Protein AF-0000000071358410 (afdb_homodimer)

Nearest PDB structures (foldseek):
  5c2v-assembly1_B  TM=6.971E-01  e=4.579E-14  Candidatus Kuenenia stuttgartensis
  8fl4-assembly1_NW  TM=6.567E-01  e=1.020E-07  Homo sapiens
  7ufv-assembly1_A  TM=6.445E-01  e=2.543E-07  Homo sapiens
  8oo5-assembly1_P  TM=4.440E-01  e=3.353E-06  Homo sapiens
  7okq-assembly1_A  TM=2.602E-01  e=1.580E-06  Homo sapiens

Sequence (1180 aa):
MKHTFTLFLVVIVIAFSCKEEEICPPTAWYEDADNDGLGNPQSMVNSCEQPNGYVDNANDEDDSDYCEASLWYQDLDGDGLGNADMSMEACEQPEGYVDNATDEIDNTAVNFEFLSTIDIGGLSAAEISAYDEVSKHLFITNAEKEGITVVELADPSAPAEIGFIDAGKVNSVAAYQGKIAVAVQNDNKQLNGEVKVYDTPSLQEIAVYEVGALPDMVAFTPDGKYIVVANEGEPNDDYTIDPEGSISVIDLENGTVAHAYFSAFNSRINALRASGFRVFGPGASLAMDVEPEYVTVSPDSKTAWVTLQENNGIARIDLASATVTEVYPLGVKDHMATSNKLDASNKDDIMELKNWPVLGFYHPDALSHFTANGVGYLITANEGDSRDYDGYSEEERVKDLVLDPIAFPDAATLQEDDQLGRLKVTSAQGDIDGDGDYDILYSYGARSFSIWTETGSLVFDSGDDISRKTLEHAPQYFNLDTDDDASSLTEGEADGRSDDKGAEPESTAILDLFGERQIAFIGLERVSAVMVYDVSTPGAPHFLQWIQRDTDIAPEGLITVNRNKSPNGKDLLIVSNEVSGTVSIYQNTQMKHTFTLFLVVIVIAFSCKEEEICPPTAWYEDADNDGLGNPQSMVNSCEQPNGYVDNANDEDDSDYCEASLWYQDLDGDGLGNADMSMEACEQPEGYVDNATDEIDNTAVNFEFLSTIDIGGLSAAEISAYDEVSKHLFITNAEKEGITVVELADPSAPAEIGFIDAGKVNSVAAYQGKIAVAVQNDNKQLNGEVKVYDTPSLQEIAVYEVGALPDMVAFTPDGKYIVVANEGEPNDDYTIDPEGSISVIDLENGTVAHAYFSAFNSRINALRASGFRVFGPGASLAMDVEPEYVTVSPDSKTAWVTLQENNGIARIDLASATVTEVYPLGVKDHMATSNKLDASNKDDIMELKNWPVLGFYHPDALSHFTANGVGYLITANEGDSRDYDGYSEEERVKDLVLDPIAFPDAATLQEDDQLGRLKVTSAQGDIDGDGDYDILYSYGARSFSIWTETGSLVFDSGDDISRKTLEHAPQYFNLDTDDDASSLTEGEADGRSDDKGAEPESTAILDLFGERQIAFIGLERVSAVMVYDVSTPGAPHFLQWIQRDTDIAPEGLITVNRNKSPNGKDLLIVSNEVSGTVSIYQNTQ

Structure (mmCIF, N/CA/C/O backbone):
data_AF-0000000071358410-model_v1
#
loop_
_entity.id
_entity.type
_entity.pdbx_description
1 polymer 'Choice-of-anchor I domain-containing protein'
#
loop_
_atom_site.group_PDB
_atom_site.id
_atom_site.type_symbol
_atom_site.label_atom_id
_atom_site.label_alt_id
_atom_site.label_comp_id
_atom_site.label_asym_id
_atom_site.label_entity_id
_atom_site.label_seq_id
_atom_site.pdbx_PDB_ins_code
_atom_site.Cartn_x
_atom_site.Cartn_y
_atom_site.Cartn_z
_atom_site.occupancy
_atom_site.B_iso_or_equiv
_atom_site.auth_seq_id
_atom_site.auth_comp_id
_atom_site.auth_asym_id
_atom_site.auth_atom_id
_atom_site.pdbx_PDB_model_num
ATOM 1 N N . MET A 1 1 ? -61.438 1.8 69.438 1 20.25 1 MET A N 1
ATOM 2 C CA . MET A 1 1 ? -60.312 0.894 69.688 1 20.25 1 MET A CA 1
ATOM 3 C C . MET A 1 1 ? -59.5 0.666 68.375 1 20.25 1 MET A C 1
ATOM 5 O O . MET A 1 1 ? -59.844 -0.213 67.625 1 20.25 1 MET A O 1
ATOM 9 N N . LYS A 1 2 ? -59.312 1.841 67.688 1 27.53 2 LYS A N 1
ATOM 10 C CA . LYS A 1 2 ? -58.812 2.201 66.375 1 27.53 2 LYS A CA 1
ATOM 11 C C . LYS A 1 2 ? -57.438 1.621 66.125 1 27.53 2 LYS A C 1
ATOM 13 O O . LYS A 1 2 ? -56.5 1.918 66.875 1 27.53 2 LYS A O 1
ATOM 18 N N . HIS A 1 3 ? -57.344 0.248 65.625 1 23.47 3 HIS A N 1
ATOM 19 C CA . HIS A 1 3 ? -56.312 -0.772 65.438 1 23.47 3 HIS A CA 1
ATOM 20 C C . HIS A 1 3 ? -55.188 -0.244 64.562 1 23.47 3 HIS A C 1
ATOM 22 O O . HIS A 1 3 ? -55.438 0.283 63.438 1 23.47 3 HIS A O 1
ATOM 28 N N . THR A 1 4 ? -54.062 0.225 65.125 1 27.05 4 THR A N 1
ATOM 29 C CA . THR A 1 4 ? -52.812 0.778 64.688 1 27.05 4 THR A CA 1
ATOM 30 C C . THR A 1 4 ? -52.031 -0.243 63.812 1 27.05 4 THR A C 1
ATOM 32 O O . THR A 1 4 ? -51.781 -1.355 64.25 1 27.05 4 THR A O 1
ATOM 35 N N . PHE A 1 5 ? -52.25 -0.346 62.5 1 26.56 5 PHE A N 1
ATOM 36 C CA . PHE A 1 5 ? -51.719 -1.266 61.5 1 26.56 5 PHE A CA 1
ATOM 37 C C . PHE A 1 5 ? -50.188 -1.21 61.469 1 26.56 5 PHE A C 1
ATOM 39 O O . PHE A 1 5 ? -49.594 -0.153 61.219 1 26.56 5 PHE A O 1
ATOM 46 N N . THR A 1 6 ? -49.469 -1.86 62.469 1 25.33 6 THR A N 1
ATOM 47 C CA . THR A 1 6 ? -48.031 -1.906 62.625 1 25.33 6 THR A CA 1
ATOM 48 C C . THR A 1 6 ? -47.375 -2.619 61.438 1 25.33 6 THR A C 1
ATOM 50 O O . THR A 1 6 ? -47.656 -3.791 61.188 1 25.33 6 THR A O 1
ATOM 53 N N . LEU A 1 7 ? -47.094 -1.973 60.312 1 27.39 7 LEU A N 1
ATOM 54 C CA . LEU A 1 7 ? -46.469 -2.52 59.125 1 27.39 7 LEU A CA 1
ATOM 55 C C . LEU A 1 7 ? -45.094 -3.143 59.438 1 27.39 7 LEU A C 1
ATOM 57 O O . LEU A 1 7 ? -44.25 -2.488 60.031 1 27.39 7 LEU A O 1
ATOM 61 N N . PHE A 1 8 ? -45 -4.477 59.719 1 24.89 8 PHE A N 1
ATOM 62 C CA . PHE A 1 8 ? -43.875 -5.34 60.031 1 24.89 8 PHE A CA 1
ATOM 63 C C . PHE A 1 8 ? -42.844 -5.344 58.906 1 24.89 8 PHE A C 1
ATOM 65 O O . PHE A 1 8 ? -43.188 -5.598 57.75 1 24.89 8 PHE A O 1
ATOM 72 N N . LEU A 1 9 ? -41.75 -4.52 59 1 26.47 9 LEU A N 1
ATOM 73 C CA . LEU A 1 9 ? -40.594 -4.352 58.125 1 26.47 9 LEU A CA 1
ATOM 74 C C . LEU A 1 9 ? -39.75 -5.629 58.094 1 26.47 9 LEU A C 1
ATOM 76 O O . LEU A 1 9 ? -39.219 -6.066 59.094 1 26.47 9 LEU A O 1
ATOM 80 N N . VAL A 1 10 ? -40.219 -6.746 57.438 1 24.81 10 VAL A N 1
ATOM 81 C CA . VAL A 1 10 ? -39.5 -8.016 57.406 1 24.81 10 VAL A CA 1
ATOM 82 C C . VAL A 1 10 ? -38.125 -7.812 56.781 1 24.81 10 VAL A C 1
ATOM 84 O O . VAL A 1 10 ? -38 -7.363 55.625 1 24.81 10 VAL A O 1
ATOM 87 N N . VAL A 1 11 ? -37.031 -7.602 57.562 1 25.88 11 VAL A N 1
ATOM 88 C CA . VAL A 1 11 ? -35.594 -7.434 57.281 1 25.88 11 VAL A CA 1
ATOM 89 C C . VAL A 1 11 ? -35.031 -8.742 56.719 1 25.88 11 VAL A C 1
ATOM 91 O O . VAL A 1 11 ? -34.938 -9.734 57.469 1 25.88 11 VAL A O 1
ATOM 94 N N . ILE A 1 12 ? -35.406 -9.289 55.531 1 25.14 12 ILE A N 1
ATOM 95 C CA . ILE A 1 12 ? -34.844 -10.539 55.031 1 25.14 12 ILE A CA 1
ATOM 96 C C . ILE A 1 12 ? -33.312 -10.438 54.969 1 25.14 12 ILE A C 1
ATOM 98 O O . ILE A 1 12 ? -32.75 -9.555 54.312 1 25.14 12 ILE A O 1
ATOM 102 N N . VAL A 1 13 ? -32.562 -10.922 55.969 1 26.47 13 VAL A N 1
ATOM 103 C CA . VAL A 1 13 ? -31.141 -11.055 56.188 1 26.47 13 VAL A CA 1
ATOM 104 C C . VAL A 1 13 ? -30.547 -12.008 55.125 1 26.47 13 VAL A C 1
ATOM 106 O O . VAL A 1 13 ? -30.828 -13.211 55.156 1 26.47 13 VAL A O 1
ATOM 109 N N . ILE A 1 14 ? -30.562 -11.75 53.844 1 26.22 14 ILE A N 1
ATOM 110 C CA . ILE A 1 14 ? -29.922 -12.672 52.906 1 26.22 14 ILE A CA 1
ATOM 111 C C . ILE A 1 14 ? -28.453 -12.867 53.281 1 26.22 14 ILE A C 1
ATOM 113 O O . ILE A 1 14 ? -27.703 -11.898 53.406 1 26.22 14 ILE A O 1
ATOM 117 N N . ALA A 1 15 ? -28.062 -13.992 54 1 24.97 15 ALA A N 1
ATOM 118 C CA . ALA A 1 15 ? -26.75 -14.531 54.375 1 24.97 15 ALA A CA 1
ATOM 119 C C . ALA A 1 15 ? -25.812 -14.609 53.188 1 24.97 15 ALA A C 1
ATOM 121 O O . ALA A 1 15 ? -26.094 -15.32 52.219 1 24.97 15 ALA A O 1
ATOM 122 N N . PHE A 1 16 ? -25 -13.625 52.906 1 26.05 16 PHE A N 1
ATOM 123 C CA . PHE A 1 16 ? -23.922 -13.57 51.906 1 26.05 16 PHE A CA 1
ATOM 124 C C . PHE A 1 16 ? -22.828 -14.578 52.281 1 26.05 16 PHE A C 1
ATOM 126 O O . PHE A 1 16 ? -22.156 -14.43 53.281 1 26.05 16 PHE A O 1
ATOM 133 N N . SER A 1 17 ? -23.109 -15.984 52.25 1 25.56 17 SER A N 1
ATOM 134 C CA . SER A 1 17 ? -22 -16.891 52.5 1 25.56 17 SER A CA 1
ATOM 135 C C . SER A 1 17 ? -20.766 -16.469 51.688 1 25.56 17 SER A C 1
ATOM 137 O O . SER A 1 17 ? -20.875 -16.172 50.5 1 25.56 17 SER A O 1
ATOM 139 N N . CYS A 1 18 ? -19.703 -16.109 52.375 1 27.58 18 CYS A N 1
ATOM 140 C CA . CYS A 1 18 ? -18.344 -15.75 51.969 1 27.58 18 CYS A CA 1
ATOM 141 C C . CYS A 1 18 ? -17.641 -16.922 51.312 1 27.58 18 CYS A C 1
ATOM 143 O O . CYS A 1 18 ? -17.281 -17.906 51.969 1 27.58 18 CYS A O 1
ATOM 145 N N . LYS A 1 19 ? -18.172 -17.625 50.188 1 29.34 19 LYS A N 1
ATOM 146 C CA . LYS A 1 19 ? -17.328 -18.656 49.594 1 29.34 19 LYS A CA 1
ATOM 147 C C . LYS A 1 19 ? -15.859 -18.25 49.625 1 29.34 19 LYS A C 1
ATOM 149 O O . LYS A 1 19 ? -15.492 -17.188 49.125 1 29.34 19 LYS A O 1
ATOM 154 N N . GLU A 1 20 ? -15.086 -18.766 50.625 1 28.44 20 GLU A N 1
ATOM 155 C CA . GLU A 1 20 ? -13.633 -18.688 50.688 1 28.44 20 GLU A CA 1
ATOM 156 C C . GLU A 1 20 ? -12.984 -19.062 49.344 1 28.44 20 GLU A C 1
ATOM 158 O O . GLU A 1 20 ? -13.125 -20.188 48.875 1 28.44 20 GLU A O 1
ATOM 163 N N . GLU A 1 21 ? -13.094 -18.266 48.406 1 32.44 21 GLU A N 1
ATOM 164 C CA . GLU A 1 21 ? -12.336 -18.578 47.188 1 32.44 21 GLU A CA 1
ATOM 165 C C . GLU A 1 21 ? -10.938 -19.078 47.531 1 32.44 21 GLU A C 1
ATOM 167 O O . GLU A 1 21 ? -10.219 -18.469 48.312 1 32.44 21 GLU A O 1
ATOM 172 N N . GLU A 1 22 ? -10.711 -20.422 47.594 1 33.56 22 GLU A N 1
ATOM 173 C CA . GLU A 1 22 ? -9.414 -21.094 47.688 1 33.56 22 GLU A CA 1
ATOM 174 C C . GLU A 1 22 ? -8.328 -20.281 47 1 33.56 22 GLU A C 1
ATOM 176 O O . GLU A 1 22 ? -8.414 -20 45.812 1 33.56 22 GLU A O 1
ATOM 181 N N . ILE A 1 23 ? -7.738 -19.453 47.781 1 40.66 23 ILE A N 1
ATOM 182 C CA . ILE A 1 23 ? -6.543 -18.703 47.406 1 40.66 23 ILE A CA 1
ATOM 183 C C . ILE A 1 23 ? -5.449 -19.656 46.938 1 40.66 23 ILE A C 1
ATOM 185 O O . ILE A 1 23 ? -4.965 -20.484 47.688 1 40.66 23 ILE A O 1
ATOM 189 N N . CYS A 1 24 ? -5.457 -20.266 45.812 1 45.84 24 CYS A N 1
ATOM 190 C CA . CYS A 1 24 ? -4.332 -21.062 45.344 1 45.84 24 CYS A CA 1
ATOM 191 C C . CYS A 1 24 ? -3.018 -20.312 45.531 1 45.84 24 CYS A C 1
ATOM 193 O O . CYS A 1 24 ? -2.904 -19.156 45.125 1 45.84 24 CYS A O 1
ATOM 195 N N . PRO A 1 25 ? -2.203 -20.734 46.5 1 51.19 25 PRO A N 1
ATOM 196 C CA . PRO A 1 25 ? -0.92 -20.047 46.656 1 51.19 25 PRO A CA 1
ATOM 197 C C . PRO A 1 25 ? -0.151 -19.906 45.344 1 51.19 25 PRO A C 1
ATOM 199 O O . PRO A 1 25 ? -0.129 -20.828 44.531 1 51.19 25 PRO A O 1
ATOM 202 N N . PRO A 1 26 ? 0.125 -18.75 45 1 52.94 26 PRO A N 1
ATOM 203 C CA . PRO A 1 26 ? 0.895 -18.594 43.75 1 52.94 26 PRO A CA 1
ATOM 204 C C . PRO A 1 26 ? 2.209 -19.359 43.781 1 52.94 26 PRO A C 1
ATOM 206 O O . PRO A 1 26 ? 2.887 -19.422 44.812 1 52.94 26 PRO A O 1
ATOM 209 N N . THR A 1 27 ? 2.301 -20.375 43.031 1 66 27 THR A N 1
ATOM 210 C CA . THR A 1 27 ? 3.533 -21.109 42.75 1 66 27 THR A CA 1
ATOM 211 C C . THR A 1 27 ? 4.355 -20.391 41.688 1 66 27 THR A C 1
ATOM 213 O O . THR A 1 27 ? 3.799 -19.812 40.75 1 66 27 THR A O 1
ATOM 216 N N . ALA A 1 28 ? 5.609 -20.406 41.938 1 70.12 28 ALA A N 1
ATOM 217 C CA . ALA A 1 28 ? 6.531 -19.859 40.938 1 70.12 28 ALA A CA 1
ATOM 218 C C . ALA A 1 28 ? 6.605 -20.781 39.719 1 70.12 28 ALA A C 1
ATOM 220 O O . ALA A 1 28 ? 6.805 -22 39.875 1 70.12 28 ALA A O 1
ATOM 221 N N . TRP A 1 29 ? 6.199 -20.312 38.625 1 75.38 29 TRP A N 1
ATOM 222 C CA . TRP A 1 29 ? 6.363 -20.953 37.312 1 75.38 29 TRP A CA 1
ATOM 223 C C . TRP A 1 29 ? 7.457 -20.266 36.5 1 75.38 29 TRP A C 1
ATOM 225 O O . TRP A 1 29 ? 7.598 -19.031 36.562 1 75.38 29 TRP A O 1
ATOM 235 N N . TYR A 1 30 ? 8.297 -21 35.875 1 72.38 30 TYR A N 1
ATOM 236 C CA . TYR A 1 30 ? 9.461 -20.516 35.125 1 72.38 30 TYR A CA 1
ATOM 237 C C . TYR A 1 30 ? 9.266 -20.703 33.625 1 72.38 30 TYR A C 1
ATOM 239 O O . TYR A 1 30 ? 8.766 -21.734 33.188 1 72.38 30 TYR A O 1
ATOM 247 N N . GLU A 1 31 ? 9.398 -19.625 32.969 1 70.31 31 GLU A N 1
ATOM 248 C CA . GLU A 1 31 ? 9.156 -19.656 31.531 1 70.31 31 GLU A CA 1
ATOM 249 C C . GLU A 1 31 ? 10.016 -20.719 30.859 1 70.31 31 GLU A C 1
ATOM 251 O O . GLU A 1 31 ? 11.234 -20.766 31.062 1 70.31 31 GLU A O 1
ATOM 256 N N . ASP A 1 32 ? 9.422 -21.609 30.234 1 65.06 32 ASP A N 1
ATOM 257 C CA . ASP A 1 32 ? 10.031 -22.656 29.422 1 65.06 32 ASP A CA 1
ATOM 258 C C . ASP A 1 32 ? 9.977 -22.297 27.938 1 65.06 32 ASP A C 1
ATOM 260 O O . ASP A 1 32 ? 9.117 -22.781 27.203 1 65.06 32 ASP A O 1
ATOM 264 N N . ALA A 1 33 ? 10.672 -21.438 27.562 1 64 33 ALA A N 1
ATOM 265 C CA . ALA A 1 33 ? 10.609 -20.797 26.25 1 64 33 ALA A CA 1
ATOM 266 C C . ALA A 1 33 ? 10.914 -21.797 25.141 1 64 33 ALA A C 1
ATOM 268 O O . ALA A 1 33 ? 10.398 -21.656 24.031 1 64 33 ALA A O 1
ATOM 269 N N . ASP A 1 34 ? 11.656 -22.844 25.453 1 59.91 34 ASP A N 1
ATOM 270 C CA . ASP A 1 34 ? 12.031 -23.828 24.438 1 59.91 34 ASP A CA 1
ATOM 271 C C . ASP A 1 34 ? 11.305 -25.141 24.656 1 59.91 34 ASP A C 1
ATOM 273 O O . ASP A 1 34 ? 11.641 -26.156 24.031 1 59.91 34 ASP A O 1
ATOM 277 N N . ASN A 1 35 ? 10.469 -25.203 25.562 1 62.12 35 ASN A N 1
ATOM 278 C CA . ASN A 1 35 ? 9.586 -26.312 25.875 1 62.12 35 ASN A CA 1
ATOM 279 C C . ASN A 1 35 ? 10.375 -27.578 26.203 1 62.12 35 ASN A C 1
ATOM 281 O O . ASN A 1 35 ? 9.961 -28.688 25.844 1 62.12 35 ASN A O 1
ATOM 285 N N . ASP A 1 36 ? 11.5 -27.5 26.75 1 64.31 36 ASP A N 1
ATOM 286 C CA . ASP A 1 36 ? 12.273 -28.688 27.125 1 64.31 36 ASP A CA 1
ATOM 287 C C . ASP A 1 36 ? 11.922 -29.156 28.531 1 64.31 36 ASP A C 1
ATOM 289 O O . ASP A 1 36 ? 12.555 -30.062 29.062 1 64.31 36 ASP A O 1
ATOM 293 N N . GLY A 1 37 ? 11.023 -28.609 29.047 1 67.62 37 GLY A N 1
ATOM 294 C CA . GLY A 1 37 ? 10.555 -29.031 30.359 1 67.62 37 GLY A CA 1
ATOM 295 C C . GLY A 1 37 ? 11.32 -28.375 31.5 1 67.62 37 GLY A C 1
ATOM 296 O O . GLY A 1 37 ? 11.07 -28.672 32.688 1 67.62 37 GLY A O 1
ATOM 297 N N . LEU A 1 38 ? 12.5 -27.641 31.141 1 66.88 38 LEU A N 1
ATOM 298 C CA . LEU A 1 38 ? 13.242 -26.906 32.156 1 66.88 38 LEU A CA 1
ATOM 299 C C . LEU A 1 38 ? 13.008 -25.406 32.031 1 66.88 38 LEU A C 1
ATOM 301 O O . LEU A 1 38 ? 12.992 -24.875 30.906 1 66.88 38 LEU A O 1
ATOM 305 N N . GLY A 1 39 ? 12.492 -24.594 32.969 1 63.81 39 GLY A N 1
ATOM 306 C CA . GLY A 1 39 ? 12.141 -23.172 33 1 63.81 39 GLY A CA 1
ATOM 307 C C . GLY A 1 39 ? 13.32 -22.281 33.312 1 63.81 39 GLY A C 1
ATOM 308 O O . GLY A 1 39 ? 14.281 -22.703 33.938 1 63.81 39 GLY A O 1
ATOM 309 N N . ASN A 1 40 ? 13.477 -20.969 32.656 1 61.41 40 ASN A N 1
ATOM 310 C CA . ASN A 1 40 ? 14.438 -19.906 32.969 1 61.41 40 ASN A CA 1
ATOM 311 C C . ASN A 1 40 ? 14.195 -19.281 34.344 1 61.41 40 ASN A C 1
ATOM 313 O O . ASN A 1 40 ? 13.141 -18.703 34.562 1 61.41 40 ASN A O 1
ATOM 317 N N . PRO A 1 41 ? 15.094 -19.438 35.219 1 64.25 41 PRO A N 1
ATOM 318 C CA . PRO A 1 41 ? 14.875 -18.906 36.562 1 64.25 41 PRO A CA 1
ATOM 319 C C . PRO A 1 41 ? 14.688 -17.391 36.562 1 64.25 41 PRO A C 1
ATOM 321 O O . PRO A 1 41 ? 14.141 -16.844 37.531 1 64.25 41 PRO A O 1
ATOM 324 N N . GLN A 1 42 ? 15.141 -16.688 35.531 1 59.97 42 GLN A N 1
ATOM 325 C CA . GLN A 1 42 ? 15.039 -15.227 35.5 1 59.97 42 GLN A CA 1
ATOM 326 C C . GLN A 1 42 ? 13.695 -14.766 34.969 1 59.97 42 GLN A C 1
ATOM 328 O O . GLN A 1 42 ? 13.375 -13.578 35 1 59.97 42 GLN A O 1
ATOM 333 N N . SER A 1 43 ? 12.938 -15.695 34.406 1 61.59 43 SER A N 1
ATOM 334 C CA . SER A 1 43 ? 11.578 -15.43 33.938 1 61.59 43 SER A CA 1
ATOM 335 C C . SER A 1 43 ? 10.555 -16.266 34.688 1 61.59 43 SER A C 1
ATOM 337 O O . SER A 1 43 ? 10.195 -17.359 34.219 1 61.59 43 SER A O 1
ATOM 339 N N . MET A 1 44 ? 10.203 -15.688 35.75 1 67.25 44 MET A N 1
ATOM 340 C CA . MET A 1 44 ? 9.312 -16.375 36.688 1 67.25 44 MET A CA 1
ATOM 341 C C . MET A 1 44 ? 7.984 -15.633 36.812 1 67.25 44 MET A C 1
ATOM 343 O O . MET A 1 44 ? 7.957 -14.398 36.812 1 67.25 44 MET A O 1
ATOM 347 N N . VAL A 1 45 ? 6.895 -16.359 36.75 1 71 45 VAL A N 1
ATOM 348 C CA . VAL A 1 45 ? 5.594 -15.805 37.094 1 71 45 VAL A CA 1
ATOM 349 C C . VAL A 1 45 ? 5.004 -16.594 38.281 1 71 45 VAL A C 1
ATOM 351 O O . VAL A 1 45 ? 5.207 -17.812 38.375 1 71 45 VAL A O 1
ATOM 354 N N . ASN A 1 46 ? 4.418 -15.891 39.156 1 70.06 46 ASN A N 1
ATOM 355 C CA . ASN A 1 46 ? 3.668 -16.516 40.219 1 70.06 46 ASN A CA 1
ATOM 356 C C . ASN A 1 46 ? 2.193 -16.688 39.875 1 70.06 46 ASN A C 1
ATOM 358 O O . ASN A 1 46 ? 1.522 -15.711 39.531 1 70.06 46 ASN A O 1
ATOM 362 N N . SER A 1 47 ? 1.752 -17.844 39.656 1 68.25 47 SER A N 1
ATOM 363 C CA . SER A 1 47 ? 0.363 -18.172 39.375 1 68.25 47 SER A CA 1
ATOM 364 C C . SER A 1 47 ? -0.088 -19.406 40.156 1 68.25 47 SER A C 1
ATOM 366 O O . SER A 1 47 ? 0.737 -20.219 40.562 1 68.25 47 SER A O 1
ATOM 368 N N . CYS A 1 48 ? -1.316 -19.5 40.5 1 69.31 48 CYS A N 1
ATOM 369 C CA . CYS A 1 48 ? -1.895 -20.641 41.219 1 69.31 48 CYS A CA 1
ATOM 370 C C . CYS A 1 48 ? -1.927 -21.891 40.344 1 69.31 48 CYS A C 1
ATOM 372 O O . CYS A 1 48 ? -1.843 -23 40.844 1 69.31 48 CYS A O 1
ATOM 374 N N . GLU A 1 49 ? -2.055 -21.562 39.094 1 71.5 49 GLU A N 1
ATOM 375 C CA . GLU A 1 49 ? -2.014 -22.641 38.094 1 71.5 49 GLU A CA 1
ATOM 376 C C . GLU A 1 49 ? -0.821 -22.469 37.156 1 71.5 49 GLU A C 1
ATOM 378 O O . GLU A 1 49 ? -0.313 -21.359 36.969 1 71.5 49 GLU A O 1
ATOM 383 N N . GLN A 1 50 ? -0.146 -23.516 36.594 1 68.06 50 GLN A N 1
ATOM 384 C CA . GLN A 1 50 ? 0.952 -23.453 35.656 1 68.06 50 GLN A CA 1
ATOM 385 C C . GLN A 1 50 ? 0.551 -22.688 34.406 1 68.06 50 GLN A C 1
ATOM 387 O O . GLN A 1 50 ? -0.359 -23.094 33.656 1 68.06 50 GLN A O 1
ATOM 392 N N . PRO A 1 51 ? 1.152 -21.562 34.281 1 69.88 51 PRO A N 1
ATOM 393 C CA . PRO A 1 51 ? 0.878 -20.859 33.031 1 69.88 51 PRO A CA 1
ATOM 394 C C . PRO A 1 51 ? 1.433 -21.594 31.812 1 69.88 51 PRO A C 1
ATOM 396 O O . PRO A 1 51 ? 2.412 -22.344 31.922 1 69.88 51 PRO A O 1
ATOM 399 N N . ASN A 1 52 ? 0.818 -21.531 30.656 1 72.38 52 ASN A N 1
ATOM 400 C CA . ASN A 1 52 ? 1.33 -22.125 29.422 1 72.38 52 ASN A CA 1
ATOM 401 C C . ASN A 1 52 ? 2.74 -21.641 29.109 1 72.38 52 ASN A C 1
ATOM 403 O O . ASN A 1 52 ? 3.014 -20.438 29.172 1 72.38 52 ASN A O 1
ATOM 407 N N . GLY A 1 53 ? 3.713 -22.438 28.766 1 72 53 GLY A N 1
ATOM 408 C CA . GLY A 1 53 ? 5.113 -22.188 28.469 1 72 53 GLY A CA 1
ATOM 409 C C . GLY A 1 53 ? 5.98 -22.125 29.719 1 72 53 GLY A C 1
ATOM 410 O O . GLY A 1 53 ? 7.176 -21.844 29.625 1 72 53 GLY A O 1
ATOM 411 N N . TYR A 1 54 ? 5.328 -22.203 30.75 1 75.62 54 TYR A N 1
ATOM 412 C CA . TYR A 1 54 ? 6.094 -22.172 31.984 1 75.62 54 TYR A CA 1
ATOM 413 C C . TYR A 1 54 ? 6.141 -23.547 32.656 1 75.62 54 TYR A C 1
ATOM 415 O O . TYR A 1 54 ? 5.219 -24.344 32.469 1 75.62 54 TYR A O 1
ATOM 423 N N . VAL A 1 55 ? 7.215 -23.906 33.25 1 77.38 55 VAL A N 1
ATOM 424 C CA . VAL A 1 55 ? 7.402 -25.156 33.969 1 77.38 55 VAL A CA 1
ATOM 425 C C . VAL A 1 55 ? 7.801 -24.891 35.406 1 77.38 55 VAL A C 1
ATOM 427 O O . VAL A 1 55 ? 8.203 -23.766 35.75 1 77.38 55 VAL A O 1
ATOM 430 N N . ASP A 1 56 ? 7.699 -25.859 36.344 1 72.19 56 ASP A N 1
ATOM 431 C CA . ASP A 1 56 ? 7.938 -25.75 37.781 1 72.19 56 ASP A CA 1
ATOM 432 C C . ASP A 1 56 ? 9.414 -25.938 38.094 1 72.19 56 ASP A C 1
ATOM 434 O O . ASP A 1 56 ? 9.852 -25.641 39.219 1 72.19 56 ASP A O 1
ATOM 438 N N . ASN A 1 57 ? 10.273 -26.531 37.156 1 65.31 57 ASN A N 1
ATOM 439 C CA . ASN A 1 57 ? 11.688 -26.812 37.375 1 65.31 57 ASN A CA 1
ATOM 440 C C . ASN A 1 57 ? 12.57 -25.672 36.906 1 65.31 57 ASN A C 1
ATOM 442 O O . ASN A 1 57 ? 12.516 -25.312 35.719 1 65.31 57 ASN A O 1
ATOM 446 N N . ALA A 1 58 ? 13.266 -24.906 37.75 1 58.28 58 ALA A N 1
ATOM 447 C CA . ALA A 1 58 ? 14.117 -23.75 37.469 1 58.28 58 ALA A CA 1
ATOM 448 C C . ALA A 1 58 ? 15.492 -24.188 36.969 1 58.28 58 ALA A C 1
ATOM 450 O O . ALA A 1 58 ? 16.391 -23.359 36.812 1 58.28 58 ALA A O 1
ATOM 451 N N . ASN A 1 59 ? 15.852 -25.422 36.875 1 51.69 59 ASN A N 1
ATOM 452 C CA . ASN A 1 59 ? 17.219 -25.906 36.688 1 51.69 59 ASN A CA 1
ATOM 453 C C . ASN A 1 59 ? 17.578 -25.984 35.219 1 51.69 59 ASN A C 1
ATOM 455 O O . ASN A 1 59 ? 18.25 -26.922 34.781 1 51.69 59 ASN A O 1
ATOM 459 N N . ASP A 1 60 ? 17.031 -25.141 34.344 1 47.59 60 ASP A N 1
ATOM 460 C CA . ASP A 1 60 ? 17.578 -25.156 33 1 47.59 60 ASP A CA 1
ATOM 461 C C . ASP A 1 60 ? 19.078 -24.875 33 1 47.59 60 ASP A C 1
ATOM 463 O O . ASP A 1 60 ? 19.5 -23.734 33.281 1 47.59 60 ASP A O 1
ATOM 467 N N . GLU A 1 61 ? 19.984 -25.812 33.5 1 37.88 61 GLU A N 1
ATOM 468 C CA . GLU A 1 61 ? 21.438 -25.688 33.406 1 37.88 61 GLU A CA 1
ATOM 469 C C . GLU A 1 61 ? 21.875 -25.391 31.984 1 37.88 61 GLU A C 1
ATOM 471 O O . GLU A 1 61 ? 22.844 -24.656 31.766 1 37.88 61 GLU A O 1
ATOM 476 N N . ASP A 1 62 ? 21.844 -26.391 31.062 1 34.56 62 ASP A N 1
ATOM 477 C CA . ASP A 1 62 ? 22.484 -26.406 29.75 1 34.56 62 ASP A CA 1
ATOM 478 C C . ASP A 1 62 ? 21.844 -25.375 28.828 1 34.56 62 ASP A C 1
ATOM 480 O O . ASP A 1 62 ? 20.922 -25.672 28.062 1 34.56 62 ASP A O 1
ATOM 484 N N . ASP A 1 63 ? 21.375 -24.312 29.281 1 34.69 63 ASP A N 1
ATOM 485 C CA . ASP A 1 63 ? 20.906 -23.188 28.5 1 34.69 63 ASP A CA 1
ATOM 486 C C . ASP A 1 63 ? 21.875 -22.844 27.375 1 34.69 63 ASP A C 1
ATOM 488 O O . ASP A 1 63 ? 22.672 -21.906 27.5 1 34.69 63 ASP A O 1
ATOM 492 N N . SER A 1 64 ? 22.609 -23.781 26.906 1 32.22 64 SER A N 1
ATOM 493 C CA . SER A 1 64 ? 23.594 -23.531 25.844 1 32.22 64 SER A CA 1
ATOM 494 C C . SER A 1 64 ? 22.969 -22.766 24.703 1 32.22 64 SER A C 1
ATOM 496 O O . SER A 1 64 ? 23.672 -22.094 23.938 1 32.22 64 SER A O 1
ATOM 498 N N . ASP A 1 65 ? 21.875 -23.219 24.266 1 33.59 65 ASP A N 1
ATOM 499 C CA . ASP A 1 65 ? 21.312 -22.469 23.156 1 33.59 65 ASP A CA 1
ATOM 500 C C . ASP A 1 65 ? 20.844 -21.078 23.594 1 33.59 65 ASP A C 1
ATOM 502 O O . ASP A 1 65 ? 20.094 -20.406 22.891 1 33.59 65 ASP A O 1
ATOM 506 N N . TYR A 1 66 ? 20.766 -20.797 24.844 1 35.09 66 TYR A N 1
ATOM 507 C CA . TYR A 1 66 ? 20.656 -19.422 25.344 1 35.09 66 TYR A CA 1
ATOM 508 C C . TYR A 1 66 ? 21.766 -18.547 24.781 1 35.09 66 TYR A C 1
ATOM 510 O O . TYR A 1 66 ? 22.938 -18.734 25.125 1 35.09 66 TYR A O 1
ATOM 518 N N . CYS A 1 67 ? 21.781 -18.297 23.641 1 41 67 CYS A N 1
ATOM 519 C CA . CYS A 1 67 ? 22.719 -17.219 23.344 1 41 67 CYS A CA 1
ATOM 520 C C . CYS A 1 67 ? 22.328 -15.953 24.094 1 41 67 CYS A C 1
ATOM 522 O O . CYS A 1 67 ? 21.156 -15.633 24.219 1 41 67 CYS A O 1
ATOM 524 N N . GLU A 1 68 ? 22.984 -15.641 25.266 1 39.38 68 GLU A N 1
ATOM 525 C CA . GLU A 1 68 ? 22.875 -14.273 25.781 1 39.38 68 GLU A CA 1
ATOM 526 C C . GLU A 1 68 ? 22.734 -13.273 24.641 1 39.38 68 GLU A C 1
ATOM 528 O O . GLU A 1 68 ? 23.656 -13.102 23.828 1 39.38 68 GLU A O 1
ATOM 533 N N . ALA A 1 69 ? 21.469 -12.992 24.422 1 43.97 69 ALA A N 1
ATOM 534 C CA . ALA A 1 69 ? 21.359 -11.922 23.438 1 43.97 69 ALA A CA 1
ATOM 535 C C . ALA A 1 69 ? 22.297 -10.773 23.766 1 43.97 69 ALA A C 1
ATOM 537 O O . ALA A 1 69 ? 22.469 -10.414 24.938 1 43.97 69 ALA A O 1
ATOM 538 N N . SER A 1 70 ? 23.203 -10.531 22.984 1 53.62 70 SER A N 1
ATOM 539 C CA . SER A 1 70 ? 24 -9.305 23.031 1 53.62 70 SER A CA 1
ATOM 540 C C . SER A 1 70 ? 23.281 -8.164 22.312 1 53.62 70 SER A C 1
ATOM 542 O O . SER A 1 70 ? 22.438 -8.398 21.438 1 53.62 70 SER A O 1
ATOM 544 N N . LEU A 1 71 ? 23.453 -7.059 23.016 1 58.16 71 LEU A N 1
ATOM 545 C CA . LEU A 1 71 ? 23.047 -5.855 22.297 1 58.16 71 LEU A CA 1
ATOM 546 C C . LEU A 1 71 ? 23.906 -5.629 21.062 1 58.16 71 LEU A C 1
ATOM 548 O O . LEU A 1 71 ? 25.141 -5.59 21.156 1 58.16 71 LEU A O 1
ATOM 552 N N . TRP A 1 72 ? 23.281 -5.828 20.047 1 63.31 72 TRP A N 1
ATOM 553 C CA . TRP A 1 72 ? 23.922 -5.516 18.781 1 63.31 72 TRP A CA 1
ATOM 554 C C . TRP A 1 72 ? 23.453 -4.16 18.25 1 63.31 72 TRP A C 1
ATOM 556 O O . TRP A 1 72 ? 22.281 -3.785 18.438 1 63.31 72 TRP A O 1
ATOM 566 N N . TYR A 1 73 ? 24.375 -3.416 17.844 1 61.19 73 TYR A N 1
ATOM 567 C CA . TYR A 1 73 ? 24.125 -2.07 17.344 1 61.19 73 TYR A CA 1
ATOM 568 C C . TYR A 1 73 ? 24.172 -2.037 15.828 1 61.19 73 TYR A C 1
ATOM 570 O O . TYR A 1 73 ? 25.078 -2.617 15.219 1 61.19 73 TYR A O 1
ATOM 578 N N . GLN A 1 74 ? 23.125 -1.63 15.32 1 61.72 74 GLN A N 1
ATOM 579 C CA . GLN A 1 74 ? 23.094 -1.57 13.859 1 61.72 74 GLN A CA 1
ATOM 580 C C . GLN A 1 74 ? 24.219 -0.704 13.312 1 61.72 74 GLN A C 1
ATOM 582 O O . GLN A 1 74 ? 24.422 0.419 13.773 1 61.72 74 GLN A O 1
ATOM 587 N N . ASP A 1 75 ? 25.047 -1.283 12.516 1 59.81 75 ASP A N 1
ATOM 588 C CA . ASP A 1 75 ? 26.094 -0.57 11.781 1 59.81 75 ASP A CA 1
ATOM 589 C C . ASP A 1 75 ? 25.562 -0.04 10.453 1 59.81 75 ASP A C 1
ATOM 591 O O . ASP A 1 75 ? 25.625 -0.732 9.438 1 59.81 75 ASP A O 1
ATOM 595 N N . LEU A 1 76 ? 24.984 1.077 10.555 1 54.97 76 LEU A N 1
ATOM 596 C CA . LEU A 1 76 ? 24.25 1.637 9.422 1 54.97 76 LEU A CA 1
ATOM 597 C C . LEU A 1 76 ? 25.203 1.975 8.273 1 54.97 76 LEU A C 1
ATOM 599 O O . LEU A 1 76 ? 24.828 1.888 7.102 1 54.97 76 LEU A O 1
ATOM 603 N N . ASP A 1 77 ? 26.453 2.301 8.648 1 48.59 77 ASP A N 1
ATOM 604 C CA . ASP A 1 77 ? 27.375 2.781 7.613 1 48.59 77 ASP A CA 1
ATOM 605 C C . ASP A 1 77 ? 28.469 1.759 7.332 1 48.59 77 ASP A C 1
ATOM 607 O O . ASP A 1 77 ? 29.422 2.047 6.602 1 48.59 77 ASP A O 1
ATOM 611 N N . GLY A 1 78 ? 28.375 0.613 7.891 1 53.84 78 GLY A N 1
ATOM 612 C CA . GLY A 1 78 ? 29.266 -0.5 7.633 1 53.84 78 GLY A CA 1
ATOM 613 C C . GLY A 1 78 ? 30.672 -0.271 8.164 1 53.84 78 GLY A C 1
ATOM 614 O O . GLY A 1 78 ? 31.625 -0.921 7.723 1 53.84 78 GLY A O 1
ATOM 615 N N . ASP A 1 79 ? 30.922 0.704 9.055 1 52.34 79 ASP A N 1
ATOM 616 C CA . ASP A 1 79 ? 32.281 1.021 9.516 1 52.34 79 ASP A CA 1
ATOM 617 C C . ASP A 1 79 ? 32.688 0.128 10.68 1 52.34 79 ASP A C 1
ATOM 619 O O . ASP A 1 79 ? 33.75 0.327 11.281 1 52.34 79 ASP A O 1
ATOM 623 N N . GLY A 1 80 ? 31.875 -0.704 10.898 1 55.84 80 GLY A N 1
ATOM 624 C CA . GLY A 1 80 ? 32.219 -1.64 11.961 1 55.84 80 GLY A CA 1
ATOM 625 C C . GLY A 1 80 ? 31.812 -1.151 13.336 1 55.84 80 GLY A C 1
ATOM 626 O O . GLY A 1 80 ? 32.125 -1.797 14.344 1 55.84 80 GLY A O 1
ATOM 627 N N . LEU A 1 81 ? 31.281 0.099 13.359 1 57.38 81 LEU A N 1
ATOM 628 C CA . LEU A 1 81 ? 30.766 0.626 14.617 1 57.38 81 LEU A CA 1
ATOM 629 C C . LEU A 1 81 ? 29.234 0.724 14.578 1 57.38 81 LEU A C 1
ATOM 631 O O . LEU A 1 81 ? 28.672 1.16 13.578 1 57.38 81 LEU A O 1
ATOM 635 N N . GLY A 1 82 ? 28.578 0.228 15.547 1 57.91 82 GLY A N 1
ATOM 636 C CA . GLY A 1 82 ? 27.125 0.212 15.641 1 57.91 82 GLY A CA 1
ATOM 637 C C . GLY A 1 82 ? 26.547 1.514 16.156 1 57.91 82 GLY A C 1
ATOM 638 O O . GLY A 1 82 ? 27.219 2.24 16.906 1 57.91 82 GLY A O 1
ATOM 639 N N . ASN A 1 83 ? 25.5 1.978 15.602 1 53.19 83 ASN A N 1
ATOM 640 C CA . ASN A 1 83 ? 24.75 3.129 16.109 1 53.19 83 ASN A CA 1
ATOM 641 C C . ASN A 1 83 ? 24.109 2.836 17.453 1 53.19 83 ASN A C 1
ATOM 643 O O . ASN A 1 83 ? 23.281 1.926 17.578 1 53.19 83 ASN A O 1
ATOM 647 N N . ALA A 1 84 ? 24.578 3.609 18.516 1 54.31 84 ALA A N 1
ATOM 648 C CA . ALA A 1 84 ? 24.188 3.338 19.891 1 54.31 84 ALA A CA 1
ATOM 649 C C . ALA A 1 84 ? 22.672 3.336 20.047 1 54.31 84 ALA A C 1
ATOM 651 O O . ALA A 1 84 ? 22.125 2.621 20.891 1 54.31 84 ALA A O 1
ATOM 652 N N . ASP A 1 85 ? 22.062 4.168 19.219 1 50.31 85 ASP A N 1
ATOM 653 C CA . ASP A 1 85 ? 20.625 4.336 19.422 1 50.31 85 ASP A CA 1
ATOM 654 C C . ASP A 1 85 ? 19.828 3.324 18.594 1 50.31 85 ASP A C 1
ATOM 656 O O . ASP A 1 85 ? 18.609 3.363 18.578 1 50.31 85 ASP A O 1
ATOM 660 N N . MET A 1 86 ? 20.656 2.533 17.828 1 56.62 86 MET A N 1
ATOM 661 C CA . MET A 1 86 ? 20 1.506 17.016 1 56.62 86 MET A CA 1
ATOM 662 C C . MET A 1 86 ? 20.5 0.116 17.391 1 56.62 86 MET A C 1
ATOM 664 O O . MET A 1 86 ? 21.406 -0.418 16.766 1 56.62 86 MET A O 1
ATOM 668 N N . SER A 1 87 ? 19.922 -0.359 18.469 1 54.12 87 SER A N 1
ATOM 669 C CA . SER A 1 87 ? 20.391 -1.662 18.938 1 54.12 87 SER A CA 1
ATOM 670 C C . SER A 1 87 ? 19.25 -2.684 18.938 1 54.12 87 SER A C 1
ATOM 672 O O . SER A 1 87 ? 18.078 -2.314 18.891 1 54.12 87 SER A O 1
ATOM 674 N N . MET A 1 88 ? 19.641 -3.812 18.609 1 55.75 88 MET A N 1
ATOM 675 C CA . MET A 1 88 ? 18.719 -4.922 18.828 1 55.75 88 MET A CA 1
ATOM 676 C C . MET A 1 88 ? 19.375 -6.016 19.656 1 55.75 88 MET A C 1
ATOM 678 O O . MET A 1 88 ? 20.594 -6.164 19.656 1 55.75 88 MET A O 1
ATOM 682 N N . GLU A 1 89 ? 18.594 -6.609 20.531 1 52.19 89 GLU A N 1
ATOM 683 C CA . GLU A 1 89 ? 19.094 -7.758 21.297 1 52.19 89 GLU A CA 1
ATOM 684 C C . GLU A 1 89 ? 18.922 -9.055 20.516 1 52.19 89 GLU A C 1
ATOM 686 O O . GLU A 1 89 ? 17.828 -9.336 20 1 52.19 89 GLU A O 1
ATOM 691 N N . ALA A 1 90 ? 19.953 -9.602 20.125 1 57.56 90 ALA A N 1
ATOM 692 C CA . ALA A 1 90 ? 19.953 -10.898 19.469 1 57.56 90 ALA A CA 1
ATOM 693 C C . ALA A 1 90 ? 21.016 -11.82 20.031 1 57.56 90 ALA A C 1
ATOM 695 O O . ALA A 1 90 ? 22.031 -11.352 20.562 1 57.56 90 ALA A O 1
ATOM 696 N N . CYS A 1 91 ? 20.797 -13.086 20.156 1 54.91 91 CYS A N 1
ATOM 697 C CA . CYS A 1 91 ? 21.734 -14.078 20.688 1 54.91 91 CYS A CA 1
ATOM 698 C C . CYS A 1 91 ? 22.953 -14.211 19.797 1 54.91 91 CYS A C 1
ATOM 700 O O . CYS A 1 91 ? 24.062 -14.461 20.297 1 54.91 91 CYS A O 1
ATOM 702 N N . GLU A 1 92 ? 22.75 -14.094 18.516 1 61.03 92 GLU A N 1
ATOM 703 C CA . GLU A 1 92 ? 23.828 -14.047 17.531 1 61.03 92 GLU A CA 1
ATOM 704 C C . GLU A 1 92 ? 23.844 -12.703 16.812 1 61.03 92 GLU A C 1
ATOM 706 O O . GLU A 1 92 ? 22.828 -12 16.766 1 61.03 92 GLU A O 1
ATOM 711 N N . GLN A 1 93 ? 25.109 -12.102 16.484 1 57.69 93 GLN A N 1
ATOM 712 C CA . GLN A 1 93 ? 25.219 -10.844 15.758 1 57.69 93 GLN A CA 1
ATOM 713 C C . GLN A 1 93 ? 24.344 -10.852 14.508 1 57.69 93 GLN A C 1
ATOM 715 O O . GLN A 1 93 ? 24.578 -11.633 13.578 1 57.69 93 GLN A O 1
ATOM 720 N N . PRO A 1 94 ? 23.328 -10.125 14.656 1 60.28 94 PRO A N 1
ATOM 721 C CA . PRO A 1 94 ? 22.562 -10 13.422 1 60.28 94 PRO A CA 1
ATOM 722 C C . PRO A 1 94 ? 23.344 -9.344 12.289 1 60.28 94 PRO A C 1
ATOM 724 O O . PRO A 1 94 ? 24.281 -8.578 12.547 1 60.28 94 PRO A O 1
ATOM 727 N N . GLU A 1 95 ? 23.109 -9.719 11.086 1 59.28 95 GLU A N 1
ATOM 728 C CA . GLU A 1 95 ? 23.781 -9.086 9.961 1 59.28 95 GLU A CA 1
ATOM 729 C C . GLU A 1 95 ? 23.562 -7.574 9.961 1 59.28 95 GLU A C 1
ATOM 731 O O . GLU A 1 95 ? 22.422 -7.109 10.133 1 59.28 95 GLU A O 1
ATOM 736 N N . GLY A 1 96 ? 24.531 -6.668 9.836 1 60.25 96 GLY A N 1
ATOM 737 C CA . GLY A 1 96 ? 24.547 -5.215 9.891 1 60.25 96 GLY A CA 1
ATOM 738 C C . GLY A 1 96 ? 24.688 -4.668 11.297 1 60.25 96 GLY A C 1
ATOM 739 O O . GLY A 1 96 ? 24.672 -3.451 11.5 1 60.25 96 GLY A O 1
ATOM 740 N N . TYR A 1 97 ? 24.719 -5.613 12.227 1 64.31 97 TYR A N 1
ATOM 741 C CA . TYR A 1 97 ? 24.875 -5.18 13.609 1 64.31 97 TYR A CA 1
ATOM 742 C C . TYR A 1 97 ? 26.266 -5.535 14.133 1 64.31 97 TYR A C 1
ATOM 744 O O . TYR A 1 97 ? 26.891 -6.492 13.672 1 64.31 97 TYR A O 1
ATOM 752 N N . VAL A 1 98 ? 26.906 -4.633 14.992 1 65.81 98 VAL A N 1
ATOM 753 C CA . VAL A 1 98 ? 28.219 -4.832 15.602 1 65.81 98 VAL A CA 1
ATOM 754 C C . VAL A 1 98 ? 28.094 -4.77 17.125 1 65.81 98 VAL A C 1
ATOM 756 O O . VAL A 1 98 ? 27.094 -4.301 17.656 1 65.81 98 VAL A O 1
ATOM 759 N N . ASP A 1 99 ? 28.984 -5.355 17.859 1 59.56 99 ASP A N 1
ATOM 760 C CA . ASP A 1 99 ? 28.984 -5.48 19.312 1 59.56 99 ASP A CA 1
ATOM 761 C C . ASP A 1 99 ? 29.422 -4.176 19.969 1 59.56 99 ASP A C 1
ATOM 763 O O . ASP A 1 99 ? 29.281 -4.016 21.188 1 59.56 99 ASP A O 1
ATOM 767 N N . ASN A 1 100 ? 30.188 -3.318 19.391 1 52.53 100 ASN A N 1
ATOM 768 C CA . ASN A 1 100 ? 30.672 -2.082 20 1 52.53 100 ASN A CA 1
ATOM 769 C C . ASN A 1 100 ? 29.828 -0.881 19.578 1 52.53 100 ASN A C 1
ATOM 771 O O . ASN A 1 100 ? 29.531 -0.719 18.391 1 52.53 100 ASN A O 1
ATOM 775 N N . ALA A 1 101 ? 29.234 -0.26 20.547 1 47.94 101 ALA A N 1
ATOM 776 C CA . ALA A 1 101 ? 28.516 1.001 20.391 1 47.94 101 ALA A CA 1
ATOM 777 C C . ALA A 1 101 ? 29.484 2.174 20.25 1 47.94 101 ALA A C 1
ATOM 779 O O . ALA A 1 101 ? 29.094 3.328 20.469 1 47.94 101 ALA A O 1
ATOM 780 N N . THR A 1 102 ? 30.75 1.918 20.297 1 43.34 102 THR A N 1
ATOM 781 C CA . THR A 1 102 ? 31.656 3.055 20.422 1 43.34 102 THR A CA 1
ATOM 782 C C . THR A 1 102 ? 31.688 3.859 19.125 1 43.34 102 THR A C 1
ATOM 784 O O . THR A 1 102 ? 32.656 4.566 18.844 1 43.34 102 THR A O 1
ATOM 787 N N . ASP A 1 103 ? 30.906 3.535 18.297 1 40.81 103 ASP A N 1
ATOM 788 C CA . ASP A 1 103 ? 31.109 4.52 17.234 1 40.81 103 ASP A CA 1
ATOM 789 C C . ASP A 1 103 ? 31.312 5.918 17.812 1 40.81 103 ASP A C 1
ATOM 791 O O . ASP A 1 103 ? 30.672 6.289 18.797 1 40.81 103 ASP A O 1
ATOM 795 N N . GLU A 1 104 ? 32.625 6.469 17.953 1 37.22 104 GLU A N 1
ATOM 796 C CA . GLU A 1 104 ? 32.812 7.902 18.172 1 37.22 104 GLU A CA 1
ATOM 797 C C . GLU A 1 104 ? 31.516 8.664 17.891 1 37.22 104 GLU A C 1
ATOM 799 O O . GLU A 1 104 ? 30.609 8.141 17.25 1 37.22 104 GLU A O 1
ATOM 804 N N . ILE A 1 105 ? 31.453 10.117 18.219 1 38.28 105 ILE A N 1
ATOM 805 C CA . ILE A 1 105 ? 30.406 11.109 18.031 1 38.28 105 ILE A CA 1
ATOM 806 C C . ILE A 1 105 ? 29.656 10.82 16.734 1 38.28 105 ILE A C 1
ATOM 808 O O . ILE A 1 105 ? 30.141 11.133 15.641 1 38.28 105 ILE A O 1
ATOM 812 N N . ASP A 1 106 ? 29.219 9.742 16.406 1 45.91 106 ASP A N 1
ATOM 813 C CA . ASP A 1 106 ? 28.406 9.562 15.219 1 45.91 106 ASP A CA 1
ATOM 814 C C . ASP A 1 106 ? 27.344 10.656 15.109 1 45.91 106 ASP A C 1
ATOM 816 O O . ASP A 1 106 ? 26.578 10.875 16.047 1 45.91 106 ASP A O 1
ATOM 820 N N . ASN A 1 107 ? 27.719 11.695 14.516 1 52.62 107 ASN A N 1
ATOM 821 C CA . ASN A 1 107 ? 27.016 12.938 14.195 1 52.62 107 ASN A CA 1
ATOM 822 C C . ASN A 1 107 ? 25.562 12.688 13.828 1 52.62 107 ASN A C 1
ATOM 824 O O . ASN A 1 107 ? 24.844 13.609 13.438 1 52.62 107 ASN A O 1
ATOM 828 N N . THR A 1 108 ? 25.094 11.375 14.039 1 64.5 108 THR A N 1
ATOM 829 C CA . THR A 1 108 ? 23.703 11.18 13.656 1 64.5 108 THR A CA 1
ATOM 830 C C . THR A 1 108 ? 22.875 10.719 14.844 1 64.5 108 THR A C 1
ATOM 832 O O . THR A 1 108 ? 21.75 10.227 14.68 1 64.5 108 THR A O 1
ATOM 835 N N . ALA A 1 109 ? 23.422 10.859 16.047 1 75.69 109 ALA A N 1
ATOM 836 C CA . ALA A 1 109 ? 22.641 10.523 17.234 1 75.69 109 ALA A CA 1
ATOM 837 C C . ALA A 1 109 ? 21.453 11.477 17.406 1 75.69 109 ALA A C 1
ATOM 839 O O . ALA A 1 109 ? 21.562 12.664 17.094 1 75.69 109 ALA A O 1
ATOM 840 N N . VAL A 1 110 ? 20.344 11 17.875 1 88.25 110 VAL A N 1
ATOM 841 C CA . VAL A 1 110 ? 19.125 11.781 18 1 88.25 110 VAL A CA 1
ATOM 842 C C . VAL A 1 110 ? 18.656 11.797 19.453 1 88.25 110 VAL A C 1
ATOM 844 O O . VAL A 1 110 ? 18.328 10.75 20.016 1 88.25 110 VAL A O 1
ATOM 847 N N . ASN A 1 111 ? 18.797 12.859 20.078 1 91.88 111 ASN A N 1
ATOM 848 C CA . ASN A 1 111 ? 18.281 13.148 21.406 1 91.88 111 ASN A CA 1
ATOM 849 C C . ASN A 1 111 ? 17.891 14.617 21.562 1 91.88 111 ASN A C 1
ATOM 851 O O . ASN A 1 111 ? 18.703 15.43 22 1 91.88 111 ASN A O 1
ATOM 855 N N . PHE A 1 112 ? 16.672 14.906 21.344 1 96.69 112 PHE A N 1
ATOM 856 C CA . PHE A 1 112 ? 16.219 16.281 21.406 1 96.69 112 PHE A CA 1
ATOM 857 C C . PHE A 1 112 ? 15.828 16.672 22.828 1 96.69 112 PHE A C 1
ATOM 859 O O . PHE A 1 112 ? 14.977 16.031 23.438 1 96.69 112 PHE A O 1
ATOM 866 N N . GLU A 1 113 ? 16.453 17.719 23.328 1 96.5 113 GLU A N 1
ATOM 867 C CA . GLU A 1 113 ? 16.188 18.234 24.672 1 96.5 113 GLU A CA 1
ATOM 868 C C . GLU A 1 113 ? 15.555 19.625 24.609 1 96.5 113 GLU A C 1
ATOM 870 O O . GLU A 1 113 ? 15.883 20.422 23.734 1 96.5 113 GLU A O 1
ATOM 875 N N . PHE A 1 114 ? 14.703 19.844 25.562 1 98.06 114 PHE A N 1
ATOM 876 C CA . PHE A 1 114 ? 14.055 21.141 25.688 1 98.06 114 PHE A CA 1
ATOM 877 C C . PHE A 1 114 ? 15.094 22.234 25.891 1 98.06 114 PHE A C 1
ATOM 879 O O . PHE A 1 114 ? 15.969 22.109 26.75 1 98.06 114 PHE A O 1
ATOM 886 N N . LEU A 1 115 ? 14.93 23.281 25.141 1 98.06 115 LEU A N 1
ATOM 887 C CA . LEU A 1 115 ? 15.852 24.406 25.25 1 98.06 115 LEU A CA 1
ATOM 888 C C . LEU A 1 115 ? 15.148 25.641 25.844 1 98.06 115 LEU A C 1
ATOM 890 O O . LEU A 1 115 ? 15.648 26.25 26.781 1 98.06 115 LEU A O 1
ATOM 894 N N . SER A 1 116 ? 14.008 26.016 25.219 1 98.31 116 SER A N 1
ATOM 895 C CA . SER A 1 116 ? 13.266 27.188 25.656 1 98.31 116 SER A CA 1
ATOM 896 C C . SER A 1 116 ? 11.836 27.172 25.125 1 98.31 116 SER A C 1
ATOM 898 O O . SER A 1 116 ? 11.469 26.297 24.344 1 98.31 116 SER A O 1
ATOM 900 N N . THR A 1 117 ? 11.047 28.109 25.641 1 97.88 117 THR A N 1
ATOM 901 C CA . THR A 1 117 ? 9.672 28.312 25.188 1 97.88 117 THR A CA 1
ATOM 902 C C . THR A 1 117 ? 9.297 29.797 25.25 1 97.88 117 THR A C 1
ATOM 904 O O . THR A 1 117 ? 9.875 30.547 26.031 1 97.88 117 THR A O 1
ATOM 907 N N . ILE A 1 118 ? 8.477 30.234 24.359 1 97.44 118 ILE A N 1
ATOM 908 C CA . ILE A 1 118 ? 7.918 31.578 24.422 1 97.44 118 ILE A CA 1
ATOM 909 C C . ILE A 1 118 ? 6.395 31.516 24.312 1 97.44 118 ILE A C 1
ATOM 911 O O . ILE A 1 118 ? 5.852 30.703 23.562 1 97.44 118 ILE A O 1
ATOM 915 N N . ASP A 1 119 ? 5.738 32.219 25.125 1 96 119 ASP A N 1
ATOM 916 C CA . ASP A 1 119 ? 4.289 32.375 25.109 1 96 119 ASP A CA 1
ATOM 917 C C . ASP A 1 119 ? 3.883 33.625 24.297 1 96 119 ASP A C 1
ATOM 919 O O . ASP A 1 119 ? 4.211 34.75 24.688 1 96 119 ASP A O 1
ATOM 923 N N . ILE A 1 120 ? 3.16 33.406 23.297 1 93.31 120 ILE A N 1
ATOM 924 C CA . ILE A 1 120 ? 2.877 34.562 22.453 1 93.31 120 ILE A CA 1
ATOM 925 C C . ILE A 1 120 ? 1.379 34.844 22.453 1 93.31 120 ILE A C 1
ATOM 927 O O . ILE A 1 120 ? 0.882 35.594 21.609 1 93.31 120 ILE A O 1
ATOM 931 N N . GLY A 1 121 ? 0.606 34.219 23.297 1 91.38 121 GLY A N 1
ATOM 932 C CA . GLY A 1 121 ? -0.818 34.469 23.406 1 91.38 121 GLY A CA 1
ATOM 933 C C . GLY A 1 121 ? -1.618 33.281 23.859 1 91.38 121 GLY A C 1
ATOM 934 O O . GLY A 1 121 ? -1.087 32.375 24.531 1 91.38 121 GLY A O 1
ATOM 935 N N . GLY A 1 122 ? -2.955 33.344 23.609 1 86.62 122 GLY A N 1
ATOM 936 C CA . GLY A 1 122 ? -3.861 32.281 23.984 1 86.62 122 GLY A CA 1
ATOM 937 C C . GLY A 1 122 ? -4.195 31.344 22.828 1 86.62 122 GLY A C 1
ATOM 938 O O . GLY A 1 122 ? -3.32 30.984 22.031 1 86.62 122 GLY A O 1
ATOM 939 N N . LEU A 1 123 ? -5.48 30.906 22.875 1 82 123 LEU A N 1
ATOM 940 C CA . LEU A 1 123 ? -5.961 29.984 21.844 1 82 123 LEU A CA 1
ATOM 941 C C . LEU A 1 123 ? -5.703 30.531 20.453 1 82 123 LEU A C 1
ATOM 943 O O . LEU A 1 123 ? -6.027 31.688 20.172 1 82 123 LEU A O 1
ATOM 947 N N . SER A 1 124 ? -5.082 29.75 19.578 1 82.94 124 SER A N 1
ATOM 948 C CA . SER A 1 124 ? -4.805 29.984 18.156 1 82.94 124 SER A CA 1
ATOM 949 C C . SER A 1 124 ? -3.758 31.078 17.984 1 82.94 124 SER A C 1
ATOM 951 O O . SER A 1 124 ? -3.641 31.672 16.906 1 82.94 124 SER A O 1
ATOM 953 N N . ALA A 1 125 ? -3.016 31.359 18.969 1 85.19 125 ALA A N 1
ATOM 954 C CA . ALA A 1 125 ? -1.964 32.375 18.875 1 85.19 125 ALA A CA 1
ATOM 955 C C . ALA A 1 125 ? -0.717 31.797 18.203 1 85.19 125 ALA A C 1
ATOM 957 O O . ALA A 1 125 ? 0.113 32.562 17.688 1 85.19 125 ALA A O 1
ATOM 958 N N . ALA A 1 126 ? -0.598 30.531 18.188 1 89.12 126 ALA A N 1
ATOM 959 C CA . ALA A 1 126 ? 0.57 29.891 17.594 1 89.12 126 ALA A CA 1
ATOM 960 C C . ALA A 1 126 ? 0.17 28.641 16.812 1 89.12 126 ALA A C 1
ATOM 962 O O . ALA A 1 126 ? 0.008 27.562 17.391 1 89.12 126 ALA A O 1
ATOM 963 N N . GLU A 1 127 ? 0.157 28.75 15.539 1 93 127 GLU A N 1
ATOM 964 C CA . GLU A 1 127 ? -0.282 27.609 14.75 1 93 127 GLU A CA 1
ATOM 965 C C . GLU A 1 127 ? 0.833 27.109 13.836 1 93 127 GLU A C 1
ATOM 967 O O . GLU A 1 127 ? 1.363 26.016 14.031 1 93 127 GLU A O 1
ATOM 972 N N . ILE A 1 128 ? 1.243 27.984 12.953 1 97.06 128 ILE A N 1
ATOM 973 C CA . ILE A 1 128 ? 2.26 27.625 11.969 1 97.06 128 ILE A CA 1
ATOM 974 C C . ILE A 1 128 ? 3.461 28.562 12.102 1 97.06 128 ILE A C 1
ATOM 976 O O . ILE A 1 128 ? 3.301 29.766 12.227 1 97.06 128 ILE A O 1
ATOM 980 N N . SER A 1 129 ? 4.684 27.969 12.117 1 98.25 129 SER A N 1
ATOM 981 C CA . SER A 1 129 ? 5.906 28.75 12.234 1 98.25 129 SER A CA 1
ATOM 982 C C . SER A 1 129 ? 6.793 28.578 11 1 98.25 129 SER A C 1
ATOM 984 O O . SER A 1 129 ? 6.734 27.547 10.328 1 98.25 129 SER A O 1
ATOM 986 N N . ALA A 1 130 ? 7.539 29.562 10.734 1 98.69 130 ALA A N 1
ATOM 987 C CA . ALA A 1 130 ? 8.594 29.531 9.727 1 98.69 130 ALA A CA 1
ATOM 988 C C . ALA A 1 130 ? 9.852 30.25 10.219 1 98.69 130 ALA A C 1
ATOM 990 O O . ALA A 1 130 ? 9.766 31.297 10.852 1 98.69 130 ALA A O 1
ATOM 991 N N . TYR A 1 131 ? 10.977 29.641 10 1 98.62 131 TYR A N 1
ATOM 992 C CA . TYR A 1 131 ? 12.258 30.203 10.391 1 98.62 131 TYR A CA 1
ATOM 993 C C . TYR A 1 131 ? 13.016 30.719 9.172 1 98.62 131 TYR A C 1
ATOM 995 O O . TYR A 1 131 ? 13.141 30.031 8.164 1 98.62 131 TYR A O 1
ATOM 1003 N N . ASP A 1 132 ? 13.516 31.906 9.297 1 98.38 132 ASP A N 1
ATOM 1004 C CA . ASP A 1 132 ? 14.367 32.469 8.25 1 98.38 132 ASP A CA 1
ATOM 1005 C C . ASP A 1 132 ? 15.812 32.594 8.727 1 98.38 132 ASP A C 1
ATOM 1007 O O . ASP A 1 132 ? 16.109 33.344 9.656 1 98.38 132 ASP A O 1
ATOM 1011 N N . GLU A 1 133 ? 16.703 32 8.008 1 96.06 133 GLU A N 1
ATOM 1012 C CA . GLU A 1 133 ? 18.094 31.953 8.43 1 96.06 133 GLU A CA 1
ATOM 1013 C C . GLU A 1 133 ? 18.797 33.281 8.172 1 96.06 133 GLU A C 1
ATOM 1015 O O . GLU A 1 133 ? 19.828 33.562 8.766 1 96.06 133 GLU A O 1
ATOM 1020 N N . VAL A 1 134 ? 18.328 34.094 7.262 1 96.81 134 VAL A N 1
ATOM 1021 C CA . VAL A 1 134 ? 18.953 35.375 6.922 1 96.81 134 VAL A CA 1
ATOM 1022 C C . VAL A 1 134 ? 18.75 36.344 8.07 1 96.81 134 VAL A C 1
ATOM 1024 O O . VAL A 1 134 ? 19.719 36.938 8.555 1 96.81 134 VAL A O 1
ATOM 1027 N N . SER A 1 135 ? 17.562 36.469 8.508 1 97.5 135 SER A N 1
ATOM 1028 C CA . SER A 1 135 ? 17.266 37.406 9.578 1 97.5 135 SER A CA 1
ATOM 1029 C C . SER A 1 135 ? 17.422 36.781 10.953 1 97.5 135 SER A C 1
ATOM 1031 O O . SER A 1 135 ? 17.469 37.469 11.961 1 97.5 135 SER A O 1
ATOM 1033 N N . LYS A 1 136 ? 17.391 35.406 10.984 1 97.81 136 LYS A N 1
ATOM 1034 C CA . LYS A 1 136 ? 17.359 34.625 12.203 1 97.81 136 LYS A CA 1
ATOM 1035 C C . LYS A 1 136 ? 16.109 34.906 13.023 1 97.81 136 LYS A C 1
ATOM 1037 O O . LYS A 1 136 ? 16.172 34.969 14.258 1 97.81 136 LYS A O 1
ATOM 1042 N N . HIS A 1 137 ? 15.023 35.188 12.352 1 98.31 137 HIS A N 1
ATOM 1043 C CA . HIS A 1 137 ? 13.727 35.375 12.992 1 98.31 137 HIS A CA 1
ATOM 1044 C C . HIS A 1 137 ? 12.82 34.188 12.781 1 98.31 137 HIS A C 1
ATOM 1046 O O . HIS A 1 137 ? 12.953 33.469 11.789 1 98.31 137 HIS A O 1
ATOM 1052 N N . LEU A 1 138 ? 12 33.938 13.758 1 98.62 138 LEU A N 1
ATOM 1053 C CA . LEU A 1 138 ? 10.867 33.031 13.664 1 98.62 138 LEU A CA 1
ATOM 1054 C C . LEU A 1 138 ? 9.57 33.781 13.43 1 98.62 138 LEU A C 1
ATOM 1056 O O . LEU A 1 138 ? 9.281 34.75 14.141 1 98.62 138 LEU A O 1
ATOM 1060 N N . PHE A 1 139 ? 8.875 33.438 12.438 1 98.81 139 PHE A N 1
ATOM 1061 C CA . PHE A 1 139 ? 7.582 34.031 12.109 1 98.81 139 PHE A CA 1
ATOM 1062 C C . PHE A 1 139 ? 6.453 33.031 12.438 1 98.81 139 PHE A C 1
ATOM 1064 O O . PHE A 1 139 ? 6.465 31.891 11.992 1 98.81 139 PHE A O 1
ATOM 1071 N N . ILE A 1 140 ? 5.473 33.5 13.219 1 98.56 140 ILE A N 1
ATOM 1072 C CA . ILE A 1 140 ? 4.441 32.594 13.742 1 98.56 140 ILE A CA 1
ATOM 1073 C C . ILE A 1 140 ? 3.061 33.156 13.398 1 98.56 140 ILE A C 1
ATOM 1075 O O . ILE A 1 140 ? 2.75 34.312 13.727 1 98.56 140 ILE A O 1
ATOM 1079 N N . THR A 1 141 ? 2.271 32.406 12.727 1 98.31 141 THR A N 1
ATOM 1080 C CA . THR A 1 141 ? 0.894 32.812 12.508 1 98.31 141 THR A CA 1
ATOM 1081 C C . THR A 1 141 ? 0.156 32.969 13.836 1 98.31 141 THR A C 1
ATOM 1083 O O . THR A 1 141 ? 0.211 32.094 14.688 1 98.31 141 THR A O 1
ATOM 1086 N N . ASN A 1 142 ? -0.46 34.094 14.039 1 97 142 ASN A N 1
ATOM 1087 C CA . ASN A 1 142 ? -1.263 34.438 15.211 1 97 142 ASN A CA 1
ATOM 1088 C C . ASN A 1 142 ? -2.693 34.781 14.82 1 97 142 ASN A C 1
ATOM 1090 O O . ASN A 1 142 ? -3 35.969 14.57 1 97 142 ASN A O 1
ATOM 1094 N N . ALA A 1 143 ? -3.49 33.812 14.836 1 93.62 143 ALA A N 1
ATOM 1095 C CA . ALA A 1 143 ? -4.875 34.031 14.414 1 93.62 143 ALA A CA 1
ATOM 1096 C C . ALA A 1 143 ? -5.625 34.906 15.398 1 93.62 143 ALA A C 1
ATOM 1098 O O . ALA A 1 143 ? -6.531 35.656 15.016 1 93.62 143 ALA A O 1
ATOM 1099 N N . GLU A 1 144 ? -5.254 34.781 16.625 1 91.75 144 GLU A N 1
ATOM 1100 C CA . GLU A 1 144 ? -5.879 35.625 17.656 1 91.75 144 GLU A CA 1
ATOM 1101 C C . GLU A 1 144 ? -5.711 37.125 17.328 1 91.75 144 GLU A C 1
ATOM 1103 O O . GLU A 1 144 ? -6.66 37.906 17.453 1 91.75 144 GLU A O 1
ATOM 1108 N N . LYS A 1 145 ? -4.496 37.469 16.922 1 94.5 145 LYS A N 1
ATOM 1109 C CA . LYS A 1 145 ? -4.184 38.875 16.625 1 94.5 145 LYS A CA 1
ATOM 1110 C C . LYS A 1 145 ? -4.328 39.156 15.133 1 94.5 145 LYS A C 1
ATOM 1112 O O . LYS A 1 145 ? -4.199 40.312 14.703 1 94.5 145 LYS A O 1
ATOM 1117 N N . GLU A 1 146 ? -4.586 38.219 14.375 1 95.62 146 GLU A N 1
ATOM 1118 C CA . GLU A 1 146 ? -4.738 38.281 12.922 1 95.62 146 GLU A CA 1
ATOM 1119 C C . GLU A 1 146 ? -3.465 38.812 12.266 1 95.62 146 GLU A C 1
ATOM 1121 O O . GLU A 1 146 ? -3.488 39.844 11.594 1 95.62 146 GLU A O 1
ATOM 1126 N N . GLY A 1 147 ? -2.492 38.094 12.367 1 97.94 147 GLY A N 1
ATOM 1127 C CA . GLY A 1 147 ? -1.224 38.5 11.773 1 97.94 147 GLY A CA 1
ATOM 1128 C C . GLY A 1 147 ? -0.091 37.531 12.094 1 97.94 147 GLY A C 1
ATOM 1129 O O . GLY A 1 147 ? -0.317 36.344 12.281 1 97.94 147 GLY A O 1
ATOM 1130 N N . ILE A 1 148 ? 1.132 38.094 11.969 1 98.62 148 ILE A N 1
ATOM 1131 C CA . ILE A 1 148 ? 2.338 37.312 12.188 1 98.62 148 ILE A CA 1
ATOM 1132 C C . ILE A 1 148 ? 3.115 37.875 13.375 1 98.62 148 ILE A C 1
ATOM 1134 O O . ILE A 1 148 ? 3.535 39.031 13.359 1 98.62 148 ILE A O 1
ATOM 1138 N N . THR A 1 149 ? 3.283 37.062 14.438 1 98.38 149 THR A N 1
ATOM 1139 C CA . THR A 1 149 ? 4.215 37.406 15.5 1 98.38 149 THR A CA 1
ATOM 1140 C C . THR A 1 149 ? 5.656 37.125 15.07 1 98.38 149 THR A C 1
ATOM 1142 O O . THR A 1 149 ? 5.945 36.062 14.516 1 98.38 149 THR A O 1
ATOM 1145 N N . VAL A 1 150 ? 6.539 38.094 15.32 1 98.69 150 VAL A N 1
ATOM 1146 C CA . VAL A 1 150 ? 7.945 37.938 14.945 1 98.69 150 VAL A CA 1
ATOM 1147 C C . VAL A 1 150 ? 8.789 37.719 16.203 1 98.69 150 VAL A C 1
ATOM 1149 O O . VAL A 1 150 ? 8.758 38.531 17.125 1 98.69 150 VAL A O 1
ATOM 1152 N N . VAL A 1 151 ? 9.492 36.688 16.188 1 98.5 151 VAL A N 1
ATOM 1153 C CA . VAL A 1 151 ? 10.32 36.312 17.328 1 98.5 151 VAL A CA 1
ATOM 1154 C C . VAL A 1 151 ? 11.789 36.25 16.922 1 98.5 151 VAL A C 1
ATOM 1156 O O . VAL A 1 151 ? 12.141 35.656 15.906 1 98.5 151 VAL A O 1
ATOM 1159 N N . GLU A 1 152 ? 12.672 37 17.656 1 97.88 152 GLU A N 1
ATOM 1160 C CA . GLU A 1 152 ? 14.117 36.875 17.469 1 97.88 152 GLU A CA 1
ATOM 1161 C C . GLU A 1 152 ? 14.633 35.531 17.953 1 97.88 152 GLU A C 1
ATOM 1163 O O . GLU A 1 152 ? 14.367 35.125 19.078 1 97.88 152 GLU A O 1
ATOM 1168 N N . LEU A 1 153 ? 15.391 34.875 17.047 1 97.81 153 LEU A N 1
ATOM 1169 C CA . LEU A 1 153 ? 15.867 33.531 17.391 1 97.81 153 LEU A CA 1
ATOM 1170 C C . LEU A 1 153 ? 17.375 33.438 17.234 1 97.81 153 LEU A C 1
ATOM 1172 O O . LEU A 1 153 ? 17.922 32.344 17.109 1 97.81 153 LEU A O 1
ATOM 1176 N N . ALA A 1 154 ? 18.078 34.5 17.172 1 97 154 ALA A N 1
ATOM 1177 C CA . ALA A 1 154 ? 19.531 34.5 17.141 1 97 154 ALA A CA 1
ATOM 1178 C C . ALA A 1 154 ? 20.109 33.688 18.297 1 97 154 ALA A C 1
ATOM 1180 O O . ALA A 1 154 ? 21.156 33.031 18.141 1 97 154 ALA A O 1
ATOM 1181 N N . ASP A 1 155 ? 19.484 33.75 19.391 1 97.31 155 ASP A N 1
ATOM 1182 C CA . ASP A 1 155 ? 19.734 32.875 20.531 1 97.31 155 ASP A CA 1
ATOM 1183 C C . ASP A 1 155 ? 18.5 32.031 20.859 1 97.31 155 ASP A C 1
ATOM 1185 O O . ASP A 1 155 ? 17.625 32.469 21.594 1 97.31 155 ASP A O 1
ATOM 1189 N N . PRO A 1 156 ? 18.5 30.797 20.438 1 97.88 156 PRO A N 1
ATOM 1190 C CA . PRO A 1 156 ? 17.312 29.969 20.625 1 97.88 156 PRO A CA 1
ATOM 1191 C C . PRO A 1 156 ? 17.031 29.656 22.094 1 97.88 156 PRO A C 1
ATOM 1193 O O . PRO A 1 156 ? 15.938 29.188 22.438 1 97.88 156 PRO A O 1
ATOM 1196 N N . SER A 1 157 ? 17.984 29.859 22.938 1 97.56 157 SER A N 1
ATOM 1197 C CA . SER A 1 157 ? 17.766 29.641 24.359 1 97.56 157 SER A CA 1
ATOM 1198 C C . SER A 1 157 ? 17.016 30.812 24.984 1 97.56 157 SER A C 1
ATOM 1200 O O . SER A 1 157 ? 16.516 30.703 26.109 1 97.56 157 SER A O 1
ATOM 1202 N N . ALA A 1 158 ? 16.953 31.891 24.219 1 97.81 158 ALA A N 1
ATOM 1203 C CA . ALA A 1 158 ? 16.281 33.062 24.734 1 97.81 158 ALA A CA 1
ATOM 1204 C C . ALA A 1 158 ? 15.484 33.781 23.641 1 97.81 158 ALA A C 1
ATOM 1206 O O . ALA A 1 158 ? 15.734 34.938 23.328 1 97.81 158 ALA A O 1
ATOM 1207 N N . PRO A 1 159 ? 14.484 33.125 23.141 1 98.19 159 PRO A N 1
ATOM 1208 C CA . PRO A 1 159 ? 13.648 33.75 22.125 1 98.19 159 PRO A CA 1
ATOM 1209 C C . PRO A 1 159 ? 12.891 34.969 22.656 1 98.19 159 PRO A C 1
ATOM 1211 O O . PRO A 1 159 ? 12.469 34.969 23.828 1 98.19 159 PRO A O 1
ATOM 1214 N N . ALA A 1 160 ? 12.711 36 21.797 1 97.62 160 ALA A N 1
ATOM 1215 C CA . ALA A 1 160 ? 12.031 37.219 22.234 1 97.62 160 ALA A CA 1
ATOM 1216 C C . ALA A 1 160 ? 11.148 37.781 21.109 1 97.62 160 ALA A C 1
ATOM 1218 O O . ALA A 1 160 ? 11.555 37.812 19.953 1 97.62 160 ALA A O 1
ATOM 1219 N N . GLU A 1 161 ? 9.938 38.125 21.516 1 97.31 161 GLU A N 1
ATOM 1220 C CA . GLU A 1 161 ? 9.07 38.781 20.562 1 97.31 161 GLU A CA 1
ATOM 1221 C C . GLU A 1 161 ? 9.594 40.188 20.234 1 97.31 161 GLU A C 1
ATOM 1223 O O . GLU A 1 161 ? 9.797 41 21.125 1 97.31 161 GLU A O 1
ATOM 1228 N N . ILE A 1 162 ? 9.727 40.469 18.953 1 97.25 162 ILE A N 1
ATOM 1229 C CA . ILE A 1 162 ? 10.352 41.75 18.609 1 97.25 162 ILE A CA 1
ATOM 1230 C C . ILE A 1 162 ? 9.43 42.531 17.688 1 97.25 162 ILE A C 1
ATOM 1232 O O . ILE A 1 162 ? 9.719 43.688 17.344 1 97.25 162 ILE A O 1
ATOM 1236 N N . GLY A 1 163 ? 8.359 41.906 17.266 1 95.94 163 GLY A N 1
ATOM 1237 C CA . GLY A 1 163 ? 7.473 42.625 16.375 1 95.94 163 GLY A CA 1
ATOM 1238 C C . GLY A 1 163 ? 6.223 41.844 16.016 1 95.94 163 GLY A C 1
ATOM 1239 O O . GLY A 1 163 ? 6.023 40.719 16.484 1 95.94 163 GLY A O 1
ATOM 1240 N N . PHE A 1 164 ? 5.418 42.531 15.219 1 97.12 164 PHE A N 1
ATOM 1241 C CA . PHE A 1 164 ? 4.152 41.969 14.734 1 97.12 164 PHE A CA 1
ATOM 1242 C C . PHE A 1 164 ? 3.814 42.531 13.359 1 97.12 164 PHE A C 1
ATOM 1244 O O . PHE A 1 164 ? 3.99 43.75 13.109 1 97.12 164 PHE A O 1
ATOM 1251 N N . ILE A 1 165 ? 3.471 41.719 12.477 1 98.25 165 ILE A N 1
ATOM 1252 C CA . ILE A 1 165 ? 3.008 42.125 11.156 1 98.25 165 ILE A CA 1
ATOM 1253 C C . ILE A 1 165 ? 1.488 42 11.078 1 98.25 165 ILE A C 1
ATOM 1255 O O . ILE A 1 165 ? 0.948 40.875 11.188 1 98.25 165 ILE A O 1
ATOM 1259 N N . ASP A 1 166 ? 0.83 43.062 10.859 1 97.62 166 ASP A N 1
ATOM 1260 C CA . ASP A 1 166 ? -0.618 43.031 10.672 1 97.62 166 ASP A CA 1
ATOM 1261 C C . ASP A 1 166 ? -0.982 42.594 9.258 1 97.62 166 ASP A C 1
ATOM 1263 O O . ASP A 1 166 ? -1.268 43.406 8.391 1 97.62 166 ASP A O 1
ATOM 1267 N N . ALA A 1 167 ? -1.05 41.344 9.062 1 97.25 167 ALA A N 1
ATOM 1268 C CA . ALA A 1 167 ? -1.197 40.781 7.723 1 97.25 167 ALA A CA 1
ATOM 1269 C C . ALA A 1 167 ? -2.646 40.375 7.453 1 97.25 167 ALA A C 1
ATOM 1271 O O . ALA A 1 167 ? -3.023 40.125 6.305 1 97.25 167 ALA A O 1
ATOM 1272 N N . GLY A 1 168 ? -3.531 40.406 8.477 1 97.19 168 GLY A N 1
ATOM 1273 C CA . GLY A 1 168 ? -4.906 39.969 8.32 1 97.19 168 GLY A CA 1
ATOM 1274 C C . GLY A 1 168 ? -5.148 38.562 8.852 1 97.19 168 GLY A C 1
ATOM 1275 O O . GLY A 1 168 ? -4.461 38.125 9.773 1 97.19 168 GLY A O 1
ATOM 1276 N N . LYS A 1 169 ? -6.246 37.812 8.367 1 97.81 169 LYS A N 1
ATOM 1277 C CA . LYS A 1 169 ? -6.617 36.5 8.828 1 97.81 169 LYS A CA 1
ATOM 1278 C C . LYS A 1 169 ? -5.699 35.438 8.234 1 97.81 169 LYS A C 1
ATOM 1280 O O . LYS A 1 169 ? -6.062 34.75 7.262 1 97.81 169 LYS A O 1
ATOM 1285 N N . VAL A 1 170 ? -4.664 35.156 8.906 1 98.25 170 VAL A N 1
ATOM 1286 C CA . VAL A 1 170 ? -3.566 34.344 8.383 1 98.25 170 VAL A CA 1
ATOM 1287 C C . VAL A 1 170 ? -3.807 32.875 8.719 1 98.25 170 VAL A C 1
ATOM 1289 O O . VAL A 1 170 ? -4.336 32.562 9.781 1 98.25 170 VAL A O 1
ATOM 1292 N N . ASN A 1 171 ? -3.43 31.984 7.766 1 97.81 171 ASN A N 1
ATOM 1293 C CA . ASN A 1 171 ? -3.559 30.547 7.977 1 97.81 171 ASN A CA 1
ATOM 1294 C C . ASN A 1 171 ? -2.199 29.844 7.961 1 97.81 171 ASN A C 1
ATOM 1296 O O . ASN A 1 171 ? -2.051 28.75 8.508 1 97.81 171 ASN A O 1
ATOM 1300 N N . SER A 1 172 ? -1.273 30.453 7.277 1 98.44 172 SER A N 1
ATOM 1301 C CA . SER A 1 172 ? 0.012 29.781 7.102 1 98.44 172 SER A CA 1
ATOM 1302 C C . SER A 1 172 ? 1.115 30.781 6.77 1 98.44 172 SER A C 1
ATOM 1304 O O . SER A 1 172 ? 0.84 31.875 6.301 1 98.44 172 SER A O 1
ATOM 1306 N N . VAL A 1 173 ? 2.363 30.375 7.062 1 98.81 173 VAL A N 1
ATOM 1307 C CA . VAL A 1 173 ? 3.545 31.172 6.746 1 98.81 173 VAL A CA 1
ATOM 1308 C C . VAL A 1 173 ? 4.695 30.25 6.344 1 98.81 173 VAL A C 1
ATOM 1310 O O . VAL A 1 173 ? 4.836 29.156 6.883 1 98.81 173 VAL A O 1
ATOM 1313 N N . ALA A 1 174 ? 5.438 30.672 5.375 1 98.81 174 ALA A N 1
ATOM 1314 C CA . ALA A 1 174 ? 6.645 29.984 4.918 1 98.81 174 ALA A CA 1
ATOM 1315 C C . ALA A 1 174 ? 7.781 30.984 4.688 1 98.81 174 ALA A C 1
ATOM 1317 O O . ALA A 1 174 ? 7.539 32.156 4.383 1 98.81 174 ALA A O 1
ATOM 1318 N N . ALA A 1 175 ? 9.016 30.484 4.852 1 98.69 175 ALA A N 1
ATOM 1319 C CA . ALA A 1 175 ? 10.172 31.359 4.691 1 98.69 175 ALA A CA 1
ATOM 1320 C C . ALA A 1 175 ? 11.117 30.844 3.615 1 98.69 175 ALA A C 1
ATOM 1322 O O . ALA A 1 175 ? 11.203 29.625 3.398 1 98.69 175 ALA A O 1
ATOM 1323 N N . TYR A 1 176 ? 11.75 31.766 2.947 1 98.25 176 TYR A N 1
ATOM 1324 C CA . TYR A 1 176 ? 12.781 31.438 1.972 1 98.25 176 TYR A CA 1
ATOM 1325 C C . TYR A 1 176 ? 13.742 32.625 1.787 1 98.25 176 TYR A C 1
ATOM 1327 O O . TYR A 1 176 ? 13.367 33.656 1.225 1 98.25 176 TYR A O 1
ATOM 1335 N N . GLN A 1 177 ? 14.953 32.562 2.201 1 97.12 177 GLN A N 1
ATOM 1336 C CA . GLN A 1 177 ? 16.094 33.438 1.936 1 97.12 177 GLN A CA 1
ATOM 1337 C C . GLN A 1 177 ? 15.695 34.906 2.07 1 97.12 177 GLN A C 1
ATOM 1339 O O . GLN A 1 177 ? 15.883 35.688 1.138 1 97.12 177 GLN A O 1
ATOM 1344 N N . GLY A 1 178 ? 15.25 35.219 3.172 1 98.12 178 GLY A N 1
ATOM 1345 C CA . GLY A 1 178 ? 15.016 36.625 3.48 1 98.12 178 GLY A CA 1
ATOM 1346 C C . GLY A 1 178 ? 13.609 37.094 3.162 1 98.12 178 GLY A C 1
ATOM 1347 O O . GLY A 1 178 ? 13.305 38.281 3.223 1 98.12 178 GLY A O 1
ATOM 1348 N N . LYS A 1 179 ? 12.797 36.188 2.811 1 98.5 179 LYS A N 1
ATOM 1349 C CA . LYS A 1 179 ? 11.391 36.469 2.537 1 98.5 179 LYS A CA 1
ATOM 1350 C C . LYS A 1 179 ? 10.477 35.531 3.311 1 98.5 179 LYS A C 1
ATOM 1352 O O . LYS A 1 179 ? 10.859 34.406 3.629 1 98.5 179 LYS A O 1
ATOM 1357 N N . ILE A 1 180 ? 9.273 36 3.625 1 98.81 180 ILE A N 1
ATOM 1358 C CA . ILE A 1 180 ? 8.211 35.094 4.055 1 98.81 180 ILE A CA 1
ATOM 1359 C C . ILE A 1 180 ? 6.984 35.281 3.158 1 98.81 180 ILE A C 1
ATOM 1361 O O . ILE A 1 180 ? 6.766 36.375 2.617 1 98.81 180 ILE A O 1
ATOM 1365 N N . ALA A 1 181 ? 6.297 34.25 2.887 1 98.94 181 ALA A N 1
ATOM 1366 C CA . ALA A 1 181 ? 4.973 34.25 2.273 1 98.94 181 ALA A CA 1
ATOM 1367 C C . ALA A 1 181 ? 3.895 33.906 3.301 1 98.94 181 ALA A C 1
ATOM 1369 O O . ALA A 1 181 ? 4.059 32.969 4.09 1 98.94 181 ALA A O 1
ATOM 1370 N N . VAL A 1 182 ? 2.838 34.688 3.328 1 98.88 182 VAL A N 1
ATOM 1371 C CA . VAL A 1 182 ? 1.758 34.531 4.293 1 98.88 182 VAL A CA 1
ATOM 1372 C C . VAL A 1 182 ? 0.443 34.281 3.559 1 98.88 182 VAL A C 1
ATOM 1374 O O . VAL A 1 182 ? 0.04 35.062 2.705 1 98.88 182 VAL A O 1
ATOM 1377 N N . ALA A 1 183 ? -0.205 33.219 3.863 1 98.81 183 ALA A N 1
ATOM 1378 C CA . ALA A 1 183 ? -1.538 32.938 3.334 1 98.81 183 ALA A CA 1
ATOM 1379 C C . ALA A 1 183 ? -2.613 33.625 4.16 1 98.81 183 ALA A C 1
ATOM 1381 O O . ALA A 1 183 ? -2.713 33.438 5.371 1 98.81 183 ALA A O 1
ATOM 1382 N N . VAL A 1 184 ? -3.414 34.406 3.498 1 98.75 184 VAL A N 1
ATOM 1383 C CA . VAL A 1 184 ? -4.426 35.219 4.172 1 98.75 184 VAL A CA 1
ATOM 1384 C C . VAL A 1 184 ? -5.801 34.938 3.57 1 98.75 184 VAL A C 1
ATOM 1386 O O . VAL A 1 184 ? -6.016 35.156 2.375 1 98.75 184 VAL A O 1
ATOM 1389 N N . GLN A 1 185 ? -6.699 34.5 4.395 1 98.44 185 GLN A N 1
ATOM 1390 C CA . GLN A 1 185 ? -8.047 34.219 3.902 1 98.44 185 GLN A CA 1
ATOM 1391 C C . GLN A 1 185 ? -8.867 35.531 3.84 1 98.44 185 GLN A C 1
ATOM 1393 O O . GLN A 1 185 ? -8.531 36.5 4.488 1 98.44 185 GLN A O 1
ATOM 1398 N N . ASN A 1 186 ? -9.906 35.469 3.094 1 98.31 186 ASN A N 1
ATOM 1399 C CA . ASN A 1 186 ? -10.898 36.531 3.029 1 98.31 186 ASN A CA 1
ATOM 1400 C C . ASN A 1 186 ? -11.805 36.531 4.258 1 98.31 186 ASN A C 1
ATOM 1402 O O . ASN A 1 186 ? -11.992 35.5 4.891 1 98.31 186 ASN A O 1
ATOM 1406 N N . ASP A 1 187 ? -12.281 37.719 4.566 1 97.06 187 ASP A N 1
ATOM 1407 C CA . ASP A 1 187 ? -13.289 37.75 5.625 1 97.06 187 ASP A CA 1
ATOM 1408 C C . ASP A 1 187 ? -14.453 36.812 5.312 1 97.06 187 ASP A C 1
ATOM 1410 O O . ASP A 1 187 ? -15 36.188 6.215 1 97.06 187 ASP A O 1
ATOM 1414 N N . ASN A 1 188 ? -14.805 36.844 4.09 1 97.69 188 ASN A N 1
ATOM 1415 C CA . ASN A 1 188 ? -15.68 35.812 3.561 1 97.69 188 ASN A CA 1
ATOM 1416 C C . ASN A 1 188 ? -14.891 34.594 3.062 1 97.69 188 ASN A C 1
ATOM 1418 O O . ASN A 1 188 ? -14.391 34.594 1.935 1 97.69 188 ASN A O 1
ATOM 1422 N N . LYS A 1 189 ? -14.891 33.531 3.828 1 96.38 189 LYS A N 1
ATOM 1423 C CA . LYS A 1 189 ? -14.023 32.375 3.598 1 96.38 189 LYS A CA 1
ATOM 1424 C C . LYS A 1 189 ? -14.258 31.797 2.213 1 96.38 189 LYS A C 1
ATOM 1426 O O . LYS A 1 189 ? -13.391 31.094 1.676 1 96.38 189 LYS A O 1
ATOM 1431 N N . GLN A 1 190 ? -15.391 32.031 1.649 1 97.69 190 GLN A N 1
ATOM 1432 C CA . GLN A 1 190 ? -15.75 31.422 0.371 1 97.69 190 GLN A CA 1
ATOM 1433 C C . GLN A 1 190 ? -15.227 32.25 -0.797 1 97.69 190 GLN A C 1
ATOM 1435 O O . GLN A 1 190 ? -15.32 31.828 -1.953 1 97.69 190 GLN A O 1
ATOM 1440 N N . LEU A 1 191 ? -14.688 33.406 -0.531 1 98.38 191 LEU A N 1
ATOM 1441 C CA . LEU A 1 191 ? -14.125 34.25 -1.575 1 98.38 191 LEU A CA 1
ATOM 1442 C C . LEU A 1 191 ? -12.609 34.094 -1.633 1 98.38 191 LEU A C 1
ATOM 1444 O O . LEU A 1 191 ? -11.992 33.562 -0.696 1 98.38 191 LEU A O 1
ATOM 1448 N N . ASN A 1 192 ? -12.047 34.531 -2.732 1 98.75 192 ASN A N 1
ATOM 1449 C CA . ASN A 1 192 ? -10.609 34.406 -2.953 1 98.75 192 ASN A CA 1
ATOM 1450 C C . ASN A 1 192 ? -9.812 35.094 -1.837 1 98.75 192 ASN A C 1
ATOM 1452 O O . ASN A 1 192 ? -10.211 36.156 -1.331 1 98.75 192 ASN A O 1
ATOM 1456 N N . GLY A 1 193 ? -8.719 34.438 -1.411 1 98.81 193 GLY A N 1
ATOM 1457 C CA . GLY A 1 193 ? -7.766 35.031 -0.48 1 98.81 193 GLY A CA 1
ATOM 1458 C C . GLY A 1 193 ? -6.543 35.594 -1.163 1 98.81 193 GLY A C 1
ATOM 1459 O O . GLY A 1 193 ? -6.594 35.969 -2.342 1 98.81 193 GLY A O 1
ATOM 1460 N N . GLU A 1 194 ? -5.523 35.812 -0.34 1 98.75 194 GLU A N 1
ATOM 1461 C CA . GLU A 1 194 ? -4.293 36.375 -0.863 1 98.75 194 GLU A CA 1
ATOM 1462 C C . GLU A 1 194 ? -3.064 35.75 -0.214 1 98.75 194 GLU A C 1
ATOM 1464 O O . GLU A 1 194 ? -3.162 35.156 0.862 1 98.75 194 GLU A O 1
ATOM 1469 N N . VAL A 1 195 ? -1.973 35.844 -0.963 1 98.94 195 VAL A N 1
ATOM 1470 C CA . VAL A 1 195 ? -0.648 35.625 -0.394 1 98.94 195 VAL A CA 1
ATOM 1471 C C . VAL A 1 195 ? 0.128 36.938 -0.354 1 98.94 195 VAL A C 1
ATOM 1473 O O . VAL A 1 195 ? 0.281 37.594 -1.38 1 98.94 195 VAL A O 1
ATOM 1476 N N . LYS A 1 196 ? 0.569 37.281 0.835 1 98.88 196 LYS A N 1
ATOM 1477 C CA . LYS A 1 196 ? 1.403 38.469 1.021 1 98.88 196 LYS A CA 1
ATOM 1478 C C . LYS A 1 196 ? 2.857 38.062 1.273 1 98.88 196 LYS A C 1
ATOM 1480 O O . LYS A 1 196 ? 3.139 37.188 2.076 1 98.88 196 LYS A O 1
ATOM 1485 N N . VAL A 1 197 ? 3.736 38.719 0.559 1 98.81 197 VAL A N 1
ATOM 1486 C CA . VAL A 1 197 ? 5.16 38.469 0.713 1 98.81 197 VAL A CA 1
ATOM 1487 C C . VAL A 1 197 ? 5.832 39.625 1.436 1 98.81 197 VAL A C 1
ATOM 1489 O O . VAL A 1 197 ? 5.594 40.781 1.105 1 98.81 197 VAL A O 1
ATOM 1492 N N . TYR A 1 198 ? 6.641 39.281 2.412 1 98.75 198 TYR A N 1
ATOM 1493 C CA . TYR A 1 198 ? 7.344 40.281 3.207 1 98.75 198 TYR A CA 1
ATOM 1494 C C . TYR A 1 198 ? 8.852 40.062 3.172 1 98.75 198 TYR A C 1
ATOM 1496 O O . TYR A 1 198 ? 9.305 38.906 3.066 1 98.75 198 TYR A O 1
ATOM 1504 N N . ASP A 1 199 ? 9.547 41.156 3.291 1 98.19 199 ASP A N 1
ATOM 1505 C CA . ASP A 1 199 ? 10.977 41.125 3.572 1 98.19 199 ASP A CA 1
ATOM 1506 C C . ASP A 1 199 ? 11.234 40.844 5.055 1 98.19 199 ASP A C 1
ATOM 1508 O O . ASP A 1 199 ? 10.695 41.531 5.914 1 98.19 199 ASP A O 1
ATOM 1512 N N . THR A 1 200 ? 12.094 39.906 5.379 1 97.81 200 THR A N 1
ATOM 1513 C CA . THR A 1 200 ? 12.172 39.469 6.766 1 97.81 200 THR A CA 1
ATOM 1514 C C . THR A 1 200 ? 12.992 40.438 7.602 1 97.81 200 THR A C 1
ATOM 1516 O O . THR A 1 200 ? 12.719 40.625 8.789 1 97.81 200 THR A O 1
ATOM 1519 N N . PRO A 1 201 ? 14.031 41.094 7.027 1 95.25 201 PRO A N 1
ATOM 1520 C CA . PRO A 1 201 ? 14.766 42.062 7.863 1 95.25 201 PRO A CA 1
ATOM 1521 C C . PRO A 1 201 ? 13.984 43.312 8.141 1 95.25 201 PRO A C 1
ATOM 1523 O O . PRO A 1 201 ? 13.977 43.812 9.266 1 95.25 201 PRO A O 1
ATOM 1526 N N . SER A 1 202 ? 13.289 43.812 7.164 1 96.94 202 SER A N 1
ATOM 1527 C CA . SER A 1 202 ? 12.594 45.094 7.309 1 96.94 202 SER A CA 1
ATOM 1528 C C . SER A 1 202 ? 11.133 44.875 7.707 1 96.94 202 SER A C 1
ATOM 1530 O O . SER A 1 202 ? 10.461 45.812 8.133 1 96.94 202 SER A O 1
ATOM 1532 N N . LEU A 1 203 ? 10.586 43.719 7.488 1 98 203 LEU A N 1
ATOM 1533 C CA . LEU A 1 203 ? 9.195 43.344 7.75 1 98 203 LEU A CA 1
ATOM 1534 C C . LEU A 1 203 ? 8.242 44.094 6.832 1 98 203 LEU A C 1
ATOM 1536 O O . LEU A 1 203 ? 7.043 44.156 7.105 1 98 203 LEU A O 1
ATOM 1540 N N . GLN A 1 204 ? 8.781 44.656 5.711 1 97.81 204 GLN A N 1
ATOM 1541 C CA . GLN A 1 204 ? 7.945 45.375 4.762 1 97.81 204 GLN A CA 1
ATOM 1542 C C . GLN A 1 204 ? 7.316 44.438 3.746 1 97.81 204 GLN A C 1
ATOM 1544 O O . GLN A 1 204 ? 7.953 43.469 3.305 1 97.81 204 GLN A O 1
ATOM 1549 N N . GLU A 1 205 ? 6.062 44.719 3.422 1 98.19 205 GLU A N 1
ATOM 1550 C CA . GLU A 1 205 ? 5.379 43.969 2.365 1 98.19 205 GLU A CA 1
ATOM 1551 C C . GLU A 1 205 ? 6.012 44.25 1.002 1 98.19 205 GLU A C 1
ATOM 1553 O O . GLU A 1 205 ? 6.227 45.406 0.635 1 98.19 205 GLU A O 1
ATOM 1558 N N . ILE A 1 206 ? 6.273 43.25 0.232 1 96.56 206 ILE A N 1
ATOM 1559 C CA . ILE A 1 206 ? 6.965 43.469 -1.034 1 96.56 206 ILE A CA 1
ATOM 1560 C C . ILE A 1 206 ? 6.055 43.062 -2.193 1 96.56 206 ILE A C 1
ATOM 1562 O O . ILE A 1 206 ? 6.258 43.5 -3.33 1 96.56 206 ILE A O 1
ATOM 1566 N N . ALA A 1 207 ? 5.074 42.219 -2.008 1 98 207 ALA A N 1
ATOM 1567 C CA . ALA A 1 207 ? 4.148 41.812 -3.061 1 98 207 ALA A CA 1
ATOM 1568 C C . ALA A 1 207 ? 2.883 41.219 -2.471 1 98 207 ALA A C 1
ATOM 1570 O O . ALA A 1 207 ? 2.889 40.719 -1.336 1 98 207 ALA A O 1
ATOM 1571 N N . VAL A 1 208 ? 1.816 41.25 -3.174 1 98.5 208 VAL A N 1
ATOM 1572 C CA . VAL A 1 208 ? 0.547 40.625 -2.852 1 98.5 208 VAL A CA 1
ATOM 1573 C C . VAL A 1 208 ? 0.002 39.906 -4.082 1 98.5 208 VAL A C 1
ATOM 1575 O O . VAL A 1 208 ? -0.013 40.469 -5.18 1 98.5 208 VAL A O 1
ATOM 1578 N N . TYR A 1 209 ? -0.438 38.688 -3.918 1 98.81 209 TYR A N 1
ATOM 1579 C CA . TYR A 1 209 ? -0.985 37.875 -5 1 98.81 209 TYR A CA 1
ATOM 1580 C C . TYR A 1 209 ? -2.363 37.344 -4.633 1 98.81 209 TYR A C 1
ATOM 1582 O O . TYR A 1 209 ? -2.539 36.719 -3.57 1 98.81 209 TYR A O 1
ATOM 1590 N N . GLU A 1 210 ? -3.348 37.531 -5.469 1 98.75 210 GLU A N 1
ATOM 1591 C CA . GLU A 1 210 ? -4.645 36.875 -5.266 1 98.75 210 GLU A CA 1
ATOM 1592 C C . GLU A 1 210 ? -4.582 35.406 -5.598 1 98.75 210 GLU A C 1
ATOM 1594 O O . GLU A 1 210 ? -3.996 35 -6.609 1 98.75 210 GLU A O 1
ATOM 1599 N N . VAL A 1 211 ? -5.141 34.594 -4.73 1 98.88 211 VAL A N 1
ATOM 1600 C CA . VAL A 1 211 ? -5.168 33.156 -4.934 1 98.88 211 VAL A CA 1
ATOM 1601 C C . VAL A 1 211 ? -6.594 32.625 -4.77 1 98.88 211 VAL A C 1
ATOM 1603 O O . VAL A 1 211 ? -7.559 33.375 -4.965 1 98.88 211 VAL A O 1
ATOM 1606 N N . GLY A 1 212 ? -6.785 31.328 -4.59 1 98.81 212 GLY A N 1
ATOM 1607 C CA . GLY A 1 212 ? -8.125 30.766 -4.496 1 98.81 212 GLY A CA 1
ATOM 1608 C C . GLY A 1 212 ? -8.773 31 -3.143 1 98.81 212 GLY A C 1
ATOM 1609 O O . GLY A 1 212 ? -8.234 31.719 -2.305 1 98.81 212 GLY A O 1
ATOM 1610 N N . ALA A 1 213 ? -9.93 30.422 -2.973 1 98.75 213 ALA A N 1
ATOM 1611 C CA . ALA A 1 213 ? -10.703 30.578 -1.746 1 98.75 213 ALA A CA 1
ATOM 1612 C C . ALA A 1 213 ? -10.062 29.812 -0.589 1 98.75 213 ALA A C 1
ATOM 1614 O O . ALA A 1 213 ? -9.68 28.656 -0.738 1 98.75 213 ALA A O 1
ATOM 1615 N N . LEU A 1 214 ? -9.93 30.531 0.525 1 98.56 214 LEU A N 1
ATOM 1616 C CA . LEU A 1 214 ? -9.469 29.969 1.791 1 98.56 214 LEU A CA 1
ATOM 1617 C C . LEU A 1 214 ? -8.086 29.344 1.637 1 98.56 214 LEU A C 1
ATOM 1619 O O . LEU A 1 214 ? -7.914 28.141 1.843 1 98.56 214 LEU A O 1
ATOM 1623 N N . PRO A 1 215 ? -7.043 30.141 1.28 1 98.75 215 PRO A N 1
ATOM 1624 C CA . PRO A 1 215 ? -5.68 29.594 1.304 1 98.75 215 PRO A CA 1
ATOM 1625 C C . PRO A 1 215 ? -5.273 29.094 2.682 1 98.75 215 PRO A C 1
ATOM 1627 O O . PRO A 1 215 ? -5.125 29.875 3.619 1 98.75 215 PRO A O 1
ATOM 1630 N N . ASP A 1 216 ? -5.078 27.812 2.74 1 98 216 ASP A N 1
ATOM 1631 C CA . ASP A 1 216 ? -4.863 27.156 4.027 1 98 216 ASP A CA 1
ATOM 1632 C C . ASP A 1 216 ? -3.375 26.969 4.305 1 98 216 ASP A C 1
ATOM 1634 O O . ASP A 1 216 ? -2.941 27.016 5.457 1 98 216 ASP A O 1
ATOM 1638 N N . MET A 1 217 ? -2.598 26.656 3.27 1 98.56 217 MET A N 1
ATOM 1639 C CA . MET A 1 217 ? -1.16 26.484 3.457 1 98.56 217 MET A CA 1
ATOM 1640 C C . MET A 1 217 ? -0.383 27.094 2.299 1 98.56 217 MET A C 1
ATOM 1642 O O . MET A 1 217 ? -0.846 27.078 1.156 1 98.56 217 MET A O 1
ATOM 1646 N N . VAL A 1 218 ? 0.803 27.609 2.633 1 98.75 218 VAL A N 1
ATOM 1647 C CA . VAL A 1 218 ? 1.719 28.156 1.637 1 98.75 218 VAL A CA 1
ATOM 1648 C C . VAL A 1 218 ? 3.105 27.547 1.816 1 98.75 218 VAL A C 1
ATOM 1650 O O . VAL A 1 218 ? 3.518 27.234 2.939 1 98.75 218 VAL A O 1
ATOM 1653 N N . ALA A 1 219 ? 3.785 27.328 0.712 1 98.75 219 ALA A N 1
ATOM 1654 C CA . ALA A 1 219 ? 5.145 26.781 0.721 1 98.75 219 ALA A CA 1
ATOM 1655 C C . ALA A 1 219 ? 5.969 27.359 -0.426 1 98.75 219 ALA A C 1
ATOM 1657 O O . ALA A 1 219 ? 5.453 27.562 -1.528 1 98.75 219 ALA A O 1
ATOM 1658 N N . PHE A 1 220 ? 7.27 27.656 -0.148 1 98.75 220 PHE A N 1
ATOM 1659 C CA . PHE A 1 220 ? 8.211 27.938 -1.222 1 98.75 220 PHE A CA 1
ATOM 1660 C C . PHE A 1 220 ? 8.758 26.656 -1.829 1 98.75 220 PHE A C 1
ATOM 1662 O O . PHE A 1 220 ? 8.93 25.656 -1.127 1 98.75 220 PHE A O 1
ATOM 1669 N N . THR A 1 221 ? 9.023 26.719 -3.119 1 98.69 221 THR A N 1
ATOM 1670 C CA . THR A 1 221 ? 9.844 25.641 -3.678 1 98.69 221 THR A CA 1
ATOM 1671 C C . THR A 1 221 ? 11.289 25.766 -3.203 1 98.69 221 THR A C 1
ATOM 1673 O O . THR A 1 221 ? 11.742 26.859 -2.873 1 98.69 221 THR A O 1
ATOM 1676 N N . PRO A 1 222 ? 11.961 24.625 -3.232 1 97.38 222 PRO A N 1
ATOM 1677 C CA . PRO A 1 222 ? 13.336 24.641 -2.736 1 97.38 222 PRO A CA 1
ATOM 1678 C C . PRO A 1 222 ? 14.227 25.625 -3.486 1 97.38 222 PRO A C 1
ATOM 1680 O O . PRO A 1 222 ? 15.156 26.188 -2.904 1 97.38 222 PRO A O 1
ATOM 1683 N N . ASP A 1 223 ? 13.977 25.922 -4.707 1 97.25 223 ASP A N 1
ATOM 1684 C CA . ASP A 1 223 ? 14.812 26.828 -5.484 1 97.25 223 ASP A CA 1
ATOM 1685 C C . ASP A 1 223 ? 14.305 28.266 -5.395 1 97.25 223 ASP A C 1
ATOM 1687 O O . ASP A 1 223 ? 14.898 29.188 -5.973 1 97.25 223 ASP A O 1
ATOM 1691 N N . GLY A 1 224 ? 13.195 28.469 -4.77 1 97.44 224 GLY A N 1
ATOM 1692 C CA . GLY A 1 224 ? 12.648 29.797 -4.551 1 97.44 224 GLY A CA 1
ATOM 1693 C C . GLY A 1 224 ? 11.914 30.359 -5.758 1 97.44 224 GLY A C 1
ATOM 1694 O O . GLY A 1 224 ? 11.469 31.5 -5.746 1 97.44 224 GLY A O 1
ATOM 1695 N N . LYS A 1 225 ? 11.719 29.531 -6.684 1 97.69 225 LYS A N 1
ATOM 1696 C CA . LYS A 1 225 ? 11.109 29.984 -7.926 1 97.69 225 LYS A CA 1
ATOM 1697 C C . LYS A 1 225 ? 9.602 30.141 -7.77 1 97.69 225 LYS A C 1
ATOM 1699 O O . LYS A 1 225 ? 9 31.062 -8.344 1 97.69 225 LYS A O 1
ATOM 1704 N N . TYR A 1 226 ? 8.992 29.234 -7.07 1 98.75 226 TYR A N 1
ATOM 1705 C CA . TYR A 1 226 ? 7.539 29.234 -6.945 1 98.75 226 TYR A CA 1
ATOM 1706 C C . TYR A 1 226 ? 7.113 29.328 -5.484 1 98.75 226 TYR A C 1
ATOM 1708 O O . TYR A 1 226 ? 7.855 28.906 -4.594 1 98.75 226 TYR A O 1
ATOM 1716 N N . ILE A 1 227 ? 5.961 29.938 -5.254 1 98.88 227 ILE A N 1
ATOM 1717 C CA . ILE A 1 227 ? 5.145 29.719 -4.066 1 98.88 227 ILE A CA 1
ATOM 1718 C C . ILE A 1 227 ? 3.934 28.859 -4.418 1 98.88 227 ILE A C 1
ATOM 1720 O O . ILE A 1 227 ? 3.225 29.141 -5.387 1 98.88 227 ILE A O 1
ATOM 1724 N N . VAL A 1 228 ? 3.74 27.797 -3.697 1 98.94 228 VAL A N 1
ATOM 1725 C CA . VAL A 1 228 ? 2.609 26.891 -3.896 1 98.94 228 VAL A CA 1
ATOM 1726 C C . VAL A 1 228 ? 1.606 27.062 -2.758 1 98.94 228 VAL A C 1
ATOM 1728 O O . VAL A 1 228 ? 1.985 27.062 -1.583 1 98.94 228 VAL A O 1
ATOM 1731 N N . VAL A 1 229 ? 0.331 27.203 -3.098 1 98.94 229 VAL A N 1
ATOM 1732 C CA . VAL A 1 229 ? -0.703 27.516 -2.113 1 98.94 229 VAL A CA 1
ATOM 1733 C C . VAL A 1 229 ? -1.829 26.484 -2.215 1 98.94 229 VAL A C 1
ATOM 1735 O O . VAL A 1 229 ? -2.385 26.266 -3.295 1 98.94 229 VAL A O 1
ATOM 1738 N N . ALA A 1 230 ? -2.146 25.828 -1.165 1 98.94 230 ALA A N 1
ATOM 1739 C CA . ALA A 1 230 ? -3.344 25 -1.083 1 98.94 230 ALA A CA 1
ATOM 1740 C C . ALA A 1 230 ? -4.559 25.828 -0.661 1 98.94 230 ALA A C 1
ATOM 1742 O O . ALA A 1 230 ? -4.594 26.359 0.448 1 98.94 230 ALA A O 1
ATOM 1743 N N . ASN A 1 231 ? -5.508 25.922 -1.558 1 98.88 231 ASN A N 1
ATOM 1744 C CA . ASN A 1 231 ? -6.762 26.609 -1.288 1 98.88 231 ASN A CA 1
ATOM 1745 C C . ASN A 1 231 ? -7.887 25.625 -0.971 1 98.88 231 ASN A C 1
ATOM 1747 O O . ASN A 1 231 ? -8.414 24.969 -1.869 1 98.88 231 ASN A O 1
ATOM 1751 N N . GLU A 1 232 ? -8.242 25.578 0.235 1 98.31 232 GLU A N 1
ATOM 1752 C CA . GLU A 1 232 ? -9.117 24.531 0.738 1 98.31 232 GLU A CA 1
ATOM 1753 C C . GLU A 1 232 ? -10.523 24.672 0.161 1 98.31 232 GLU A C 1
ATOM 1755 O O . GLU A 1 232 ? -11.141 23.672 -0.234 1 98.31 232 GLU A O 1
ATOM 1760 N N . GLY A 1 233 ? -11.023 25.938 0.136 1 98 233 GLY A N 1
ATOM 1761 C CA . GLY A 1 233 ? -12.352 26.172 -0.408 1 98 233 GLY A CA 1
ATOM 1762 C C . GLY A 1 233 ? -13.445 25.453 0.37 1 98 233 GLY A C 1
ATOM 1763 O O . GLY A 1 233 ? -14.281 24.766 -0.214 1 98 233 GLY A O 1
ATOM 1764 N N . GLU A 1 234 ? -13.523 25.609 1.658 1 97.44 234 GLU A N 1
ATOM 1765 C CA . GLU A 1 234 ? -14.555 24.984 2.484 1 97.44 234 GLU A CA 1
ATOM 1766 C C . GLU A 1 234 ? -15.922 25.609 2.227 1 97.44 234 GLU A C 1
ATOM 1768 O O . GLU A 1 234 ? -16.016 26.797 1.889 1 97.44 234 GLU A O 1
ATOM 1773 N N . PRO A 1 235 ? -16.953 24.875 2.438 1 97.94 235 PRO A N 1
ATOM 1774 C CA . PRO A 1 235 ? -18.297 25.438 2.299 1 97.94 235 PRO A CA 1
ATOM 1775 C C . PRO A 1 235 ? -18.672 26.391 3.438 1 97.94 235 PRO A C 1
ATOM 1777 O O . PRO A 1 235 ? -17.969 26.438 4.449 1 97.94 235 PRO A O 1
ATOM 1780 N N . ASN A 1 236 ? -19.734 27.188 3.164 1 97.38 236 ASN A N 1
ATOM 1781 C CA . ASN A 1 236 ? -20.281 27.953 4.277 1 97.38 236 ASN A CA 1
ATOM 1782 C C . ASN A 1 236 ? -21.062 27.078 5.242 1 97.38 236 ASN A C 1
ATOM 1784 O O . ASN A 1 236 ? -21.375 25.922 4.926 1 97.38 236 ASN A O 1
ATOM 1788 N N . ASP A 1 237 ? -21.375 27.578 6.379 1 97.06 237 ASP A N 1
ATOM 1789 C CA . ASP A 1 237 ? -21.969 26.797 7.461 1 97.06 237 ASP A CA 1
ATOM 1790 C C . ASP A 1 237 ? -23.281 26.156 7.02 1 97.06 237 ASP A C 1
ATOM 1792 O O . ASP A 1 237 ? -23.594 25.047 7.426 1 97.06 237 ASP A O 1
ATOM 1796 N N . ASP A 1 238 ? -24.078 26.875 6.195 1 96.94 238 ASP A N 1
ATOM 1797 C CA . ASP A 1 238 ? -25.359 26.375 5.711 1 96.94 238 ASP A CA 1
ATOM 1798 C C . ASP A 1 238 ? -25.156 25.391 4.559 1 96.94 238 ASP A C 1
ATOM 1800 O O . ASP A 1 238 ? -26.109 24.734 4.125 1 96.94 238 ASP A O 1
ATOM 1804 N N . TYR A 1 239 ? -23.922 25.266 4.066 1 97.12 239 TYR A N 1
ATOM 1805 C CA . TYR A 1 239 ? -23.547 24.391 2.971 1 97.12 239 TYR A CA 1
ATOM 1806 C C . TYR A 1 239 ? -24.266 24.781 1.685 1 97.12 239 TYR A C 1
ATOM 1808 O O . TYR A 1 239 ? -24.672 23.906 0.909 1 97.12 239 TYR A O 1
ATOM 1816 N N . THR A 1 240 ? -24.547 26.031 1.418 1 96.31 240 THR A N 1
ATOM 1817 C CA . THR A 1 240 ? -25.203 26.516 0.218 1 96.31 240 THR A CA 1
ATOM 1818 C C . THR A 1 240 ? -24.188 27.047 -0.789 1 96.31 240 THR A C 1
ATOM 1820 O O . THR A 1 240 ? -24.484 27.172 -1.977 1 96.31 240 THR A O 1
ATOM 1823 N N . ILE A 1 241 ? -23.047 27.438 -0.308 1 96.75 241 ILE A N 1
ATOM 1824 C CA . ILE A 1 241 ? -21.938 27.875 -1.14 1 96.75 241 ILE A CA 1
ATOM 1825 C C . ILE A 1 241 ? -20.719 27 -0.87 1 96.75 241 ILE A C 1
ATOM 1827 O O . ILE A 1 241 ? -20.234 26.938 0.26 1 96.75 241 ILE A O 1
ATOM 1831 N N . ASP A 1 242 ? -20.266 26.297 -1.797 1 97.06 242 ASP A N 1
ATOM 1832 C CA . ASP A 1 242 ? -19.125 25.391 -1.702 1 97.06 242 ASP A CA 1
ATOM 1833 C C . ASP A 1 242 ? -18.141 25.641 -2.84 1 97.06 242 ASP A C 1
ATOM 1835 O O . ASP A 1 242 ? -18.172 24.953 -3.859 1 97.06 242 ASP A O 1
ATOM 1839 N N . PRO A 1 243 ? -17.25 26.594 -2.639 1 97.25 243 PRO A N 1
ATOM 1840 C CA . PRO A 1 243 ? -16.312 26.891 -3.723 1 97.25 243 PRO A CA 1
ATOM 1841 C C . PRO A 1 243 ? -15.406 25.719 -4.055 1 97.25 243 PRO A C 1
ATOM 1843 O O . PRO A 1 243 ? -15.133 24.875 -3.191 1 97.25 243 PRO A O 1
ATOM 1846 N N . GLU A 1 244 ? -14.922 25.703 -5.301 1 97.62 244 GLU A N 1
ATOM 1847 C CA . GLU A 1 244 ? -13.953 24.672 -5.68 1 97.62 244 GLU A CA 1
ATOM 1848 C C . GLU A 1 244 ? -12.617 24.891 -4.977 1 97.62 244 GLU A C 1
ATOM 1850 O O . GLU A 1 244 ? -12.117 26.016 -4.914 1 97.62 244 GLU A O 1
ATOM 1855 N N . GLY A 1 245 ? -12.094 23.875 -4.363 1 98.38 245 GLY A N 1
ATOM 1856 C CA . GLY A 1 245 ? -10.703 23.906 -3.939 1 98.38 245 GLY A CA 1
ATOM 1857 C C . GLY A 1 245 ? -9.727 24 -5.102 1 98.38 245 GLY A C 1
ATOM 1858 O O . GLY A 1 245 ? -10.062 23.609 -6.227 1 98.38 245 GLY A O 1
ATOM 1859 N N . SER A 1 246 ? -8.539 24.516 -4.84 1 98.81 246 SER A N 1
ATOM 1860 C CA . SER A 1 246 ? -7.543 24.688 -5.891 1 98.81 246 SER A CA 1
ATOM 1861 C C . SER A 1 246 ? -6.133 24.75 -5.309 1 98.81 246 SER A C 1
ATOM 1863 O O . SER A 1 246 ? -5.961 24.781 -4.086 1 98.81 246 SER A O 1
ATOM 1865 N N . ILE A 1 247 ? -5.188 24.594 -6.207 1 98.94 247 ILE A N 1
ATOM 1866 C CA . ILE A 1 247 ? -3.793 24.875 -5.883 1 98.94 247 ILE A CA 1
ATOM 1867 C C . ILE A 1 247 ? -3.291 26.047 -6.723 1 98.94 247 ILE A C 1
ATOM 1869 O O . ILE A 1 247 ? -3.348 26.016 -7.953 1 98.94 247 ILE A O 1
ATOM 1873 N N . SER A 1 248 ? -2.867 27.094 -6.051 1 98.94 248 SER A N 1
ATOM 1874 C CA . SER A 1 248 ? -2.271 28.219 -6.766 1 98.94 248 SER A CA 1
ATOM 1875 C C . SER A 1 248 ? -0.75 28.094 -6.805 1 98.94 248 SER A C 1
ATOM 1877 O O . SER A 1 248 ? -0.126 27.719 -5.812 1 98.94 248 SER A O 1
ATOM 1879 N N . VAL A 1 249 ? -0.22 28.344 -7.969 1 98.94 249 VAL A N 1
ATOM 1880 C CA . VAL A 1 249 ? 1.225 28.406 -8.156 1 98.94 249 VAL A CA 1
ATOM 1881 C C . VAL A 1 249 ? 1.63 29.828 -8.57 1 98.94 249 VAL A C 1
ATOM 1883 O O . VAL A 1 249 ? 1.259 30.297 -9.648 1 98.94 249 VAL A O 1
ATOM 1886 N N . ILE A 1 250 ? 2.346 30.469 -7.688 1 98.88 250 ILE A N 1
ATOM 1887 C CA . ILE A 1 250 ? 2.834 31.812 -7.941 1 98.88 250 ILE A CA 1
ATOM 1888 C C . ILE A 1 250 ? 4.262 31.75 -8.477 1 98.88 250 ILE A C 1
ATOM 1890 O O . ILE A 1 250 ? 5.164 31.25 -7.801 1 98.88 250 ILE A O 1
ATOM 1894 N N . ASP A 1 251 ? 4.469 32.25 -9.625 1 98.38 251 ASP A N 1
ATOM 1895 C CA . ASP A 1 251 ? 5.801 32.375 -10.203 1 98.38 251 ASP A CA 1
ATOM 1896 C C . ASP A 1 251 ? 6.449 33.688 -9.773 1 98.38 251 ASP A C 1
ATOM 1898 O O . ASP A 1 251 ? 6.055 34.75 -10.242 1 98.38 251 ASP A O 1
ATOM 1902 N N . LEU A 1 252 ? 7.477 33.656 -9.016 1 97.25 252 LEU A N 1
ATOM 1903 C CA . LEU A 1 252 ? 8.055 34.844 -8.414 1 97.25 252 LEU A CA 1
ATOM 1904 C C . LEU A 1 252 ? 8.938 35.594 -9.414 1 97.25 252 LEU A C 1
ATOM 1906 O O . LEU A 1 252 ? 9.219 36.781 -9.242 1 97.25 252 LEU A O 1
ATOM 1910 N N . GLU A 1 253 ? 9.461 34.938 -10.359 1 94.31 253 GLU A N 1
ATOM 1911 C CA . GLU A 1 253 ? 10.258 35.594 -11.383 1 94.31 253 GLU A CA 1
ATOM 1912 C C . GLU A 1 253 ? 9.398 36.5 -12.25 1 94.31 253 GLU A C 1
ATOM 1914 O O . GLU A 1 253 ? 9.812 37.625 -12.586 1 94.31 253 GLU A O 1
ATOM 1919 N N . ASN A 1 254 ? 8.211 36.062 -12.617 1 93.38 254 ASN A N 1
ATOM 1920 C CA . ASN A 1 254 ? 7.359 36.812 -13.531 1 93.38 254 ASN A CA 1
ATOM 1921 C C . ASN A 1 254 ? 6.238 37.531 -12.789 1 93.38 254 ASN A C 1
ATOM 1923 O O . ASN A 1 254 ? 5.555 38.375 -13.359 1 93.38 254 ASN A O 1
ATOM 1927 N N . GLY A 1 255 ? 6.039 37.156 -11.57 1 95.44 255 GLY A N 1
ATOM 1928 C CA . GLY A 1 255 ? 4.977 37.75 -10.773 1 95.44 255 GLY A CA 1
ATOM 1929 C C . GLY A 1 255 ? 3.592 37.312 -11.203 1 95.44 255 GLY A C 1
ATOM 1930 O O . GLY A 1 255 ? 2.633 38.094 -11.109 1 95.44 255 GLY A O 1
ATOM 1931 N N . THR A 1 256 ? 3.42 36.125 -11.703 1 97.56 256 THR A N 1
ATOM 1932 C CA . THR A 1 256 ? 2.145 35.625 -12.195 1 97.56 256 THR A CA 1
ATOM 1933 C C . THR A 1 256 ? 1.61 34.531 -11.289 1 97.56 256 THR A C 1
ATOM 1935 O O . THR A 1 256 ? 2.375 33.875 -10.562 1 97.56 256 THR A O 1
ATOM 1938 N N . VAL A 1 257 ? 0.338 34.312 -11.297 1 98.69 257 VAL A N 1
ATOM 1939 C CA . VAL A 1 257 ? -0.351 33.25 -10.539 1 98.69 257 VAL A CA 1
ATOM 1940 C C . VAL A 1 257 ? -1.118 32.344 -11.484 1 98.69 257 VAL A C 1
ATOM 1942 O O . VAL A 1 257 ? -1.855 32.812 -12.352 1 98.69 257 VAL A O 1
ATOM 1945 N N . ALA A 1 258 ? -0.876 31.094 -11.438 1 98.75 258 ALA A N 1
ATOM 1946 C CA . ALA A 1 258 ? -1.668 30.062 -12.109 1 98.75 258 ALA A CA 1
ATOM 1947 C C . ALA A 1 258 ? -2.4 29.188 -11.102 1 98.75 258 ALA A C 1
ATOM 1949 O O . ALA A 1 258 ? -1.971 29.062 -9.953 1 98.75 258 ALA A O 1
ATOM 1950 N N . HIS A 1 259 ? -3.561 28.688 -11.469 1 98.62 259 HIS A N 1
ATOM 1951 C CA . HIS A 1 259 ? -4.363 27.828 -10.594 1 98.62 259 HIS A CA 1
ATOM 1952 C C . HIS A 1 259 ? -4.543 26.438 -11.203 1 98.62 259 HIS A C 1
ATOM 1954 O O . HIS A 1 259 ? -4.859 26.312 -12.383 1 98.62 259 HIS A O 1
ATOM 1960 N N . ALA A 1 260 ? -4.277 25.469 -10.43 1 98.75 260 ALA A N 1
ATOM 1961 C CA . ALA A 1 260 ? -4.609 24.094 -10.781 1 98.75 260 ALA A CA 1
ATOM 1962 C C . ALA A 1 260 ? -5.941 23.672 -10.164 1 98.75 260 ALA A C 1
ATOM 1964 O O . ALA A 1 260 ? -6.137 23.797 -8.953 1 98.75 260 ALA A O 1
ATOM 1965 N N . TYR A 1 261 ? -6.832 23.203 -11.008 1 98.44 261 TYR A N 1
ATOM 1966 C CA . TYR A 1 261 ? -8.141 22.719 -10.578 1 98.44 261 TYR A CA 1
ATOM 1967 C C . TYR A 1 261 ? -8.281 21.234 -10.852 1 98.44 261 TYR A C 1
ATOM 1969 O O . TYR A 1 261 ? -7.371 20.594 -11.383 1 98.44 261 TYR A O 1
ATOM 1977 N N . PHE A 1 262 ? -9.461 20.656 -10.453 1 98.44 262 PHE A N 1
ATOM 1978 C CA . PHE A 1 262 ? -9.609 19.203 -10.453 1 98.44 262 PHE A CA 1
ATOM 1979 C C . PHE A 1 262 ? -10.688 18.766 -11.445 1 98.44 262 PHE A C 1
ATOM 1981 O O . PHE A 1 262 ? -11.109 17.609 -11.445 1 98.44 262 PHE A O 1
ATOM 1988 N N . SER A 1 263 ? -11.117 19.594 -12.328 1 97 263 SER A N 1
ATOM 1989 C CA . SER A 1 263 ? -12.227 19.281 -13.219 1 97 263 SER A CA 1
ATOM 1990 C C . SER A 1 263 ? -11.906 18.094 -14.117 1 97 263 SER A C 1
ATOM 1992 O O . SER A 1 263 ? -12.805 17.344 -14.508 1 97 263 SER A O 1
ATOM 1994 N N . ALA A 1 264 ? -10.641 17.922 -14.414 1 93.44 264 ALA A N 1
ATOM 1995 C CA . ALA A 1 264 ? -10.219 16.828 -15.289 1 93.44 264 ALA A CA 1
ATOM 1996 C C . ALA A 1 264 ? -10.5 15.469 -14.648 1 93.44 264 ALA A C 1
ATOM 1998 O O . ALA A 1 264 ? -10.5 14.445 -15.336 1 93.44 264 ALA A O 1
ATOM 1999 N N . PHE A 1 265 ? -10.781 15.422 -13.367 1 95.31 265 PHE A N 1
ATOM 2000 C CA . PHE A 1 265 ? -10.953 14.156 -12.664 1 95.31 265 PHE A CA 1
ATOM 2001 C C . PHE A 1 265 ? -12.43 13.891 -12.383 1 95.31 265 PHE A C 1
ATOM 2003 O O . PHE A 1 265 ? -12.781 12.875 -11.789 1 95.31 265 PHE A O 1
ATOM 2010 N N . ASN A 1 266 ? -13.359 14.734 -12.828 1 94.31 266 ASN A N 1
ATOM 2011 C CA . ASN A 1 266 ? -14.789 14.562 -12.57 1 94.31 266 ASN A CA 1
ATOM 2012 C C . ASN A 1 266 ? -15.297 13.234 -13.125 1 94.31 266 ASN A C 1
ATOM 2014 O O . ASN A 1 266 ? -16.109 12.562 -12.477 1 94.31 266 ASN A O 1
ATOM 2018 N N . SER A 1 267 ? -14.805 12.836 -14.266 1 89.5 267 SER A N 1
ATOM 2019 C CA . SER A 1 267 ? -15.289 11.609 -14.883 1 89.5 267 SER A CA 1
ATOM 2020 C C . SER A 1 267 ? -14.68 10.375 -14.211 1 89.5 267 SER A C 1
ATOM 2022 O O . SER A 1 267 ? -15.141 9.25 -14.438 1 89.5 267 SER A O 1
ATOM 2024 N N . ARG A 1 268 ? -13.711 10.594 -13.289 1 92.88 268 ARG A N 1
ATOM 2025 C CA . ARG A 1 268 ? -12.984 9.477 -12.688 1 92.88 268 ARG A CA 1
ATOM 2026 C C . ARG A 1 268 ? -13.523 9.164 -11.297 1 92.88 268 ARG A C 1
ATOM 2028 O O . ARG A 1 268 ? -12.961 8.336 -10.578 1 92.88 268 ARG A O 1
ATOM 2035 N N . ILE A 1 269 ? -14.602 9.727 -10.906 1 93.69 269 ILE A N 1
ATOM 2036 C CA . ILE A 1 269 ? -15.117 9.68 -9.539 1 93.69 269 ILE A CA 1
ATOM 2037 C C . ILE A 1 269 ? -15.344 8.227 -9.125 1 93.69 269 ILE A C 1
ATOM 2039 O O . ILE A 1 269 ? -14.969 7.828 -8.016 1 93.69 269 ILE A O 1
ATOM 2043 N N . ASN A 1 270 ? -15.961 7.445 -9.953 1 91.62 270 ASN A N 1
ATOM 2044 C CA . ASN A 1 270 ? -16.297 6.078 -9.578 1 91.62 270 ASN A CA 1
ATOM 2045 C C . ASN A 1 270 ? -15.055 5.215 -9.398 1 91.62 270 ASN A C 1
ATOM 2047 O O . ASN A 1 270 ? -14.953 4.457 -8.43 1 91.62 270 ASN A O 1
ATOM 2051 N N . ALA A 1 271 ? -14.078 5.332 -10.32 1 91.75 271 ALA A N 1
ATOM 2052 C CA . ALA A 1 271 ? -12.828 4.586 -10.195 1 91.75 271 ALA A CA 1
ATOM 2053 C C . ALA A 1 271 ? -12.07 4.988 -8.93 1 91.75 271 ALA A C 1
ATOM 2055 O O . ALA A 1 271 ? -11.516 4.133 -8.234 1 91.75 271 ALA A O 1
ATOM 2056 N N . LEU A 1 272 ? -12.016 6.262 -8.648 1 95.69 272 LEU A N 1
ATOM 2057 C CA . LEU A 1 272 ? -11.32 6.754 -7.461 1 95.69 272 LEU A CA 1
ATOM 2058 C C . LEU A 1 272 ? -12.016 6.285 -6.188 1 95.69 272 LEU A C 1
ATOM 2060 O O . LEU A 1 272 ? -11.359 5.879 -5.23 1 95.69 272 LEU A O 1
ATOM 2064 N N . ARG A 1 273 ? -13.328 6.266 -6.188 1 94.5 273 ARG A N 1
ATOM 2065 C CA . ARG A 1 273 ? -14.078 5.77 -5.035 1 94.5 273 ARG A CA 1
ATOM 2066 C C . ARG A 1 273 ? -13.805 4.289 -4.801 1 94.5 273 ARG A C 1
ATOM 2068 O O . ARG A 1 273 ? -13.68 3.848 -3.656 1 94.5 273 ARG A O 1
ATOM 2075 N N . ALA A 1 274 ? -13.727 3.572 -5.879 1 91.75 274 ALA A N 1
ATOM 2076 C CA . ALA A 1 274 ? -13.469 2.139 -5.781 1 91.75 274 ALA A CA 1
ATOM 2077 C C . ALA A 1 274 ? -12.117 1.865 -5.129 1 91.75 274 ALA A C 1
ATOM 2079 O O . ALA A 1 274 ? -11.875 0.767 -4.625 1 91.75 274 ALA A O 1
ATOM 2080 N N . SER A 1 275 ? -11.305 2.932 -5.133 1 93.5 275 SER A N 1
ATOM 2081 C CA . SER A 1 275 ? -9.977 2.791 -4.559 1 93.5 275 SER A CA 1
ATOM 2082 C C . SER A 1 275 ? -9.859 3.539 -3.236 1 93.5 275 SER A C 1
ATOM 2084 O O . SER A 1 275 ? -8.75 3.783 -2.75 1 93.5 275 SER A O 1
ATOM 2086 N N . GLY A 1 276 ? -10.938 3.98 -2.666 1 95.88 276 GLY A N 1
ATOM 2087 C CA . GLY A 1 276 ? -10.945 4.496 -1.305 1 95.88 276 GLY A CA 1
ATOM 2088 C C . GLY A 1 276 ? -10.938 6.012 -1.24 1 95.88 276 GLY A C 1
ATOM 2089 O O . GLY A 1 276 ? -10.836 6.59 -0.157 1 95.88 276 GLY A O 1
ATOM 2090 N N . PHE A 1 277 ? -11.023 6.668 -2.42 1 97.56 277 PHE A N 1
ATOM 2091 C CA . PHE A 1 277 ? -11.203 8.117 -2.443 1 97.56 277 PHE A CA 1
ATOM 2092 C C . PHE A 1 277 ? -12.641 8.484 -2.086 1 97.56 277 PHE A C 1
ATOM 2094 O O . PHE A 1 277 ? -13.57 7.742 -2.387 1 97.56 277 PHE A O 1
ATOM 2101 N N . ARG A 1 278 ? -12.828 9.672 -1.489 1 98 278 ARG A N 1
ATOM 2102 C CA . ARG A 1 278 ? -14.156 10.086 -1.063 1 98 278 ARG A CA 1
ATOM 2103 C C . ARG A 1 278 ? -14.633 11.305 -1.843 1 98 278 ARG A C 1
ATOM 2105 O O . ARG A 1 278 ? -13.891 12.281 -1.98 1 98 278 ARG A O 1
ATOM 2112 N N . VAL A 1 279 ? -15.734 11.281 -2.412 1 97.81 279 VAL A N 1
ATOM 2113 C CA . VAL A 1 279 ? -16.547 12.391 -2.9 1 97.81 279 VAL A CA 1
ATOM 2114 C C . VAL A 1 279 ? -17.984 12.258 -2.381 1 97.81 279 VAL A C 1
ATOM 2116 O O . VAL A 1 279 ? -18.719 11.383 -2.82 1 97.81 279 VAL A O 1
ATOM 2119 N N . PHE A 1 280 ? -18.359 13.094 -1.469 1 97 280 PHE A N 1
ATOM 2120 C CA . PHE A 1 280 ? -19.562 12.742 -0.702 1 97 280 PHE A CA 1
ATOM 2121 C C . PHE A 1 280 ? -20.391 13.977 -0.387 1 97 280 PHE A C 1
ATOM 2123 O O . PHE A 1 280 ? -21.469 13.875 0.182 1 97 280 PHE A O 1
ATOM 2130 N N . GLY A 1 281 ? -19.844 15.188 -0.672 1 95.94 281 GLY A N 1
ATOM 2131 C CA . GLY A 1 281 ? -20.672 16.375 -0.485 1 95.94 281 GLY A CA 1
ATOM 2132 C C . GLY A 1 281 ? -21.984 16.312 -1.257 1 95.94 281 GLY A C 1
ATOM 2133 O O . GLY A 1 281 ? -22.016 15.805 -2.379 1 95.94 281 GLY A O 1
ATOM 2134 N N . PRO A 1 282 ? -22.984 16.781 -0.674 1 94.62 282 PRO A N 1
ATOM 2135 C CA . PRO A 1 282 ? -24.266 16.703 -1.368 1 94.62 282 PRO A CA 1
ATOM 2136 C C . PRO A 1 282 ? -24.234 17.344 -2.752 1 94.62 282 PRO A C 1
ATOM 2138 O O . PRO A 1 282 ? -23.984 18.547 -2.873 1 94.62 282 PRO A O 1
ATOM 2141 N N . GLY A 1 283 ? -24.484 16.516 -3.73 1 91.62 283 GLY A N 1
ATOM 2142 C CA . GLY A 1 283 ? -24.609 17 -5.098 1 91.62 283 GLY A CA 1
ATOM 2143 C C . GLY A 1 283 ? -23.297 17.5 -5.672 1 91.62 283 GLY A C 1
ATOM 2144 O O . GLY A 1 283 ? -23.281 18.172 -6.703 1 91.62 283 GLY A O 1
ATOM 2145 N N . ALA A 1 284 ? -22.234 17.141 -5.117 1 94.62 284 ALA A N 1
ATOM 2146 C CA . ALA A 1 284 ? -20.969 17.75 -5.516 1 94.62 284 ALA A CA 1
ATOM 2147 C C . ALA A 1 284 ? -20.281 16.922 -6.598 1 94.62 284 ALA A C 1
ATOM 2149 O O . ALA A 1 284 ? -20.328 15.68 -6.562 1 94.62 284 ALA A O 1
ATOM 2150 N N . SER A 1 285 ? -19.703 17.609 -7.625 1 95.25 285 SER A N 1
ATOM 2151 C CA . SER A 1 285 ? -18.672 17 -8.453 1 95.25 285 SER A CA 1
ATOM 2152 C C . SER A 1 285 ? -17.375 16.781 -7.66 1 95.25 285 SER A C 1
ATOM 2154 O O . SER A 1 285 ? -17.25 17.281 -6.539 1 95.25 285 SER A O 1
ATOM 2156 N N . LEU A 1 286 ? -16.5 16 -8.25 1 97.12 286 LEU A N 1
ATOM 2157 C CA . LEU A 1 286 ? -15.211 15.82 -7.594 1 97.12 286 LEU A CA 1
ATOM 2158 C C . LEU A 1 286 ? -14.5 17.156 -7.422 1 97.12 286 LEU A C 1
ATOM 2160 O O . LEU A 1 286 ? -13.992 17.469 -6.34 1 97.12 286 LEU A O 1
ATOM 2164 N N . ALA A 1 287 ? -14.508 18 -8.43 1 97.62 287 ALA A N 1
ATOM 2165 C CA . ALA A 1 287 ? -13.82 19.281 -8.398 1 97.62 287 ALA A CA 1
ATOM 2166 C C . ALA A 1 287 ? -14.391 20.188 -7.309 1 97.62 287 ALA A C 1
ATOM 2168 O O . ALA A 1 287 ? -13.648 20.953 -6.68 1 97.62 287 ALA A O 1
ATOM 2169 N N . MET A 1 288 ? -15.617 20.078 -7.039 1 96.5 288 MET A N 1
ATOM 2170 C CA . MET A 1 288 ? -16.266 20.891 -6.02 1 96.5 288 MET A CA 1
ATOM 2171 C C . MET A 1 288 ? -15.977 20.344 -4.625 1 96.5 288 MET A C 1
ATOM 2173 O O . MET A 1 288 ? -15.898 21.109 -3.66 1 96.5 288 MET A O 1
ATOM 2177 N N . ASP A 1 289 ? -15.812 19.062 -4.574 1 98.25 289 ASP A N 1
ATOM 2178 C CA . ASP A 1 289 ? -15.789 18.391 -3.279 1 98.25 289 ASP A CA 1
ATOM 2179 C C . ASP A 1 289 ? -14.398 18.422 -2.662 1 98.25 289 ASP A C 1
ATOM 2181 O O . ASP A 1 289 ? -14.25 18.375 -1.438 1 98.25 289 ASP A O 1
ATOM 2185 N N . VAL A 1 290 ? -13.336 18.469 -3.477 1 98.62 290 VAL A N 1
ATOM 2186 C CA . VAL A 1 290 ? -11.977 18.344 -2.967 1 98.62 290 VAL A CA 1
ATOM 2187 C C . VAL A 1 290 ? -11.586 19.609 -2.207 1 98.62 290 VAL A C 1
ATOM 2189 O O . VAL A 1 290 ? -11.961 20.719 -2.604 1 98.62 290 VAL A O 1
ATOM 2192 N N . GLU A 1 291 ? -10.867 19.469 -1.117 1 98.44 291 GLU A N 1
ATOM 2193 C CA . GLU A 1 291 ? -10.375 20.547 -0.274 1 98.44 291 GLU A CA 1
ATOM 2194 C C . GLU A 1 291 ? -8.867 20.422 -0.04 1 98.44 291 GLU A C 1
ATOM 2196 O O . GLU A 1 291 ? -8.438 19.906 0.991 1 98.44 291 GLU A O 1
ATOM 2201 N N . PRO A 1 292 ? -8.008 20.984 -0.941 1 98.75 292 PRO A N 1
ATOM 2202 C CA . PRO A 1 292 ? -6.555 20.938 -0.749 1 98.75 292 PRO A CA 1
ATOM 2203 C C . PRO A 1 292 ? -6.113 21.578 0.567 1 98.75 292 PRO A C 1
ATOM 2205 O O . PRO A 1 292 ? -6.566 22.672 0.91 1 98.75 292 PRO A O 1
ATOM 2208 N N . GLU A 1 293 ? -5.18 20.891 1.219 1 97.81 293 GLU A N 1
ATOM 2209 C CA . GLU A 1 293 ? -4.973 21.328 2.596 1 97.81 293 GLU A CA 1
ATOM 2210 C C . GLU A 1 293 ? -3.488 21.531 2.889 1 97.81 293 GLU A C 1
ATOM 2212 O O . GLU A 1 293 ? -3.113 22.516 3.543 1 97.81 293 GLU A O 1
ATOM 2217 N N . TYR A 1 294 ? -2.607 20.625 2.6 1 98.5 294 TYR A N 1
ATOM 2218 C CA . TYR A 1 294 ? -1.206 20.656 3 1 98.5 294 TYR A CA 1
ATOM 2219 C C . TYR A 1 294 ? -0.292 20.375 1.814 1 98.5 294 TYR A C 1
ATOM 2221 O O . TYR A 1 294 ? -0.529 19.438 1.05 1 98.5 294 TYR A O 1
ATOM 2229 N N . VAL A 1 295 ? 0.792 21.172 1.719 1 98.69 295 VAL A N 1
ATOM 2230 C CA . VAL A 1 295 ? 1.661 21.125 0.547 1 98.69 295 VAL A CA 1
ATOM 2231 C C . VAL A 1 295 ? 3.043 20.609 0.947 1 98.69 295 VAL A C 1
ATOM 2233 O O . VAL A 1 295 ? 3.566 20.984 2.002 1 98.69 295 VAL A O 1
ATOM 2236 N N . THR A 1 296 ? 3.588 19.766 0.14 1 98.75 296 THR A N 1
ATOM 2237 C CA . THR A 1 296 ? 5.023 19.516 0.137 1 98.75 296 THR A CA 1
ATOM 2238 C C . THR A 1 296 ? 5.574 19.531 -1.286 1 98.75 296 THR A C 1
ATOM 2240 O O . THR A 1 296 ? 4.816 19.391 -2.25 1 98.75 296 THR A O 1
ATOM 2243 N N . VAL A 1 297 ? 6.855 19.844 -1.395 1 98.75 297 VAL A N 1
ATOM 2244 C CA . VAL A 1 297 ? 7.465 20.031 -2.707 1 98.75 297 VAL A CA 1
ATOM 2245 C C . VAL A 1 297 ? 8.695 19.125 -2.838 1 98.75 297 VAL A C 1
ATOM 2247 O O . VAL A 1 297 ? 9.43 18.938 -1.869 1 98.75 297 VAL A O 1
ATOM 2250 N N . SER A 1 298 ? 8.883 18.625 -4.062 1 98.12 298 SER A N 1
ATOM 2251 C CA . SER A 1 298 ? 10.055 17.812 -4.348 1 98.12 298 SER A CA 1
ATOM 2252 C C . SER A 1 298 ? 11.336 18.625 -4.281 1 98.12 298 SER A C 1
ATOM 2254 O O . SER A 1 298 ? 11.312 19.844 -4.516 1 98.12 298 SER A O 1
ATOM 2256 N N . PRO A 1 299 ? 12.445 17.953 -4.043 1 95.56 299 PRO A N 1
ATOM 2257 C CA . PRO A 1 299 ? 13.719 18.672 -3.941 1 95.56 299 PRO A CA 1
ATOM 2258 C C . PRO A 1 299 ? 14.102 19.375 -5.238 1 95.56 299 PRO A C 1
ATOM 2260 O O . PRO A 1 299 ? 14.773 20.406 -5.207 1 95.56 299 PRO A O 1
ATOM 2263 N N . ASP A 1 300 ? 13.648 18.922 -6.344 1 96.31 300 ASP A N 1
ATOM 2264 C CA . ASP A 1 300 ? 14.039 19.5 -7.625 1 96.31 300 ASP A CA 1
ATOM 2265 C C . ASP A 1 300 ? 13.086 20.625 -8.039 1 96.31 300 ASP A C 1
ATOM 2267 O O . ASP A 1 300 ? 13.242 21.219 -9.109 1 96.31 300 ASP A O 1
ATOM 2271 N N . SER A 1 301 ? 12.07 20.859 -7.25 1 98.06 301 SER A N 1
ATOM 2272 C CA . SER A 1 301 ? 11.148 21.984 -7.395 1 98.06 301 SER A CA 1
ATOM 2273 C C . SER A 1 301 ? 10.25 21.797 -8.609 1 98.06 301 SER A C 1
ATOM 2275 O O . SER A 1 301 ? 9.727 22.766 -9.148 1 98.06 301 SER A O 1
ATOM 2277 N N . LYS A 1 302 ? 10.094 20.562 -9.031 1 97.94 302 LYS A N 1
ATOM 2278 C CA . LYS A 1 302 ? 9.289 20.344 -10.227 1 97.94 302 LYS A CA 1
ATOM 2279 C C . LYS A 1 302 ? 7.883 19.875 -9.867 1 97.94 302 LYS A C 1
ATOM 2281 O O . LYS A 1 302 ? 6.945 20.047 -10.648 1 97.94 302 LYS A O 1
ATOM 2286 N N . THR A 1 303 ? 7.801 19.203 -8.742 1 98.69 303 THR A N 1
ATOM 2287 C CA . THR A 1 303 ? 6.559 18.547 -8.359 1 98.69 303 THR A CA 1
ATOM 2288 C C . THR A 1 303 ? 6.141 18.938 -6.949 1 98.69 303 THR A C 1
ATOM 2290 O O . THR A 1 303 ? 6.984 19.078 -6.062 1 98.69 303 THR A O 1
ATOM 2293 N N . ALA A 1 304 ? 4.871 19.141 -6.742 1 98.88 304 ALA A N 1
ATOM 2294 C CA . ALA A 1 304 ? 4.285 19.266 -5.41 1 98.88 304 ALA A CA 1
ATOM 2295 C C . ALA A 1 304 ? 3.252 18.172 -5.16 1 98.88 304 ALA A C 1
ATOM 2297 O O . ALA A 1 304 ? 2.709 17.594 -6.105 1 98.88 304 ALA A O 1
ATOM 2298 N N . TRP A 1 305 ? 3.098 17.797 -3.979 1 98.88 305 TRP A N 1
ATOM 2299 C CA . TRP A 1 305 ? 1.989 16.984 -3.502 1 98.88 305 TRP A CA 1
ATOM 2300 C C . TRP A 1 305 ? 1.144 17.75 -2.486 1 98.88 305 TRP A C 1
ATOM 2302 O O . TRP A 1 305 ? 1.673 18.516 -1.68 1 98.88 305 TRP A O 1
ATOM 2312 N N . VAL A 1 306 ? -0.152 17.516 -2.547 1 98.94 306 VAL A N 1
ATOM 2313 C CA . VAL A 1 306 ? -1.088 18.219 -1.665 1 98.94 306 VAL A CA 1
ATOM 2314 C C . VAL A 1 306 ? -2.096 17.219 -1.1 1 98.94 306 VAL A C 1
ATOM 2316 O O . VAL A 1 306 ? -2.682 16.422 -1.845 1 98.94 306 VAL A O 1
ATOM 2319 N N . THR A 1 307 ? -2.295 17.234 0.186 1 98.75 307 THR A N 1
ATOM 2320 C CA . THR A 1 307 ? -3.307 16.359 0.772 1 98.75 307 THR A CA 1
ATOM 2321 C C . THR A 1 307 ? -4.707 16.891 0.486 1 98.75 307 THR A C 1
ATOM 2323 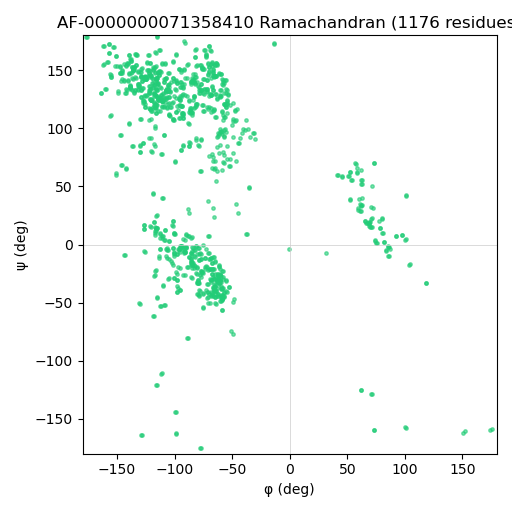O O . THR A 1 307 ? -4.926 18.109 0.448 1 98.75 307 THR A O 1
ATOM 2326 N N . LEU A 1 308 ? -5.582 16.031 0.245 1 98.75 308 LEU A N 1
ATOM 2327 C CA . LEU A 1 308 ? -7.027 16.203 0.222 1 98.75 308 LEU A CA 1
ATOM 2328 C C . LEU A 1 308 ? -7.688 15.477 1.388 1 98.75 308 LEU A C 1
ATOM 2330 O O . LEU A 1 308 ? -8.266 14.398 1.206 1 98.75 308 LEU A O 1
ATOM 2334 N N . GLN A 1 309 ? -7.629 16.031 2.525 1 98 309 GLN A N 1
ATOM 2335 C CA . GLN A 1 309 ? -7.812 15.305 3.777 1 98 309 GLN A CA 1
ATOM 2336 C C . GLN A 1 309 ? -9.188 14.633 3.828 1 98 309 GLN A C 1
ATOM 2338 O O . GLN A 1 309 ? -9.281 13.406 3.809 1 98 309 GLN A O 1
ATOM 2343 N N . GLU A 1 310 ? -10.266 15.398 3.668 1 98.12 310 GLU A N 1
ATOM 2344 C CA . GLU A 1 310 ? -11.609 14.844 3.82 1 98.12 310 GLU A CA 1
ATOM 2345 C C . GLU A 1 310 ? -11.938 13.875 2.686 1 98.12 310 GLU A C 1
ATOM 2347 O O . GLU A 1 310 ? -12.797 13.008 2.832 1 98.12 310 GLU A O 1
ATOM 2352 N N . ASN A 1 311 ? -11.211 14.047 1.625 1 98.69 311 ASN A N 1
ATOM 2353 C CA . ASN A 1 311 ? -11.438 13.188 0.467 1 98.69 311 ASN A CA 1
ATOM 2354 C C . ASN A 1 311 ? -10.562 11.938 0.511 1 98.69 311 ASN A C 1
ATOM 2356 O O . ASN A 1 311 ? -10.703 11.039 -0.321 1 98.69 311 ASN A O 1
ATOM 2360 N N . ASN A 1 312 ? -9.68 11.898 1.469 1 98.56 312 ASN A N 1
ATOM 2361 C CA . ASN A 1 312 ? -8.828 10.727 1.67 1 98.56 312 ASN A CA 1
ATOM 2362 C C . ASN A 1 312 ? -7.93 10.477 0.462 1 98.56 312 ASN A C 1
ATOM 2364 O O . ASN A 1 312 ? -7.926 9.375 -0.094 1 98.56 312 ASN A O 1
ATOM 2368 N N . GLY A 1 313 ? -7.172 11.547 0.12 1 98.56 313 GLY A N 1
ATOM 2369 C CA . GLY A 1 313 ? -6.312 11.438 -1.046 1 98.56 313 GLY A CA 1
ATOM 2370 C C . GLY A 1 313 ? -5.152 12.422 -1.024 1 98.56 313 GLY A C 1
ATOM 2371 O O . GLY A 1 313 ? -5.059 13.258 -0.126 1 98.56 313 GLY A O 1
ATOM 2372 N N . ILE A 1 314 ? -4.246 12.227 -2.035 1 98.69 314 ILE A N 1
ATOM 2373 C CA . ILE A 1 314 ? -3.139 13.133 -2.312 1 98.69 314 ILE A CA 1
ATOM 2374 C C . ILE A 1 314 ? -3.133 13.508 -3.795 1 98.69 314 ILE A C 1
ATOM 2376 O O . ILE A 1 314 ? -3.287 12.641 -4.656 1 98.69 314 ILE A O 1
ATOM 2380 N N . ALA A 1 315 ? -3 14.758 -4.062 1 98.81 315 ALA A N 1
ATOM 2381 C CA . ALA A 1 315 ? -2.867 15.227 -5.438 1 98.81 315 ALA A CA 1
ATOM 2382 C C . ALA A 1 315 ? -1.404 15.484 -5.793 1 98.81 315 ALA A C 1
ATOM 2384 O O . ALA A 1 315 ? -0.63 15.953 -4.957 1 98.81 315 ALA A O 1
ATOM 2385 N N . ARG A 1 316 ? -1.057 15.148 -6.977 1 98.44 316 ARG A N 1
ATOM 2386 C CA . ARG A 1 316 ? 0.25 15.461 -7.543 1 98.44 316 ARG A CA 1
ATOM 2387 C C . ARG A 1 316 ? 0.152 16.609 -8.539 1 98.44 316 ARG A C 1
ATOM 2389 O O . ARG A 1 316 ? -0.71 16.609 -9.422 1 98.44 316 ARG A O 1
ATOM 2396 N N . ILE A 1 317 ? 1.044 17.609 -8.391 1 98.81 317 ILE A N 1
ATOM 2397 C CA . ILE A 1 317 ? 0.98 18.812 -9.203 1 98.81 317 ILE A CA 1
ATOM 2398 C C . ILE A 1 317 ? 2.285 18.984 -9.977 1 98.81 317 ILE A C 1
ATOM 2400 O O . ILE A 1 317 ? 3.373 18.891 -9.406 1 98.81 317 ILE A O 1
ATOM 2404 N N . ASP A 1 318 ? 2.146 19.203 -11.234 1 98.44 318 ASP A N 1
ATOM 2405 C CA . ASP A 1 318 ? 3.264 19.734 -12.016 1 98.44 318 ASP A CA 1
ATOM 2406 C C . ASP A 1 318 ? 3.377 21.25 -11.852 1 98.44 318 ASP A C 1
ATOM 2408 O O . ASP A 1 318 ? 2.461 21.984 -12.219 1 98.44 318 ASP A O 1
ATOM 2412 N N . LEU A 1 319 ? 4.477 21.734 -11.352 1 98.56 319 LEU A N 1
ATOM 2413 C CA . LEU A 1 319 ? 4.57 23.125 -10.953 1 98.56 319 LEU A CA 1
ATOM 2414 C C . LEU A 1 319 ? 4.793 24.031 -12.164 1 98.56 319 LEU A C 1
ATOM 2416 O O . LEU A 1 319 ? 4.309 25.156 -12.195 1 98.56 319 LEU A O 1
ATOM 2420 N N . ALA A 1 320 ? 5.477 23.562 -13.125 1 97.44 320 ALA A N 1
ATOM 2421 C CA . ALA A 1 320 ? 5.75 24.391 -14.305 1 97.44 320 ALA A CA 1
ATOM 2422 C C . ALA A 1 320 ? 4.465 24.719 -15.047 1 97.44 320 ALA A C 1
ATOM 2424 O O . ALA A 1 320 ? 4.27 25.844 -15.492 1 97.44 320 ALA A O 1
ATOM 2425 N N . SER A 1 321 ? 3.557 23.703 -15.156 1 97.75 321 SER A N 1
ATOM 2426 C CA . SER A 1 321 ? 2.316 23.906 -15.898 1 97.75 321 SER A CA 1
ATOM 2427 C C . SER A 1 321 ? 1.159 24.234 -14.953 1 97.75 321 SER A C 1
ATOM 2429 O O . SER A 1 321 ? 0.073 24.609 -15.406 1 97.75 321 SER A O 1
ATOM 2431 N N . ALA A 1 322 ? 1.388 24.125 -13.641 1 98.31 322 ALA A N 1
ATOM 2432 C CA . ALA A 1 322 ? 0.335 24.297 -12.641 1 98.31 322 ALA A CA 1
ATOM 2433 C C . ALA A 1 322 ? -0.872 23.422 -12.961 1 98.31 322 ALA A C 1
ATOM 2435 O O . ALA A 1 322 ? -1.993 23.922 -13.086 1 98.31 322 ALA A O 1
ATOM 2436 N N . THR A 1 323 ? -0.571 22.156 -13.016 1 98.5 323 THR A N 1
ATOM 2437 C CA . THR A 1 323 ? -1.604 21.188 -13.367 1 98.5 323 THR A CA 1
ATOM 2438 C C . THR A 1 323 ? -1.605 20.016 -12.391 1 98.5 323 THR A C 1
ATOM 2440 O O . THR A 1 323 ? -0.544 19.516 -12.008 1 98.5 323 THR A O 1
ATOM 2443 N N . VAL A 1 324 ? -2.797 19.672 -11.961 1 98.5 324 VAL A N 1
ATOM 2444 C CA . VAL A 1 324 ? -2.92 18.422 -11.227 1 98.5 324 VAL A CA 1
ATOM 2445 C C . VAL A 1 324 ? -2.752 17.25 -12.195 1 98.5 324 VAL A C 1
ATOM 2447 O O . VAL A 1 324 ? -3.584 17.031 -13.078 1 98.5 324 VAL A O 1
ATOM 2450 N N . THR A 1 325 ? -1.738 16.453 -11.961 1 97.19 325 THR A N 1
ATOM 2451 C CA . THR A 1 325 ? -1.443 15.383 -12.906 1 97.19 325 THR A CA 1
ATOM 2452 C C . THR A 1 325 ? -2.041 14.062 -12.422 1 97.19 325 THR A C 1
ATOM 2454 O O . THR A 1 325 ? -2.35 13.18 -13.234 1 97.19 325 THR A O 1
ATOM 2457 N N . GLU A 1 326 ? -2.135 13.906 -11.133 1 96.94 326 GLU A N 1
ATOM 2458 C CA . GLU A 1 326 ? -2.666 12.68 -10.539 1 96.94 326 GLU A CA 1
ATOM 2459 C C . GLU A 1 326 ? -3.402 12.969 -9.234 1 96.94 326 GLU A C 1
ATOM 2461 O O . GLU A 1 326 ? -3.113 13.961 -8.562 1 96.94 326 GLU A O 1
ATOM 2466 N N . VAL A 1 327 ? -4.426 12.172 -8.961 1 97.81 327 VAL A N 1
ATOM 2467 C CA . VAL A 1 327 ? -5.062 12.062 -7.652 1 97.81 327 VAL A CA 1
ATOM 2468 C C . VAL A 1 327 ? -4.914 10.633 -7.129 1 97.81 327 VAL A C 1
ATOM 2470 O O . VAL A 1 327 ? -5.379 9.68 -7.762 1 97.81 327 VAL A O 1
ATOM 2473 N N . TYR A 1 328 ? -4.258 10.5 -6.016 1 97.06 328 TYR A N 1
ATOM 2474 C CA . TYR A 1 328 ? -4.016 9.188 -5.426 1 97.06 328 TYR A CA 1
ATOM 2475 C C . TYR A 1 328 ? -5.016 8.898 -4.312 1 97.06 328 TYR A C 1
ATOM 2477 O O . TYR A 1 328 ? -5 9.555 -3.27 1 97.06 328 TYR A O 1
ATOM 2485 N N . PRO A 1 329 ? -5.891 7.875 -4.527 1 97.44 329 PRO A N 1
ATOM 2486 C CA . PRO A 1 329 ? -6.703 7.41 -3.4 1 97.44 329 PRO A CA 1
ATOM 2487 C C . PRO A 1 329 ? -5.879 6.676 -2.344 1 97.44 329 PRO A C 1
ATOM 2489 O O . PRO A 1 329 ? -4.922 5.969 -2.682 1 97.44 329 PRO A O 1
ATOM 2492 N N . LEU A 1 330 ? -6.27 6.77 -1.096 1 97.31 330 LEU A N 1
ATOM 2493 C CA . LEU A 1 330 ? -5.391 6.246 -0.055 1 97.31 330 LEU A CA 1
ATOM 2494 C C . LEU A 1 330 ? -5.926 4.938 0.509 1 97.31 330 LEU A C 1
ATOM 2496 O O . LEU A 1 330 ? -5.293 4.32 1.368 1 97.31 330 LEU A O 1
ATOM 2500 N N . GLY A 1 331 ? -7.078 4.531 0.076 1 95.75 331 GLY A N 1
ATOM 2501 C CA . GLY A 1 331 ? -7.652 3.299 0.592 1 95.75 331 GLY A CA 1
ATOM 2502 C C . GLY A 1 331 ? -8.172 3.43 2.012 1 95.75 331 GLY A C 1
ATOM 2503 O O . GLY A 1 331 ? -8.586 4.512 2.43 1 95.75 331 GLY A O 1
ATOM 2504 N N . VAL A 1 332 ? -8.312 2.23 2.707 1 96.56 332 VAL A N 1
ATOM 2505 C CA . VAL A 1 332 ? -8.844 2.191 4.066 1 96.56 332 VAL A CA 1
ATOM 2506 C C . VAL A 1 332 ? -8.008 1.242 4.922 1 96.56 332 VAL A C 1
ATOM 2508 O O . VAL A 1 332 ? -7.383 0.315 4.402 1 96.56 332 VAL A O 1
ATOM 2511 N N . LYS A 1 333 ? -7.961 1.547 6.141 1 95.56 333 LYS A N 1
ATOM 2512 C CA . LYS A 1 333 ? -7.332 0.704 7.152 1 95.56 333 LYS A CA 1
ATOM 2513 C C . LYS A 1 333 ? -8.352 -0.23 7.801 1 95.56 333 LYS A C 1
ATOM 2515 O O . LYS A 1 333 ? -9.461 0.192 8.141 1 95.56 333 LYS A O 1
ATOM 2520 N N . ASP A 1 334 ? -7.984 -1.512 7.965 1 95 334 ASP A N 1
ATOM 2521 C CA . ASP A 1 334 ? -8.852 -2.479 8.633 1 95 334 ASP A CA 1
ATOM 2522 C C . ASP A 1 334 ? -8.516 -2.578 10.125 1 95 334 ASP A C 1
ATOM 2524 O O . ASP A 1 334 ? -7.504 -3.172 10.5 1 95 334 ASP A O 1
ATOM 2528 N N . HIS A 1 335 ? -9.398 -2.158 10.961 1 96.5 335 HIS A N 1
ATOM 2529 C CA . HIS A 1 335 ? -9.133 -2.168 12.391 1 96.5 335 HIS A CA 1
ATOM 2530 C C . HIS A 1 335 ? -9.375 -3.551 12.992 1 96.5 335 HIS A C 1
ATOM 2532 O O . HIS A 1 335 ? -9.133 -3.77 14.18 1 96.5 335 HIS A O 1
ATOM 2538 N N . MET A 1 336 ? -9.781 -4.484 12.195 1 92.25 336 MET A N 1
ATOM 2539 C CA . MET A 1 336 ? -9.883 -5.867 12.648 1 92.25 336 MET A CA 1
ATOM 2540 C C . MET A 1 336 ? -8.523 -6.566 12.578 1 92.25 336 MET A C 1
ATOM 2542 O O . MET A 1 336 ? -8.344 -7.637 13.156 1 92.25 336 MET A O 1
ATOM 2546 N N . ALA A 1 337 ? -7.645 -5.988 11.82 1 89.12 337 ALA A N 1
ATOM 2547 C CA . ALA A 1 337 ? -6.309 -6.574 11.742 1 89.12 337 ALA A CA 1
ATOM 2548 C C . ALA A 1 337 ? -5.582 -6.469 13.078 1 89.12 337 ALA A C 1
ATOM 2550 O O . ALA A 1 337 ? -5.746 -5.488 13.805 1 89.12 337 ALA A O 1
ATOM 2551 N N . THR A 1 338 ? -4.699 -7.375 13.375 1 86.62 338 THR A N 1
ATOM 2552 C CA . THR A 1 338 ? -4.074 -7.586 14.672 1 86.62 338 THR A CA 1
ATOM 2553 C C . THR A 1 338 ? -3.289 -6.348 15.102 1 86.62 338 THR A C 1
ATOM 2555 O O . THR A 1 338 ? -3.26 -6.004 16.281 1 86.62 338 THR A O 1
ATOM 2558 N N . SER A 1 339 ? -2.695 -5.621 14.219 1 89.25 339 SER A N 1
ATOM 2559 C CA . SER A 1 339 ? -1.831 -4.496 14.562 1 89.25 339 SER A CA 1
ATOM 2560 C C . SER A 1 339 ? -2.568 -3.168 14.422 1 89.25 339 SER A C 1
ATOM 2562 O O . SER A 1 339 ? -1.96 -2.102 14.531 1 89.25 339 SER A O 1
ATOM 2564 N N . ASN A 1 340 ? -3.877 -3.236 14.203 1 96.12 340 ASN A N 1
ATOM 2565 C CA . ASN A 1 340 ? -4.66 -2.031 13.945 1 96.12 340 ASN A CA 1
ATOM 2566 C C . ASN A 1 340 ? -5.73 -1.821 15.008 1 96.12 340 ASN A C 1
ATOM 2568 O O . ASN A 1 340 ? -6.863 -1.457 14.695 1 96.12 340 ASN A O 1
ATOM 2572 N N . LYS A 1 341 ? -5.34 -2.027 16.266 1 96.75 341 LYS A N 1
ATOM 2573 C CA . LYS A 1 341 ? -6.293 -1.9 17.375 1 96.75 341 LYS A CA 1
ATOM 2574 C C . LYS A 1 341 ? -6.555 -0.435 17.703 1 96.75 341 LYS A C 1
ATOM 2576 O O . LYS A 1 341 ? -5.742 0.435 17.391 1 96.75 341 LYS A O 1
ATOM 2581 N N . LEU A 1 342 ? -7.734 -0.21 18.266 1 97.38 342 LEU A N 1
ATOM 2582 C CA . LEU A 1 342 ? -8.023 1.121 18.797 1 97.38 342 LEU A CA 1
ATOM 2583 C C . LEU A 1 342 ? -8.938 1.042 20.016 1 97.38 342 LEU A C 1
ATOM 2585 O O . LEU A 1 342 ? -9.586 0.016 20.234 1 97.38 342 LEU A O 1
ATOM 2589 N N . ASP A 1 343 ? -8.844 2.021 20.875 1 98.25 343 ASP A N 1
ATOM 2590 C CA . ASP A 1 343 ? -9.836 2.26 21.922 1 98.25 343 ASP A CA 1
ATOM 2591 C C . ASP A 1 343 ? -11.039 3.02 21.359 1 98.25 343 ASP A C 1
ATOM 2593 O O . ASP A 1 343 ? -10.906 4.148 20.891 1 98.25 343 ASP A O 1
ATOM 2597 N N . ALA A 1 344 ? -12.227 2.426 21.453 1 98.19 344 ALA A N 1
ATOM 2598 C CA . ALA A 1 344 ? -13.367 2.938 20.703 1 98.19 344 ALA A CA 1
ATOM 2599 C C . ALA A 1 344 ? -14.359 3.641 21.625 1 98.19 344 ALA A C 1
ATOM 2601 O O . ALA A 1 344 ? -15.352 4.207 21.156 1 98.19 344 ALA A O 1
ATOM 2602 N N . SER A 1 345 ? -14.086 3.629 22.953 1 98.5 345 SER A N 1
ATOM 2603 C CA . SER A 1 345 ? -15.07 4.191 23.875 1 98.5 345 SER A CA 1
ATOM 2604 C C . SER A 1 345 ? -14.383 4.965 25 1 98.5 345 SER A C 1
ATOM 2606 O O . SER A 1 345 ? -13.344 4.539 25.516 1 98.5 345 SER A O 1
ATOM 2608 N N . ASN A 1 346 ? -15.047 6.043 25.312 1 98.25 346 ASN A N 1
ATOM 2609 C CA . ASN A 1 346 ? -14.648 6.785 26.5 1 98.25 346 ASN A CA 1
ATOM 2610 C C . ASN A 1 346 ? -15.586 6.508 27.672 1 98.25 346 ASN A C 1
ATOM 2612 O O . ASN A 1 346 ? -15.602 7.254 28.656 1 98.25 346 ASN A O 1
ATOM 2616 N N . LYS A 1 347 ? -16.359 5.457 27.578 1 97.69 347 LYS A N 1
ATOM 2617 C CA . LYS A 1 347 ? -17.359 5.188 28.609 1 97.69 347 LYS A CA 1
ATOM 2618 C C . LYS A 1 347 ? -17.219 3.77 29.156 1 97.69 347 LYS A C 1
ATOM 2620 O O . LYS A 1 347 ? -18.125 3.256 29.797 1 97.69 347 LYS A O 1
ATOM 2625 N N . ASP A 1 348 ? -16.125 3.125 28.859 1 96.12 348 ASP A N 1
ATOM 2626 C CA . ASP A 1 348 ? -15.922 1.772 29.375 1 96.12 348 ASP A CA 1
ATOM 2627 C C . ASP A 1 348 ? -14.984 1.777 30.578 1 96.12 348 ASP A C 1
ATOM 2629 O O . ASP A 1 348 ? -14.727 0.73 31.188 1 96.12 348 ASP A O 1
ATOM 2633 N N . ASP A 1 349 ? -14.469 2.834 30.953 1 93.94 349 ASP A N 1
ATOM 2634 C CA . ASP A 1 349 ? -13.641 3.084 32.125 1 93.94 349 ASP A CA 1
ATOM 2635 C C . ASP A 1 349 ? -12.312 2.338 32.031 1 93.94 349 ASP A C 1
ATOM 2637 O O . ASP A 1 349 ? -11.727 1.969 33.062 1 93.94 349 ASP A O 1
ATOM 2641 N N . ILE A 1 350 ? -11.914 1.954 30.859 1 95.44 350 ILE A N 1
ATOM 2642 C CA . ILE A 1 350 ? -10.641 1.276 30.656 1 95.44 350 ILE A CA 1
ATOM 2643 C C . ILE A 1 350 ? -9.961 1.811 29.391 1 95.44 350 ILE A C 1
ATOM 2645 O O . ILE A 1 350 ? -10.625 2.07 28.391 1 95.44 350 ILE A O 1
ATOM 2649 N N . MET A 1 351 ? -8.68 2.076 29.469 1 96.44 351 MET A N 1
ATOM 2650 C CA . MET A 1 351 ? -7.863 2.4 28.297 1 96.44 351 MET A CA 1
ATOM 2651 C C . MET A 1 351 ? -7.312 1.134 27.641 1 96.44 351 MET A C 1
ATOM 2653 O O . MET A 1 351 ? -6.203 0.702 27.969 1 96.44 351 MET A O 1
ATOM 2657 N N . GLU A 1 352 ? -8.102 0.601 26.734 1 94.38 352 GLU A N 1
ATOM 2658 C CA . GLU A 1 352 ? -7.754 -0.689 26.141 1 94.38 352 GLU A CA 1
ATOM 2659 C C . GLU A 1 352 ? -7.863 -0.648 24.625 1 94.38 352 GLU A C 1
ATOM 2661 O O . GLU A 1 352 ? -8.781 -0.035 24.078 1 94.38 352 GLU A O 1
ATOM 2666 N N . LEU A 1 353 ? -6.867 -1.233 24.047 1 97.69 353 LEU A N 1
ATOM 2667 C CA . LEU A 1 353 ? -6.855 -1.365 22.594 1 97.69 353 LEU A CA 1
ATOM 2668 C C . LEU A 1 353 ? -7.438 -2.709 22.172 1 97.69 353 LEU A C 1
ATOM 2670 O O . LEU A 1 353 ? -7.039 -3.754 22.688 1 97.69 353 LEU A O 1
ATOM 2674 N N . LYS A 1 354 ? -8.422 -2.678 21.219 1 97.12 354 LYS A N 1
ATOM 2675 C CA . LYS A 1 354 ? -9.047 -3.879 20.672 1 97.12 354 LYS A CA 1
ATOM 2676 C C . LYS A 1 354 ? -9.227 -3.766 19.172 1 97.12 354 LYS A C 1
ATOM 2678 O O . LYS A 1 354 ? -9.148 -2.672 18.609 1 97.12 354 LYS A O 1
ATOM 2683 N N . ASN A 1 355 ? -9.336 -4.938 18.562 1 95.31 355 ASN A N 1
ATOM 2684 C CA . ASN A 1 355 ? -9.781 -4.969 17.172 1 95.31 355 ASN A CA 1
ATOM 2685 C C . ASN A 1 355 ? -11.297 -4.812 17.078 1 95.31 355 ASN A C 1
ATOM 2687 O O . ASN A 1 355 ? -12.039 -5.355 17.891 1 95.31 355 ASN A O 1
ATOM 2691 N N . TRP A 1 356 ? -11.711 -4 16.172 1 96.75 356 TRP A N 1
ATOM 2692 C CA . TRP A 1 356 ? -13.133 -3.719 15.961 1 96.75 356 TRP A CA 1
ATOM 2693 C C . TRP A 1 356 ? -13.5 -3.875 14.492 1 96.75 356 TRP A C 1
ATOM 2695 O O . TRP A 1 356 ? -12.688 -3.613 13.609 1 96.75 356 TRP A O 1
ATOM 2705 N N . PRO A 1 357 ? -14.758 -4.297 14.172 1 95.69 357 PRO A N 1
ATOM 2706 C CA . PRO A 1 357 ? -15.211 -4.41 12.781 1 95.69 357 PRO A CA 1
ATOM 2707 C C . PRO A 1 357 ? -15.562 -3.061 12.164 1 95.69 357 PRO A C 1
ATOM 2709 O O . PRO A 1 357 ? -16.703 -2.842 11.766 1 95.69 357 PRO A O 1
ATOM 2712 N N . VAL A 1 358 ? -14.617 -2.227 12.055 1 97.56 358 VAL A N 1
ATOM 2713 C CA . VAL A 1 358 ? -14.719 -0.894 11.477 1 97.56 358 VAL A CA 1
ATOM 2714 C C . VAL A 1 358 ? -13.484 -0.607 10.617 1 97.56 358 VAL A C 1
ATOM 2716 O O . VAL A 1 358 ? -12.375 -1.028 10.961 1 97.56 358 VAL A O 1
ATOM 2719 N N . LEU A 1 359 ? -13.734 -0.031 9.461 1 97.62 359 LEU A N 1
ATOM 2720 C CA . LEU A 1 359 ? -12.641 0.483 8.641 1 97.62 359 LEU A CA 1
ATOM 2721 C C . LEU A 1 359 ? -12.32 1.928 9.008 1 97.62 359 LEU A C 1
ATOM 2723 O O . LEU A 1 359 ? -13.133 2.613 9.633 1 97.62 359 LEU A O 1
ATOM 2727 N N . GLY A 1 360 ? -11.102 2.332 8.742 1 97.94 360 GLY A N 1
ATOM 2728 C CA . GLY A 1 360 ? -10.695 3.711 8.961 1 97.94 360 GLY A CA 1
ATOM 2729 C C . GLY A 1 360 ? -10.125 4.367 7.715 1 97.94 360 GLY A C 1
ATOM 2730 O O . GLY A 1 360 ? -9.25 3.803 7.051 1 97.94 360 GLY A O 1
ATOM 2731 N N . PHE A 1 361 ? -10.648 5.527 7.359 1 98.31 361 PHE A N 1
ATOM 2732 C CA . PHE A 1 361 ? -9.969 6.336 6.352 1 98.31 361 PHE A CA 1
ATOM 2733 C C . PHE A 1 361 ? -8.688 6.934 6.91 1 98.31 361 PHE A C 1
ATOM 2735 O O . PHE A 1 361 ? -8.617 7.289 8.086 1 98.31 361 PHE A O 1
ATOM 2742 N N . TYR A 1 362 ? -7.668 7.09 6.094 1 98.25 362 TYR A N 1
ATOM 2743 C CA . TYR A 1 362 ? -6.406 7.664 6.555 1 98.25 362 TYR A CA 1
ATOM 2744 C C . TYR A 1 362 ? -6.551 9.156 6.816 1 98.25 362 TYR A C 1
ATOM 2746 O O . TYR A 1 362 ? -6.016 9.68 7.797 1 98.25 362 TYR A O 1
ATOM 2754 N N . HIS A 1 363 ? -7.188 9.945 5.914 1 98.25 363 HIS A N 1
ATOM 2755 C CA . HIS A 1 363 ? -7.547 11.344 6.133 1 98.25 363 HIS A CA 1
ATOM 2756 C C . HIS A 1 363 ? -6.34 12.156 6.598 1 98.25 363 HIS A C 1
ATOM 2758 O O . HIS A 1 363 ? -6.398 12.82 7.637 1 98.25 363 HIS A O 1
ATOM 2764 N N . PRO A 1 364 ? -5.352 12.234 5.766 1 98.38 364 PRO A N 1
ATOM 2765 C CA . PRO A 1 364 ? -4.152 12.922 6.242 1 98.38 364 PRO A CA 1
ATOM 2766 C C . PRO A 1 364 ? -4.305 14.445 6.234 1 98.38 364 PRO A C 1
ATOM 2768 O O . PRO A 1 364 ? -4.859 15.008 5.285 1 98.38 364 PRO A O 1
ATOM 2771 N N . ASP A 1 365 ? -3.818 15.062 7.305 1 98 365 ASP A N 1
ATOM 2772 C CA . ASP A 1 365 ? -3.641 16.516 7.297 1 98 365 ASP A CA 1
ATOM 2773 C C . ASP A 1 365 ? -2.266 16.891 6.754 1 98 365 ASP A C 1
ATOM 2775 O O . ASP A 1 365 ? -2.08 17 5.543 1 98 365 ASP A O 1
ATOM 2779 N N . ALA A 1 366 ? -1.216 16.797 7.633 1 98.25 366 ALA A N 1
ATOM 2780 C CA . ALA A 1 366 ? 0.127 17.203 7.23 1 98.25 366 ALA A CA 1
ATOM 2781 C C . ALA A 1 366 ? 0.772 16.156 6.324 1 98.25 366 ALA A C 1
ATOM 2783 O O . ALA A 1 366 ? 0.445 14.969 6.402 1 98.25 366 ALA A O 1
ATOM 2784 N N . LEU A 1 367 ? 1.622 16.641 5.516 1 97.88 367 LEU A N 1
ATOM 2785 C CA . LEU A 1 367 ? 2.361 15.891 4.504 1 97.88 367 LEU A CA 1
ATOM 2786 C C . LEU A 1 367 ? 3.789 16.406 4.383 1 97.88 367 LEU A C 1
ATOM 2788 O O . LEU A 1 367 ? 4.016 17.625 4.34 1 97.88 367 LEU A O 1
ATOM 2792 N N . SER A 1 368 ? 4.801 15.5 4.414 1 98.56 368 SER A N 1
ATOM 2793 C CA . SER A 1 368 ? 6.199 15.852 4.188 1 98.56 368 SER A CA 1
ATOM 2794 C C . SER A 1 368 ? 6.855 14.898 3.193 1 98.56 368 SER A C 1
ATOM 2796 O O . SER A 1 368 ? 6.453 13.734 3.08 1 98.56 368 SER A O 1
ATOM 2798 N N . HIS A 1 369 ? 7.789 15.453 2.486 1 98.31 369 HIS A N 1
ATOM 2799 C CA . HIS A 1 369 ? 8.609 14.672 1.566 1 98.31 369 HIS A CA 1
ATOM 2800 C C . HIS A 1 369 ? 9.977 14.375 2.168 1 98.31 369 HIS A C 1
ATOM 2802 O O . HIS A 1 369 ? 10.547 15.211 2.875 1 98.31 369 HIS A O 1
ATOM 2808 N N . PHE A 1 370 ? 10.523 13.18 1.909 1 97.31 370 PHE A N 1
ATOM 2809 C CA . PHE A 1 370 ? 11.898 12.867 2.271 1 97.31 370 PHE A CA 1
ATOM 2810 C C . PHE A 1 370 ? 12.492 11.844 1.312 1 97.31 370 PHE A C 1
ATOM 2812 O O . PHE A 1 370 ? 11.766 11.234 0.518 1 97.31 370 PHE A O 1
ATOM 2819 N N . THR A 1 371 ? 13.797 11.789 1.352 1 93.5 371 THR A N 1
ATOM 2820 C CA . THR A 1 371 ? 14.508 10.844 0.499 1 93.5 371 THR A CA 1
ATOM 2821 C C . THR A 1 371 ? 15.289 9.836 1.342 1 93.5 371 THR A C 1
ATOM 2823 O O . THR A 1 371 ? 15.977 10.211 2.289 1 93.5 371 THR A O 1
ATOM 2826 N N . ALA A 1 372 ? 15.078 8.641 1.021 1 86.94 372 ALA A N 1
ATOM 2827 C CA . ALA A 1 372 ? 15.859 7.566 1.636 1 86.94 372 ALA A CA 1
ATOM 2828 C C . ALA A 1 372 ? 16.453 6.641 0.576 1 86.94 372 ALA A C 1
ATOM 2830 O O . ALA A 1 372 ? 15.727 6.152 -0.3 1 86.94 372 ALA A O 1
ATOM 2831 N N . ASN A 1 373 ? 17.703 6.453 0.667 1 76 373 ASN A N 1
ATOM 2832 C CA . ASN A 1 373 ? 18.422 5.605 -0.277 1 76 373 ASN A CA 1
ATOM 2833 C C . ASN A 1 373 ? 18.141 6.016 -1.721 1 76 373 ASN A C 1
ATOM 2835 O O . ASN A 1 373 ? 17.859 5.164 -2.566 1 76 373 ASN A O 1
ATOM 2839 N N . GLY A 1 374 ? 18.062 7.277 -1.907 1 79.06 374 GLY A N 1
ATOM 2840 C CA . GLY A 1 374 ? 17.938 7.84 -3.242 1 79.06 374 GLY A CA 1
ATOM 2841 C C . GLY A 1 374 ? 16.516 7.809 -3.771 1 79.06 374 GLY A C 1
ATOM 2842 O O . GLY A 1 374 ? 16.266 8.195 -4.918 1 79.06 374 GLY A O 1
ATOM 2843 N N . VAL A 1 375 ? 15.641 7.348 -2.971 1 84.5 375 VAL A N 1
ATOM 2844 C CA . VAL A 1 375 ? 14.242 7.25 -3.385 1 84.5 375 VAL A CA 1
ATOM 2845 C C . VAL A 1 375 ? 13.398 8.234 -2.586 1 84.5 375 VAL A C 1
ATOM 2847 O O . VAL A 1 375 ? 13.578 8.383 -1.375 1 84.5 375 VAL A O 1
ATOM 2850 N N . GLY A 1 376 ? 12.516 8.945 -3.283 1 93.75 376 GLY A N 1
ATOM 2851 C CA . GLY A 1 376 ? 11.609 9.875 -2.619 1 93.75 376 GLY A CA 1
ATOM 2852 C C . GLY A 1 376 ? 10.398 9.195 -2.016 1 93.75 376 GLY A C 1
ATOM 2853 O O . GLY A 1 376 ? 9.852 8.25 -2.6 1 93.75 376 GLY A O 1
ATOM 2854 N N . TYR A 1 377 ? 9.938 9.703 -0.835 1 96.06 377 TYR A N 1
ATOM 2855 C CA . TYR A 1 377 ? 8.773 9.211 -0.114 1 96.06 377 TYR A CA 1
ATOM 2856 C C . TYR A 1 377 ? 7.945 10.367 0.433 1 96.06 377 TYR A C 1
ATOM 2858 O O . TYR A 1 377 ? 8.422 11.5 0.506 1 96.06 377 TYR A O 1
ATOM 2866 N N . LEU A 1 378 ? 6.715 10.039 0.707 1 98.31 378 LEU A N 1
ATOM 2867 C CA . LEU A 1 378 ? 5.805 10.945 1.397 1 98.31 378 LEU A CA 1
ATOM 2868 C C . LEU A 1 378 ? 5.418 10.391 2.764 1 98.31 378 LEU A C 1
ATOM 2870 O O . LEU A 1 378 ? 5.203 9.188 2.91 1 98.31 378 LEU A O 1
ATOM 2874 N N . ILE A 1 379 ? 5.363 11.234 3.764 1 98.69 379 ILE A N 1
ATOM 2875 C CA . ILE A 1 379 ? 4.879 10.836 5.082 1 98.69 379 ILE A CA 1
ATOM 2876 C C . ILE A 1 379 ? 3.695 11.711 5.48 1 98.69 379 ILE A C 1
ATOM 2878 O O . ILE A 1 379 ? 3.717 12.93 5.273 1 98.69 379 ILE A O 1
ATOM 2882 N N . THR A 1 380 ? 2.613 11.055 5.965 1 98.75 380 THR A N 1
ATOM 2883 C CA . THR A 1 380 ? 1.396 11.789 6.305 1 98.75 380 THR A CA 1
ATOM 2884 C C . THR A 1 380 ? 1.03 11.57 7.77 1 98.75 380 THR A C 1
ATOM 2886 O O . THR A 1 380 ? 1.281 10.5 8.328 1 98.75 380 THR A O 1
ATOM 2889 N N . ALA A 1 381 ? 0.496 12.594 8.414 1 98.75 381 ALA A N 1
ATOM 2890 C CA . ALA A 1 381 ? -0.204 12.5 9.688 1 98.75 381 ALA A CA 1
ATOM 2891 C C . ALA A 1 381 ? -1.709 12.367 9.484 1 98.75 381 ALA A C 1
ATOM 2893 O O . ALA A 1 381 ? -2.35 13.258 8.93 1 98.75 381 ALA A O 1
ATOM 2894 N N . ASN A 1 382 ? -2.252 11.266 9.953 1 98.5 382 ASN A N 1
ATOM 2895 C CA . ASN A 1 382 ? -3.631 10.922 9.625 1 98.5 382 ASN A CA 1
ATOM 2896 C C . ASN A 1 382 ? -4.602 11.406 10.695 1 98.5 382 ASN A C 1
ATOM 2898 O O . ASN A 1 382 ? -5.109 10.609 11.484 1 98.5 382 ASN A O 1
ATOM 2902 N N . GLU A 1 383 ? -4.957 12.625 10.664 1 97.62 383 GLU A N 1
ATOM 2903 C CA . GLU A 1 383 ? -5.734 13.297 11.703 1 97.62 383 GLU A CA 1
ATOM 2904 C C . GLU A 1 383 ? -7.203 12.898 11.641 1 97.62 383 GLU A C 1
ATOM 2906 O O . GLU A 1 383 ? -7.797 12.523 12.656 1 97.62 383 GLU A O 1
ATOM 2911 N N . GLY A 1 384 ? -7.832 13.047 10.477 1 97.56 384 GLY A N 1
ATOM 2912 C CA . GLY A 1 384 ? -9.18 12.516 10.336 1 97.56 384 GLY A CA 1
ATOM 2913 C C . GLY A 1 384 ? -10.258 13.57 10.453 1 97.56 384 GLY A C 1
ATOM 2914 O O . GLY A 1 384 ? -11.297 13.336 11.062 1 97.56 384 GLY A O 1
ATOM 2915 N N . ASP A 1 385 ? -10.055 14.711 9.852 1 95.75 385 ASP A N 1
ATOM 2916 C CA . ASP A 1 385 ? -11.109 15.719 9.875 1 95.75 385 ASP A CA 1
ATOM 2917 C C . ASP A 1 385 ? -12.352 15.242 9.133 1 95.75 385 ASP A C 1
ATOM 2919 O O . ASP A 1 385 ? -12.25 14.5 8.156 1 95.75 385 ASP A O 1
ATOM 2923 N N . SER A 1 386 ? -13.539 15.656 9.664 1 96.75 386 SER A N 1
ATOM 2924 C CA . SER A 1 386 ? -14.844 15.367 9.086 1 96.75 386 SER A CA 1
ATOM 2925 C C . SER A 1 386 ? -15.555 16.641 8.648 1 96.75 386 SER A C 1
ATOM 2927 O O . SER A 1 386 ? -15.102 17.75 8.961 1 96.75 386 SER A O 1
ATOM 2929 N N . ARG A 1 387 ? -16.562 16.5 7.863 1 97.5 387 ARG A N 1
ATOM 2930 C CA . ARG A 1 387 ? -17.438 17.641 7.566 1 97.5 387 ARG A CA 1
ATOM 2931 C C . ARG A 1 387 ? -18.625 17.688 8.523 1 97.5 387 ARG A C 1
ATOM 2933 O O . ARG A 1 387 ? -19.469 16.781 8.531 1 97.5 387 ARG A O 1
ATOM 2940 N N . ASP A 1 388 ? -18.688 18.625 9.328 1 97.31 388 ASP A N 1
ATOM 2941 C CA . ASP A 1 388 ? -19.719 18.844 10.344 1 97.31 388 ASP A CA 1
ATOM 2942 C C . ASP A 1 388 ? -20.156 20.297 10.375 1 97.31 388 ASP A C 1
ATOM 2944 O O . ASP A 1 388 ? -19.672 21.094 11.18 1 97.31 388 ASP A O 1
ATOM 2948 N N . TYR A 1 389 ? -21.078 20.609 9.5 1 97.56 389 TYR A N 1
ATOM 2949 C CA . TYR A 1 389 ? -21.672 21.938 9.352 1 97.56 389 TYR A CA 1
ATOM 2950 C C . TYR A 1 389 ? -23.141 21.938 9.75 1 97.56 389 TYR A C 1
ATOM 2952 O O . TYR A 1 389 ? -23.734 20.875 9.938 1 97.56 389 TYR A O 1
ATOM 2960 N N . ASP A 1 390 ? -23.719 23.141 9.914 1 97.19 390 ASP A N 1
ATOM 2961 C CA . ASP A 1 390 ? -25.141 23.234 10.227 1 97.19 390 ASP A CA 1
ATOM 2962 C C . ASP A 1 390 ? -26 22.672 9.094 1 97.19 390 ASP A C 1
ATOM 2964 O O . ASP A 1 390 ? -27.016 22.031 9.344 1 97.19 390 ASP A O 1
ATOM 2968 N N . GLY A 1 391 ? -25.562 22.922 7.902 1 97.56 391 GLY A N 1
ATOM 2969 C CA . GLY A 1 391 ? -26.344 22.516 6.746 1 97.56 391 GLY A CA 1
ATOM 2970 C C . GLY A 1 391 ? -26.078 21.078 6.324 1 97.56 391 GLY A C 1
ATOM 2971 O O . GLY A 1 391 ? -26.859 20.5 5.562 1 97.56 391 GLY A O 1
ATOM 2972 N N . TYR A 1 392 ? -25.016 20.484 6.816 1 97.5 392 TYR A N 1
ATOM 2973 C CA . TYR A 1 392 ? -24.641 19.125 6.48 1 97.5 392 TYR A CA 1
ATOM 2974 C C . TYR A 1 392 ? -23.625 18.562 7.473 1 97.5 392 TYR A C 1
ATOM 2976 O O . TYR A 1 392 ? -22.625 19.219 7.77 1 97.5 392 TYR A O 1
ATOM 2984 N N . SER A 1 393 ? -23.891 17.406 7.969 1 98.12 393 SER A N 1
ATOM 2985 C CA . SER A 1 393 ? -22.938 16.703 8.805 1 98.12 393 SER A CA 1
ATOM 2986 C C . SER A 1 393 ? -22.891 15.211 8.453 1 98.12 393 SER A C 1
ATOM 2988 O O . SER A 1 393 ? -23.938 14.586 8.25 1 98.12 393 SER A O 1
ATOM 2990 N N . GLU A 1 394 ? -21.688 14.672 8.32 1 98 394 GLU A N 1
ATOM 2991 C CA . GLU A 1 394 ? -21.531 13.242 8.086 1 98 394 GLU A CA 1
ATOM 2992 C C . GLU A 1 394 ? -21.328 12.484 9.391 1 98 394 GLU A C 1
ATOM 2994 O O . GLU A 1 394 ? -21.25 11.258 9.406 1 98 394 GLU A O 1
ATOM 2999 N N . GLU A 1 395 ? -21.25 13.102 10.516 1 98.06 395 GLU A N 1
ATOM 3000 C CA . GLU A 1 395 ? -20.875 12.477 11.781 1 98.06 395 GLU A CA 1
ATOM 3001 C C . GLU A 1 395 ? -22.078 11.789 12.43 1 98.06 395 GLU A C 1
ATOM 3003 O O . GLU A 1 395 ? -23.141 12.383 12.562 1 98.06 395 GLU A O 1
ATOM 3008 N N . GLU A 1 396 ? -21.875 10.578 12.75 1 98.38 396 GLU A N 1
ATOM 3009 C CA . GLU A 1 396 ? -22.812 9.797 13.547 1 98.38 396 GLU A CA 1
ATOM 3010 C C . GLU A 1 396 ? -22.078 8.875 14.516 1 98.38 396 GLU A C 1
ATOM 3012 O O . GLU A 1 396 ? -20.891 8.578 14.32 1 98.38 396 GLU A O 1
ATOM 3017 N N . ARG A 1 397 ? -22.656 8.531 15.531 1 98.69 397 ARG A N 1
ATOM 3018 C CA . ARG A 1 397 ? -22.125 7.477 16.391 1 98.69 397 ARG A CA 1
ATOM 3019 C C . ARG A 1 397 ? -22.688 6.113 16 1 98.69 397 ARG A C 1
ATOM 3021 O O . ARG A 1 397 ? -23.828 6.008 15.578 1 98.69 397 ARG A O 1
ATOM 3028 N N . VAL A 1 398 ? -21.922 5.074 16.234 1 98.75 398 VAL A N 1
ATOM 3029 C CA . VAL A 1 398 ? -22.297 3.725 15.828 1 98.75 398 VAL A CA 1
ATOM 3030 C C . VAL A 1 398 ? -23.609 3.338 16.484 1 98.75 398 VAL A C 1
ATOM 3032 O O . VAL A 1 398 ? -24.469 2.701 15.844 1 98.75 398 VAL A O 1
ATOM 3035 N N . LYS A 1 399 ? -23.859 3.73 17.719 1 98.62 399 LYS A N 1
ATOM 3036 C CA . LYS A 1 399 ? -25.047 3.332 18.453 1 98.62 399 LYS A CA 1
ATOM 3037 C C . LYS A 1 399 ? -26.312 3.924 17.812 1 98.62 399 LYS A C 1
ATOM 3039 O O . LYS A 1 399 ? -27.406 3.43 18.047 1 98.62 399 LYS A O 1
ATOM 3044 N N . ASP A 1 400 ? -26.188 4.945 17.062 1 98.44 400 ASP A N 1
ATOM 3045 C CA . ASP A 1 400 ? -27.344 5.652 16.484 1 98.44 400 ASP A CA 1
ATOM 3046 C C . ASP A 1 400 ? -27.656 5.145 15.086 1 98.44 400 ASP A C 1
ATOM 3048 O O . ASP A 1 400 ? -28.594 5.617 14.453 1 98.44 400 ASP A O 1
ATOM 3052 N N . LEU A 1 401 ? -26.875 4.195 14.578 1 98.56 401 LEU A N 1
ATOM 3053 C CA . LEU A 1 401 ? -27.047 3.65 13.242 1 98.56 401 LEU A CA 1
ATOM 3054 C C . LEU A 1 401 ? -27.859 2.355 13.289 1 98.56 401 LEU A C 1
ATOM 3056 O O . LEU A 1 401 ? -27.844 1.649 14.297 1 98.56 401 LEU A O 1
ATOM 3060 N N . VAL A 1 402 ? -28.594 2.074 12.18 1 98.44 402 VAL A N 1
ATOM 3061 C CA . VAL A 1 402 ? -29.141 0.736 11.945 1 98.44 402 VAL A CA 1
ATOM 3062 C C . VAL A 1 402 ? -28.094 -0.123 11.242 1 98.44 402 VAL A C 1
ATOM 3064 O O . VAL A 1 402 ? -27.656 0.204 10.133 1 98.44 402 VAL A O 1
ATOM 3067 N N . LEU A 1 403 ? -27.656 -1.201 11.891 1 98.06 403 LEU A N 1
ATOM 3068 C CA . LEU A 1 403 ? -26.594 -2.043 11.336 1 98.06 403 LEU A CA 1
ATOM 3069 C C . LEU A 1 403 ? -27.188 -3.258 10.633 1 98.06 403 LEU A C 1
ATOM 3071 O O . LEU A 1 403 ? -28.172 -3.838 11.102 1 98.06 403 LEU A O 1
ATOM 3075 N N . ASP A 1 404 ? -26.625 -3.619 9.492 1 96.44 404 ASP A N 1
ATOM 3076 C CA . ASP A 1 404 ? -27.016 -4.816 8.75 1 96.44 404 ASP A CA 1
ATOM 3077 C C . ASP A 1 404 ? -26.812 -6.074 9.594 1 96.44 404 ASP A C 1
ATOM 3079 O O . ASP A 1 404 ? -25.703 -6.32 10.078 1 96.44 404 ASP A O 1
ATOM 3083 N N . PRO A 1 405 ? -27.812 -6.922 9.742 1 93.56 405 PRO A N 1
ATOM 3084 C CA . PRO A 1 405 ? -27.703 -8.062 10.656 1 93.56 405 PRO A CA 1
ATOM 3085 C C . PRO A 1 405 ? -26.75 -9.141 10.141 1 93.56 405 PRO A C 1
ATOM 3087 O O . PRO A 1 405 ? -26.266 -9.969 10.914 1 93.56 405 PRO A O 1
ATOM 3090 N N . ILE A 1 406 ? -26.5 -9.188 8.883 1 87.38 406 ILE A N 1
ATOM 3091 C CA . ILE A 1 406 ? -25.562 -10.164 8.336 1 87.38 406 ILE A CA 1
ATOM 3092 C C . ILE A 1 406 ? -24.125 -9.688 8.578 1 87.38 406 ILE A C 1
ATOM 3094 O O . ILE A 1 406 ? -23.281 -10.469 9.008 1 87.38 406 ILE A O 1
ATOM 3098 N N . ALA A 1 407 ? -23.938 -8.414 8.312 1 90.94 407 ALA A N 1
ATOM 3099 C CA . ALA A 1 407 ? -22.609 -7.848 8.5 1 90.94 407 ALA A CA 1
ATOM 3100 C C . ALA A 1 407 ? -22.266 -7.734 9.984 1 90.94 407 ALA A C 1
ATOM 3102 O O . ALA A 1 407 ? -21.109 -7.883 10.375 1 90.94 407 ALA A O 1
ATOM 3103 N N . PHE A 1 408 ? -23.281 -7.473 10.719 1 95.81 408 PHE A N 1
ATOM 3104 C CA . PHE A 1 408 ? -23.094 -7.285 12.148 1 95.81 408 PHE A CA 1
ATOM 3105 C C . PHE A 1 408 ? -24.094 -8.141 12.938 1 95.81 408 PHE A C 1
ATOM 3107 O O . PHE A 1 408 ? -25.031 -7.621 13.547 1 95.81 408 PHE A O 1
ATOM 3114 N N . PRO A 1 409 ? -23.781 -9.414 13.07 1 91.12 409 PRO A N 1
ATOM 3115 C CA . PRO A 1 409 ? -24.719 -10.312 13.742 1 91.12 409 PRO A CA 1
ATOM 3116 C C . PRO A 1 409 ? -24.875 -10.008 15.227 1 91.12 409 PRO A C 1
ATOM 3118 O O . PRO A 1 409 ? -25.891 -10.367 15.836 1 91.12 409 PRO A O 1
ATOM 3121 N N . ASP A 1 410 ? -23.938 -9.344 15.828 1 95 410 ASP A N 1
ATOM 3122 C CA . ASP A 1 410 ? -24 -9 17.234 1 95 410 ASP A CA 1
ATOM 3123 C C . ASP A 1 410 ? -24.188 -7.496 17.438 1 95 410 ASP A C 1
ATOM 3125 O O . ASP A 1 410 ? -23.609 -6.898 18.344 1 95 410 ASP A O 1
ATOM 3129 N N . ALA A 1 411 ? -25.031 -6.879 16.609 1 96.94 411 ALA A N 1
ATOM 3130 C CA . ALA A 1 411 ? -25.203 -5.43 16.578 1 96.94 411 ALA A CA 1
ATOM 3131 C C . ALA A 1 411 ? -25.609 -4.891 17.938 1 96.94 411 ALA A C 1
ATOM 3133 O O . ALA A 1 411 ? -25.125 -3.844 18.375 1 96.94 411 ALA A O 1
ATOM 3134 N N . ALA A 1 412 ? -26.5 -5.562 18.625 1 97.38 412 ALA A N 1
ATOM 3135 C CA . ALA A 1 412 ? -27.016 -5.078 19.891 1 97.38 412 ALA A CA 1
ATOM 3136 C C . ALA A 1 412 ? -25.891 -4.902 20.906 1 97.38 412 ALA A C 1
ATOM 3138 O O . ALA A 1 412 ? -25.844 -3.9 21.625 1 97.38 412 ALA A O 1
ATOM 3139 N N . THR A 1 413 ? -25.031 -5.875 20.984 1 97.75 413 THR A N 1
ATOM 3140 C CA . THR A 1 413 ? -23.891 -5.809 21.891 1 97.75 413 THR A CA 1
ATOM 3141 C C . THR A 1 413 ? -22.859 -4.789 21.391 1 97.75 413 THR A C 1
ATOM 3143 O O . THR A 1 413 ? -22.344 -3.99 22.172 1 97.75 413 THR A O 1
ATOM 3146 N N . LEU A 1 414 ? -22.625 -4.766 20.141 1 97.81 414 LEU A N 1
ATOM 3147 C CA . LEU A 1 414 ? -21.625 -3.912 19.516 1 97.81 414 LEU A CA 1
ATOM 3148 C C . LEU A 1 414 ? -21.969 -2.438 19.719 1 97.81 414 LEU A C 1
ATOM 3150 O O . LEU A 1 414 ? -21.062 -1.605 19.859 1 97.81 414 LEU A O 1
ATOM 3154 N N . GLN A 1 415 ? -23.234 -2.088 19.797 1 98.5 415 GLN A N 1
ATOM 3155 C CA . GLN A 1 415 ? -23.703 -0.705 19.828 1 98.5 415 GLN A CA 1
ATOM 3156 C C . GLN A 1 415 ? -23.812 -0.191 21.266 1 98.5 415 GLN A C 1
ATOM 3158 O O . GLN A 1 415 ? -24.219 0.946 21.484 1 98.5 415 GLN A O 1
ATOM 3163 N N . GLU A 1 416 ? -23.406 -1.012 22.219 1 98.5 416 GLU A N 1
ATOM 3164 C CA . GLU A 1 416 ? -23.359 -0.557 23.594 1 98.5 416 GLU A CA 1
ATOM 3165 C C . GLU A 1 416 ? -22.297 0.503 23.812 1 98.5 416 GLU A C 1
ATOM 3167 O O . GLU A 1 416 ? -21.266 0.503 23.109 1 98.5 416 GLU A O 1
ATOM 3172 N N . ASP A 1 417 ? -22.484 1.368 24.828 1 98.31 417 ASP A N 1
ATOM 3173 C CA . ASP A 1 417 ? -21.594 2.5 25.094 1 98.31 417 ASP A CA 1
ATOM 3174 C C . ASP A 1 417 ? -20.203 2.023 25.484 1 98.31 417 ASP A C 1
ATOM 3176 O O . ASP A 1 417 ? -19.203 2.689 25.203 1 98.31 417 ASP A O 1
ATOM 3180 N N . ASP A 1 418 ? -20.125 0.929 26.172 1 97.94 418 ASP A N 1
ATOM 3181 C CA . ASP A 1 418 ? -18.828 0.458 26.641 1 97.94 418 ASP A CA 1
ATOM 3182 C C . ASP A 1 418 ? -18.172 -0.47 25.625 1 97.94 418 ASP A C 1
ATOM 3184 O O . ASP A 1 418 ? -17.172 -1.128 25.938 1 97.94 418 ASP A O 1
ATOM 3188 N N . GLN A 1 419 ? -18.75 -0.583 24.422 1 97.94 419 GLN A N 1
ATOM 3189 C CA . GLN A 1 419 ? -18.188 -1.301 23.281 1 97.94 419 GLN A CA 1
ATOM 3190 C C . GLN A 1 419 ? -17.875 -0.35 22.125 1 97.94 419 GLN A C 1
ATOM 3192 O O . GLN A 1 419 ? -17.125 0.615 22.281 1 97.94 419 GLN A O 1
ATOM 3197 N N . LEU A 1 420 ? -18.453 -0.535 20.969 1 98.44 420 LEU A N 1
ATOM 3198 C CA . LEU A 1 420 ? -18.156 0.267 19.781 1 98.44 420 LEU A CA 1
ATOM 3199 C C . LEU A 1 420 ? -19.172 1.391 19.625 1 98.44 420 LEU A C 1
ATOM 3201 O O . LEU A 1 420 ? -19 2.266 18.766 1 98.44 420 LEU A O 1
ATOM 3205 N N . GLY A 1 421 ? -20.172 1.468 20.469 1 98.75 421 GLY A N 1
ATOM 3206 C CA . GLY A 1 421 ? -21.344 2.312 20.266 1 98.75 421 GLY A CA 1
ATOM 3207 C C . GLY A 1 421 ? -21.016 3.793 20.234 1 98.75 421 GLY A C 1
ATOM 3208 O O . GLY A 1 421 ? -21.672 4.57 19.547 1 98.75 421 GLY A O 1
ATOM 3209 N N . ARG A 1 422 ? -20.016 4.184 20.969 1 98.62 422 ARG A N 1
ATOM 3210 C CA . ARG A 1 422 ? -19.688 5.602 21.109 1 98.62 422 ARG A CA 1
ATOM 3211 C C . ARG A 1 422 ? -18.828 6.094 19.953 1 98.62 422 ARG A C 1
ATOM 3213 O O . ARG A 1 422 ? -18.688 7.301 19.75 1 98.62 422 ARG A O 1
ATOM 3220 N N . LEU A 1 423 ? -18.234 5.223 19.203 1 98.69 423 LEU A N 1
ATOM 3221 C CA . LEU A 1 423 ? -17.281 5.621 18.156 1 98.69 423 LEU A CA 1
ATOM 3222 C C . LEU A 1 423 ? -17.984 6.438 17.078 1 98.69 423 LEU A C 1
ATOM 3224 O O . LEU A 1 423 ? -19.047 6.051 16.578 1 98.69 423 LEU A O 1
ATOM 3228 N N . LYS A 1 424 ? -17.406 7.602 16.75 1 98.38 424 LYS A N 1
ATOM 3229 C CA . LYS A 1 424 ? -17.875 8.422 15.648 1 98.38 424 LYS A CA 1
ATOM 3230 C C . LYS A 1 424 ? -17.469 7.82 14.305 1 98.38 424 LYS A C 1
ATOM 3232 O O . LYS A 1 424 ? -16.312 7.453 14.109 1 98.38 424 LYS A O 1
ATOM 3237 N N . VAL A 1 425 ? -18.422 7.688 13.414 1 98.5 425 VAL A N 1
ATOM 3238 C CA . VAL A 1 425 ? -18.234 7.172 12.062 1 98.5 425 VAL A CA 1
ATOM 3239 C C . VAL A 1 425 ? -18.953 8.07 11.062 1 98.5 425 VAL A C 1
ATOM 3241 O O . VAL A 1 425 ? -19.75 8.93 11.445 1 98.5 425 VAL A O 1
ATOM 3244 N N . THR A 1 426 ? -18.625 7.941 9.812 1 98.44 426 THR A N 1
ATOM 3245 C CA . THR A 1 426 ? -19.281 8.734 8.781 1 98.44 426 THR A CA 1
ATOM 3246 C C . THR A 1 426 ? -20.594 8.078 8.359 1 98.44 426 THR A C 1
ATOM 3248 O O . THR A 1 426 ? -20.672 6.855 8.242 1 98.44 426 THR A O 1
ATOM 3251 N N . SER A 1 427 ? -21.547 8.844 8.125 1 97.81 427 SER A N 1
ATOM 3252 C CA . SER A 1 427 ? -22.812 8.375 7.57 1 97.81 427 SER A CA 1
ATOM 3253 C C . SER A 1 427 ? -22.844 8.531 6.051 1 97.81 427 SER A C 1
ATOM 3255 O O . SER A 1 427 ? -23.797 8.109 5.398 1 97.81 427 SER A O 1
ATOM 3257 N N . ALA A 1 428 ? -21.766 9.125 5.473 1 97.19 428 ALA A N 1
ATOM 3258 C CA . ALA A 1 428 ? -21.734 9.383 4.035 1 97.19 428 ALA A CA 1
ATOM 3259 C C . ALA A 1 428 ? -21.469 8.102 3.254 1 97.19 428 ALA A C 1
ATOM 3261 O O . ALA A 1 428 ? -21.828 7.992 2.082 1 97.19 428 ALA A O 1
ATOM 3262 N N . GLN A 1 429 ? -20.859 7.125 3.861 1 95.19 429 GLN A N 1
ATOM 3263 C CA . GLN A 1 429 ? -20.562 5.828 3.258 1 95.19 429 GLN A CA 1
ATOM 3264 C C . GLN A 1 429 ? -20.938 4.684 4.195 1 95.19 429 GLN A C 1
ATOM 3266 O O . GLN A 1 429 ? -21.094 4.887 5.402 1 95.19 429 GLN A O 1
ATOM 3271 N N . GLY A 1 430 ? -21.031 3.5 3.637 1 95.62 430 GLY A N 1
ATOM 3272 C CA . GLY A 1 430 ? -21.234 2.314 4.457 1 95.62 430 GLY A CA 1
ATOM 3273 C C . GLY A 1 430 ? -22.531 1.601 4.16 1 95.62 430 GLY A C 1
ATOM 3274 O O . GLY A 1 430 ? -22.688 0.412 4.449 1 95.62 430 GLY A O 1
ATOM 3275 N N . ASP A 1 431 ? -23.625 2.373 3.785 1 95.12 431 ASP A N 1
ATOM 3276 C CA . ASP A 1 431 ? -24.828 1.76 3.236 1 95.12 431 ASP A CA 1
ATOM 3277 C C . ASP A 1 431 ? -24.672 1.447 1.751 1 95.12 431 ASP A C 1
ATOM 3279 O O . ASP A 1 431 ? -25.031 2.252 0.895 1 95.12 431 ASP A O 1
ATOM 3283 N N . ILE A 1 432 ? -24.188 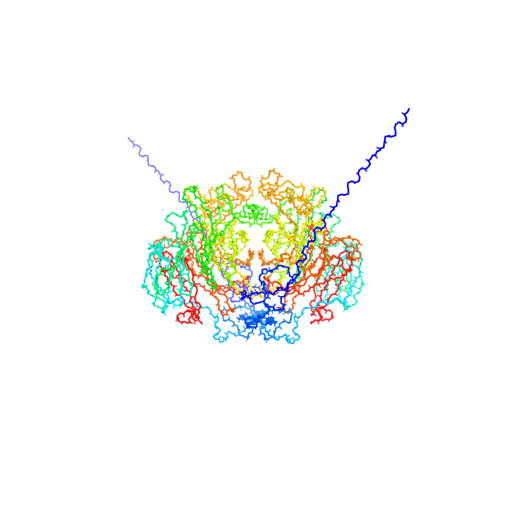0.266 1.437 1 89.19 432 ILE A N 1
ATOM 3284 C CA . ILE A 1 432 ? -23.672 0.002 0.1 1 89.19 432 ILE A CA 1
ATOM 3285 C C . ILE A 1 432 ? -24.812 -0.355 -0.841 1 89.19 432 ILE A C 1
ATOM 3287 O O . ILE A 1 432 ? -24.672 -0.273 -2.062 1 89.19 432 ILE A O 1
ATOM 3291 N N . ASP A 1 433 ? -25.969 -0.771 -0.349 1 87.06 433 ASP A N 1
ATOM 3292 C CA . ASP A 1 433 ? -27.062 -1.174 -1.23 1 87.06 433 ASP A CA 1
ATOM 3293 C C . ASP A 1 433 ? -28.234 -0.199 -1.135 1 87.06 433 ASP A C 1
ATOM 3295 O O . ASP A 1 433 ? -29.281 -0.41 -1.758 1 87.06 433 ASP A O 1
ATOM 3299 N N . GLY A 1 434 ? -28.156 0.81 -0.232 1 90.44 434 GLY A N 1
ATOM 3300 C CA . GLY A 1 434 ? -29.109 1.901 -0.151 1 90.44 434 GLY A CA 1
ATOM 3301 C C . GLY A 1 434 ? -30.391 1.523 0.581 1 90.44 434 GLY A C 1
ATOM 3302 O O . GLY A 1 434 ? -31.422 2.148 0.382 1 90.44 434 GLY A O 1
ATOM 3303 N N . ASP A 1 435 ? -30.344 0.491 1.431 1 93.31 435 ASP A N 1
ATOM 3304 C CA . ASP A 1 435 ? -31.578 0.036 2.08 1 93.31 435 ASP A CA 1
ATOM 3305 C C . ASP A 1 435 ? -31.75 0.691 3.449 1 93.31 435 ASP A C 1
ATOM 3307 O O . ASP A 1 435 ? -32.688 0.381 4.18 1 93.31 435 ASP A O 1
ATOM 3311 N N . GLY A 1 436 ? -30.797 1.507 3.834 1 94.81 436 GLY A N 1
ATOM 3312 C CA . GLY A 1 436 ? -30.953 2.314 5.035 1 94.81 436 GLY A CA 1
ATOM 3313 C C . GLY A 1 436 ? -30.172 1.779 6.219 1 94.81 436 GLY A C 1
ATOM 3314 O O . GLY A 1 436 ? -30 2.477 7.223 1 94.81 436 GLY A O 1
ATOM 3315 N N . ASP A 1 437 ? -29.734 0.542 6.211 1 96.62 437 ASP A N 1
ATOM 3316 C CA . ASP A 1 437 ? -28.844 0.048 7.262 1 96.62 437 ASP A CA 1
ATOM 3317 C C . ASP A 1 437 ? -27.391 0.014 6.785 1 96.62 437 ASP A C 1
ATOM 3319 O O . ASP A 1 437 ? -27.125 0.124 5.586 1 96.62 437 ASP A O 1
ATOM 3323 N N . TYR A 1 438 ? -26.484 0.037 7.664 1 97.5 438 TYR A N 1
ATOM 3324 C CA . TYR A 1 438 ? -25.078 0.125 7.316 1 97.5 438 TYR A CA 1
ATOM 3325 C C . TYR A 1 438 ? -24.438 -1.26 7.238 1 97.5 438 TYR A C 1
ATOM 3327 O O . TYR A 1 438 ? -24.547 -2.049 8.18 1 97.5 438 TYR A O 1
ATOM 3335 N N . ASP A 1 439 ? -23.781 -1.508 6.078 1 95.81 439 ASP A N 1
ATOM 3336 C CA . ASP A 1 439 ? -23.078 -2.768 5.812 1 95.81 439 ASP A CA 1
ATOM 3337 C C . ASP A 1 439 ? -21.625 -2.689 6.234 1 95.81 439 ASP A C 1
ATOM 3339 O O . ASP A 1 439 ? -20.969 -3.717 6.453 1 95.81 439 ASP A O 1
ATOM 3343 N N . ILE A 1 440 ? -21.094 -1.547 6.242 1 97.19 440 ILE A N 1
ATOM 3344 C CA . ILE A 1 440 ? -19.719 -1.246 6.621 1 97.19 440 ILE A CA 1
ATOM 3345 C C . ILE A 1 440 ? -19.688 0.001 7.5 1 97.19 440 ILE A C 1
ATOM 3347 O O . ILE A 1 440 ? -20.469 0.927 7.305 1 97.19 440 ILE A O 1
ATOM 3351 N N . LEU A 1 441 ? -18.828 0.032 8.477 1 98.19 441 LEU A N 1
ATOM 3352 C CA . LEU A 1 441 ? -18.547 1.219 9.273 1 98.19 441 LEU A CA 1
ATOM 3353 C C . LEU A 1 441 ? -17.188 1.816 8.906 1 98.19 441 LEU A C 1
ATOM 3355 O O . LEU A 1 441 ? -16.219 1.085 8.703 1 98.19 441 LEU A O 1
ATOM 3359 N N . TYR A 1 442 ? -17.141 3.154 8.742 1 98.38 442 TYR A N 1
ATOM 3360 C CA . TYR A 1 442 ? -15.906 3.871 8.453 1 98.38 442 TYR A CA 1
ATOM 3361 C C . TYR A 1 442 ? -15.625 4.926 9.516 1 98.38 442 TYR A C 1
ATOM 3363 O O . TYR A 1 442 ? -16.406 5.871 9.68 1 98.38 442 TYR A O 1
ATOM 3371 N N . SER A 1 443 ? -14.539 4.762 10.203 1 98.31 443 SER A N 1
ATOM 3372 C CA . SER A 1 443 ? -14.109 5.766 11.172 1 98.31 443 SER A CA 1
ATOM 3373 C C . SER A 1 443 ? -13.164 6.777 10.539 1 98.31 443 SER A C 1
ATOM 3375 O O . SER A 1 443 ? -12.781 6.633 9.375 1 98.31 443 SER A O 1
ATOM 3377 N N . TYR A 1 444 ? -12.758 7.859 11.32 1 97.12 444 TYR A N 1
ATOM 3378 C CA . TYR A 1 444 ? -11.969 8.977 10.82 1 97.12 444 TYR A CA 1
ATOM 3379 C C . TYR A 1 444 ? -10.508 8.852 11.258 1 97.12 444 TYR A C 1
ATOM 3381 O O . TYR A 1 444 ? -10.227 8.531 12.406 1 97.12 444 TYR A O 1
ATOM 3389 N N . GLY A 1 445 ? -9.469 9.18 10.352 1 93.5 445 GLY A N 1
ATOM 3390 C CA . GLY A 1 445 ? -8.07 9.453 10.648 1 93.5 445 GLY A CA 1
ATOM 3391 C C . GLY A 1 445 ? -7.262 8.203 10.914 1 93.5 445 GLY A C 1
ATOM 3392 O O . GLY A 1 445 ? -6.105 8.281 11.336 1 93.5 445 GLY A O 1
ATOM 3393 N N . ALA A 1 446 ? -7.52 7.113 10.609 1 93.06 446 ALA A N 1
ATOM 3394 C CA . ALA A 1 446 ? -6.879 5.809 10.773 1 93.06 446 ALA A CA 1
ATOM 3395 C C . ALA A 1 446 ? -6.07 5.754 12.07 1 93.06 446 ALA A C 1
ATOM 3397 O O . ALA A 1 446 ? -5.457 4.734 12.383 1 93.06 446 ALA A O 1
ATOM 3398 N N . ARG A 1 447 ? -5.832 6.883 12.914 1 96.62 447 ARG A N 1
ATOM 3399 C CA . ARG A 1 447 ? -5.133 6.984 14.195 1 96.62 447 ARG A CA 1
ATOM 3400 C C . ARG A 1 447 ? -3.662 6.609 14.047 1 96.62 447 ARG A C 1
ATOM 3402 O O . ARG A 1 447 ? -3.107 5.906 14.891 1 96.62 447 ARG A O 1
ATOM 3409 N N . SER A 1 448 ? -3.039 6.996 13.016 1 98.25 448 SER A N 1
ATOM 3410 C CA . SER A 1 448 ? -1.688 6.578 12.656 1 98.25 448 SER A CA 1
ATOM 3411 C C . SER A 1 448 ? -0.996 7.633 11.797 1 98.25 448 SER A C 1
ATOM 3413 O O . SER A 1 448 ? -1.571 8.688 11.516 1 98.25 448 SER A O 1
ATOM 3415 N N . PHE A 1 449 ? 0.294 7.449 11.594 1 98.56 449 PHE A N 1
ATOM 3416 C CA . PHE A 1 449 ? 0.978 8.062 10.453 1 98.56 449 PHE A CA 1
ATOM 3417 C C . PHE A 1 449 ? 1.349 7.008 9.414 1 98.56 449 PHE A C 1
ATOM 3419 O O . PHE A 1 449 ? 1.453 5.824 9.734 1 98.56 449 PHE A O 1
ATOM 3426 N N . SER A 1 450 ? 1.496 7.484 8.195 1 97.94 450 SER A N 1
ATOM 3427 C CA . SER A 1 450 ? 1.779 6.562 7.098 1 97.94 450 SER A CA 1
ATOM 3428 C C . SER A 1 450 ? 2.885 7.098 6.195 1 97.94 450 SER A C 1
ATOM 3430 O O . SER A 1 450 ? 3.117 8.305 6.145 1 97.94 450 SER A O 1
ATOM 3432 N N . ILE A 1 451 ? 3.615 6.188 5.547 1 96.81 451 ILE A N 1
ATOM 3433 C CA . ILE A 1 451 ? 4.609 6.508 4.527 1 96.81 451 ILE A CA 1
ATOM 3434 C C . ILE A 1 451 ? 4.172 5.934 3.182 1 96.81 451 ILE A C 1
ATOM 3436 O O . ILE A 1 451 ? 3.752 4.777 3.102 1 96.81 451 ILE A O 1
ATOM 3440 N N . TRP A 1 452 ? 4.266 6.77 2.221 1 96.06 452 TRP A N 1
ATOM 3441 C CA . TRP A 1 452 ? 3.834 6.441 0.866 1 96.06 452 TRP A CA 1
ATOM 3442 C C . TRP A 1 452 ? 4.969 6.637 -0.132 1 96.06 452 TRP A C 1
ATOM 3444 O O . TRP A 1 452 ? 5.867 7.449 0.095 1 96.06 452 TRP A O 1
ATOM 3454 N N . THR A 1 453 ? 4.887 5.941 -1.279 1 91.38 453 THR A N 1
ATOM 3455 C CA . THR A 1 453 ? 5.707 6.332 -2.42 1 91.38 453 THR A CA 1
ATOM 3456 C C . THR A 1 453 ? 5.223 7.656 -3.008 1 91.38 453 THR A C 1
ATOM 3458 O O . THR A 1 453 ? 4.125 8.117 -2.682 1 91.38 453 THR A O 1
ATOM 3461 N N . GLU A 1 454 ? 6.02 8.172 -3.912 1 94 454 GLU A N 1
ATOM 3462 C CA . GLU A 1 454 ? 5.637 9.414 -4.582 1 94 454 GLU A CA 1
ATOM 3463 C C . GLU A 1 454 ? 4.469 9.188 -5.535 1 94 454 GLU A C 1
ATOM 3465 O O . GLU A 1 454 ? 3.844 10.148 -5.992 1 94 454 GLU A O 1
ATOM 3470 N N . THR A 1 455 ? 4.133 7.922 -5.688 1 89.56 455 THR A N 1
ATOM 3471 C CA . THR A 1 455 ? 3.041 7.605 -6.602 1 89.56 455 THR A CA 1
ATOM 3472 C C . THR A 1 455 ? 1.837 7.062 -5.836 1 89.56 455 THR A C 1
ATOM 3474 O O . THR A 1 455 ? 0.945 6.449 -6.43 1 89.56 455 THR A O 1
ATOM 3477 N N . GLY A 1 456 ? 1.893 7.141 -4.535 1 91 456 GLY A N 1
ATOM 3478 C CA . GLY A 1 456 ? 0.674 6.949 -3.768 1 91 456 GLY A CA 1
ATOM 3479 C C . GLY A 1 456 ? 0.519 5.539 -3.232 1 91 456 GLY A C 1
ATOM 3480 O O . GLY A 1 456 ? -0.527 5.191 -2.682 1 91 456 GLY A O 1
ATOM 3481 N N . SER A 1 457 ? 1.499 4.695 -3.332 1 86.38 457 SER A N 1
ATOM 3482 C CA . SER A 1 457 ? 1.427 3.359 -2.75 1 86.38 457 SER A CA 1
ATOM 3483 C C . SER A 1 457 ? 1.856 3.369 -1.287 1 86.38 457 SER A C 1
ATOM 3485 O O . SER A 1 457 ? 2.816 4.051 -0.921 1 86.38 457 SER A O 1
ATOM 3487 N N . LEU A 1 458 ? 1.152 2.598 -0.45 1 91.81 458 LEU A N 1
ATOM 3488 C CA . LEU A 1 458 ? 1.438 2.545 0.979 1 91.81 458 LEU A CA 1
ATOM 3489 C C . LEU A 1 458 ? 2.686 1.713 1.254 1 91.81 458 LEU A C 1
ATOM 3491 O O . LEU A 1 458 ? 2.727 0.523 0.931 1 91.81 458 LEU A O 1
ATOM 3495 N N . VAL A 1 459 ? 3.676 2.293 1.839 1 89.62 459 VAL A N 1
ATOM 3496 C CA . VAL A 1 459 ? 4.922 1.629 2.207 1 89.62 459 VAL A CA 1
ATOM 3497 C C . VAL A 1 459 ? 4.852 1.167 3.66 1 89.62 459 VAL A C 1
ATOM 3499 O O . VAL A 1 459 ? 5.332 0.082 3.998 1 89.62 459 VAL A O 1
ATOM 3502 N N . PHE A 1 460 ? 4.254 2.012 4.496 1 92.25 460 PHE A N 1
ATOM 3503 C CA . PHE A 1 460 ? 4.172 1.751 5.93 1 92.25 460 PHE A CA 1
ATOM 3504 C C . PHE A 1 460 ? 2.984 2.484 6.543 1 92.25 460 PHE A C 1
ATOM 3506 O O . PHE A 1 460 ? 2.674 3.609 6.152 1 92.25 460 PHE A O 1
ATOM 3513 N N . ASP A 1 461 ? 2.383 1.839 7.5 1 95.75 461 ASP A N 1
ATOM 3514 C CA . ASP A 1 461 ? 1.459 2.457 8.445 1 95.75 461 ASP A CA 1
ATOM 3515 C C . ASP A 1 461 ? 1.835 2.113 9.883 1 95.75 461 ASP A C 1
ATOM 3517 O O . ASP A 1 461 ? 2.219 0.979 10.18 1 95.75 461 ASP A O 1
ATOM 3521 N N . SER A 1 462 ? 1.644 3.037 10.773 1 97.06 462 SER A N 1
ATOM 3522 C CA . SER A 1 462 ? 2.139 2.836 12.133 1 97.06 462 SER A CA 1
ATOM 3523 C C . SER A 1 462 ? 1.167 1.998 12.953 1 97.06 462 SER A C 1
ATOM 3525 O O . SER A 1 462 ? 1.428 1.707 14.125 1 97.06 462 SER A O 1
ATOM 3527 N N . GLY A 1 463 ? 0.027 1.661 12.414 1 95.88 463 GLY A N 1
ATOM 3528 C CA . GLY A 1 463 ? -0.917 0.815 13.125 1 95.88 463 GLY A CA 1
ATOM 3529 C C . GLY A 1 463 ? -1.417 1.436 14.414 1 95.88 463 GLY A C 1
ATOM 3530 O O . GLY A 1 463 ? -1.909 2.566 14.414 1 95.88 463 GLY A O 1
ATOM 3531 N N . ASP A 1 464 ? -1.252 0.691 15.469 1 97.38 464 ASP A N 1
ATOM 3532 C CA . ASP A 1 464 ? -1.694 1.197 16.766 1 97.38 464 ASP A CA 1
ATOM 3533 C C . ASP A 1 464 ? -0.516 1.72 17.578 1 97.38 464 ASP A C 1
ATOM 3535 O O . ASP A 1 464 ? -0.597 1.815 18.812 1 97.38 464 ASP A O 1
ATOM 3539 N N . ASP A 1 465 ? 0.582 2.025 16.891 1 96.88 465 ASP A N 1
ATOM 3540 C CA . ASP A 1 465 ? 1.799 2.455 17.562 1 96.88 465 ASP A CA 1
ATOM 3541 C C . ASP A 1 465 ? 1.544 3.699 18.422 1 96.88 465 ASP A C 1
ATOM 3543 O O . ASP A 1 465 ? 2.039 3.803 19.547 1 96.88 465 ASP A O 1
ATOM 3547 N N . ILE A 1 466 ? 0.848 4.641 17.859 1 98.44 466 ILE A N 1
ATOM 3548 C CA . ILE A 1 466 ? 0.626 5.898 18.562 1 98.44 466 ILE A CA 1
ATOM 3549 C C . ILE A 1 466 ? -0.088 5.625 19.891 1 98.44 466 ILE A C 1
ATOM 3551 O O . ILE A 1 466 ? 0.321 6.129 20.938 1 98.44 466 ILE A O 1
ATOM 3555 N N . SER A 1 467 ? -1.111 4.828 19.812 1 98.06 467 SER A N 1
ATOM 3556 C CA . SER A 1 467 ? -1.843 4.496 21.031 1 98.06 467 SER A CA 1
ATOM 3557 C C . SER A 1 467 ? -0.972 3.701 22 1 98.06 467 SER A C 1
ATOM 3559 O O . SER A 1 467 ? -0.952 3.984 23.203 1 98.06 467 SER A O 1
ATOM 3561 N N . ARG A 1 468 ? -0.274 2.723 21.484 1 97.31 468 ARG A N 1
ATOM 3562 C CA . ARG A 1 468 ? 0.567 1.888 22.344 1 97.31 468 ARG A CA 1
ATOM 3563 C C . ARG A 1 468 ? 1.665 2.713 23 1 97.31 468 ARG A C 1
ATOM 3565 O O . ARG A 1 468 ? 1.921 2.566 24.203 1 97.31 468 ARG A O 1
ATOM 3572 N N . LYS A 1 469 ? 2.311 3.559 22.25 1 97.44 469 LYS A N 1
ATOM 3573 C CA . LYS A 1 469 ? 3.387 4.383 22.781 1 97.44 469 LYS A CA 1
ATOM 3574 C C . LYS A 1 469 ? 2.852 5.398 23.797 1 97.44 469 LYS A C 1
ATOM 3576 O O . LYS A 1 469 ? 3.533 5.738 24.766 1 97.44 469 LYS A O 1
ATOM 3581 N N . THR A 1 470 ? 1.705 5.91 23.516 1 98.19 470 THR A N 1
ATOM 3582 C CA . THR A 1 470 ? 1.099 6.801 24.5 1 98.19 470 THR A CA 1
ATOM 3583 C C . THR A 1 470 ? 0.872 6.074 25.828 1 98.19 470 THR A C 1
ATOM 3585 O O . THR A 1 470 ? 1.197 6.598 26.891 1 98.19 470 THR A O 1
ATOM 3588 N N . LEU A 1 471 ? 0.287 4.887 25.781 1 97.38 471 LEU A N 1
ATOM 3589 C CA . LEU A 1 471 ? 0.012 4.113 26.984 1 97.38 471 LEU A CA 1
ATOM 3590 C C . LEU A 1 471 ? 1.307 3.758 27.719 1 97.38 471 LEU A C 1
ATOM 3592 O O . LEU A 1 471 ? 1.331 3.666 28.938 1 97.38 471 LEU A O 1
ATOM 3596 N N . GLU A 1 472 ? 2.309 3.617 26.984 1 96.5 472 GLU A N 1
ATOM 3597 C CA . GLU A 1 472 ? 3.613 3.285 27.547 1 96.5 472 GLU A CA 1
ATOM 3598 C C . GLU A 1 472 ? 4.25 4.5 28.219 1 96.5 472 GLU A C 1
ATOM 3600 O O . GLU A 1 472 ? 4.828 4.387 29.297 1 96.5 472 GLU A O 1
ATOM 3605 N N . HIS A 1 473 ? 4.172 5.656 27.609 1 96.19 473 HIS A N 1
ATOM 3606 C CA . HIS A 1 473 ? 4.988 6.793 28.031 1 96.19 473 HIS A CA 1
ATOM 3607 C C . HIS A 1 473 ? 4.16 7.812 28.797 1 96.19 473 HIS A C 1
ATOM 3609 O O . HIS A 1 473 ? 4.695 8.555 29.625 1 96.19 473 HIS A O 1
ATOM 3615 N N . ALA A 1 474 ? 2.914 7.883 28.5 1 97.19 474 ALA A N 1
ATOM 3616 C CA . ALA A 1 474 ? 2.062 8.906 29.094 1 97.19 474 ALA A CA 1
ATOM 3617 C C . ALA A 1 474 ? 0.618 8.43 29.203 1 97.19 474 ALA A C 1
ATOM 3619 O O . ALA A 1 474 ? -0.3 9.102 28.719 1 97.19 474 ALA A O 1
ATOM 3620 N N . PRO A 1 475 ? 0.396 7.359 29.922 1 96.19 475 PRO A N 1
ATOM 3621 C CA . PRO A 1 475 ? -0.961 6.812 29.984 1 96.19 475 PRO A CA 1
ATOM 3622 C C . PRO A 1 475 ? -1.974 7.809 30.547 1 96.19 475 PRO A C 1
ATOM 3624 O O . PRO A 1 475 ? -3.15 7.77 30.172 1 96.19 475 PRO A O 1
ATOM 3627 N N . GLN A 1 476 ? -1.574 8.758 31.391 1 96.25 476 GLN A N 1
ATOM 3628 C CA . GLN A 1 476 ? -2.469 9.734 32 1 96.25 476 GLN A CA 1
ATOM 3629 C C . GLN A 1 476 ? -2.99 10.727 30.969 1 96.25 476 GLN A C 1
ATOM 3631 O O . GLN A 1 476 ? -3.936 11.477 31.234 1 96.25 476 GLN A O 1
ATOM 3636 N N . TYR A 1 477 ? -2.377 10.727 29.766 1 97.38 477 TYR A N 1
ATOM 3637 C CA . TYR A 1 477 ? -2.789 11.648 28.719 1 97.38 477 TYR A CA 1
ATOM 3638 C C . TYR A 1 477 ? -3.303 10.891 27.5 1 97.38 477 TYR A C 1
ATOM 3640 O O . TYR A 1 477 ? -3.352 11.445 26.391 1 97.38 477 TYR A O 1
ATOM 3648 N N . PHE A 1 478 ? -3.689 9.609 27.656 1 97.94 478 PHE A N 1
ATOM 3649 C CA . PHE A 1 478 ? -4.176 8.773 26.562 1 97.94 478 PHE A CA 1
ATOM 3650 C C . PHE A 1 478 ? -5.469 9.336 25.984 1 97.94 478 PHE A C 1
ATOM 3652 O O . PHE A 1 478 ? -6.449 9.516 26.719 1 97.94 478 PHE A O 1
ATOM 3659 N N . ASN A 1 479 ? -5.445 9.539 24.609 1 97.56 479 ASN A N 1
ATOM 3660 C CA . ASN A 1 479 ? -6.605 10.078 23.906 1 97.56 479 ASN A CA 1
ATOM 3661 C C . ASN A 1 479 ? -7.262 11.211 24.688 1 97.56 479 ASN A C 1
ATOM 3663 O O . ASN A 1 479 ? -8.469 11.188 24.938 1 97.56 479 ASN A O 1
ATOM 3667 N N . LEU A 1 480 ? -6.523 12.234 24.938 1 96.94 480 LEU A N 1
ATOM 3668 C CA . LEU A 1 480 ? -6.855 13.281 25.891 1 96.94 480 LEU A CA 1
ATOM 3669 C C . LEU A 1 480 ? -7.867 14.258 25.297 1 96.94 480 LEU A C 1
ATOM 3671 O O . LEU A 1 480 ? -7.746 14.656 24.141 1 96.94 480 LEU A O 1
ATOM 3675 N N . ASP A 1 481 ? -8.852 14.555 26.031 1 95.56 481 ASP A N 1
ATOM 3676 C CA . ASP A 1 481 ? -9.781 15.633 25.734 1 95.56 481 ASP A CA 1
ATOM 3677 C C . ASP A 1 481 ? -9.477 16.875 26.578 1 95.56 481 ASP A C 1
ATOM 3679 O O . ASP A 1 481 ? -9.68 16.859 27.797 1 95.56 481 ASP A O 1
ATOM 3683 N N . THR A 1 482 ? -8.953 17.812 25.891 1 91.5 482 THR A N 1
ATOM 3684 C CA . THR A 1 482 ? -8.594 19.047 26.578 1 91.5 482 THR A CA 1
ATOM 3685 C C . THR A 1 482 ? -9.43 20.219 26.062 1 91.5 482 THR A C 1
ATOM 3687 O O . THR A 1 482 ? -9.695 20.328 24.875 1 91.5 482 THR A O 1
ATOM 3690 N N . ASP A 1 483 ? -9.781 21.094 26.953 1 85.44 483 ASP A N 1
ATOM 3691 C CA . ASP A 1 483 ? -10.539 22.281 26.578 1 85.44 483 ASP A CA 1
ATOM 3692 C C . ASP A 1 483 ? -9.656 23.281 25.828 1 85.44 483 ASP A C 1
ATOM 3694 O O . ASP A 1 483 ? -8.43 23.297 26.016 1 85.44 483 ASP A O 1
ATOM 3698 N N . ASP A 1 484 ? -10.336 24.141 25.172 1 86.75 484 ASP A N 1
ATOM 3699 C CA . ASP A 1 484 ? -9.641 25.125 24.344 1 86.75 484 ASP A CA 1
ATOM 3700 C C . ASP A 1 484 ? -8.977 26.188 25.219 1 86.75 484 ASP A C 1
ATOM 3702 O O . ASP A 1 484 ? -8.109 26.922 24.734 1 86.75 484 ASP A O 1
ATOM 3706 N N . ASP A 1 485 ? -9.273 26.25 26.453 1 86.38 485 ASP A N 1
ATOM 3707 C CA . ASP A 1 485 ? -8.703 27.266 27.328 1 86.38 485 ASP A CA 1
ATOM 3708 C C . ASP A 1 485 ? -7.816 26.641 28.406 1 86.38 485 ASP A C 1
ATOM 3710 O O . ASP A 1 485 ? -7.48 27.297 29.391 1 86.38 485 ASP A O 1
ATOM 3714 N N . ALA A 1 486 ? -7.484 25.422 28.203 1 89.81 486 ALA A N 1
ATOM 3715 C CA . ALA A 1 486 ? -6.66 24.75 29.188 1 89.81 486 ALA A CA 1
ATOM 3716 C C . ALA A 1 486 ? -5.262 25.359 29.25 1 89.81 486 ALA A C 1
ATOM 3718 O O . ALA A 1 486 ? -4.711 25.766 28.234 1 89.81 486 ALA A O 1
ATOM 3719 N N . SER A 1 487 ? -4.684 25.375 30.438 1 90.19 487 SER A N 1
ATOM 3720 C CA . SER A 1 487 ? -3.33 25.891 30.641 1 90.19 487 SER A CA 1
ATOM 3721 C C . SER A 1 487 ? -2.344 24.75 30.891 1 90.19 487 SER A C 1
ATOM 3723 O O . SER A 1 487 ? -1.129 24.953 30.844 1 90.19 487 SER A O 1
ATOM 3725 N N . SER A 1 488 ? -2.959 23.625 31.109 1 93.31 488 SER A N 1
ATOM 3726 C CA . SER A 1 488 ? -2.141 22.438 31.375 1 93.31 488 SER A CA 1
ATOM 3727 C C . SER A 1 488 ? -2.83 21.172 30.906 1 93.31 488 SER A C 1
ATOM 3729 O O . SER A 1 488 ? -4.062 21.078 30.906 1 93.31 488 SER A O 1
ATOM 3731 N N . LEU A 1 489 ? -1.996 20.188 30.609 1 94.19 489 LEU A N 1
ATOM 3732 C CA . LEU A 1 489 ? -2.52 18.906 30.172 1 94.19 489 LEU A CA 1
ATOM 3733 C C . LEU A 1 489 ? -3.287 18.219 31.312 1 94.19 489 LEU A C 1
ATOM 3735 O O . LEU A 1 489 ? -4.188 17.422 31.062 1 94.19 489 LEU A O 1
ATOM 3739 N N . THR A 1 490 ? -2.889 18.531 32.5 1 93.19 490 THR A N 1
ATOM 3740 C CA . THR A 1 490 ? -3.479 17.875 33.656 1 93.19 490 THR A CA 1
ATOM 3741 C C . THR A 1 490 ? -4.953 18.234 33.812 1 93.19 490 THR A C 1
ATOM 3743 O O . THR A 1 490 ? -5.695 17.578 34.531 1 93.19 490 THR A O 1
ATOM 3746 N N . GLU A 1 491 ? -5.34 19.219 33.031 1 92.38 491 GLU A N 1
ATOM 3747 C CA . GLU A 1 491 ? -6.738 19.641 33.094 1 92.38 491 GLU A CA 1
ATOM 3748 C C . GLU A 1 491 ? -7.59 18.797 32.125 1 92.38 491 GLU A C 1
ATOM 3750 O O . GLU A 1 491 ? -8.82 18.859 32.188 1 92.38 491 GLU A O 1
ATOM 3755 N N . GLY A 1 492 ? -6.992 18.078 31.328 1 93.12 492 GLY A N 1
ATOM 3756 C CA . GLY A 1 492 ? -7.719 17.281 30.344 1 93.12 492 GLY A CA 1
ATOM 3757 C C . GLY A 1 492 ? -8.242 15.977 30.922 1 93.12 492 GLY A C 1
ATOM 3758 O O . GLY A 1 492 ? -7.898 15.609 32.031 1 93.12 492 GLY A O 1
ATOM 3759 N N . GLU A 1 493 ? -9.078 15.375 30.188 1 94.94 493 GLU A N 1
ATOM 3760 C CA . GLU A 1 493 ? -9.648 14.078 30.547 1 94.94 493 GLU A CA 1
ATOM 3761 C C . GLU A 1 493 ? -9.039 12.953 29.734 1 94.94 493 GLU A C 1
ATOM 3763 O O . GLU A 1 493 ? -9.297 12.844 28.531 1 94.94 493 GLU A O 1
ATOM 3768 N N . ALA A 1 494 ? -8.273 12.078 30.422 1 96.25 494 ALA A N 1
ATOM 3769 C CA . ALA A 1 494 ? -7.754 10.891 29.75 1 96.25 494 ALA A CA 1
ATOM 3770 C C . ALA A 1 494 ? -8.891 10.031 29.203 1 96.25 494 ALA A C 1
ATOM 3772 O O . ALA A 1 494 ? -9.961 9.953 29.812 1 96.25 494 ALA A O 1
ATOM 3773 N N . ASP A 1 495 ? -8.672 9.43 27.984 1 97.31 495 ASP A N 1
ATOM 3774 C CA . ASP A 1 495 ? -9.625 8.531 27.344 1 97.31 495 ASP A CA 1
ATOM 37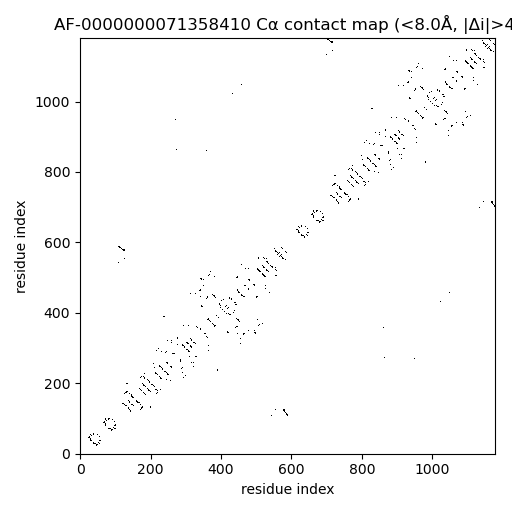75 C C . ASP A 1 495 ? -10.82 9.305 26.766 1 97.31 495 ASP A C 1
ATOM 3777 O O . ASP A 1 495 ? -11.773 8.703 26.281 1 97.31 495 ASP A O 1
ATOM 3781 N N . GLY A 1 496 ? -10.789 10.562 26.859 1 97.25 496 GLY A N 1
ATOM 3782 C CA . GLY A 1 496 ? -11.938 11.391 26.531 1 97.25 496 GLY A CA 1
ATOM 3783 C C . GLY A 1 496 ? -12.219 11.461 25.031 1 97.25 496 GLY A C 1
ATOM 3784 O O . GLY A 1 496 ? -13.328 11.773 24.625 1 97.25 496 GLY A O 1
ATOM 3785 N N . ARG A 1 497 ? -11.219 11.125 24.219 1 97.38 497 ARG A N 1
ATOM 3786 C CA . ARG A 1 497 ? -11.414 11.211 22.766 1 97.38 497 ARG A CA 1
ATOM 3787 C C . ARG A 1 497 ? -11.32 9.828 22.125 1 97.38 497 ARG A C 1
ATOM 3789 O O . ARG A 1 497 ? -11.164 9.719 20.906 1 97.38 497 ARG A O 1
ATOM 3796 N N . SER A 1 498 ? -11.367 8.797 22.906 1 98.19 498 SER A N 1
ATOM 3797 C CA . SER A 1 498 ? -11.359 7.445 22.359 1 98.19 498 SER A CA 1
ATOM 3798 C C . SER A 1 498 ? -12.547 7.203 21.438 1 98.19 498 SER A C 1
ATOM 3800 O O . SER A 1 498 ? -12.438 6.469 20.453 1 98.19 498 SER A O 1
ATOM 3802 N N . ASP A 1 499 ? -13.672 7.855 21.75 1 98 499 ASP A N 1
ATOM 3803 C CA . ASP A 1 499 ? -14.891 7.676 20.969 1 98 499 ASP A CA 1
ATOM 3804 C C . ASP A 1 499 ? -14.898 8.594 19.734 1 98 499 ASP A C 1
ATOM 3806 O O . ASP A 1 499 ? -15.836 8.555 18.938 1 98 499 ASP A O 1
ATOM 3810 N N . ASP A 1 500 ? -13.875 9.445 19.578 1 97.12 500 ASP A N 1
ATOM 3811 C CA . ASP A 1 500 ? -13.727 10.359 18.453 1 97.12 500 ASP A CA 1
ATOM 3812 C C . ASP A 1 500 ? -12.562 9.945 17.547 1 97.12 500 ASP A C 1
ATOM 3814 O O . ASP A 1 500 ? -12.609 8.898 16.906 1 97.12 500 ASP A O 1
ATOM 3818 N N . LYS A 1 501 ? -11.492 10.688 17.516 1 96.75 501 LYS A N 1
ATOM 3819 C CA . LYS A 1 501 ? -10.414 10.43 16.578 1 96.75 501 LYS A CA 1
ATOM 3820 C C . LYS A 1 501 ? -9.117 10.078 17.312 1 96.75 501 LYS A C 1
ATOM 3822 O O . LYS A 1 501 ? -8.062 9.953 16.688 1 96.75 501 LYS A O 1
ATOM 3827 N N . GLY A 1 502 ? -9.141 9.82 18.625 1 97.12 502 GLY A N 1
ATOM 3828 C CA . GLY A 1 502 ? -7.992 9.383 19.406 1 97.12 502 GLY A CA 1
ATOM 3829 C C . GLY A 1 502 ? -6.957 10.477 19.609 1 97.12 502 GLY A C 1
ATOM 3830 O O . GLY A 1 502 ? -7.289 11.57 20.062 1 97.12 502 GLY A O 1
ATOM 3831 N N . ALA A 1 503 ? -5.68 10.156 19.297 1 97.75 503 ALA A N 1
ATOM 3832 C CA . ALA A 1 503 ? -4.559 11.062 19.547 1 97.75 503 ALA A CA 1
ATOM 3833 C C . ALA A 1 503 ? -4.523 12.18 18.516 1 97.75 503 ALA A C 1
ATOM 3835 O O . ALA A 1 503 ? -3.869 13.203 18.719 1 97.75 503 ALA A O 1
ATOM 3836 N N . GLU A 1 504 ? -5.102 11.992 17.344 1 97.38 504 GLU A N 1
ATOM 3837 C CA . GLU A 1 504 ? -5.215 12.945 16.25 1 97.38 504 GLU A CA 1
ATOM 3838 C C . GLU A 1 504 ? -3.842 13.43 15.797 1 97.38 504 GLU A C 1
ATOM 3840 O O . GLU A 1 504 ? -3.506 14.609 15.961 1 97.38 504 GLU A O 1
ATOM 3845 N N . PRO A 1 505 ? -3.049 12.5 15.148 1 98.31 505 PRO A N 1
ATOM 3846 C CA . PRO A 1 505 ? -1.801 12.969 14.539 1 98.31 505 PRO A CA 1
ATOM 3847 C C . PRO A 1 505 ? -2.021 14.102 13.539 1 98.31 505 PRO A C 1
ATOM 3849 O O . PRO A 1 505 ? -2.676 13.898 12.508 1 98.31 505 PRO A O 1
ATOM 3852 N N . GLU A 1 506 ? -1.38 15.234 13.828 1 96.75 506 GLU A N 1
ATOM 3853 C CA . GLU A 1 506 ? -1.725 16.5 13.188 1 96.75 506 GLU A CA 1
ATOM 3854 C C . GLU A 1 506 ? -0.618 16.953 12.234 1 96.75 506 GLU A C 1
ATOM 3856 O O . GLU A 1 506 ? -0.894 17.547 11.195 1 96.75 506 GLU A O 1
ATOM 3861 N N . SER A 1 507 ? 0.566 16.703 12.578 1 97.81 507 SER A N 1
ATOM 3862 C CA . SER A 1 507 ? 1.674 17.312 11.852 1 97.81 507 SER A CA 1
ATOM 3863 C C . SER A 1 507 ? 2.826 16.328 11.664 1 97.81 507 SER A C 1
ATOM 3865 O O . SER A 1 507 ? 2.93 15.344 12.391 1 97.81 507 SER A O 1
ATOM 3867 N N . THR A 1 508 ? 3.568 16.609 10.688 1 98.38 508 THR A N 1
ATOM 3868 C CA . THR A 1 508 ? 4.82 15.898 10.43 1 98.38 508 THR A CA 1
ATOM 3869 C C . THR A 1 508 ? 5.922 16.875 10.023 1 98.38 508 THR A C 1
ATOM 3871 O O . THR A 1 508 ? 5.641 17.922 9.438 1 98.38 508 THR A O 1
ATOM 3874 N N . ALA A 1 509 ? 7.137 16.562 10.375 1 98.56 509 ALA A N 1
ATOM 3875 C CA . ALA A 1 509 ? 8.344 17.25 9.922 1 98.56 509 ALA A CA 1
ATOM 3876 C C . ALA A 1 509 ? 9.508 16.281 9.781 1 98.56 509 ALA A C 1
ATOM 3878 O O . ALA A 1 509 ? 9.578 15.273 10.492 1 98.56 509 ALA A O 1
ATOM 3879 N N . ILE A 1 510 ? 10.367 16.578 8.875 1 98.38 510 ILE A N 1
ATOM 3880 C CA . ILE A 1 510 ? 11.508 15.719 8.602 1 98.38 510 ILE A CA 1
ATOM 3881 C C . ILE A 1 510 ? 12.805 16.484 8.875 1 98.38 510 ILE A C 1
ATOM 3883 O O . ILE A 1 510 ? 12.938 17.641 8.5 1 98.38 510 ILE A O 1
ATOM 3887 N N . LEU A 1 511 ? 13.719 15.852 9.531 1 97.31 511 LEU A N 1
ATOM 3888 C CA . LEU A 1 511 ? 15.094 16.328 9.672 1 97.31 511 LEU A CA 1
ATOM 3889 C C . LEU A 1 511 ? 16.062 15.383 8.961 1 97.31 511 LEU A C 1
ATOM 3891 O O . LEU A 1 511 ? 16.156 14.203 9.312 1 97.31 511 LEU A O 1
ATOM 3895 N N . ASP A 1 512 ? 16.656 15.898 7.984 1 93.44 512 ASP A N 1
ATOM 3896 C CA . ASP A 1 512 ? 17.703 15.156 7.289 1 93.44 512 ASP A CA 1
ATOM 3897 C C . ASP A 1 512 ? 19.047 15.328 7.984 1 93.44 512 ASP A C 1
ATOM 3899 O O . ASP A 1 512 ? 19.609 16.422 8 1 93.44 512 ASP A O 1
ATOM 3903 N N . LEU A 1 513 ? 19.547 14.281 8.516 1 90.12 513 LEU A N 1
ATOM 3904 C CA . LEU A 1 513 ? 20.859 14.328 9.156 1 90.12 513 LEU A CA 1
ATOM 3905 C C . LEU A 1 513 ? 21.953 13.945 8.18 1 90.12 513 LEU A C 1
ATOM 3907 O O . LEU A 1 513 ? 22.375 12.781 8.125 1 90.12 513 LEU A O 1
ATOM 3911 N N . PHE A 1 514 ? 22.453 14.891 7.395 1 76.56 514 PHE A N 1
ATOM 3912 C CA . PHE A 1 514 ? 23.594 14.82 6.488 1 76.56 514 PHE A CA 1
ATOM 3913 C C . PHE A 1 514 ? 23.359 13.773 5.406 1 76.56 514 PHE A C 1
ATOM 3915 O O . PHE A 1 514 ? 24.281 13.078 5 1 76.56 514 PHE A O 1
ATOM 3922 N N . GLY A 1 515 ? 22.094 13.57 5.078 1 75.12 515 GLY A N 1
ATOM 3923 C CA . GLY A 1 515 ? 21.781 12.602 4.035 1 75.12 515 GLY A CA 1
ATOM 3924 C C . GLY A 1 515 ? 21.922 11.164 4.5 1 75.12 515 GLY A C 1
ATOM 3925 O O . GLY A 1 515 ? 21.641 10.234 3.75 1 75.12 515 GLY A O 1
ATOM 3926 N N . GLU A 1 516 ? 22.25 11 5.68 1 75.62 516 GLU A N 1
ATOM 3927 C CA . GLU A 1 516 ? 22.531 9.664 6.195 1 75.62 516 GLU A CA 1
ATOM 3928 C C . GLU A 1 516 ? 21.312 9.094 6.934 1 75.62 516 GLU A C 1
ATOM 3930 O O . GLU A 1 516 ? 21.031 7.902 6.824 1 75.62 516 GLU A O 1
ATOM 3935 N N . ARG A 1 517 ? 20.703 9.969 7.668 1 88.12 517 ARG A N 1
ATOM 3936 C CA . ARG A 1 517 ? 19.547 9.539 8.461 1 88.12 517 ARG A CA 1
ATOM 3937 C C . ARG A 1 517 ? 18.375 10.492 8.281 1 88.12 517 ARG A C 1
ATOM 3939 O O . ARG A 1 517 ? 18.562 11.711 8.227 1 88.12 517 ARG A O 1
ATOM 3946 N N . GLN A 1 518 ? 17.297 9.93 8.172 1 94.81 518 GLN A N 1
ATOM 3947 C CA . GLN A 1 518 ? 16.062 10.703 8.086 1 94.81 518 GLN A CA 1
ATOM 3948 C C . GLN A 1 518 ? 15.227 10.555 9.359 1 94.81 518 GLN A C 1
ATOM 3950 O O . GLN A 1 518 ? 14.812 9.453 9.711 1 94.81 518 GLN A O 1
ATOM 3955 N N . ILE A 1 519 ? 15 11.656 10.047 1 96.94 519 ILE A N 1
ATOM 3956 C CA . ILE A 1 519 ? 14.258 11.656 11.305 1 96.94 519 ILE A CA 1
ATOM 3957 C C . ILE A 1 519 ? 12.898 12.312 11.102 1 96.94 519 ILE A C 1
ATOM 3959 O O . ILE A 1 519 ? 12.812 13.438 10.594 1 96.94 519 ILE A O 1
ATOM 3963 N N . ALA A 1 520 ? 11.883 11.602 11.477 1 98.62 520 ALA A N 1
ATOM 3964 C CA . ALA A 1 520 ? 10.523 12.125 11.367 1 98.62 520 ALA A CA 1
ATOM 3965 C C . ALA A 1 520 ? 9.977 12.516 12.742 1 98.62 520 ALA A C 1
ATOM 3967 O O . ALA A 1 520 ? 10.195 11.812 13.727 1 98.62 520 ALA A O 1
ATOM 3968 N N . PHE A 1 521 ? 9.336 13.625 12.773 1 98.88 521 PHE A N 1
ATOM 3969 C CA . PHE A 1 521 ? 8.594 14.094 13.938 1 98.88 521 PHE A CA 1
ATOM 3970 C C . PHE A 1 521 ? 7.094 14.078 13.656 1 98.88 521 PHE A C 1
ATOM 3972 O O . PHE A 1 521 ? 6.641 14.586 12.633 1 98.88 521 PHE A O 1
ATOM 3979 N N . ILE A 1 522 ? 6.344 13.461 14.555 1 98.81 522 ILE A N 1
ATOM 3980 C CA . ILE A 1 522 ? 4.891 13.391 14.445 1 98.81 522 ILE A CA 1
ATOM 3981 C C . ILE A 1 522 ? 4.242 14.125 15.609 1 98.81 522 ILE A C 1
ATOM 3983 O O . ILE A 1 522 ? 4.398 13.727 16.766 1 98.81 522 ILE A O 1
ATOM 3987 N N . GLY A 1 523 ? 3.482 15.18 15.289 1 98.69 523 GLY A N 1
ATOM 3988 C CA . GLY A 1 523 ? 2.771 15.922 16.312 1 98.69 523 GLY A CA 1
ATOM 3989 C C . GLY A 1 523 ? 1.378 15.391 16.594 1 98.69 523 GLY A C 1
ATOM 3990 O O . GLY A 1 523 ? 0.606 15.156 15.656 1 98.69 523 GLY A O 1
ATOM 3991 N N . LEU A 1 524 ? 1.098 15.141 17.859 1 98.38 524 LEU A N 1
ATOM 3992 C CA . LEU A 1 524 ? -0.209 14.664 18.297 1 98.38 524 LEU A CA 1
ATOM 3993 C C . LEU A 1 524 ? -1.009 15.781 18.953 1 98.38 524 LEU A C 1
ATOM 3995 O O . LEU A 1 524 ? -0.743 16.156 20.094 1 98.38 524 LEU A O 1
ATOM 3999 N N . GLU A 1 525 ? -2.037 16.219 18.328 1 96.31 525 GLU A N 1
ATOM 4000 C CA . GLU A 1 525 ? -2.82 17.359 18.797 1 96.31 525 GLU A CA 1
ATOM 4001 C C . GLU A 1 525 ? -3.492 17.047 20.141 1 96.31 525 GLU A C 1
ATOM 4003 O O . GLU A 1 525 ? -3.455 17.875 21.047 1 96.31 525 GLU A O 1
ATOM 4008 N N . ARG A 1 526 ? -4.234 15.914 20.328 1 93.5 526 ARG A N 1
ATOM 4009 C CA . ARG A 1 526 ? -5.047 15.633 21.516 1 93.5 526 ARG A CA 1
ATOM 4010 C C . ARG A 1 526 ? -4.242 14.875 22.562 1 93.5 526 ARG A C 1
ATOM 4012 O O . ARG A 1 526 ? -4.66 14.773 23.719 1 93.5 526 ARG A O 1
ATOM 4019 N N . VAL A 1 527 ? -3.066 14.43 22.375 1 94.62 527 VAL A N 1
ATOM 4020 C CA . VAL A 1 527 ? -2.119 13.883 23.344 1 94.62 527 VAL A CA 1
ATOM 4021 C C . VAL A 1 527 ? -1.066 14.938 23.688 1 94.62 527 VAL A C 1
ATOM 4023 O O . VAL A 1 527 ? -0.421 14.867 24.734 1 94.62 527 VAL A O 1
ATOM 4026 N N . SER A 1 528 ? -0.964 15.883 22.906 1 97.06 528 SER A N 1
ATOM 4027 C CA . SER A 1 528 ? -0.039 17 23.047 1 97.06 528 SER A CA 1
ATOM 4028 C C . SER A 1 528 ? 1.397 16.516 23.203 1 97.06 528 SER A C 1
ATOM 4030 O O . SER A 1 528 ? 2.084 16.891 24.156 1 97.06 528 SER A O 1
ATOM 4032 N N . ALA A 1 529 ? 1.801 15.773 22.312 1 98.31 529 ALA A N 1
ATOM 4033 C CA . ALA A 1 529 ? 3.146 15.203 22.297 1 98.31 529 ALA A CA 1
ATOM 4034 C C . ALA A 1 529 ? 3.717 15.211 20.875 1 98.31 529 ALA A C 1
ATOM 4036 O O . ALA A 1 529 ? 2.988 15.438 19.906 1 98.31 529 ALA A O 1
ATOM 4037 N N . VAL A 1 530 ? 5.027 15.047 20.844 1 98.75 530 VAL A N 1
ATOM 4038 C CA . VAL A 1 530 ? 5.715 14.805 19.578 1 98.75 530 VAL A CA 1
ATOM 4039 C C . VAL A 1 530 ? 6.457 13.469 19.641 1 98.75 530 VAL A C 1
ATOM 4041 O O . VAL A 1 530 ? 7.219 13.219 20.578 1 98.75 530 VAL A O 1
ATOM 4044 N N . MET A 1 531 ? 6.156 12.633 18.672 1 98.69 531 MET A N 1
ATOM 4045 C CA . MET A 1 531 ? 6.883 11.375 18.531 1 98.69 531 MET A CA 1
ATOM 4046 C C . MET A 1 531 ? 8.023 11.516 17.531 1 98.69 531 MET A C 1
ATOM 4048 O O . MET A 1 531 ? 7.859 12.156 16.484 1 98.69 531 MET A O 1
ATOM 4052 N N . VAL A 1 532 ? 9.211 10.875 17.875 1 98.25 532 VAL A N 1
ATOM 4053 C CA . VAL A 1 532 ? 10.383 10.938 17 1 98.25 532 VAL A CA 1
ATOM 4054 C C . VAL A 1 532 ? 10.703 9.547 16.453 1 98.25 532 VAL A C 1
ATOM 4056 O O . VAL A 1 532 ? 10.836 8.594 17.219 1 98.25 532 VAL A O 1
ATOM 4059 N N . TYR A 1 533 ? 10.773 9.438 15.164 1 97.69 533 TYR A N 1
ATOM 4060 C CA . TYR A 1 533 ? 11.078 8.172 14.508 1 97.69 533 TYR A CA 1
ATOM 4061 C C . TYR A 1 533 ? 12.273 8.32 13.57 1 97.69 533 TYR A C 1
ATOM 4063 O O . TYR A 1 533 ? 12.445 9.359 12.938 1 97.69 533 TYR A O 1
ATOM 4071 N N . ASP A 1 534 ? 13.109 7.281 13.523 1 93.94 534 ASP A N 1
ATOM 4072 C CA . ASP A 1 534 ? 14.031 7.098 12.406 1 93.94 534 ASP A CA 1
ATOM 4073 C C . ASP A 1 534 ? 13.336 6.422 11.227 1 93.94 534 ASP A C 1
ATOM 4075 O O . ASP A 1 534 ? 12.898 5.273 11.328 1 93.94 534 ASP A O 1
ATOM 4079 N N . VAL A 1 535 ? 13.258 7.117 10.078 1 95 535 VAL A N 1
ATOM 4080 C CA . VAL A 1 535 ? 12.539 6.574 8.93 1 95 535 VAL A CA 1
ATOM 4081 C C . VAL A 1 535 ? 13.508 6.32 7.781 1 95 535 VAL A C 1
ATOM 4083 O O . VAL A 1 535 ? 13.109 6.285 6.617 1 95 535 VAL A O 1
ATOM 4086 N N . SER A 1 536 ? 14.781 6.113 8.102 1 88.31 536 SER A N 1
ATOM 4087 C CA . SER A 1 536 ? 15.789 5.832 7.078 1 88.31 536 SER A CA 1
ATOM 4088 C C . SER A 1 536 ? 15.477 4.543 6.332 1 88.31 536 SER A C 1
ATOM 4090 O O . SER A 1 536 ? 15.906 4.355 5.191 1 88.31 536 SER A O 1
ATOM 4092 N N . THR A 1 537 ? 14.805 3.693 6.996 1 82.38 537 THR A N 1
ATOM 4093 C CA . THR A 1 537 ? 14.18 2.531 6.383 1 82.38 537 THR A CA 1
ATOM 4094 C C . THR A 1 537 ? 12.664 2.686 6.359 1 82.38 537 THR A C 1
ATOM 4096 O O . THR A 1 537 ? 11.977 2.271 7.297 1 82.38 537 THR A O 1
ATOM 4099 N N . PRO A 1 538 ? 12.125 3.182 5.266 1 89.94 538 PRO A N 1
ATOM 4100 C CA . PRO A 1 538 ? 10.727 3.621 5.246 1 89.94 538 PRO A CA 1
ATOM 4101 C C . PRO A 1 538 ? 9.75 2.492 5.559 1 89.94 538 PRO A C 1
ATOM 4103 O O . PRO A 1 538 ? 8.672 2.738 6.105 1 89.94 538 PRO A O 1
ATOM 4106 N N . GLY A 1 539 ? 10.094 1.288 5.312 1 84.56 539 GLY A N 1
ATOM 4107 C CA . GLY A 1 539 ? 9.211 0.164 5.578 1 84.56 539 GLY A CA 1
ATOM 4108 C C . GLY A 1 539 ? 9.25 -0.299 7.023 1 84.56 539 GLY A C 1
ATOM 4109 O O . GLY A 1 539 ? 8.414 -1.096 7.449 1 84.56 539 GLY A O 1
ATOM 4110 N N . ALA A 1 540 ? 10.227 0.236 7.746 1 84.88 540 ALA A N 1
ATOM 4111 C CA . ALA A 1 540 ? 10.383 -0.19 9.133 1 84.88 540 ALA A CA 1
ATOM 4112 C C . ALA A 1 540 ? 10.867 0.961 10.008 1 84.88 540 ALA A C 1
ATOM 4114 O O . ALA A 1 540 ? 11.969 0.903 10.57 1 84.88 540 ALA A O 1
ATOM 4115 N N . PRO A 1 541 ? 10.008 1.929 10.18 1 92.06 541 PRO A N 1
ATOM 4116 C CA . PRO A 1 541 ? 10.398 3.033 11.062 1 92.06 541 PRO A CA 1
ATOM 4117 C C . PRO A 1 541 ? 10.703 2.574 12.484 1 92.06 541 PRO A C 1
ATOM 4119 O O . PRO A 1 541 ? 10.055 1.657 12.992 1 92.06 541 PRO A O 1
ATOM 4122 N N . HIS A 1 542 ? 11.688 3.303 13.086 1 89.5 542 HIS A N 1
ATOM 4123 C CA . HIS A 1 542 ? 12.094 2.986 14.453 1 89.5 542 HIS A CA 1
ATOM 4124 C C . HIS A 1 542 ? 11.805 4.148 15.398 1 89.5 542 HIS A C 1
ATOM 4126 O O . HIS A 1 542 ? 12.266 5.27 15.172 1 89.5 542 HIS A O 1
ATOM 4132 N N . PHE A 1 543 ? 11.102 3.834 16.516 1 94.94 543 PHE A N 1
ATOM 4133 C CA . PHE A 1 543 ? 10.781 4.852 17.516 1 94.94 543 PHE A CA 1
ATOM 4134 C C . PHE A 1 543 ? 12.023 5.262 18.297 1 94.94 543 PHE A C 1
ATOM 4136 O O . PHE A 1 543 ? 12.773 4.406 18.766 1 94.94 543 PHE A O 1
ATOM 4143 N N . LEU A 1 544 ? 12.156 6.578 18.422 1 94.25 544 LEU A N 1
ATOM 4144 C CA . LEU A 1 544 ? 13.359 7.074 19.062 1 94.25 544 LEU A CA 1
ATOM 4145 C C . LEU A 1 544 ? 13.023 7.773 20.375 1 94.25 544 LEU A C 1
ATOM 4147 O O . LEU A 1 544 ? 13.711 7.582 21.391 1 94.25 544 LEU A O 1
ATOM 4151 N N . GLN A 1 545 ? 12.031 8.617 20.344 1 95.56 545 GLN A N 1
ATOM 4152 C CA . GLN A 1 545 ? 11.844 9.492 21.5 1 95.56 545 GLN A CA 1
ATOM 4153 C C . GLN A 1 545 ? 10.398 9.953 21.609 1 95.56 545 GLN A C 1
ATOM 4155 O O . GLN A 1 545 ? 9.711 10.109 20.594 1 95.56 545 GLN A O 1
ATOM 4160 N N . TRP A 1 546 ? 9.969 10.109 22.875 1 97.44 546 TRP A N 1
ATOM 4161 C CA . TRP A 1 546 ? 8.711 10.75 23.25 1 97.44 546 TRP A CA 1
ATOM 4162 C C . TRP A 1 546 ? 8.961 12.141 23.844 1 97.44 546 TRP A C 1
ATOM 4164 O O . TRP A 1 546 ? 9.68 12.273 24.828 1 97.44 546 TRP A O 1
ATOM 4174 N N . ILE A 1 547 ? 8.445 13.234 23.203 1 98.25 547 ILE A N 1
ATOM 4175 C CA . ILE A 1 547 ? 8.617 14.602 23.688 1 98.25 547 ILE A CA 1
ATOM 4176 C C . ILE A 1 547 ? 7.27 15.164 24.125 1 98.25 547 ILE A C 1
ATOM 4178 O O . ILE A 1 547 ? 6.305 15.164 23.359 1 98.25 547 ILE A O 1
ATOM 4182 N N . GLN A 1 548 ? 7.223 15.641 25.312 1 98 548 GLN A N 1
ATOM 4183 C CA . GLN A 1 548 ? 5.977 16.156 25.875 1 98 548 GLN A CA 1
ATOM 4184 C C . GLN A 1 548 ? 6.238 17.094 27.047 1 98 548 GLN A C 1
ATOM 4186 O O . GLN A 1 548 ? 7.117 16.828 27.875 1 98 548 GLN A O 1
ATOM 4191 N N . ARG A 1 549 ? 5.547 18.203 27 1 96.44 549 ARG A N 1
ATOM 4192 C CA . ARG A 1 549 ? 5.566 19.156 28.109 1 96.44 549 ARG A CA 1
ATOM 4193 C C . ARG A 1 549 ? 4.148 19.484 28.578 1 96.44 549 ARG A C 1
ATOM 4195 O O . ARG A 1 549 ? 3.258 19.703 27.75 1 96.44 549 ARG A O 1
ATOM 4202 N N . ASP A 1 550 ? 3.965 19.641 29.828 1 94.81 550 ASP A N 1
ATOM 4203 C CA . ASP A 1 550 ? 2.643 19.797 30.422 1 94.81 550 ASP A CA 1
ATOM 4204 C C . ASP A 1 550 ? 2.012 21.125 29.984 1 94.81 550 ASP A C 1
ATOM 4206 O O . ASP A 1 550 ? 0.786 21.25 29.922 1 94.81 550 ASP A O 1
ATOM 4210 N N . THR A 1 551 ? 2.826 22.047 29.656 1 94.88 551 THR A N 1
ATOM 4211 C CA . THR A 1 551 ? 2.312 23.391 29.375 1 94.88 551 THR A CA 1
ATOM 4212 C C . THR A 1 551 ? 2.199 23.625 27.875 1 94.88 551 THR A C 1
ATOM 4214 O O . THR A 1 551 ? 1.755 24.703 27.453 1 94.88 551 THR A O 1
ATOM 4217 N N . ASP A 1 552 ? 2.65 22.766 27.109 1 96.56 552 ASP A N 1
ATOM 4218 C CA . ASP A 1 552 ? 2.498 22.828 25.656 1 96.56 552 ASP A CA 1
ATOM 4219 C C . ASP A 1 552 ? 1.302 22 25.188 1 96.56 552 ASP A C 1
ATOM 4221 O O . ASP A 1 552 ? 1.339 20.766 25.234 1 96.56 552 ASP A O 1
ATOM 4225 N N . ILE A 1 553 ? 0.266 22.719 24.75 1 96.75 553 ILE A N 1
ATOM 4226 C CA . ILE A 1 553 ? -0.992 22.031 24.5 1 96.75 553 ILE A CA 1
ATOM 4227 C C . ILE A 1 553 ? -1.358 22.156 23.016 1 96.75 553 ILE A C 1
ATOM 4229 O O . ILE A 1 553 ? -1.488 23.266 22.5 1 96.75 553 ILE A O 1
ATOM 4233 N N . ALA A 1 554 ? -1.512 20.969 22.344 1 96.88 554 ALA A N 1
ATOM 4234 C CA . ALA A 1 554 ? -2.035 20.812 21 1 96.88 554 ALA A CA 1
ATOM 4235 C C . ALA A 1 554 ? -1.021 21.281 19.953 1 96.88 554 ALA A C 1
ATOM 4237 O O . ALA A 1 554 ? -1.255 22.266 19.25 1 96.88 554 ALA A O 1
ATOM 4238 N N . PRO A 1 555 ? 0.08 20.516 19.797 1 97.06 555 PRO A N 1
ATOM 4239 C CA . PRO A 1 555 ? 0.993 20.844 18.703 1 97.06 555 PRO A CA 1
ATOM 4240 C C . PRO A 1 555 ? 0.291 20.906 17.344 1 97.06 555 PRO A C 1
ATOM 4242 O O . PRO A 1 555 ? -0.389 19.953 16.953 1 97.06 555 PRO A O 1
ATOM 4245 N N . GLU A 1 556 ? 0.422 22.031 16.672 1 95.88 556 GLU A N 1
ATOM 4246 C CA . GLU A 1 556 ? -0.209 22.281 15.383 1 95.88 556 GLU A CA 1
ATOM 4247 C C . GLU A 1 556 ? 0.824 22.312 14.266 1 95.88 556 GLU A C 1
ATOM 4249 O O . GLU A 1 556 ? 0.619 21.703 13.211 1 95.88 556 GLU A O 1
ATOM 4254 N N . GLY A 1 557 ? 1.811 23.062 14.43 1 97.06 557 GLY A N 1
ATOM 4255 C CA . GLY A 1 557 ? 2.881 23.156 13.445 1 97.06 557 GLY A CA 1
ATOM 4256 C C . GLY A 1 557 ? 4.227 22.719 13.984 1 97.06 557 GLY A C 1
ATOM 4257 O O . GLY A 1 557 ? 4.562 22.984 15.141 1 97.06 557 GLY A O 1
ATOM 4258 N N . LEU A 1 558 ? 4.984 21.953 13.18 1 98.31 558 LEU A N 1
ATOM 4259 C CA . LEU A 1 558 ? 6.352 21.531 13.469 1 98.31 558 LEU A CA 1
ATOM 4260 C C . LEU A 1 558 ? 7.305 22 12.375 1 98.31 558 LEU A C 1
ATOM 4262 O O . LEU A 1 558 ? 6.98 21.922 11.188 1 98.31 558 LEU A O 1
ATOM 4266 N N . ILE A 1 559 ? 8.438 22.5 12.773 1 98.12 559 ILE A N 1
ATOM 4267 C CA . ILE A 1 559 ? 9.5 22.688 11.797 1 98.12 559 ILE A CA 1
ATOM 4268 C C . ILE A 1 559 ? 10.836 22.234 12.391 1 98.12 559 ILE A C 1
ATOM 4270 O O . ILE A 1 559 ? 10.992 22.203 13.609 1 98.12 559 ILE A O 1
ATOM 4274 N N . THR A 1 560 ? 11.68 21.844 11.547 1 98.19 560 THR A N 1
ATOM 4275 C CA . THR A 1 560 ? 13.055 21.516 11.922 1 98.19 560 THR A CA 1
ATOM 4276 C C . THR A 1 560 ? 14.039 22.5 11.297 1 98.19 560 THR A C 1
ATOM 4278 O O . THR A 1 560 ? 13.758 23.062 10.234 1 98.19 560 THR A O 1
ATOM 4281 N N . VAL A 1 561 ? 15.109 22.734 11.984 1 97.25 561 VAL A N 1
ATOM 4282 C CA . VAL A 1 561 ? 16.203 23.547 11.477 1 97.25 561 VAL A CA 1
ATOM 4283 C C . VAL A 1 561 ? 17.516 22.766 11.562 1 97.25 561 VAL A C 1
ATOM 4285 O O . VAL A 1 561 ? 17.953 22.391 12.648 1 97.25 561 VAL A O 1
ATOM 4288 N N . ASN A 1 562 ? 18.109 22.531 10.43 1 95 562 ASN A N 1
ATOM 4289 C CA . ASN A 1 562 ? 19.391 21.828 10.422 1 95 562 ASN A CA 1
ATOM 4290 C C . ASN A 1 562 ? 20.484 22.641 11.109 1 95 562 ASN A C 1
ATOM 4292 O O . ASN A 1 562 ? 20.469 23.875 11.062 1 95 562 ASN A O 1
ATOM 4296 N N . ARG A 1 563 ? 21.484 22 11.617 1 93.12 563 ARG A N 1
ATOM 4297 C CA . ARG A 1 563 ? 22.547 22.625 12.391 1 93.12 563 ARG A CA 1
ATOM 4298 C C . ARG A 1 563 ? 23.297 23.672 11.555 1 93.12 563 ARG A C 1
ATOM 4300 O O . ARG A 1 563 ? 23.797 24.656 12.094 1 93.12 563 ARG A O 1
ATOM 4307 N N . ASN A 1 564 ? 23.375 23.484 10.273 1 92 564 ASN A N 1
ATOM 4308 C CA . ASN A 1 564 ? 24.109 24.422 9.422 1 92 564 ASN A CA 1
ATOM 4309 C C . ASN A 1 564 ? 23.312 25.688 9.164 1 92 564 ASN A C 1
ATOM 4311 O O . ASN A 1 564 ? 23.859 26.688 8.695 1 92 564 ASN A O 1
ATOM 4315 N N . LYS A 1 565 ? 22.031 25.688 9.5 1 94.31 565 LYS A N 1
ATOM 4316 C CA . LYS A 1 565 ? 21.172 26.859 9.289 1 94.31 565 LYS A CA 1
ATOM 4317 C C . LYS A 1 565 ? 20.719 27.453 10.617 1 94.31 565 LYS A C 1
ATOM 4319 O O . LYS A 1 565 ? 20.156 28.547 10.656 1 94.31 565 LYS A O 1
ATOM 4324 N N . SER A 1 566 ? 20.984 26.734 11.648 1 95.62 566 SER A N 1
ATOM 4325 C CA . SER A 1 566 ? 20.547 27.188 12.969 1 95.62 566 SER A CA 1
ATOM 4326 C C . SER A 1 566 ? 21.516 28.219 13.547 1 95.62 566 SER A C 1
ATOM 4328 O O . SER A 1 566 ? 22.703 28.219 13.219 1 95.62 566 SER A O 1
ATOM 4330 N N . PRO A 1 567 ? 21.016 29.047 14.398 1 95.44 567 PRO A N 1
ATOM 4331 C CA . PRO A 1 567 ? 21.891 30.094 14.945 1 95.44 567 PRO A CA 1
ATOM 4332 C C . PRO A 1 567 ? 22.891 29.562 15.953 1 95.44 567 PRO A C 1
ATOM 4334 O O . PRO A 1 567 ? 23.922 30.203 16.203 1 95.44 567 PRO A O 1
ATOM 4337 N N . ASN A 1 568 ? 22.672 28.406 16.531 1 95.12 568 ASN A N 1
ATOM 4338 C CA . ASN A 1 568 ? 23.562 27.891 17.562 1 95.12 568 ASN A CA 1
ATOM 4339 C C . ASN A 1 568 ? 24.312 26.656 17.094 1 95.12 568 ASN A C 1
ATOM 4341 O O . ASN A 1 568 ? 24.906 25.938 17.906 1 95.12 568 ASN A O 1
ATOM 4345 N N . GLY A 1 569 ? 24.188 26.281 15.891 1 93.44 569 GLY A N 1
ATOM 4346 C CA . GLY A 1 569 ? 24.953 25.188 15.297 1 93.44 569 GLY A CA 1
ATOM 4347 C C . GLY A 1 569 ? 24.422 23.828 15.68 1 93.44 569 GLY A C 1
ATOM 4348 O O . GLY A 1 569 ? 25.125 22.812 15.5 1 93.44 569 GLY A O 1
ATOM 4349 N N . LYS A 1 570 ? 23.25 23.797 16.203 1 94 570 LYS A N 1
ATOM 4350 C CA . LYS A 1 570 ? 22.609 22.531 16.531 1 94 570 LYS A CA 1
ATOM 4351 C C . LYS A 1 570 ? 21.344 22.312 15.711 1 94 570 LYS A C 1
ATOM 4353 O O . LYS A 1 570 ? 20.734 23.281 15.227 1 94 570 LYS A O 1
ATOM 4358 N N . ASP A 1 571 ? 21 21.047 15.508 1 95.81 571 ASP A N 1
ATOM 4359 C CA . ASP A 1 571 ? 19.703 20.766 14.914 1 95.81 571 ASP A CA 1
ATOM 4360 C C . ASP A 1 571 ? 18.578 21.141 15.867 1 95.81 571 ASP A C 1
ATOM 4362 O O . ASP A 1 571 ? 18.641 20.844 17.062 1 95.81 571 ASP A O 1
ATOM 4366 N N . LEU A 1 572 ? 17.547 21.797 15.352 1 98 572 LEU A N 1
ATOM 4367 C CA . LEU A 1 572 ? 16.438 22.25 16.203 1 98 572 LEU A CA 1
ATOM 4368 C C . LEU A 1 572 ? 15.117 21.641 15.75 1 98 572 LEU A C 1
ATOM 4370 O O . LEU A 1 572 ? 14.93 21.359 14.562 1 98 572 LEU A O 1
ATOM 4374 N N . LEU A 1 573 ? 14.25 21.359 16.656 1 98.62 573 LEU A N 1
ATOM 4375 C CA . LEU A 1 573 ? 12.812 21.156 16.484 1 98.62 573 LEU A CA 1
ATOM 4376 C C . LEU A 1 573 ? 12.023 22.297 17.125 1 98.62 573 LEU A C 1
ATOM 4378 O O . LEU A 1 573 ? 12.25 22.625 18.297 1 98.62 573 LEU A O 1
ATOM 4382 N N . ILE A 1 574 ? 11.203 22.953 16.375 1 98.75 574 ILE A N 1
ATOM 4383 C CA . ILE A 1 574 ? 10.352 24.031 16.875 1 98.75 574 ILE A CA 1
ATOM 4384 C C . ILE A 1 574 ? 8.891 23.609 16.766 1 98.75 574 ILE A C 1
ATOM 4386 O O . ILE A 1 574 ? 8.414 23.234 15.695 1 98.75 574 ILE A O 1
ATOM 4390 N N . VAL A 1 575 ? 8.195 23.656 17.875 1 98.62 575 VAL A N 1
ATOM 4391 C CA . VAL A 1 575 ? 6.824 23.188 17.984 1 98.62 575 VAL A CA 1
ATOM 4392 C C . VAL A 1 575 ? 5.898 24.359 18.312 1 98.62 575 VAL A C 1
ATOM 4394 O O . VAL A 1 575 ? 6.062 25 19.359 1 98.62 575 VAL A O 1
ATOM 4397 N N . SER A 1 576 ? 4.938 24.641 17.469 1 98.12 576 SER A N 1
ATOM 4398 C CA . SER A 1 576 ? 3.891 25.625 17.734 1 98.12 576 SER A CA 1
ATOM 4399 C C . SER A 1 576 ? 2.637 24.953 18.297 1 98.12 576 SER A C 1
ATOM 4401 O O . SER A 1 576 ? 2.076 24.047 17.672 1 98.12 576 SER A O 1
ATOM 4403 N N . ASN A 1 577 ? 2.203 25.391 19.422 1 97.19 577 ASN A N 1
ATOM 4404 C CA . ASN A 1 577 ? 1.073 24.781 20.125 1 97.19 577 ASN A CA 1
ATOM 4405 C C . ASN A 1 577 ? -0.139 25.719 20.125 1 97.19 577 ASN A C 1
ATOM 4407 O O . ASN A 1 577 ? -0.138 26.75 20.797 1 97.19 577 ASN A O 1
ATOM 4411 N N . GLU A 1 578 ? -1.186 25.312 19.562 1 94.81 578 GLU A N 1
ATOM 4412 C CA . GLU A 1 578 ? -2.268 26.234 19.219 1 94.81 578 GLU A CA 1
ATOM 4413 C C . GLU A 1 578 ? -3.135 26.547 20.422 1 94.81 578 GLU A C 1
ATOM 4415 O O . GLU A 1 578 ? -3.697 27.641 20.531 1 94.81 578 GLU A O 1
ATOM 4420 N N . VAL A 1 579 ? -3.281 25.594 21.328 1 93.88 579 VAL A N 1
ATOM 4421 C CA . VAL A 1 579 ? -4.172 25.828 22.469 1 93.88 579 VAL A CA 1
ATOM 4422 C C . VAL A 1 579 ? -3.465 26.672 23.531 1 93.88 579 VAL A C 1
ATOM 4424 O O . VAL A 1 579 ? -4.02 27.656 24.016 1 93.88 579 VAL A O 1
ATOM 4427 N N . SER A 1 580 ? -2.209 26.375 23.797 1 94.75 580 SER A N 1
ATOM 4428 C CA . SER A 1 580 ? -1.484 27.094 24.844 1 94.75 580 SER A CA 1
ATOM 4429 C C . SER A 1 580 ? -0.88 28.391 24.312 1 94.75 580 SER A C 1
ATOM 4431 O O . SER A 1 580 ? -0.482 29.266 25.078 1 94.75 580 SER A O 1
ATOM 4433 N N . GLY A 1 581 ? -0.776 28.516 23.016 1 95.38 581 GLY A N 1
ATOM 4434 C CA . GLY A 1 581 ? -0.147 29.688 22.422 1 95.38 581 GLY A CA 1
ATOM 4435 C C . GLY A 1 581 ? 1.354 29.734 22.641 1 95.38 581 GLY A C 1
ATOM 4436 O O . GLY A 1 581 ? 1.972 30.781 22.531 1 95.38 581 GLY A O 1
ATOM 4437 N N . THR A 1 582 ? 1.935 28.641 23.031 1 96.81 582 THR A N 1
ATOM 4438 C CA . THR A 1 582 ? 3.371 28.562 23.266 1 96.81 582 THR A CA 1
ATOM 4439 C C . THR A 1 582 ? 4.094 28.047 22.016 1 96.81 582 THR A C 1
ATOM 4441 O O . THR A 1 582 ? 3.508 27.328 21.203 1 96.81 582 THR A O 1
ATOM 4444 N N . VAL A 1 583 ? 5.297 28.469 21.844 1 98.38 583 VAL A N 1
ATOM 4445 C CA . VAL A 1 583 ? 6.242 27.938 20.875 1 98.38 583 VAL A CA 1
ATOM 4446 C C . VAL A 1 583 ? 7.488 27.422 21.594 1 98.38 583 VAL A C 1
ATOM 4448 O O . VAL A 1 583 ? 8.203 28.203 22.234 1 98.38 583 VAL A O 1
ATOM 4451 N N . SER A 1 584 ? 7.703 26.141 21.516 1 98.56 584 SER A N 1
ATOM 4452 C CA . SER A 1 584 ? 8.805 25.516 22.234 1 98.56 584 SER A CA 1
ATOM 4453 C C . SER A 1 584 ? 9.906 25.062 21.281 1 98.56 584 SER A C 1
ATOM 4455 O O . SER A 1 584 ? 9.617 24.547 20.203 1 98.56 584 SER A O 1
ATOM 4457 N N . ILE A 1 585 ? 11.148 25.266 21.719 1 98.62 585 ILE A N 1
ATO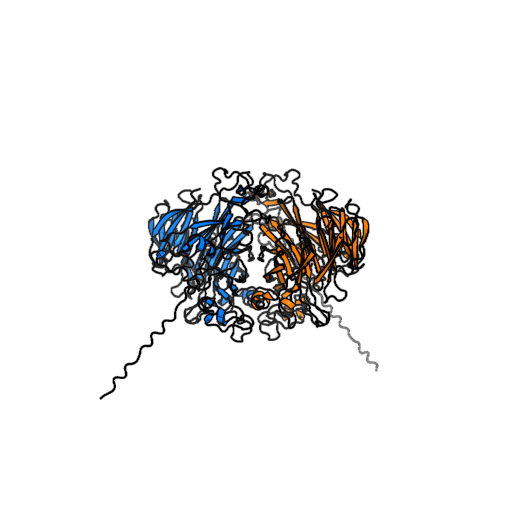M 4458 C CA . ILE A 1 585 ? 12.328 24.953 20.922 1 98.62 585 ILE A CA 1
ATOM 4459 C C . ILE A 1 585 ? 13.117 23.828 21.594 1 98.62 585 ILE A C 1
ATOM 4461 O O . ILE A 1 585 ? 13.398 23.891 22.797 1 98.62 585 ILE A O 1
ATOM 4465 N N . TYR A 1 586 ? 13.375 22.812 20.844 1 98.5 586 TYR A N 1
ATOM 4466 C CA . TYR A 1 586 ? 14.211 21.688 21.25 1 98.5 586 TYR A CA 1
ATOM 4467 C C . TYR A 1 586 ? 15.484 21.625 20.406 1 98.5 586 TYR A C 1
ATOM 4469 O O . TYR A 1 586 ? 15.477 22.016 19.25 1 98.5 586 TYR A O 1
ATOM 4477 N N . GLN A 1 587 ? 16.609 21.141 21.031 1 97.19 587 GLN A N 1
ATOM 4478 C CA . GLN A 1 587 ? 17.844 20.969 20.281 1 97.19 587 GLN A CA 1
ATOM 4479 C C . GLN A 1 587 ? 18.375 19.547 20.406 1 97.19 587 GLN A C 1
ATOM 4481 O O . GLN A 1 587 ? 18.203 18.906 21.438 1 97.19 587 GLN A O 1
ATOM 4486 N N . ASN A 1 588 ? 18.969 19.094 19.297 1 94.69 588 ASN A N 1
ATOM 4487 C CA . ASN A 1 588 ? 19.641 17.797 19.328 1 94.69 588 ASN A CA 1
ATOM 4488 C C . ASN A 1 588 ? 20.969 17.859 20.062 1 94.69 588 ASN A C 1
ATOM 4490 O O . ASN A 1 588 ? 21.844 18.672 19.703 1 94.69 588 ASN A O 1
ATOM 4494 N N . THR A 1 589 ? 21.219 17.234 21.172 1 84.12 589 THR A N 1
ATOM 4495 C CA . THR A 1 589 ? 22.406 17.344 22.016 1 84.12 589 THR A CA 1
ATOM 4496 C C . THR A 1 589 ? 23.516 16.422 21.516 1 84.12 589 THR A C 1
ATOM 4498 O O . THR A 1 589 ? 24.656 16.484 22 1 84.12 589 THR A O 1
ATOM 4501 N N . GLN A 1 590 ? 23.328 15.648 20.594 1 66 590 GLN A N 1
ATOM 4502 C CA . GLN A 1 590 ? 24.438 14.82 20.156 1 66 590 GLN A CA 1
ATOM 4503 C C . GLN A 1 590 ? 25.062 15.383 18.891 1 66 590 GLN A C 1
ATOM 4505 O O . GLN A 1 590 ? 24.422 16.109 18.125 1 66 590 GLN A O 1
ATOM 4510 N N . MET B 1 1 ? -33.469 2.73 -90.375 1 20.12 1 MET B N 1
ATOM 4511 C CA . MET B 1 1 ? -32.375 3.672 -90.25 1 20.12 1 MET B CA 1
ATOM 4512 C C . MET B 1 1 ? -31.844 3.701 -88.812 1 20.12 1 MET B C 1
ATOM 4514 O O . MET B 1 1 ? -32.625 3.854 -87.875 1 20.12 1 MET B O 1
ATOM 4518 N N . LYS B 1 2 ? -30.641 3.033 -88.75 1 25.03 2 LYS B N 1
ATOM 4519 C CA . LYS B 1 2 ? -29.672 2.328 -87.875 1 25.03 2 LYS B CA 1
ATOM 4520 C C . LYS B 1 2 ? -28.953 3.291 -86.938 1 25.03 2 LYS B C 1
ATOM 4522 O O . LYS B 1 2 ? -27.891 3.803 -87.25 1 25.03 2 LYS B O 1
ATOM 4527 N N . HIS B 1 3 ? -29.75 4.328 -86.438 1 24.38 3 HIS B N 1
ATOM 4528 C CA . HIS B 1 3 ? -29.062 5.453 -85.812 1 24.38 3 HIS B CA 1
ATOM 4529 C C . HIS B 1 3 ? -28.172 4.988 -84.625 1 24.38 3 HIS B C 1
ATOM 4531 O O . HIS B 1 3 ? -28.609 4.211 -83.812 1 24.38 3 HIS B O 1
ATOM 4537 N N . THR B 1 4 ? -26.844 4.988 -84.812 1 26.69 4 THR B N 1
ATOM 4538 C CA . THR B 1 4 ? -25.578 4.582 -84.25 1 26.69 4 THR B CA 1
ATOM 4539 C C . THR B 1 4 ? -25.312 5.379 -82.938 1 26.69 4 THR B C 1
ATOM 4541 O O . THR B 1 4 ? -25.203 6.605 -83 1 26.69 4 THR B O 1
ATOM 4544 N N . PHE B 1 5 ? -25.969 5.078 -81.812 1 27.83 5 PHE B N 1
ATOM 4545 C CA . PHE B 1 5 ? -25.938 5.801 -80.5 1 27.83 5 PHE B CA 1
ATOM 4546 C C . PHE B 1 5 ? -24.516 5.848 -80 1 27.83 5 PHE B C 1
ATOM 4548 O O . PHE B 1 5 ? -23.906 4.805 -79.75 1 27.83 5 PHE B O 1
ATOM 4555 N N . THR B 1 6 ? -23.609 6.773 -80.5 1 25.64 6 THR B N 1
ATOM 4556 C CA . THR B 1 6 ? -22.203 6.941 -80.188 1 25.64 6 THR B CA 1
ATOM 4557 C C . THR B 1 6 ? -22 7.32 -78.75 1 25.64 6 THR B C 1
ATOM 4559 O O . THR B 1 6 ? -22.531 8.344 -78.25 1 25.64 6 THR B O 1
ATOM 4562 N N . LEU B 1 7 ? -21.781 6.395 -77.812 1 27.8 7 LEU B N 1
ATOM 4563 C CA . LEU B 1 7 ? -21.641 6.473 -76.375 1 27.8 7 LEU B CA 1
ATOM 4564 C C . LEU B 1 7 ? -20.359 7.223 -76 1 27.8 7 LEU B C 1
ATOM 4566 O O . LEU B 1 7 ? -19.266 6.805 -76.312 1 27.8 7 LEU B O 1
ATOM 4570 N N . PHE B 1 8 ? -20.297 8.594 -76.062 1 25.97 8 PHE B N 1
ATOM 4571 C CA . PHE B 1 8 ? -19.125 9.422 -75.812 1 25.97 8 PHE B CA 1
ATOM 4572 C C . PHE B 1 8 ? -18.625 9.266 -74.375 1 25.97 8 PHE B C 1
ATOM 4574 O O . PHE B 1 8 ? -19.391 9.469 -73.438 1 25.97 8 PHE B O 1
ATOM 4581 N N . LEU B 1 9 ? -17.672 8.367 -74.125 1 26.86 9 LEU B N 1
ATOM 4582 C CA . LEU B 1 9 ? -17 8.031 -72.875 1 26.86 9 LEU B CA 1
ATOM 4583 C C . LEU B 1 9 ? -16.141 9.188 -72.375 1 26.86 9 LEU B C 1
ATOM 4585 O O . LEU B 1 9 ? -15.164 9.57 -73 1 26.86 9 LEU B O 1
ATOM 4589 N N . VAL B 1 10 ? -16.656 10.305 -71.875 1 25.92 10 VAL B N 1
ATOM 4590 C CA . VAL B 1 10 ? -15.883 11.484 -71.5 1 25.92 10 VAL B CA 1
ATOM 4591 C C . VAL B 1 10 ? -14.914 11.125 -70.375 1 25.92 10 VAL B C 1
ATOM 4593 O O . VAL B 1 10 ? -15.336 10.672 -69.312 1 25.92 10 VAL B O 1
ATOM 4596 N N . VAL B 1 11 ? -13.617 10.797 -70.625 1 26.78 11 VAL B N 1
ATOM 4597 C CA . VAL B 1 11 ? -12.492 10.461 -69.75 1 26.78 11 VAL B CA 1
ATOM 4598 C C . VAL B 1 11 ? -12.055 11.688 -69 1 26.78 11 VAL B C 1
ATOM 4600 O O . VAL B 1 11 ? -11.594 12.672 -69.562 1 26.78 11 VAL B O 1
ATOM 4603 N N . ILE B 1 12 ? -12.766 12.172 -67.938 1 25.59 12 ILE B N 1
ATOM 4604 C CA . ILE B 1 12 ? -12.367 13.359 -67.188 1 25.59 12 ILE B CA 1
ATOM 4605 C C . ILE B 1 12 ? -11 13.141 -66.562 1 25.59 12 ILE B C 1
ATOM 4607 O O . ILE B 1 12 ? -10.812 12.203 -65.75 1 25.59 12 ILE B O 1
ATOM 4611 N N . VAL B 1 13 ? -9.898 13.57 -67.125 1 26.78 13 VAL B N 1
ATOM 4612 C CA . VAL B 1 13 ? -8.492 13.562 -66.75 1 26.78 13 VAL B CA 1
ATOM 4613 C C . VAL B 1 13 ? -8.297 14.477 -65.562 1 26.78 13 VAL B C 1
ATOM 4615 O O . VAL B 1 13 ? -8.438 15.695 -65.625 1 26.78 13 VAL B O 1
ATOM 4618 N N . ILE B 1 14 ? -8.82 14.227 -64.375 1 25.78 14 ILE B N 1
ATOM 4619 C CA . ILE B 1 14 ? -8.578 15.125 -63.25 1 25.78 14 ILE B CA 1
ATOM 4620 C C . ILE B 1 14 ? -7.086 15.18 -62.938 1 25.78 14 ILE B C 1
ATOM 4622 O O . ILE B 1 14 ? -6.469 14.148 -62.656 1 25.78 14 ILE B O 1
ATOM 4626 N N . ALA B 1 15 ? -6.293 16.141 -63.438 1 25.77 15 ALA B N 1
ATOM 4627 C CA . ALA B 1 15 ? -4.887 16.469 -63.25 1 25.77 15 ALA B CA 1
ATOM 4628 C C . ALA B 1 15 ? -4.598 16.719 -61.75 1 25.77 15 ALA B C 1
ATOM 4630 O O . ALA B 1 15 ? -5.184 17.609 -61.125 1 25.77 15 ALA B O 1
ATOM 4631 N N . PHE B 1 16 ? -4.195 15.719 -61 1 26.14 16 PHE B N 1
ATOM 4632 C CA . PHE B 1 16 ? -3.752 15.75 -59.594 1 26.14 16 PHE B CA 1
ATOM 4633 C C . PHE B 1 16 ? -2.512 16.625 -59.438 1 26.14 16 PHE B C 1
ATOM 4635 O O . PHE B 1 16 ? -1.481 16.359 -60.062 1 26.14 16 PHE B O 1
ATOM 4642 N N . SER B 1 17 ? -2.609 18 -59.406 1 25.14 17 SER B N 1
ATOM 4643 C CA . SER B 1 17 ? -1.478 18.875 -59.156 1 25.14 17 SER B CA 1
ATOM 4644 C C . SER B 1 17 ? -0.727 18.438 -57.906 1 25.14 17 SER B C 1
ATOM 4646 O O . SER B 1 17 ? -1.328 18.25 -56.844 1 25.14 17 SER B O 1
ATOM 4648 N N . CYS B 1 18 ? 0.392 17.781 -58 1 24.52 18 CYS B N 1
ATOM 4649 C CA . CYS B 1 18 ? 1.384 17.359 -57 1 24.52 18 CYS B CA 1
ATOM 4650 C C . CYS B 1 18 ? 1.949 18.562 -56.25 1 24.52 18 CYS B C 1
ATOM 4652 O O . CYS B 1 18 ? 2.664 19.375 -56.844 1 24.52 18 CYS B O 1
ATOM 4654 N N . LYS B 1 19 ? 1.173 19.344 -55.469 1 29.72 19 LYS B N 1
ATOM 4655 C CA . LYS B 1 19 ? 1.812 20.375 -54.656 1 29.72 19 LYS B CA 1
ATOM 4656 C C . LYS B 1 19 ? 3.139 19.891 -54.094 1 29.72 19 LYS B C 1
ATOM 4658 O O . LYS B 1 19 ? 3.195 18.828 -53.469 1 29.72 19 LYS B O 1
ATOM 4663 N N . GLU B 1 20 ? 4.246 20.406 -54.625 1 27.03 20 GLU B N 1
ATOM 4664 C CA . GLU B 1 20 ? 5.609 20.234 -54.125 1 27.03 20 GLU B CA 1
ATOM 4665 C C . GLU B 1 20 ? 5.68 20.531 -52.625 1 27.03 20 GLU B C 1
ATOM 4667 O O . GLU B 1 20 ? 5.371 21.641 -52.188 1 27.03 20 GLU B O 1
ATOM 4672 N N . GLU B 1 21 ? 5.301 19.672 -51.844 1 32.12 21 GLU B N 1
ATOM 4673 C CA . GLU B 1 21 ? 5.539 19.828 -50.406 1 32.12 21 GLU B CA 1
ATOM 4674 C C . GLU B 1 21 ? 6.949 20.344 -50.125 1 32.12 21 GLU B C 1
ATOM 4676 O O . GLU B 1 21 ? 7.926 19.781 -50.625 1 32.12 21 GLU B O 1
ATOM 4681 N N . GLU B 1 22 ? 7.172 21.656 -50.031 1 32.5 22 GLU B N 1
ATOM 4682 C CA . GLU B 1 22 ? 8.414 22.281 -49.625 1 32.5 22 GLU B CA 1
ATOM 4683 C C . GLU B 1 22 ? 9.125 21.438 -48.562 1 32.5 22 GLU B C 1
ATOM 4685 O O . GLU B 1 22 ? 8.562 21.172 -47.5 1 32.5 22 GLU B O 1
ATOM 4690 N N . ILE B 1 23 ? 9.969 20.594 -48.969 1 39.03 23 ILE B N 1
ATOM 4691 C CA . ILE B 1 23 ? 10.93 19.812 -48.219 1 39.03 23 ILE B CA 1
ATOM 4692 C C . ILE B 1 23 ? 11.742 20.766 -47.312 1 39.03 23 ILE B C 1
ATOM 4694 O O . ILE B 1 23 ? 12.477 21.625 -47.812 1 39.03 23 ILE B O 1
ATOM 4698 N N . CYS B 1 24 ? 11.281 21.312 -46.25 1 44.78 24 CYS B N 1
ATOM 4699 C CA . CYS B 1 24 ? 12.133 22.094 -45.375 1 44.78 24 CYS B CA 1
ATOM 4700 C C . CYS B 1 24 ? 13.414 21.344 -45.031 1 44.78 24 CYS B C 1
ATOM 4702 O O . CYS B 1 24 ? 13.359 20.172 -44.656 1 44.78 24 CYS B O 1
ATOM 4704 N N . PRO B 1 25 ? 14.578 21.75 -45.562 1 51.12 25 PRO B N 1
ATOM 4705 C CA . PRO B 1 25 ? 15.82 21.062 -45.25 1 51.12 25 PRO B CA 1
ATOM 4706 C C . PRO B 1 25 ? 16.016 20.922 -43.719 1 51.12 25 PRO B C 1
ATOM 4708 O O . PRO B 1 25 ? 15.75 21.859 -42.969 1 51.12 25 PRO B O 1
ATOM 4711 N N . PRO B 1 26 ? 16.109 19.75 -43.281 1 52.84 26 PRO B N 1
ATOM 4712 C CA . PRO B 1 26 ? 16.344 19.578 -41.844 1 52.84 26 PRO B CA 1
ATOM 4713 C C . PRO B 1 26 ? 17.578 20.344 -41.344 1 52.84 26 PRO B C 1
ATOM 4715 O O . PRO B 1 26 ? 18.594 20.391 -42.062 1 52.84 26 PRO B O 1
ATOM 4718 N N . THR B 1 27 ? 17.375 21.297 -40.562 1 65.44 27 THR B N 1
ATOM 4719 C CA . THR B 1 27 ? 18.422 22.016 -39.875 1 65.44 27 THR B CA 1
ATOM 4720 C C . THR B 1 27 ? 18.781 21.297 -38.562 1 65.44 27 THR B C 1
ATOM 4722 O O . THR B 1 27 ? 17.922 20.719 -37.906 1 65.44 27 THR B O 1
ATOM 4725 N N . ALA B 1 28 ? 20.047 21.25 -38.344 1 70.88 28 ALA B N 1
ATOM 4726 C CA . ALA B 1 28 ? 20.531 20.703 -37.062 1 70.88 28 ALA B CA 1
ATOM 4727 C C . ALA B 1 28 ? 20.172 21.625 -35.906 1 70.88 28 ALA B C 1
ATOM 4729 O O . ALA B 1 28 ? 20.422 22.828 -35.938 1 70.88 28 ALA B O 1
ATOM 4730 N N . TRP B 1 29 ? 19.375 21.141 -35 1 75.06 29 TRP B N 1
ATOM 4731 C CA . TRP B 1 29 ? 19.078 21.781 -33.75 1 75.06 29 TRP B CA 1
ATOM 4732 C C . TRP B 1 29 ? 19.797 21.078 -32.594 1 75.06 29 TRP B C 1
ATOM 4734 O O . TRP B 1 29 ? 19.922 19.844 -32.594 1 75.06 29 TRP B O 1
ATOM 4744 N N . TYR B 1 30 ? 20.359 21.812 -31.688 1 72.25 30 TYR B N 1
ATOM 4745 C CA . TYR B 1 30 ? 21.172 21.312 -30.594 1 72.25 30 TYR B CA 1
ATOM 4746 C C . TYR B 1 30 ? 20.469 21.5 -29.25 1 72.25 30 TYR B C 1
ATOM 4748 O O . TYR B 1 30 ? 19.859 22.547 -29.016 1 72.25 30 TYR B O 1
ATOM 4756 N N . GLU B 1 31 ? 20.344 20.438 -28.594 1 70.69 31 GLU B N 1
ATOM 4757 C CA . GLU B 1 31 ? 19.609 20.484 -27.328 1 70.69 31 GLU B CA 1
ATOM 4758 C C . GLU B 1 31 ? 20.188 21.531 -26.391 1 70.69 31 GLU B C 1
ATOM 4760 O O . GLU B 1 31 ? 21.406 21.547 -26.141 1 70.69 31 GLU B O 1
ATOM 4765 N N . ASP B 1 32 ? 19.406 22.422 -26.016 1 65.44 32 ASP B N 1
ATOM 4766 C CA . ASP B 1 32 ? 19.688 23.453 -25.016 1 65.44 32 ASP B CA 1
ATOM 4767 C C . ASP B 1 32 ? 19.109 23.094 -23.656 1 65.44 32 ASP B C 1
ATOM 4769 O O . ASP B 1 32 ? 18.031 23.594 -23.281 1 65.44 32 ASP B O 1
ATOM 4773 N N . ALA B 1 33 ? 19.641 22.25 -23.094 1 64.81 33 ALA B N 1
ATOM 4774 C CA . ALA B 1 33 ? 19.094 21.609 -21.891 1 64.81 33 ALA B CA 1
ATOM 4775 C C . ALA B 1 33 ? 19.016 22.609 -20.734 1 64.81 33 ALA B C 1
ATOM 4777 O O . ALA B 1 33 ? 18.141 22.484 -19.875 1 64.81 33 ALA B O 1
ATOM 4778 N N . ASP B 1 34 ? 19.828 23.641 -20.719 1 59.44 34 ASP B N 1
ATOM 4779 C CA . ASP B 1 34 ? 19.844 24.609 -19.625 1 59.44 34 ASP B CA 1
ATOM 4780 C C . ASP B 1 34 ? 19.25 25.938 -20.078 1 59.44 34 ASP B C 1
ATOM 4782 O O . ASP B 1 34 ? 19.359 26.938 -19.359 1 59.44 34 ASP B O 1
ATOM 4786 N N . ASN B 1 35 ? 18.781 26 -21.219 1 62.06 35 ASN B N 1
ATOM 4787 C CA . ASN B 1 35 ? 18.078 27.141 -21.812 1 62.06 35 ASN B CA 1
ATOM 4788 C C . ASN B 1 35 ? 18.953 28.391 -21.844 1 62.06 35 ASN B C 1
ATOM 4790 O O . ASN B 1 35 ? 18.469 29.5 -21.656 1 62.06 35 ASN B O 1
ATOM 4794 N N . ASP B 1 36 ? 20.203 28.281 -21.938 1 64.56 36 ASP B N 1
ATOM 4795 C CA . ASP B 1 36 ? 21.078 29.453 -22.016 1 64.56 36 ASP B CA 1
ATOM 4796 C C . ASP B 1 36 ? 21.25 29.922 -23.453 1 64.56 36 ASP B C 1
ATOM 4798 O O . ASP B 1 36 ? 22.047 30.828 -23.734 1 64.56 36 ASP B O 1
ATOM 4802 N N . GLY B 1 37 ? 20.594 29.406 -24.266 1 67.56 37 GLY B N 1
ATOM 4803 C CA . GLY B 1 37 ? 20.625 29.812 -25.672 1 67.56 37 GLY B CA 1
ATOM 4804 C C . GLY B 1 37 ? 21.734 29.141 -26.453 1 67.56 37 GLY B C 1
ATOM 4805 O O . GLY B 1 37 ? 21.906 29.422 -27.641 1 67.56 37 GLY B O 1
ATOM 4806 N N . LEU B 1 38 ? 22.703 28.406 -25.734 1 66.31 38 LEU B N 1
ATOM 4807 C CA . LEU B 1 38 ? 23.75 27.641 -26.422 1 66.31 38 LEU B CA 1
ATOM 4808 C C . LEU B 1 38 ? 23.438 26.141 -26.375 1 66.31 38 LEU B C 1
ATOM 4810 O O . LEU B 1 38 ? 23.016 25.625 -25.344 1 66.31 38 LEU B O 1
ATOM 4814 N N . GLY B 1 39 ? 23.297 25.359 -27.453 1 63.06 39 GLY B N 1
ATOM 4815 C CA . GLY B 1 39 ? 22.953 23.953 -27.609 1 63.06 39 GLY B CA 1
ATOM 4816 C C . GLY B 1 39 ? 24.156 23.031 -27.484 1 63.06 39 GLY B C 1
ATOM 4817 O O . GLY B 1 39 ? 25.281 23.453 -27.734 1 63.06 39 GLY B O 1
ATOM 4818 N N . ASN B 1 40 ? 24.047 21.734 -26.844 1 60.84 40 ASN B N 1
ATOM 4819 C CA . ASN B 1 40 ? 25.031 20.656 -26.766 1 60.84 40 ASN B CA 1
ATOM 4820 C C . ASN B 1 40 ? 25.281 20.016 -28.141 1 60.84 40 ASN B C 1
ATOM 4822 O O . ASN B 1 40 ? 24.375 19.453 -28.734 1 60.84 40 ASN B O 1
ATOM 4826 N N . PRO B 1 41 ? 26.453 20.156 -28.656 1 63.97 41 PRO B N 1
ATOM 4827 C CA . PRO B 1 41 ? 26.703 19.625 -29.984 1 63.97 41 PRO B CA 1
ATOM 4828 C C . PRO B 1 41 ? 26.516 18.109 -30.062 1 63.97 41 PRO B C 1
ATOM 4830 O O . PRO B 1 41 ? 26.328 17.578 -31.156 1 63.97 41 PRO B O 1
ATOM 4833 N N . GLN B 1 42 ? 26.547 17.406 -28.938 1 59.62 42 GLN B N 1
ATOM 4834 C CA . GLN B 1 42 ? 26.422 15.945 -28.969 1 59.62 42 GLN B CA 1
ATOM 4835 C C . GLN B 1 42 ? 24.969 15.508 -28.938 1 59.62 42 GLN B C 1
ATOM 4837 O O . GLN B 1 42 ? 24.656 14.328 -29.094 1 59.62 42 GLN B O 1
ATOM 4842 N N . SER B 1 43 ? 24.078 16.453 -28.672 1 61.38 43 SER B N 1
ATOM 4843 C CA . SER B 1 43 ? 22.641 16.219 -28.703 1 61.38 43 SER B CA 1
ATOM 4844 C C . SER B 1 43 ? 21.969 17.062 -29.766 1 61.38 43 SER B C 1
ATOM 4846 O O . SER B 1 43 ? 21.516 18.172 -29.484 1 61.38 43 SER B O 1
ATOM 4848 N N . MET B 1 44 ? 22.016 16.484 -30.938 1 66.75 44 MET B N 1
ATOM 4849 C CA . MET B 1 44 ? 21.516 17.188 -32.094 1 66.75 44 MET B CA 1
ATOM 4850 C C . MET B 1 44 ? 20.312 16.469 -32.719 1 66.75 44 MET B C 1
ATOM 4852 O O . MET B 1 44 ? 20.266 15.242 -32.719 1 66.75 44 MET B O 1
ATOM 4856 N N . VAL B 1 45 ? 19.297 17.219 -33.031 1 70.81 45 VAL B N 1
ATOM 4857 C CA . VAL B 1 45 ? 18.203 16.688 -33.812 1 70.81 45 VAL B CA 1
ATOM 4858 C C . VAL B 1 45 ? 18.078 17.484 -35.125 1 70.81 45 VAL B C 1
ATOM 4860 O O . VAL B 1 45 ? 18.328 18.688 -35.156 1 70.81 45 VAL B O 1
ATOM 4863 N N . ASN B 1 46 ? 17.828 16.766 -36.156 1 69.5 46 ASN B N 1
ATOM 4864 C CA . ASN B 1 46 ? 17.531 17.406 -37.438 1 69.5 46 ASN B CA 1
ATOM 4865 C C . ASN B 1 46 ? 16.016 17.594 -37.625 1 69.5 46 ASN B C 1
ATOM 4867 O O . ASN B 1 46 ? 15.25 16.641 -37.531 1 69.5 46 ASN B O 1
ATOM 4871 N N . SER B 1 47 ? 15.57 18.766 -37.562 1 67.38 47 SER B N 1
ATOM 4872 C CA . SER B 1 47 ? 14.172 19.125 -37.781 1 67.38 47 SER B CA 1
ATOM 4873 C C . SER B 1 47 ? 14.047 20.359 -38.688 1 67.38 47 SER B C 1
ATOM 4875 O O . SER B 1 47 ? 14.977 21.172 -38.75 1 67.38 47 SER B O 1
ATOM 4877 N N . CYS B 1 48 ? 13.023 20.484 -39.438 1 69.25 48 CYS B N 1
ATOM 4878 C CA . CYS B 1 48 ? 12.75 21.625 -40.312 1 69.25 48 CYS B CA 1
ATOM 4879 C C . CYS B 1 48 ? 12.422 22.875 -39.5 1 69.25 48 CYS B C 1
ATOM 4881 O O . CYS B 1 48 ? 12.68 23.984 -39.938 1 69.25 48 CYS B O 1
ATOM 4883 N N . GLU B 1 49 ? 11.859 22.562 -38.375 1 71 49 GLU B N 1
ATOM 4884 C CA . GLU B 1 49 ? 11.547 23.641 -37.406 1 71 49 GLU B CA 1
ATOM 4885 C C . GLU B 1 49 ? 12.328 23.453 -36.125 1 71 49 GLU B C 1
ATOM 4887 O O . GLU B 1 49 ? 12.734 22.344 -35.781 1 71 49 GLU B O 1
ATOM 4892 N N . GLN B 1 50 ? 12.758 24.484 -35.344 1 67.75 50 GLN B N 1
ATOM 4893 C CA . GLN B 1 50 ? 13.438 24.422 -34.062 1 67.75 50 GLN B CA 1
ATOM 4894 C C . GLN B 1 50 ? 12.609 23.641 -33.031 1 67.75 50 GLN B C 1
ATOM 4896 O O . GLN B 1 50 ? 11.5 24.062 -32.688 1 67.75 50 GLN B O 1
ATOM 4901 N N . PRO B 1 51 ? 13.117 22.5 -32.719 1 70 51 PRO B N 1
ATOM 4902 C CA . PRO B 1 51 ? 12.398 21.797 -31.656 1 70 51 PRO B CA 1
ATOM 4903 C C . PRO B 1 51 ? 12.492 22.516 -30.312 1 70 51 PRO B C 1
ATOM 4905 O O . PRO B 1 51 ? 13.461 23.25 -30.062 1 70 51 PRO B O 1
ATOM 4908 N N . ASN B 1 52 ? 11.5 22.453 -29.438 1 71.81 52 ASN B N 1
ATOM 4909 C CA . ASN B 1 52 ? 11.547 23.031 -28.109 1 71.81 52 ASN B CA 1
ATOM 4910 C C . ASN B 1 52 ? 12.75 22.531 -27.312 1 71.81 52 ASN B C 1
ATOM 4912 O O . ASN B 1 52 ? 13.008 21.328 -27.281 1 71.81 52 ASN B O 1
ATOM 4916 N N . GLY B 1 53 ? 13.547 23.312 -26.625 1 71.62 53 GLY B N 1
ATOM 4917 C CA . GLY B 1 53 ? 14.75 23.031 -25.859 1 71.62 53 GLY B CA 1
ATOM 4918 C C . GLY B 1 53 ? 16 22.969 -26.719 1 71.62 53 GLY B C 1
ATOM 4919 O O . GLY B 1 53 ? 17.094 22.656 -26.219 1 71.62 53 GLY B O 1
ATOM 4920 N N . TYR B 1 54 ? 15.766 23.062 -27.906 1 75.25 54 TYR B N 1
ATOM 4921 C CA . TYR B 1 54 ? 16.922 23.016 -28.797 1 75.25 54 TYR B CA 1
ATOM 4922 C C . TYR B 1 54 ? 17.203 24.391 -29.391 1 75.25 54 TYR B C 1
ATOM 4924 O O . TYR B 1 54 ? 16.297 25.203 -29.562 1 75.25 54 TYR B O 1
ATOM 4932 N N . VAL B 1 55 ? 18.438 24.75 -29.578 1 77.19 55 VAL B N 1
ATOM 4933 C CA . VAL B 1 55 ? 18.875 26 -30.172 1 77.19 55 VAL B CA 1
ATOM 4934 C C . VAL B 1 55 ? 19.766 25.719 -31.375 1 77.19 55 VAL B C 1
ATOM 4936 O O . VAL B 1 55 ? 20.25 24.594 -31.562 1 77.19 55 VAL B O 1
ATOM 4939 N N . ASP B 1 56 ? 20.031 26.688 -32.312 1 71.94 56 ASP B N 1
ATOM 4940 C CA . ASP B 1 56 ? 20.766 26.562 -33.562 1 71.94 56 ASP B CA 1
ATOM 4941 C C . ASP B 1 56 ? 22.266 26.734 -33.344 1 71.94 56 ASP B C 1
ATOM 4943 O O . ASP B 1 56 ? 23.062 26.453 -34.25 1 71.94 56 ASP B O 1
ATOM 4947 N N . ASN B 1 57 ? 22.734 27.297 -32.156 1 65 57 ASN B N 1
ATOM 4948 C CA . ASN B 1 57 ? 24.141 27.562 -31.859 1 65 57 ASN B CA 1
ATOM 4949 C C . ASN B 1 57 ? 24.781 26.406 -31.094 1 65 57 ASN B C 1
ATOM 4951 O O . ASN B 1 57 ? 24.312 26.031 -30.016 1 65 57 ASN B O 1
ATOM 4955 N N . ALA B 1 58 ? 25.719 25.625 -31.641 1 57.59 58 ALA B N 1
ATOM 4956 C CA . ALA B 1 58 ? 26.422 24.453 -31.094 1 57.59 58 ALA B CA 1
ATOM 4957 C C . ALA B 1 58 ? 27.531 24.875 -30.141 1 57.59 58 ALA B C 1
ATOM 4959 O O . ALA B 1 58 ? 28.297 24.047 -29.672 1 57.59 58 ALA B O 1
ATOM 4960 N N . ASN B 1 59 ? 27.828 26.094 -29.906 1 51.56 59 ASN B N 1
ATOM 4961 C CA . ASN B 1 59 ? 29.047 26.578 -29.25 1 51.56 59 ASN B CA 1
ATOM 4962 C C . ASN B 1 59 ? 28.875 26.625 -27.734 1 51.56 59 ASN B C 1
ATOM 4964 O O . ASN B 1 59 ? 29.391 27.531 -27.078 1 51.56 59 ASN B O 1
ATOM 4968 N N . ASP B 1 60 ? 28.016 25.812 -27.125 1 47.34 60 ASP B N 1
ATOM 4969 C CA . ASP B 1 60 ? 28.078 25.812 -25.656 1 47.34 60 ASP B CA 1
ATOM 4970 C C . ASP B 1 60 ? 29.469 25.438 -25.156 1 47.34 60 ASP B C 1
ATOM 4972 O O . ASP B 1 60 ? 29.891 24.281 -25.297 1 47.34 60 ASP B O 1
ATOM 4976 N N . GLU B 1 61 ? 30.547 26.328 -25.297 1 37.69 61 GLU B N 1
ATOM 4977 C CA . GLU B 1 61 ? 31.859 26.109 -24.672 1 37.69 61 GLU B CA 1
ATOM 4978 C C . GLU B 1 61 ? 31.719 25.766 -23.203 1 37.69 61 GLU B C 1
ATOM 4980 O O . GLU B 1 61 ? 32.438 24.906 -22.688 1 37.69 61 GLU B O 1
ATOM 4985 N N . ASP B 1 62 ? 31.453 26.766 -22.312 1 34.28 62 ASP B N 1
ATOM 4986 C CA . ASP B 1 62 ? 31.562 26.75 -20.859 1 34.28 62 ASP B CA 1
ATOM 4987 C C . ASP B 1 62 ? 30.562 25.781 -20.234 1 34.28 62 ASP B C 1
ATOM 4989 O O . ASP B 1 62 ? 29.469 26.203 -19.812 1 34.28 62 ASP B O 1
ATOM 4993 N N . ASP B 1 63 ? 30.125 24.844 -20.891 1 34.72 63 ASP B N 1
ATOM 4994 C CA . ASP B 1 63 ? 29.25 23.828 -20.312 1 34.72 63 ASP B CA 1
ATOM 4995 C C . ASP B 1 63 ? 29.797 23.344 -18.969 1 34.72 63 ASP B C 1
ATOM 4997 O O . ASP B 1 63 ? 30.516 22.344 -18.906 1 34.72 63 ASP B O 1
ATOM 5001 N N . SER B 1 64 ? 30.391 24.219 -18.234 1 32.03 64 SER B N 1
ATOM 5002 C CA . SER B 1 64 ? 30.969 23.891 -16.938 1 32.03 64 SER B CA 1
ATOM 5003 C C . SER B 1 64 ? 29.984 23.094 -16.078 1 32.03 64 SER B C 1
ATOM 5005 O O . SER B 1 64 ? 30.391 22.375 -15.164 1 32.03 64 SER B O 1
ATOM 5007 N N . ASP B 1 65 ? 28.812 23.547 -16.031 1 33.22 65 ASP B N 1
ATOM 5008 C CA . ASP B 1 65 ? 27.922 22.766 -15.164 1 33.22 65 ASP B CA 1
ATOM 5009 C C . ASP B 1 65 ? 27.641 21.391 -15.758 1 33.22 65 ASP B C 1
ATOM 5011 O O . ASP B 1 65 ? 26.688 20.719 -15.359 1 33.22 65 ASP B O 1
ATOM 5015 N N . TYR B 1 66 ? 27.969 21.125 -16.969 1 35.19 66 TYR B N 1
ATOM 5016 C CA . TYR B 1 66 ? 28.016 19.766 -17.5 1 35.19 66 TYR B CA 1
ATOM 5017 C C . TYR B 1 66 ? 28.859 18.875 -16.609 1 35.19 66 TYR B C 1
ATOM 5019 O O . TYR B 1 66 ? 30.078 19.031 -16.516 1 35.19 66 TYR B O 1
ATOM 5027 N N . CYS B 1 67 ? 28.469 18.625 -15.523 1 40.66 67 CYS B N 1
ATOM 5028 C CA . CYS B 1 67 ? 29.25 17.531 -14.938 1 40.66 67 CYS B CA 1
ATOM 5029 C C . CYS B 1 67 ? 29.156 16.266 -15.781 1 40.66 67 CYS B C 1
ATOM 5031 O O . CYS B 1 67 ? 28.078 15.945 -16.297 1 40.66 67 CYS B O 1
ATOM 5033 N N . GLU B 1 68 ? 30.156 15.969 -16.672 1 39.59 68 GLU B N 1
ATOM 5034 C CA . GLU B 1 68 ? 30.234 14.609 -17.188 1 39.59 68 GLU B CA 1
ATOM 5035 C C . GLU B 1 68 ? 29.719 13.594 -16.156 1 39.59 68 GLU B C 1
ATOM 5037 O O . GLU B 1 68 ? 30.328 13.43 -15.094 1 39.59 68 GLU B O 1
ATOM 5042 N N . ALA B 1 69 ? 28.469 13.305 -16.391 1 44.03 69 ALA B N 1
ATOM 5043 C CA . ALA B 1 69 ? 28.031 12.234 -15.5 1 44.03 69 ALA B CA 1
ATOM 5044 C C . ALA B 1 69 ? 29.047 11.086 -15.484 1 44.03 69 ALA B C 1
ATOM 5046 O O . ALA B 1 69 ? 29.609 10.734 -16.516 1 44.03 69 ALA B O 1
ATOM 5047 N N . SER B 1 70 ? 29.609 10.852 -14.445 1 53.62 70 SER B N 1
ATOM 5048 C CA . SER B 1 70 ? 30.391 9.641 -14.211 1 53.62 70 SER B CA 1
ATOM 5049 C C . SER B 1 70 ? 29.484 8.484 -13.781 1 53.62 70 SER B C 1
ATOM 5051 O O . SER B 1 70 ? 28.406 8.711 -13.25 1 53.62 70 SER B O 1
ATOM 5053 N N . LEU B 1 71 ? 29.906 7.395 -14.383 1 58.44 71 LEU B N 1
ATOM 5054 C CA . LEU B 1 71 ? 29.281 6.184 -13.859 1 58.44 71 LEU B CA 1
ATOM 5055 C C . LEU B 1 71 ? 29.688 5.953 -12.406 1 58.44 71 LEU B C 1
ATOM 5057 O O . LEU B 1 71 ? 30.875 5.926 -12.086 1 58.44 71 LEU B O 1
ATOM 5061 N N . TRP B 1 72 ? 28.75 6.148 -11.656 1 63.41 72 TRP B N 1
ATOM 5062 C CA . TRP B 1 72 ? 28.922 5.828 -10.242 1 63.41 72 TRP B CA 1
ATOM 5063 C C . TRP B 1 72 ? 28.328 4.469 -9.914 1 63.41 72 TRP B C 1
ATOM 5065 O O . TRP B 1 72 ? 27.297 4.086 -10.469 1 63.41 72 TRP B O 1
ATOM 5075 N N . TYR B 1 73 ? 29.078 3.727 -9.227 1 61.31 73 TYR B N 1
ATOM 5076 C CA . TYR B 1 73 ? 28.688 2.377 -8.844 1 61.31 73 TYR B CA 1
ATOM 5077 C C . TYR B 1 73 ? 28.219 2.336 -7.391 1 61.31 73 TYR B C 1
ATOM 5079 O O . TYR B 1 73 ? 28.859 2.918 -6.512 1 61.31 73 TYR B O 1
ATOM 5087 N N . GLN B 1 74 ? 27.078 1.908 -7.262 1 61.62 74 GLN B N 1
ATOM 5088 C CA . GLN B 1 74 ? 26.547 1.846 -5.906 1 61.62 74 GLN B CA 1
ATOM 5089 C C . GLN B 1 74 ? 27.438 0.988 -5.004 1 61.62 74 GLN B C 1
ATOM 5091 O O . GLN B 1 74 ? 27.797 -0.135 -5.367 1 61.62 74 GLN B O 1
ATOM 5096 N N . ASP B 1 75 ? 27.938 1.58 -3.969 1 59.84 75 ASP B N 1
ATOM 5097 C CA . ASP B 1 75 ? 28.688 0.875 -2.93 1 59.84 75 ASP B CA 1
ATOM 5098 C C . ASP B 1 75 ? 27.734 0.329 -1.855 1 59.84 75 ASP B C 1
ATOM 5100 O O . ASP B 1 75 ? 27.453 1.016 -0.875 1 59.84 75 ASP B O 1
ATOM 5104 N N . LEU B 1 76 ? 27.234 -0.796 -2.152 1 54.81 76 LEU B N 1
ATOM 5105 C CA . LEU B 1 76 ? 26.172 -1.371 -1.34 1 54.81 76 LEU B CA 1
ATOM 5106 C C . LEU B 1 76 ? 26.672 -1.712 0.058 1 54.81 76 LEU B C 1
ATOM 5108 O O . LEU B 1 76 ? 25.922 -1.645 1.029 1 54.81 76 LEU B O 1
ATOM 5112 N N . ASP B 1 77 ? 27.969 -2.023 0.128 1 48.59 77 ASP B N 1
ATOM 5113 C CA . ASP B 1 77 ? 28.484 -2.504 1.408 1 48.59 77 ASP B CA 1
ATOM 5114 C C . ASP B 1 77 ? 29.422 -1.478 2.047 1 48.59 77 ASP B C 1
ATOM 5116 O O . ASP B 1 77 ? 30.062 -1.764 3.057 1 48.59 77 ASP B O 1
ATOM 5120 N N . GLY B 1 78 ? 29.516 -0.336 1.487 1 53.62 78 GLY B N 1
ATOM 5121 C CA . GLY B 1 78 ? 30.266 0.78 2.039 1 53.62 78 GLY B CA 1
ATOM 5122 C C . GLY B 1 78 ? 31.766 0.562 2.01 1 53.62 78 GLY B C 1
ATOM 5123 O O . GLY B 1 78 ? 32.5 1.212 2.748 1 53.62 78 GLY B O 1
ATOM 5124 N N . ASP B 1 79 ? 32.312 -0.414 1.252 1 52.06 79 ASP B N 1
ATOM 5125 C CA . ASP B 1 79 ? 33.75 -0.72 1.275 1 52.06 79 ASP B CA 1
ATOM 5126 C C . ASP B 1 79 ? 34.531 0.184 0.317 1 52.06 79 ASP B C 1
ATOM 5128 O O . ASP B 1 79 ? 35.719 -0.004 0.108 1 52.06 79 ASP B O 1
ATOM 5132 N N . GLY B 1 80 ? 33.844 1.019 -0.142 1 55.72 80 GLY B N 1
ATOM 5133 C CA . GLY B 1 80 ? 34.5 1.964 -1.021 1 55.72 80 GLY B CA 1
ATOM 5134 C C . GLY B 1 80 ? 34.594 1.487 -2.461 1 55.72 80 GLY B C 1
ATOM 5135 O O . GLY B 1 80 ? 35.188 2.145 -3.305 1 55.72 80 GLY B O 1
ATOM 5136 N N . LEU B 1 81 ? 34.094 0.227 -2.672 1 57.16 81 LEU B N 1
ATOM 5137 C CA . LEU B 1 81 ? 34.031 -0.293 -4.031 1 57.16 81 LEU B CA 1
ATOM 5138 C C . LEU B 1 81 ? 32.562 -0.404 -4.508 1 57.16 81 LEU B C 1
ATOM 5140 O O . LEU B 1 81 ? 31.703 -0.854 -3.76 1 57.16 81 LEU B O 1
ATOM 5144 N N . GLY B 1 82 ? 32.281 0.108 -5.633 1 57.91 82 GLY B N 1
ATOM 5145 C CA . GLY B 1 82 ? 30.938 0.113 -6.207 1 57.91 82 GLY B CA 1
ATOM 5146 C C . GLY B 1 82 ? 30.578 -1.187 -6.902 1 57.91 82 GLY B C 1
ATOM 5147 O O . GLY B 1 82 ? 31.469 -1.902 -7.383 1 57.91 82 GLY B O 1
ATOM 5148 N N . ASN B 1 83 ? 29.406 -1.658 -6.742 1 53.78 83 ASN B N 1
ATOM 5149 C CA . ASN B 1 83 ? 28.891 -2.809 -7.469 1 53.78 83 ASN B CA 1
ATOM 5150 C C . ASN B 1 83 ? 28.75 -2.514 -8.961 1 53.78 83 ASN B C 1
ATOM 5152 O O . ASN B 1 83 ? 28 -1.611 -9.352 1 53.78 83 ASN B O 1
ATOM 5156 N N . ALA B 1 84 ? 29.562 -3.283 -9.789 1 54.62 84 ALA B N 1
ATOM 5157 C CA . ALA B 1 84 ? 29.656 -3.006 -11.219 1 54.62 84 ALA B CA 1
ATOM 5158 C C . ALA B 1 84 ? 28.297 -3.02 -11.883 1 54.62 84 ALA B C 1
ATOM 5160 O O . ALA B 1 84 ? 28.062 -2.311 -12.867 1 54.62 84 ALA B O 1
ATOM 5161 N N . ASP B 1 85 ? 27.438 -3.854 -11.305 1 50.47 85 ASP B N 1
ATOM 5162 C CA . ASP B 1 85 ? 26.156 -4.031 -11.984 1 50.47 85 ASP B CA 1
ATOM 5163 C C . ASP B 1 85 ? 25.125 -3.033 -11.477 1 50.47 85 ASP B C 1
ATOM 5165 O O . ASP B 1 85 ? 23.953 -3.082 -11.875 1 50.47 85 ASP B O 1
ATOM 5169 N N . MET B 1 86 ? 25.609 -2.246 -10.477 1 56.88 86 MET B N 1
ATOM 5170 C CA . MET B 1 86 ? 24.719 -1.23 -9.938 1 56.88 86 MET B CA 1
ATOM 5171 C C . MET B 1 86 ? 25.297 0.167 -10.117 1 56.88 86 MET B C 1
ATOM 5173 O O . MET B 1 86 ? 25.938 0.702 -9.211 1 56.88 86 MET B O 1
ATOM 5177 N N . SER B 1 87 ? 25.125 0.648 -11.32 1 54.28 87 SER B N 1
ATOM 5178 C CA . SER B 1 87 ? 25.703 1.959 -11.602 1 54.28 87 SER B CA 1
ATOM 5179 C C . SER B 1 87 ? 24.625 2.971 -11.977 1 54.28 87 SER B C 1
ATOM 5181 O O . SER B 1 87 ? 23.5 2.592 -12.336 1 54.28 87 SER B O 1
ATOM 5183 N N . MET B 1 88 ? 24.859 4.098 -11.531 1 56.19 88 MET B N 1
ATOM 5184 C CA . MET B 1 88 ? 24.047 5.203 -12.055 1 56.19 88 MET B CA 1
ATOM 5185 C C . MET B 1 88 ? 24.953 6.301 -12.617 1 56.19 88 MET B C 1
ATOM 5187 O O . MET B 1 88 ? 26.094 6.461 -12.195 1 56.19 88 MET B O 1
ATOM 5191 N N . GLU B 1 89 ? 24.5 6.883 -13.703 1 52.53 89 GLU B N 1
ATOM 5192 C CA . GLU B 1 89 ? 25.219 8.039 -14.25 1 52.53 89 GLU B CA 1
ATOM 5193 C C . GLU B 1 89 ? 24.766 9.328 -13.562 1 52.53 89 GLU B C 1
ATOM 5195 O O . GLU B 1 89 ? 23.578 9.602 -13.461 1 52.53 89 GLU B O 1
ATOM 5200 N N . ALA B 1 90 ? 25.609 9.891 -12.867 1 58.09 90 ALA B N 1
ATOM 5201 C CA . ALA B 1 90 ? 25.375 11.188 -12.234 1 58.09 90 ALA B CA 1
ATOM 5202 C C . ALA B 1 90 ? 26.562 12.117 -12.414 1 58.09 90 ALA B C 1
ATOM 5204 O O . ALA B 1 90 ? 27.703 11.656 -12.57 1 58.09 90 ALA B O 1
ATOM 5205 N N . CYS B 1 91 ? 26.391 13.375 -12.578 1 54.97 91 CYS B N 1
ATOM 5206 C CA . CYS B 1 91 ? 27.438 14.375 -12.766 1 54.97 91 CYS B CA 1
ATOM 5207 C C . CYS B 1 91 ? 28.297 14.5 -11.523 1 54.97 91 CYS B C 1
ATOM 5209 O O . CYS B 1 91 ? 29.5 14.773 -11.617 1 54.97 91 CYS B O 1
ATOM 5211 N N . GLU B 1 92 ? 27.688 14.375 -10.375 1 61.06 92 GLU B N 1
ATOM 5212 C CA . GLU B 1 92 ? 28.375 14.328 -9.086 1 61.06 92 GLU B CA 1
ATOM 5213 C C . GLU B 1 92 ? 28.156 12.977 -8.398 1 61.06 92 GLU B C 1
ATOM 5215 O O . GLU B 1 92 ? 27.188 12.273 -8.703 1 61.06 92 GLU B O 1
ATOM 5220 N N . GLN B 1 93 ? 29.234 12.391 -7.684 1 57.75 93 GLN B N 1
ATOM 5221 C CA . GLN B 1 93 ? 29.109 11.133 -6.961 1 57.75 93 GLN B CA 1
ATOM 5222 C C . GLN B 1 93 ? 27.859 11.117 -6.082 1 57.75 93 GLN B C 1
ATOM 5224 O O . GLN B 1 93 ? 27.766 11.891 -5.125 1 57.75 93 GLN B O 1
ATOM 5229 N N . PRO B 1 94 ? 26.969 10.383 -6.574 1 60.31 94 PRO B N 1
ATOM 5230 C CA . PRO B 1 94 ? 25.828 10.25 -5.68 1 60.31 94 PRO B CA 1
ATOM 5231 C C . PRO B 1 94 ? 26.188 9.602 -4.344 1 60.31 94 PRO B C 1
ATOM 5233 O O . PRO B 1 94 ? 27.156 8.836 -4.27 1 60.31 94 PRO B O 1
ATOM 5236 N N . GLU B 1 95 ? 25.547 9.953 -3.285 1 59.03 95 GLU B N 1
ATOM 5237 C CA . GLU B 1 95 ? 25.812 9.32 -1.995 1 59.03 95 GLU B CA 1
ATOM 5238 C C . GLU B 1 95 ? 25.609 7.812 -2.07 1 59.03 95 GLU B C 1
ATOM 5240 O O . GLU B 1 95 ? 24.609 7.336 -2.613 1 59.03 95 GLU B O 1
ATOM 5245 N N . GLY B 1 96 ? 26.5 6.918 -1.621 1 60.75 96 GLY B N 1
ATOM 5246 C CA . GLY B 1 96 ? 26.547 5.465 -1.667 1 60.75 96 GLY B CA 1
ATOM 5247 C C . GLY B 1 96 ? 27.141 4.926 -2.951 1 60.75 96 GLY B C 1
ATOM 5248 O O . GLY B 1 96 ? 27.203 3.713 -3.152 1 60.75 96 GLY B O 1
ATOM 5249 N N . TYR B 1 97 ? 27.484 5.875 -3.809 1 64.5 97 TYR B N 1
ATOM 5250 C CA . TYR B 1 97 ? 28.109 5.449 -5.059 1 64.5 97 TYR B CA 1
ATOM 5251 C C . TYR B 1 97 ? 29.578 5.816 -5.086 1 64.5 97 TYR B C 1
ATOM 5253 O O . TYR B 1 97 ? 30 6.773 -4.438 1 64.5 97 TYR B O 1
ATOM 5261 N N . VAL B 1 98 ? 30.484 4.926 -5.68 1 65.81 98 VAL B N 1
ATOM 5262 C CA . VAL B 1 98 ? 31.922 5.137 -5.809 1 65.81 98 VAL B CA 1
ATOM 5263 C C . VAL B 1 98 ? 32.312 5.086 -7.281 1 65.81 98 VAL B C 1
ATOM 5265 O O . VAL B 1 98 ? 31.547 4.609 -8.125 1 65.81 98 VAL B O 1
ATOM 5268 N N . ASP B 1 99 ? 33.406 5.688 -7.668 1 59.5 99 ASP B N 1
ATOM 5269 C CA . ASP B 1 99 ? 33.906 5.816 -9.039 1 59.5 99 ASP B CA 1
ATOM 5270 C C . ASP B 1 99 ? 34.531 4.52 -9.508 1 59.5 99 ASP B C 1
ATOM 5272 O O . ASP B 1 99 ? 34.812 4.352 -10.703 1 59.5 99 ASP B O 1
ATOM 5276 N N . ASN B 1 100 ? 35.062 3.688 -8.711 1 52.47 100 ASN B N 1
ATOM 5277 C CA . ASN B 1 100 ? 35.75 2.459 -9.094 1 52.47 100 ASN B CA 1
ATOM 5278 C C . ASN B 1 100 ? 34.844 1.249 -9.008 1 52.47 100 ASN B C 1
ATOM 5280 O O . ASN B 1 100 ? 34.125 1.066 -8 1 52.47 100 ASN B O 1
ATOM 5284 N N . ALA B 1 101 ? 34.594 0.656 -10.133 1 48.19 101 ALA B N 1
ATOM 5285 C CA . ALA B 1 101 ? 33.875 -0.605 -10.258 1 48.19 101 ALA B CA 1
ATOM 5286 C C . ALA B 1 101 ? 34.719 -1.779 -9.789 1 48.19 101 ALA B C 1
ATOM 5288 O O . ALA B 1 101 ? 34.438 -2.936 -10.094 1 48.19 101 ALA B O 1
ATOM 5289 N N . THR B 1 102 ? 35.938 -1.53 -9.422 1 43.5 102 THR B N 1
ATOM 5290 C CA . THR B 1 102 ? 36.844 -2.666 -9.234 1 43.5 102 THR B CA 1
ATOM 5291 C C . THR B 1 102 ? 36.438 -3.465 -7.992 1 43.5 102 THR B C 1
ATOM 5293 O O . THR B 1 102 ? 37.281 -4.168 -7.414 1 43.5 102 THR B O 1
ATOM 5296 N N . ASP B 1 103 ? 35.438 -3.16 -7.465 1 41.25 103 ASP B N 1
ATOM 5297 C CA . ASP B 1 103 ? 35.281 -4.145 -6.395 1 41.25 103 ASP B CA 1
ATOM 5298 C C . ASP B 1 103 ? 35.719 -5.531 -6.863 1 41.25 103 ASP B C 1
ATOM 5300 O O . ASP B 1 103 ? 35.469 -5.914 -8.008 1 41.25 103 ASP B O 1
ATOM 5304 N N . GLU B 1 104 ? 37.031 -6.059 -6.562 1 37.47 104 GLU B N 1
ATOM 5305 C CA . GLU B 1 104 ? 37.281 -7.488 -6.699 1 37.47 104 GLU B CA 1
ATOM 5306 C C . GLU B 1 104 ? 35.969 -8.266 -6.84 1 37.47 104 GLU B C 1
ATOM 5308 O O . GLU B 1 104 ? 34.906 -7.75 -6.535 1 37.47 104 GLU B O 1
ATOM 5313 N N . ILE B 1 105 ? 36.031 -9.727 -7.133 1 38.38 105 ILE B N 1
ATOM 5314 C CA . ILE B 1 105 ? 35 -10.734 -7.301 1 38.38 105 ILE B CA 1
ATOM 5315 C C . ILE B 1 105 ? 33.844 -10.438 -6.344 1 38.38 105 ILE B C 1
ATOM 5317 O O . ILE B 1 105 ? 33.906 -10.742 -5.152 1 38.38 105 ILE B O 1
ATOM 5321 N N . ASP B 1 106 ? 33.312 -9.367 -6.223 1 46.38 106 ASP B N 1
ATOM 5322 C CA . ASP B 1 106 ? 32.125 -9.18 -5.395 1 46.38 106 ASP B CA 1
ATOM 5323 C C . ASP B 1 106 ? 31.125 -10.297 -5.633 1 46.38 106 ASP B C 1
ATOM 5325 O O . ASP B 1 106 ? 30.734 -10.555 -6.773 1 46.38 106 ASP B O 1
ATOM 5329 N N . ASN B 1 107 ? 31.281 -11.328 -4.918 1 53.44 107 ASN B N 1
ATOM 5330 C CA . ASN B 1 107 ? 30.547 -12.578 -4.844 1 53.44 107 ASN B CA 1
ATOM 5331 C C . ASN B 1 107 ? 29.047 -12.352 -4.996 1 53.44 107 ASN B C 1
ATOM 5333 O O . ASN B 1 107 ? 28.25 -13.281 -4.867 1 53.44 107 ASN B O 1
ATOM 5337 N N . THR B 1 108 ? 28.656 -11.039 -5.375 1 65.31 108 THR B N 1
ATOM 5338 C CA . THR B 1 108 ? 27.219 -10.859 -5.488 1 65.31 108 THR B CA 1
ATOM 5339 C C . THR B 1 108 ? 26.844 -10.406 -6.898 1 65.31 108 THR B C 1
ATOM 5341 O O . THR B 1 108 ? 25.734 -9.922 -7.121 1 65.31 108 THR B O 1
ATOM 5344 N N . ALA B 1 109 ? 27.75 -10.562 -7.852 1 76 109 ALA B N 1
ATOM 5345 C CA . ALA B 1 109 ? 27.422 -10.227 -9.234 1 76 109 ALA B CA 1
ATOM 5346 C C . ALA B 1 109 ? 26.391 -11.188 -9.805 1 76 109 ALA B C 1
ATOM 5348 O O . ALA B 1 109 ? 26.391 -12.375 -9.469 1 76 109 ALA B O 1
ATOM 5349 N N . VAL B 1 110 ? 25.5 -10.703 -10.609 1 88.38 110 VAL B N 1
ATOM 5350 C CA . VAL B 1 110 ? 24.391 -11.492 -11.141 1 88.38 110 VAL B CA 1
ATOM 5351 C C . VAL B 1 110 ? 24.453 -11.508 -12.664 1 88.38 110 VAL B C 1
ATOM 5353 O O . VAL B 1 110 ? 24.328 -10.461 -13.312 1 88.38 110 VAL B O 1
ATOM 5356 N N . ASN B 1 111 ? 24.797 -12.57 -13.203 1 91.88 111 ASN B N 1
ATOM 5357 C CA . ASN B 1 111 ? 24.781 -12.859 -14.641 1 91.88 111 ASN B CA 1
ATOM 5358 C C . ASN B 1 111 ? 24.484 -14.328 -14.906 1 91.88 111 ASN B C 1
ATOM 5360 O O . ASN B 1 111 ? 25.422 -15.133 -15.039 1 91.88 111 ASN B O 1
ATOM 5364 N N . PHE B 1 112 ? 23.266 -14.633 -15.125 1 96.69 112 PHE B N 1
ATOM 5365 C CA . PHE B 1 112 ? 22.875 -16.031 -15.328 1 96.69 112 PHE B CA 1
ATOM 5366 C C . PHE B 1 112 ? 23 -16.406 -16.797 1 96.69 112 PHE B C 1
ATOM 5368 O O . PHE B 1 112 ? 22.406 -15.773 -17.672 1 96.69 112 PHE B O 1
ATOM 5375 N N . GLU B 1 113 ? 23.766 -17.453 -17.047 1 96.5 113 GLU B N 1
ATOM 5376 C CA . GLU B 1 113 ? 23.984 -17.969 -18.406 1 96.5 113 GLU B CA 1
ATOM 5377 C C . GLU B 1 113 ? 23.375 -19.359 -18.562 1 96.5 113 GLU B C 1
ATOM 5379 O O . GLU B 1 113 ? 23.406 -20.172 -17.625 1 96.5 113 GLU B O 1
ATOM 5384 N N . PHE B 1 114 ? 22.906 -19.594 -19.734 1 98.12 114 PHE B N 1
ATOM 5385 C CA . PHE B 1 114 ? 22.359 -20.906 -20.062 1 98.12 114 PHE B CA 1
ATOM 5386 C C . PHE B 1 114 ? 23.422 -22 -19.922 1 98.12 114 PHE B C 1
ATOM 5388 O O . PHE B 1 114 ? 24.531 -21.859 -20.438 1 98.12 114 PHE B O 1
ATOM 5395 N N . LEU B 1 115 ? 23.031 -23.047 -19.266 1 98.06 115 LEU B N 1
ATOM 5396 C CA . LEU B 1 115 ? 23.953 -24.156 -19.047 1 98.06 115 LEU B CA 1
ATOM 5397 C C . LEU B 1 115 ? 23.5 -25.391 -19.828 1 98.06 115 LEU B C 1
ATOM 5399 O O . LEU B 1 115 ? 24.297 -25.984 -20.562 1 98.06 115 LEU B O 1
ATOM 5403 N N . SER B 1 116 ? 22.219 -25.781 -19.625 1 98.31 116 SER B N 1
ATOM 5404 C CA . SER B 1 116 ? 21.703 -26.969 -20.281 1 98.31 116 SER B CA 1
ATOM 5405 C C . SER B 1 116 ? 20.172 -26.969 -20.281 1 98.31 116 SER B C 1
ATOM 5407 O O . SER B 1 116 ? 19.547 -26.094 -19.672 1 98.31 116 SER B O 1
ATOM 5409 N N . THR B 1 117 ? 19.609 -27.922 -21.031 1 97.94 117 THR B N 1
ATOM 5410 C CA . THR B 1 117 ? 18.172 -28.156 -21.062 1 97.94 117 THR B CA 1
ATOM 5411 C C . THR B 1 117 ? 17.859 -29.641 -21.25 1 97.94 117 THR B C 1
ATOM 5413 O O . THR B 1 117 ? 18.672 -30.391 -21.781 1 97.94 117 THR B O 1
ATOM 5416 N N . ILE B 1 118 ? 16.781 -30.078 -20.688 1 97.5 118 ILE B N 1
ATOM 5417 C CA . ILE B 1 118 ? 16.297 -31.438 -20.922 1 97.5 118 ILE B CA 1
ATOM 5418 C C . ILE B 1 118 ? 14.828 -31.391 -21.344 1 97.5 118 ILE B C 1
ATOM 5420 O O . ILE B 1 118 ? 14.047 -30.594 -20.828 1 97.5 118 ILE B O 1
ATOM 5424 N N . ASP B 1 119 ? 14.5 -32.125 -22.328 1 96.12 119 ASP B N 1
ATOM 5425 C CA . ASP B 1 119 ? 13.133 -32.312 -22.797 1 96.12 119 ASP B CA 1
ATOM 5426 C C . ASP B 1 119 ? 12.492 -33.531 -22.172 1 96.12 119 ASP B C 1
ATOM 5428 O O . ASP B 1 119 ? 12.945 -34.656 -22.422 1 96.12 119 ASP B O 1
ATOM 5432 N N . ILE B 1 120 ? 11.461 -33.344 -21.484 1 93.5 120 ILE B N 1
ATOM 5433 C CA . ILE B 1 120 ? 10.922 -34.5 -20.781 1 93.5 120 ILE B CA 1
ATOM 5434 C C . ILE B 1 120 ? 9.523 -34.812 -21.297 1 93.5 120 ILE B C 1
ATOM 5436 O O . ILE B 1 120 ? 8.781 -35.594 -20.656 1 93.5 120 ILE B O 1
ATOM 5440 N N . GLY B 1 121 ? 9.078 -34.188 -22.328 1 91.56 121 GLY B N 1
ATOM 5441 C CA . GLY B 1 121 ? 7.781 -34.469 -22.922 1 91.56 121 GLY B CA 1
ATOM 5442 C C . GLY B 1 121 ? 7.168 -33.281 -23.641 1 91.56 121 GLY B C 1
ATOM 5443 O O . GLY B 1 121 ? 7.883 -32.375 -24.109 1 91.56 121 GLY B O 1
ATOM 5444 N N . GLY B 1 122 ? 5.82 -33.344 -23.844 1 87 122 GLY B N 1
ATOM 5445 C CA . GLY B 1 122 ? 5.082 -32.312 -24.5 1 87 122 GLY B CA 1
ATOM 5446 C C . GLY B 1 122 ? 4.355 -31.375 -23.531 1 87 122 GLY B C 1
ATOM 5447 O O . GLY B 1 122 ? 4.91 -31 -22.5 1 87 122 GLY B O 1
ATOM 5448 N N . LEU B 1 123 ? 3.16 -30.953 -24 1 82.38 123 LEU B N 1
ATOM 5449 C CA . LEU B 1 123 ? 2.348 -30.047 -23.203 1 82.38 123 LEU B CA 1
ATOM 5450 C C . LEU B 1 123 ? 2.123 -30.609 -21.812 1 82.38 123 LEU B C 1
ATOM 5452 O O . LEU B 1 123 ? 1.742 -31.781 -21.656 1 82.38 123 LEU B O 1
ATOM 5456 N N . SER B 1 124 ? 2.387 -29.812 -20.766 1 83.06 124 SER B N 1
ATOM 5457 C CA . SER B 1 124 ? 2.176 -30.062 -19.344 1 83.06 124 SER B CA 1
ATOM 5458 C C . SER B 1 124 ? 3.119 -31.141 -18.828 1 83.06 124 SER B C 1
ATOM 5460 O O . SER B 1 124 ? 2.875 -31.719 -17.766 1 83.06 124 SER B O 1
ATOM 5462 N N . ALA B 1 125 ? 4.16 -31.391 -19.516 1 85.62 125 ALA B N 1
ATOM 5463 C CA . ALA B 1 125 ? 5.133 -32.375 -19.047 1 85.62 125 ALA B CA 1
ATOM 5464 C C . ALA B 1 125 ? 6.07 -31.797 -18 1 85.62 125 ALA B C 1
ATOM 5466 O O . ALA B 1 125 ? 6.684 -32.531 -17.219 1 85.62 125 ALA B O 1
ATOM 5467 N N . ALA B 1 126 ? 6.16 -30.531 -17.953 1 89.56 126 ALA B N 1
ATOM 5468 C CA . ALA B 1 126 ? 7.047 -29.875 -17 1 89.56 126 ALA B CA 1
ATOM 5469 C C . ALA B 1 126 ? 6.387 -28.625 -16.406 1 89.56 126 ALA B C 1
ATOM 5471 O O . ALA B 1 126 ? 6.402 -27.562 -17.016 1 89.56 126 ALA B O 1
ATOM 5472 N N . GLU B 1 127 ? 5.953 -28.75 -15.203 1 93.12 127 GLU B N 1
ATOM 5473 C CA . GLU B 1 127 ? 5.254 -27.609 -14.609 1 93.12 127 GLU B CA 1
ATOM 5474 C C . GLU B 1 127 ? 5.988 -27.094 -13.375 1 93.12 127 GLU B C 1
ATOM 5476 O O . GLU B 1 127 ? 6.539 -26 -13.383 1 93.12 127 GLU B O 1
ATOM 5481 N N . ILE B 1 128 ? 6.078 -27.984 -12.398 1 97.12 128 ILE B N 1
ATOM 5482 C CA . ILE B 1 128 ? 6.699 -27.609 -11.133 1 97.12 128 ILE B CA 1
ATOM 5483 C C . ILE B 1 128 ? 7.887 -28.516 -10.852 1 97.12 128 ILE B C 1
ATOM 5485 O O . ILE B 1 128 ? 7.793 -29.734 -11.023 1 97.12 128 ILE B O 1
ATOM 5489 N N . SER B 1 129 ? 9.031 -27.906 -10.453 1 98.31 129 SER B N 1
ATOM 5490 C CA . SER B 1 129 ? 10.234 -28.688 -10.148 1 98.31 129 SER B CA 1
ATOM 5491 C C . SER B 1 129 ? 10.648 -28.5 -8.688 1 98.31 129 SER B C 1
ATOM 5493 O O . SER B 1 129 ? 10.359 -27.469 -8.078 1 98.31 129 SER B O 1
ATOM 5495 N N . ALA B 1 130 ? 11.281 -29.469 -8.188 1 98.69 130 ALA B N 1
ATOM 5496 C CA . ALA B 1 130 ? 11.93 -29.438 -6.879 1 98.69 130 ALA B CA 1
ATOM 5497 C C . ALA B 1 130 ? 13.289 -30.125 -6.918 1 98.69 130 ALA B C 1
ATOM 5499 O O . ALA B 1 130 ? 13.445 -31.172 -7.547 1 98.69 130 ALA B O 1
ATOM 5500 N N . TYR B 1 131 ? 14.266 -29.5 -6.328 1 98.62 131 TYR B N 1
ATOM 5501 C CA . TYR B 1 131 ? 15.617 -30.047 -6.262 1 98.62 131 TYR B CA 1
ATOM 5502 C C . TYR B 1 131 ? 15.93 -30.562 -4.859 1 98.62 131 TYR B C 1
ATOM 5504 O O . TYR B 1 131 ? 15.695 -29.859 -3.871 1 98.62 131 TYR B O 1
ATOM 5512 N N . ASP B 1 132 ? 16.469 -31.734 -4.801 1 98.38 132 ASP B N 1
ATOM 5513 C CA . ASP B 1 132 ? 16.922 -32.281 -3.533 1 98.38 132 ASP B CA 1
ATOM 5514 C C . ASP B 1 132 ? 18.453 -32.375 -3.496 1 98.38 132 ASP B C 1
ATOM 5516 O O . ASP B 1 132 ? 19.047 -33.125 -4.266 1 98.38 132 ASP B O 1
ATOM 5520 N N . GLU B 1 133 ? 19.016 -31.781 -2.525 1 96.12 133 GLU B N 1
ATOM 5521 C CA . GLU B 1 133 ? 20.484 -31.719 -2.451 1 96.12 133 GLU B CA 1
ATOM 5522 C C . GLU B 1 133 ? 21.062 -33.031 -1.971 1 96.12 133 GLU B C 1
ATOM 5524 O O . GLU B 1 133 ? 22.25 -33.312 -2.186 1 96.12 133 GLU B O 1
ATOM 5529 N N . VAL B 1 134 ? 20.344 -33.844 -1.259 1 96.81 134 VAL B N 1
ATOM 5530 C CA . VAL B 1 134 ? 20.828 -35.125 -0.729 1 96.81 134 VAL B CA 1
ATOM 5531 C C . VAL B 1 134 ? 21.047 -36.094 -1.874 1 96.81 134 VAL B C 1
ATOM 5533 O O . VAL B 1 134 ? 22.125 -36.688 -2 1 96.81 134 VAL B O 1
ATOM 5536 N N . SER B 1 135 ? 20.062 -36.219 -2.688 1 97.5 135 SER B N 1
ATOM 5537 C CA . SER B 1 135 ? 20.156 -37.188 -3.789 1 97.5 135 SER B CA 1
ATOM 5538 C C . SER B 1 135 ? 20.766 -36.531 -5.031 1 97.5 135 SER B C 1
ATOM 5540 O O . SER B 1 135 ? 21.156 -37.219 -5.969 1 97.5 135 SER B O 1
ATOM 5542 N N . LYS B 1 136 ? 20.734 -35.188 -5.078 1 97.88 136 LYS B N 1
ATOM 5543 C CA . LYS B 1 136 ? 21.109 -34.375 -6.238 1 97.88 136 LYS B CA 1
ATOM 5544 C C . LYS B 1 136 ? 20.203 -34.688 -7.434 1 97.88 136 LYS B C 1
ATOM 5546 O O . LYS B 1 136 ? 20.688 -34.75 -8.57 1 97.88 136 LYS B O 1
ATOM 5551 N N . HIS B 1 137 ? 18.953 -34.969 -7.172 1 98.38 137 HIS B N 1
ATOM 5552 C CA . HIS B 1 137 ? 17.953 -35.188 -8.203 1 98.38 137 HIS B CA 1
ATOM 5553 C C . HIS B 1 137 ? 17 -34 -8.32 1 98.38 137 HIS B C 1
ATOM 5555 O O . HIS B 1 137 ? 16.781 -33.281 -7.344 1 98.38 137 HIS B O 1
ATOM 5561 N N . LEU B 1 138 ? 16.562 -33.781 -9.516 1 98.62 138 LEU B N 1
ATOM 5562 C CA . LEU B 1 138 ? 15.453 -32.875 -9.805 1 98.62 138 LEU B CA 1
ATOM 5563 C C . LEU B 1 138 ? 14.164 -33.688 -10.031 1 98.62 138 LEU B C 1
ATOM 5565 O O . LEU B 1 138 ? 14.148 -34.656 -10.781 1 98.62 138 LEU B O 1
ATOM 5569 N N . PHE B 1 139 ? 13.172 -33.312 -9.336 1 98.81 139 PHE B N 1
ATOM 5570 C CA . PHE B 1 139 ? 11.852 -33.906 -9.461 1 98.81 139 PHE B CA 1
ATOM 5571 C C . PHE B 1 139 ? 10.883 -32.969 -10.156 1 98.81 139 PHE B C 1
ATOM 5573 O O . PHE B 1 139 ? 10.727 -31.812 -9.727 1 98.81 139 PHE B O 1
ATOM 5580 N N . ILE B 1 140 ? 10.242 -33.438 -11.211 1 98.56 140 ILE B N 1
ATOM 5581 C CA . ILE B 1 140 ? 9.438 -32.562 -12.055 1 98.56 140 ILE B CA 1
ATOM 5582 C C . ILE B 1 140 ? 8.031 -33.125 -12.203 1 98.56 140 ILE B C 1
ATOM 5584 O O . ILE B 1 140 ? 7.859 -34.281 -12.617 1 98.56 140 ILE B O 1
ATOM 5588 N N . THR B 1 141 ? 7.043 -32.375 -11.844 1 98.31 141 THR B N 1
ATOM 5589 C CA . THR B 1 141 ? 5.68 -32.812 -12.102 1 98.31 141 THR B CA 1
ATOM 5590 C C . THR B 1 141 ? 5.434 -33 -13.594 1 98.31 141 THR B C 1
ATOM 5592 O O . THR B 1 141 ? 5.754 -32.094 -14.383 1 98.31 141 THR B O 1
ATOM 5595 N N . ASN B 1 142 ? 4.941 -34.094 -13.984 1 97.12 142 ASN B N 1
ATOM 5596 C CA . ASN B 1 142 ? 4.586 -34.438 -15.359 1 97.12 142 ASN B CA 1
ATOM 5597 C C . ASN B 1 142 ? 3.111 -34.812 -15.477 1 97.12 142 ASN B C 1
ATOM 5599 O O . ASN B 1 142 ? 2.756 -36 -15.344 1 97.12 142 ASN B O 1
ATOM 5603 N N . ALA B 1 143 ? 2.355 -33.875 -15.758 1 93.81 143 ALA B N 1
ATOM 5604 C CA . ALA B 1 143 ? 0.914 -34.094 -15.828 1 93.81 143 ALA B CA 1
ATOM 5605 C C . ALA B 1 143 ? 0.553 -34.969 -17.016 1 93.81 143 ALA B C 1
ATOM 5607 O O . ALA B 1 143 ? -0.427 -35.719 -16.969 1 93.81 143 ALA B O 1
ATOM 5608 N N . GLU B 1 144 ? 1.316 -34.875 -18.047 1 92 144 GLU B N 1
ATOM 5609 C CA . GLU B 1 144 ? 1.085 -35.719 -19.219 1 92 144 GLU B CA 1
ATOM 5610 C C . GLU B 1 144 ? 1.152 -37.188 -18.859 1 92 144 GLU B C 1
ATOM 5612 O O . GLU B 1 144 ? 0.312 -37.969 -19.297 1 92 144 GLU B O 1
ATOM 5617 N N . LYS B 1 145 ? 2.16 -37.531 -18.062 1 94.69 145 LYS B N 1
ATOM 5618 C CA . LYS B 1 145 ? 2.371 -38.906 -17.672 1 94.69 145 LYS B CA 1
ATOM 5619 C C . LYS B 1 145 ? 1.733 -39.219 -16.328 1 94.69 145 LYS B C 1
ATOM 5621 O O . LYS B 1 145 ? 1.716 -40.375 -15.875 1 94.69 145 LYS B O 1
ATOM 5626 N N . GLU B 1 146 ? 1.233 -38.25 -15.695 1 95.75 146 GLU B N 1
ATOM 5627 C CA . GLU B 1 146 ? 0.604 -38.375 -14.383 1 95.75 146 GLU B CA 1
ATOM 5628 C C . GLU B 1 146 ? 1.587 -38.875 -13.336 1 95.75 146 GLU B C 1
ATOM 5630 O O . GLU B 1 146 ? 1.354 -39.906 -12.711 1 95.75 146 GLU B O 1
ATOM 5635 N N . GLY B 1 147 ? 2.523 -38.125 -13.094 1 98 147 GLY B N 1
ATOM 5636 C CA . GLY B 1 147 ? 3.525 -38.531 -12.109 1 98 147 GLY B CA 1
ATOM 5637 C C . GLY B 1 147 ? 4.688 -37.562 -12.031 1 98 147 GLY B C 1
ATOM 5638 O O . GLY B 1 147 ? 4.52 -36.344 -12.289 1 98 147 GLY B O 1
ATOM 5639 N N . ILE B 1 148 ? 5.797 -38.094 -11.492 1 98.69 148 ILE B N 1
ATOM 5640 C CA . ILE B 1 148 ? 6.996 -37.281 -11.297 1 98.69 148 ILE B CA 1
ATOM 5641 C C . ILE B 1 148 ? 8.133 -37.844 -12.148 1 98.69 148 ILE B C 1
ATOM 5643 O O . ILE B 1 148 ? 8.547 -39 -11.984 1 98.69 148 ILE B O 1
ATOM 5647 N N . THR B 1 149 ? 8.648 -37.031 -13.102 1 98.44 149 THR B N 1
ATOM 5648 C CA . THR B 1 149 ? 9.891 -37.344 -13.781 1 98.44 149 THR B CA 1
ATOM 5649 C C . THR B 1 149 ? 11.094 -37.062 -12.891 1 98.44 149 THR B C 1
ATOM 5651 O O . THR B 1 149 ? 11.164 -36 -12.273 1 98.44 149 THR B O 1
ATOM 5654 N N . VAL B 1 150 ? 12.016 -38 -12.82 1 98.69 150 VAL B N 1
ATOM 5655 C CA . VAL B 1 150 ? 13.211 -37.844 -11.992 1 98.69 150 VAL B CA 1
ATOM 5656 C C . VAL B 1 150 ? 14.43 -37.625 -12.883 1 98.69 150 VAL B C 1
ATOM 5658 O O . VAL B 1 150 ? 14.727 -38.406 -13.766 1 98.69 150 VAL B O 1
ATOM 5661 N N . VAL B 1 151 ? 15.078 -36.531 -12.648 1 98.5 151 VAL B N 1
ATOM 5662 C CA . VAL B 1 151 ? 16.234 -36.156 -13.445 1 98.5 151 VAL B CA 1
ATOM 5663 C C . VAL B 1 151 ? 17.484 -36.094 -12.555 1 98.5 151 VAL B C 1
ATOM 5665 O O . VAL B 1 151 ? 17.453 -35.469 -11.484 1 98.5 151 VAL B O 1
ATOM 5668 N N . GLU B 1 152 ? 18.562 -36.781 -12.945 1 97.88 152 GLU B N 1
ATOM 5669 C CA . GLU B 1 152 ? 19.859 -36.656 -12.289 1 97.88 152 GLU B CA 1
ATOM 5670 C C . GLU B 1 152 ? 20.484 -35.312 -12.562 1 97.88 152 GLU B C 1
ATOM 5672 O O . GLU B 1 152 ? 20.609 -34.906 -13.719 1 97.88 152 GLU B O 1
ATOM 5677 N N . LEU B 1 153 ? 20.891 -34.625 -11.461 1 97.81 153 LEU B N 1
ATOM 5678 C CA . LEU B 1 153 ? 21.438 -33.281 -11.625 1 97.81 153 LEU B CA 1
ATOM 5679 C C . LEU B 1 153 ? 22.812 -33.156 -10.969 1 97.81 153 LEU B C 1
ATOM 5681 O O . LEU B 1 153 ? 23.266 -32.062 -10.672 1 97.81 153 LEU B O 1
ATOM 5685 N N . ALA B 1 154 ? 23.453 -34.25 -10.68 1 97.06 154 ALA B N 1
ATOM 5686 C CA . ALA B 1 154 ? 24.812 -34.219 -10.141 1 97.06 154 ALA B CA 1
ATOM 5687 C C . ALA B 1 154 ? 25.734 -33.375 -11.039 1 97.06 154 ALA B C 1
ATOM 5689 O O . ALA B 1 154 ? 26.656 -32.719 -10.555 1 97.06 154 ALA B O 1
ATOM 5690 N N . ASP B 1 155 ? 25.516 -33.469 -12.289 1 97.38 155 ASP B N 1
ATOM 5691 C CA . ASP B 1 155 ? 26.125 -32.562 -13.273 1 97.38 155 ASP B CA 1
ATOM 5692 C C . ASP B 1 155 ? 25.062 -31.75 -14 1 97.38 155 ASP B C 1
ATOM 5694 O O . ASP B 1 155 ? 24.484 -32.219 -15 1 97.38 155 ASP B O 1
ATOM 5698 N N . PRO B 1 156 ? 24.906 -30.516 -13.602 1 97.94 156 PRO B N 1
ATOM 5699 C CA . PRO B 1 156 ? 23.828 -29.703 -14.188 1 97.94 156 PRO B CA 1
ATOM 5700 C C . PRO B 1 156 ? 24.062 -29.391 -15.664 1 97.94 156 PRO B C 1
ATOM 5702 O O . PRO B 1 156 ? 23.141 -28.938 -16.344 1 97.94 156 PRO B O 1
ATOM 5705 N N . SER B 1 157 ? 25.25 -29.578 -16.141 1 97.62 157 SER B N 1
ATOM 5706 C CA . SER B 1 157 ? 25.516 -29.359 -17.562 1 97.62 157 SER B CA 1
ATOM 5707 C C . SER B 1 157 ? 25.031 -30.547 -18.406 1 97.62 157 SER B C 1
ATOM 5709 O O . SER B 1 157 ? 24.953 -30.438 -19.625 1 97.62 157 SER B O 1
ATOM 5711 N N . ALA B 1 158 ? 24.734 -31.625 -17.688 1 97.88 158 ALA B N 1
ATOM 5712 C CA . ALA B 1 158 ? 24.281 -32.812 -18.406 1 97.88 158 ALA B CA 1
ATOM 5713 C C . ALA B 1 158 ? 23.172 -33.531 -17.625 1 97.88 158 ALA B C 1
ATOM 5715 O O . ALA B 1 158 ? 23.312 -34.688 -17.25 1 97.88 158 ALA B O 1
ATOM 5716 N N . PRO B 1 159 ? 22.062 -32.875 -17.5 1 98.25 159 PRO B N 1
ATOM 5717 C CA . PRO B 1 159 ? 20.938 -33.531 -16.828 1 98.25 159 PRO B CA 1
ATOM 5718 C C . PRO B 1 159 ? 20.422 -34.75 -17.594 1 98.25 159 PRO B C 1
ATOM 5720 O O . PRO B 1 159 ? 20.406 -34.75 -18.828 1 98.25 159 PRO B O 1
ATOM 5723 N N . ALA B 1 160 ? 19.984 -35.781 -16.828 1 97.69 160 ALA B N 1
ATOM 5724 C CA . ALA B 1 160 ? 19.516 -37.031 -17.453 1 97.69 160 ALA B CA 1
ATOM 5725 C C . ALA B 1 160 ? 18.312 -37.594 -16.703 1 97.69 160 ALA B C 1
ATOM 5727 O O . ALA B 1 160 ? 18.297 -37.625 -15.477 1 97.69 160 ALA B O 1
ATOM 5728 N N . GLU B 1 161 ? 17.312 -37.969 -17.5 1 97.38 161 GLU B N 1
ATOM 5729 C CA . GLU B 1 161 ? 16.188 -38.656 -16.891 1 97.38 161 GLU B CA 1
ATOM 5730 C C . GLU B 1 161 ? 16.594 -40.031 -16.391 1 97.38 161 GLU B C 1
ATOM 5732 O O . GLU B 1 161 ? 17.094 -40.844 -17.172 1 97.38 161 GLU B O 1
ATOM 5737 N N . ILE B 1 162 ? 16.281 -40.312 -15.164 1 97.31 162 ILE B N 1
ATOM 5738 C CA . ILE B 1 162 ? 16.766 -41.594 -14.617 1 97.31 162 ILE B CA 1
ATOM 5739 C C . ILE B 1 162 ? 15.602 -42.375 -14.055 1 97.31 162 ILE B C 1
ATOM 5741 O O . ILE B 1 162 ? 15.781 -43.531 -13.633 1 97.31 162 ILE B O 1
ATOM 5745 N N . GLY B 1 163 ? 14.445 -41.781 -14.031 1 96.06 163 GLY B N 1
ATOM 5746 C CA . GLY B 1 163 ? 13.32 -42.5 -13.484 1 96.06 163 GLY B CA 1
ATOM 5747 C C . GLY B 1 163 ? 12.008 -41.75 -13.57 1 96.06 163 GLY B C 1
ATOM 5748 O O . GLY B 1 163 ? 11.969 -40.625 -14.086 1 96.06 163 GLY B O 1
ATOM 5749 N N . PHE B 1 164 ? 10.992 -42.438 -13.086 1 97.19 164 PHE B N 1
ATOM 5750 C CA . PHE B 1 164 ? 9.633 -41.938 -13.062 1 97.19 164 PHE B CA 1
ATOM 5751 C C . PHE B 1 164 ? 8.859 -42.5 -11.883 1 97.19 164 PHE B C 1
ATOM 5753 O O . PHE B 1 164 ? 8.953 -43.688 -11.586 1 97.19 164 PHE B O 1
ATOM 5760 N N . ILE B 1 165 ? 8.227 -41.688 -11.172 1 98.31 165 ILE B N 1
ATOM 5761 C CA . ILE B 1 165 ? 7.348 -42.094 -10.078 1 98.31 165 ILE B CA 1
ATOM 5762 C C . ILE B 1 165 ? 5.891 -41.969 -10.523 1 98.31 165 ILE B C 1
ATOM 5764 O O . ILE B 1 165 ? 5.402 -40.875 -10.812 1 98.31 165 ILE B O 1
ATOM 5768 N N . ASP B 1 166 ? 5.215 -43.062 -10.539 1 97.75 166 ASP B N 1
ATOM 5769 C CA . ASP B 1 166 ? 3.789 -43.062 -10.852 1 97.75 166 ASP B CA 1
ATOM 5770 C C . ASP B 1 166 ? 2.959 -42.625 -9.648 1 97.75 166 ASP B C 1
ATOM 5772 O O . ASP B 1 166 ? 2.408 -43.469 -8.93 1 97.75 166 ASP B O 1
ATOM 5776 N N . ALA B 1 167 ? 2.812 -41.375 -9.492 1 97.38 167 ALA B N 1
ATOM 5777 C CA . ALA B 1 167 ? 2.211 -40.812 -8.281 1 97.38 167 ALA B CA 1
ATOM 5778 C C . ALA B 1 167 ? 0.749 -40.438 -8.523 1 97.38 167 ALA B C 1
ATOM 5780 O O . ALA B 1 167 ? -0.003 -40.219 -7.57 1 97.38 167 ALA B O 1
ATOM 5781 N N . GLY B 1 168 ? 0.269 -40.469 -9.789 1 97.25 168 GLY B N 1
ATOM 5782 C CA . GLY B 1 168 ? -1.086 -40.031 -10.109 1 97.25 168 GLY B CA 1
ATOM 5783 C C . GLY B 1 168 ? -1.154 -38.656 -10.695 1 97.25 168 GLY B C 1
ATOM 5784 O O . GLY B 1 168 ? -0.204 -38.188 -11.336 1 97.25 168 GLY B O 1
ATOM 5785 N N . LYS B 1 169 ? -2.363 -37.938 -10.609 1 97.88 169 LYS B N 1
ATOM 5786 C CA . LYS B 1 169 ? -2.576 -36.594 -11.172 1 97.88 169 LYS B CA 1
ATOM 5787 C C . LYS B 1 169 ? -1.932 -35.531 -10.305 1 97.88 169 LYS B C 1
ATOM 5789 O O . LYS B 1 169 ? -2.609 -34.875 -9.516 1 97.88 169 LYS B O 1
ATOM 5794 N N . VAL B 1 170 ? -0.733 -35.25 -10.586 1 98.25 170 VAL B N 1
ATOM 5795 C CA . VAL B 1 170 ? 0.109 -34.406 -9.727 1 98.25 170 VAL B CA 1
ATOM 5796 C C . VAL B 1 170 ? -0.028 -32.938 -10.117 1 98.25 170 VAL B C 1
ATOM 5798 O O . VAL B 1 170 ? -0.173 -32.625 -11.305 1 98.25 170 VAL B O 1
ATOM 5801 N N . ASN B 1 171 ? -0 -32.062 -9.102 1 97.81 171 ASN B N 1
ATOM 5802 C CA . ASN B 1 171 ? -0.073 -30.609 -9.344 1 97.81 171 ASN B CA 1
ATOM 5803 C C . ASN B 1 171 ? 1.191 -29.906 -8.867 1 97.81 171 ASN B C 1
ATOM 5805 O O . ASN B 1 171 ? 1.499 -28.797 -9.336 1 97.81 171 ASN B O 1
ATOM 5809 N N . SER B 1 172 ? 1.841 -30.484 -7.906 1 98.5 172 SER B N 1
ATOM 5810 C CA . SER B 1 172 ? 2.98 -29.797 -7.312 1 98.5 172 SER B CA 1
ATOM 5811 C C . SER B 1 172 ? 3.924 -30.781 -6.625 1 98.5 172 SER B C 1
ATOM 5813 O O . SER B 1 172 ? 3.52 -31.891 -6.273 1 98.5 172 SER B O 1
ATOM 5815 N N . VAL B 1 173 ? 5.188 -30.359 -6.477 1 98.81 173 VAL B N 1
ATOM 5816 C CA . VAL B 1 173 ? 6.207 -31.141 -5.777 1 98.81 173 VAL B CA 1
ATOM 5817 C C . VAL B 1 173 ? 7.137 -30.203 -5.012 1 98.81 173 VAL B C 1
ATOM 5819 O O . VAL B 1 173 ? 7.434 -29.094 -5.473 1 98.81 173 VAL B O 1
ATOM 5822 N N . ALA B 1 174 ? 7.512 -30.625 -3.855 1 98.81 174 ALA B N 1
ATOM 5823 C CA . ALA B 1 174 ? 8.484 -29.922 -3.018 1 98.81 174 ALA B CA 1
ATOM 5824 C C . ALA B 1 174 ? 9.484 -30.891 -2.414 1 98.81 174 ALA B C 1
ATOM 5826 O O . ALA B 1 174 ? 9.172 -32.062 -2.209 1 98.81 174 ALA B O 1
ATOM 5827 N N . ALA B 1 175 ? 10.703 -30.375 -2.152 1 98.69 175 ALA B N 1
ATOM 5828 C CA . ALA B 1 175 ? 11.75 -31.234 -1.607 1 98.69 175 ALA B CA 1
ATOM 5829 C C . ALA B 1 175 ? 12.266 -30.703 -0.276 1 98.69 175 ALA B C 1
ATOM 5831 O O . ALA B 1 175 ? 12.258 -29.5 -0.043 1 98.69 175 ALA B O 1
ATOM 5832 N N . TYR B 1 176 ? 12.648 -31.625 0.578 1 98.25 176 TYR B N 1
ATOM 5833 C CA . TYR B 1 176 ? 13.289 -31.297 1.845 1 98.25 176 TYR B CA 1
ATOM 5834 C C . TYR B 1 176 ? 14.148 -32.469 2.346 1 98.25 176 TYR B C 1
ATOM 5836 O O . TYR B 1 176 ? 13.625 -33.5 2.75 1 98.25 176 TYR B O 1
ATOM 5844 N N . GLN B 1 177 ? 15.422 -32.375 2.369 1 97.12 177 GLN B N 1
ATOM 5845 C CA . GLN B 1 177 ? 16.422 -33.25 3.01 1 97.12 177 GLN B CA 1
ATOM 5846 C C . GLN B 1 177 ? 16.125 -34.719 2.752 1 97.12 177 GLN B C 1
ATOM 5848 O O . GLN B 1 177 ? 15.992 -35.5 3.693 1 97.12 177 GLN B O 1
ATOM 5853 N N . GLY B 1 178 ? 16.078 -35.031 1.561 1 98.19 178 GLY B N 1
ATOM 5854 C CA . GLY B 1 178 ? 15.977 -36.438 1.195 1 98.19 178 GLY B CA 1
ATOM 5855 C C . GLY B 1 178 ? 14.547 -36.906 1.018 1 98.19 178 GLY B C 1
ATOM 5856 O O . GLY B 1 178 ? 14.297 -38.094 0.866 1 98.19 178 GLY B O 1
ATOM 5857 N N . LYS B 1 179 ? 13.648 -36.031 1.065 1 98.5 179 LYS B N 1
ATOM 5858 C CA . LYS B 1 179 ? 12.242 -36.344 0.846 1 98.5 179 LYS B CA 1
ATOM 5859 C C . LYS B 1 179 ? 11.625 -35.406 -0.193 1 98.5 179 LYS B C 1
ATOM 5861 O O . LYS B 1 179 ? 12.086 -34.25 -0.362 1 98.5 179 LYS B O 1
ATOM 5866 N N . ILE B 1 180 ? 10.617 -35.906 -0.895 1 98.81 180 ILE B N 1
ATOM 5867 C CA . ILE B 1 180 ? 9.742 -35.031 -1.66 1 98.81 180 ILE B CA 1
ATOM 5868 C C . ILE B 1 180 ? 8.289 -35.219 -1.23 1 98.81 180 ILE B C 1
ATOM 5870 O O . ILE B 1 180 ? 7.914 -36.312 -0.795 1 98.81 180 ILE B O 1
ATOM 5874 N N . ALA B 1 181 ? 7.535 -34.219 -1.22 1 98.94 181 ALA B N 1
ATOM 5875 C CA . ALA B 1 181 ? 6.082 -34.219 -1.091 1 98.94 181 ALA B CA 1
ATOM 5876 C C . ALA B 1 181 ? 5.41 -33.875 -2.42 1 98.94 181 ALA B C 1
ATOM 5878 O O . ALA B 1 181 ? 5.809 -32.938 -3.107 1 98.94 181 ALA B O 1
ATOM 5879 N N . VAL B 1 182 ? 4.438 -34.688 -2.797 1 98.88 182 VAL B N 1
ATOM 5880 C CA . VAL B 1 182 ? 3.742 -34.531 -4.07 1 98.88 182 VAL B CA 1
ATOM 5881 C C . VAL B 1 182 ? 2.254 -34.312 -3.824 1 98.88 182 VAL B C 1
ATOM 5883 O O . VAL B 1 182 ? 1.597 -35.094 -3.156 1 98.88 182 VAL B O 1
ATOM 5886 N N . ALA B 1 183 ? 1.731 -33.25 -4.332 1 98.88 183 ALA B N 1
ATOM 5887 C CA . ALA B 1 183 ? 0.294 -33 -4.281 1 98.88 183 ALA B CA 1
ATOM 5888 C C . ALA B 1 183 ? -0.428 -33.719 -5.422 1 98.88 183 ALA B C 1
ATOM 5890 O O . ALA B 1 183 ? -0.116 -33.5 -6.594 1 98.88 183 ALA B O 1
ATOM 5891 N N . VAL B 1 184 ? -1.402 -34.469 -5.07 1 98.75 184 VAL B N 1
ATOM 5892 C CA . VAL B 1 184 ? -2.113 -35.312 -6.043 1 98.75 184 VAL B CA 1
ATOM 5893 C C . VAL B 1 184 ? -3.613 -35.031 -5.941 1 98.75 184 VAL B C 1
ATOM 5895 O O . VAL B 1 184 ? -4.219 -35.281 -4.891 1 98.75 184 VAL B O 1
ATOM 5898 N N . GLN B 1 185 ? -4.176 -34.625 -7.023 1 98.5 185 GLN B N 1
ATOM 5899 C CA . GLN B 1 185 ? -5.617 -34.406 -7.016 1 98.5 185 GLN B CA 1
ATOM 5900 C C . GLN B 1 185 ? -6.391 -35.688 -7.23 1 98.5 185 GLN B C 1
ATOM 5902 O O . GLN B 1 185 ? -5.836 -36.688 -7.723 1 98.5 185 GLN B O 1
ATOM 5907 N N . ASN B 1 186 ? -7.625 -35.656 -6.879 1 98.38 186 ASN B N 1
ATOM 5908 C CA . ASN B 1 186 ? -8.555 -36.75 -7.156 1 98.38 186 ASN B CA 1
ATOM 5909 C C . ASN B 1 186 ? -8.992 -36.75 -8.617 1 98.38 186 ASN B C 1
ATOM 5911 O O . ASN B 1 186 ? -8.977 -35.719 -9.281 1 98.38 186 ASN B O 1
ATOM 5915 N N . ASP B 1 187 ? -9.32 -37.938 -9.07 1 97.19 187 ASP B N 1
ATOM 5916 C CA . ASP B 1 187 ? -9.906 -37.969 -10.406 1 97.19 187 ASP B CA 1
ATOM 5917 C C . ASP B 1 187 ? -11.125 -37.062 -10.508 1 97.19 187 ASP B C 1
ATOM 5919 O O . ASP B 1 187 ? -11.344 -36.406 -11.539 1 97.19 187 ASP B O 1
ATOM 5923 N N . ASN B 1 188 ? -11.875 -37.094 -9.484 1 97.75 188 ASN B N 1
ATOM 5924 C CA . ASN B 1 188 ? -12.898 -36.062 -9.281 1 97.75 188 ASN B CA 1
ATOM 5925 C C . ASN B 1 188 ? -12.336 -34.875 -8.539 1 97.75 188 ASN B C 1
ATOM 5927 O O . ASN B 1 188 ? -12.258 -34.875 -7.312 1 97.75 188 ASN B O 1
ATOM 5931 N N . LYS B 1 189 ? -12.102 -33.812 -9.273 1 96.5 189 LYS B N 1
ATOM 5932 C CA . LYS B 1 189 ? -11.383 -32.656 -8.758 1 96.5 189 LYS B CA 1
ATOM 5933 C C . LYS B 1 189 ? -12.078 -32.062 -7.531 1 96.5 189 LYS B C 1
ATOM 5935 O O . LYS B 1 189 ? -11.453 -31.359 -6.734 1 96.5 189 LYS B O 1
ATOM 5940 N N . GLN B 1 190 ? -13.336 -32.312 -7.395 1 97.75 190 GLN B N 1
ATOM 5941 C CA . GLN B 1 190 ? -14.109 -31.703 -6.312 1 97.75 190 GLN B CA 1
ATOM 5942 C C . GLN B 1 190 ? -14 -32.531 -5.035 1 97.75 190 GLN B C 1
ATOM 5944 O O . GLN B 1 190 ? -14.477 -32.125 -3.977 1 97.75 190 GLN B O 1
ATOM 5949 N N . LEU B 1 191 ? -13.391 -33.688 -5.102 1 98.38 191 LEU B N 1
ATOM 5950 C CA . LEU B 1 191 ? -13.195 -34.5 -3.926 1 98.38 191 LEU B CA 1
ATOM 5951 C C . LEU B 1 191 ? -11.789 -34.344 -3.359 1 98.38 191 LEU B C 1
ATOM 5953 O O . LEU B 1 191 ? -10.906 -33.812 -4.039 1 98.38 191 LEU B O 1
ATOM 5957 N N . ASN B 1 192 ? -11.625 -34.781 -2.131 1 98.81 192 ASN B N 1
ATOM 5958 C CA . ASN B 1 192 ? -10.352 -34.625 -1.436 1 98.81 192 ASN B CA 1
ATOM 5959 C C . ASN B 1 192 ? -9.211 -35.281 -2.211 1 98.81 192 ASN B C 1
ATOM 5961 O O . ASN B 1 192 ? -9.391 -36.344 -2.812 1 98.81 192 ASN B O 1
ATOM 5965 N N . GLY B 1 193 ? -8.047 -34.625 -2.246 1 98.81 193 GLY B N 1
ATOM 5966 C CA . GLY B 1 193 ? -6.824 -35.188 -2.799 1 98.81 193 GLY B CA 1
ATOM 5967 C C . GLY B 1 193 ? -5.895 -35.75 -1.74 1 98.81 193 GLY B C 1
ATOM 5968 O O . GLY B 1 193 ? -6.336 -36.094 -0.647 1 98.81 193 GLY B O 1
ATOM 5969 N N . GLU B 1 194 ? -4.656 -35.906 -2.17 1 98.81 194 GLU B N 1
ATOM 5970 C CA . GLU B 1 194 ? -3.662 -36.469 -1.259 1 98.81 194 GLU B CA 1
ATOM 5971 C C . GLU B 1 194 ? -2.299 -35.844 -1.457 1 98.81 194 GLU B C 1
ATOM 5973 O O . GLU B 1 194 ? -2.033 -35.25 -2.506 1 98.81 194 GLU B O 1
ATOM 5978 N N . VAL B 1 195 ? -1.523 -35.906 -0.385 1 98.94 195 VAL B N 1
ATOM 5979 C CA . VAL B 1 195 ? -0.088 -35.656 -0.473 1 98.94 195 VAL B CA 1
ATOM 5980 C C . VAL B 1 195 ? 0.675 -36.969 -0.243 1 98.94 195 VAL B C 1
ATOM 5982 O O . VAL B 1 195 ? 0.483 -37.656 0.775 1 98.94 195 VAL B O 1
ATOM 5985 N N . LYS B 1 196 ? 1.497 -37.312 -1.209 1 98.88 196 LYS B N 1
ATOM 5986 C CA . LYS B 1 196 ? 2.363 -38.469 -1.1 1 98.88 196 LYS B CA 1
ATOM 5987 C C . LYS B 1 196 ? 3.811 -38.062 -0.847 1 98.88 196 LYS B C 1
ATOM 5989 O O . LYS B 1 196 ? 4.332 -37.156 -1.512 1 98.88 196 LYS B O 1
ATOM 5994 N N . VAL B 1 197 ? 4.406 -38.719 0.127 1 98.81 197 VAL B N 1
ATOM 5995 C CA . VAL B 1 197 ? 5.793 -38.438 0.463 1 98.81 197 VAL B CA 1
ATOM 5996 C C . VAL B 1 197 ? 6.688 -39.562 0.014 1 98.81 197 VAL B C 1
ATOM 5998 O O . VAL B 1 197 ? 6.367 -40.75 0.249 1 98.81 197 VAL B O 1
ATOM 6001 N N . TYR B 1 198 ? 7.773 -39.219 -0.636 1 98.75 198 TYR B N 1
ATOM 6002 C CA . TYR B 1 198 ? 8.719 -40.219 -1.144 1 98.75 198 TYR B CA 1
ATOM 6003 C C . TYR B 1 198 ? 10.117 -39.969 -0.602 1 98.75 198 TYR B C 1
ATOM 6005 O O . TYR B 1 198 ? 10.5 -38.812 -0.353 1 98.75 198 TYR B O 1
ATOM 6013 N N . ASP B 1 199 ? 10.828 -41.062 -0.471 1 98.19 199 ASP B N 1
ATOM 6014 C CA . ASP B 1 199 ? 12.266 -41 -0.252 1 98.19 199 ASP B CA 1
ATOM 6015 C C . ASP B 1 199 ? 13.008 -40.719 -1.561 1 98.19 199 ASP B C 1
ATOM 6017 O O . ASP B 1 199 ? 12.797 -41.406 -2.555 1 98.19 199 ASP B O 1
ATOM 6021 N N . THR B 1 200 ? 13.906 -39.75 -1.575 1 97.88 200 THR B N 1
ATOM 6022 C CA . THR B 1 200 ? 14.445 -39.312 -2.852 1 97.88 200 THR B CA 1
ATOM 6023 C C . THR B 1 200 ? 15.516 -40.281 -3.363 1 97.88 200 THR B C 1
ATOM 6025 O O . THR B 1 200 ? 15.656 -40.469 -4.57 1 97.88 200 THR B O 1
ATOM 6028 N N . PRO B 1 201 ? 16.312 -40.938 -2.473 1 95.38 201 PRO B N 1
ATOM 6029 C CA . PRO B 1 201 ? 17.297 -41.875 -3.008 1 95.38 201 PRO B CA 1
ATOM 6030 C C . PRO B 1 201 ? 16.656 -43.156 -3.527 1 95.38 201 PRO B C 1
ATOM 6032 O O . PRO B 1 201 ? 17.047 -43.656 -4.59 1 95.38 201 PRO B O 1
ATOM 6035 N N . SER B 1 202 ? 15.688 -43.625 -2.844 1 96.94 202 SER B N 1
ATOM 6036 C CA . SER B 1 202 ? 15.102 -44.938 -3.207 1 96.94 202 SER B CA 1
ATOM 6037 C C . SER B 1 202 ? 13.859 -44.75 -4.074 1 96.94 202 SER B C 1
ATOM 6039 O O . SER B 1 202 ? 13.383 -45.688 -4.691 1 96.94 202 SER B O 1
ATOM 6041 N N . LEU B 1 203 ? 13.258 -43.594 -4.059 1 98 203 LEU B N 1
ATOM 6042 C CA . LEU B 1 203 ? 12.039 -43.219 -4.773 1 98 203 LEU B CA 1
ATOM 6043 C C . LEU B 1 203 ? 10.836 -44 -4.234 1 98 203 LEU B C 1
ATOM 6045 O O . LEU B 1 203 ? 9.805 -44.094 -4.895 1 98 203 LEU B O 1
ATOM 6049 N N . GLN B 1 204 ? 10.977 -44.562 -3 1 97.88 204 GLN B N 1
ATOM 6050 C CA . GLN B 1 204 ? 9.883 -45.281 -2.385 1 97.88 204 GLN B CA 1
ATOM 6051 C C . GLN B 1 204 ? 8.93 -44.344 -1.647 1 97.88 204 GLN B C 1
ATOM 6053 O O . GLN B 1 204 ? 9.367 -43.375 -1.02 1 97.88 204 GLN B O 1
ATOM 6058 N N . GLU B 1 205 ? 7.645 -44.656 -1.769 1 98.19 205 GLU B N 1
ATOM 6059 C CA . GLU B 1 205 ? 6.637 -43.938 -1.007 1 98.19 205 GLU B CA 1
ATOM 6060 C C . GLU B 1 205 ? 6.77 -44.219 0.489 1 98.19 205 GLU B C 1
ATOM 6062 O O . GLU B 1 205 ? 6.867 -45.375 0.91 1 98.19 205 GLU B O 1
ATOM 6067 N N . ILE B 1 206 ? 6.742 -43.188 1.296 1 96.56 206 ILE B N 1
ATOM 6068 C CA . ILE B 1 206 ? 6.969 -43.406 2.721 1 96.56 206 ILE B CA 1
ATOM 6069 C C . ILE B 1 206 ? 5.715 -43.031 3.504 1 96.56 206 ILE B C 1
ATOM 6071 O O . ILE B 1 206 ? 5.523 -43.469 4.641 1 96.56 206 ILE B O 1
ATOM 6075 N N . ALA B 1 207 ? 4.84 -42.219 2.998 1 98 207 ALA B N 1
ATOM 6076 C CA . ALA B 1 207 ? 3.607 -41.812 3.674 1 98 207 ALA B CA 1
ATOM 6077 C C . ALA B 1 207 ? 2.607 -41.219 2.688 1 98 207 ALA B C 1
ATOM 6079 O O . ALA B 1 207 ? 2.992 -40.719 1.622 1 98 207 ALA B O 1
ATOM 6080 N N . VAL B 1 208 ? 1.367 -41.281 2.992 1 98.5 208 VAL B N 1
ATOM 6081 C CA . VAL B 1 208 ? 0.273 -40.656 2.256 1 98.5 208 VAL B CA 1
ATOM 6082 C C . VAL B 1 208 ? -0.667 -39.969 3.23 1 98.5 208 VAL B C 1
ATOM 6084 O O . VAL B 1 208 ? -1.049 -40.531 4.258 1 98.5 208 VAL B O 1
ATOM 6087 N N . TYR B 1 209 ? -1.034 -38.75 2.926 1 98.81 209 TYR B N 1
ATOM 6088 C CA . TYR B 1 209 ? -1.927 -37.938 3.754 1 98.81 209 TYR B CA 1
ATOM 6089 C C . TYR B 1 209 ? -3.107 -37.438 2.941 1 98.81 209 TYR B C 1
ATOM 6091 O O . TYR B 1 209 ? -2.922 -36.812 1.886 1 98.81 209 TYR B O 1
ATOM 6099 N N . GLU B 1 210 ? -4.32 -37.625 3.391 1 98.75 210 GLU B N 1
ATOM 6100 C CA . GLU B 1 210 ? -5.48 -37 2.76 1 98.75 210 GLU B CA 1
ATOM 6101 C C . GLU B 1 210 ? -5.559 -35.531 3.09 1 98.75 210 GLU B C 1
ATOM 6103 O O . GLU B 1 210 ? -5.355 -35.125 4.238 1 98.75 210 GLU B O 1
ATOM 6108 N N . VAL B 1 211 ? -5.805 -34.719 2.074 1 98.88 211 VAL B N 1
ATOM 6109 C CA . VAL B 1 211 ? -5.922 -33.281 2.254 1 98.88 211 VAL B CA 1
ATOM 6110 C C . VAL B 1 211 ? -7.219 -32.781 1.616 1 98.88 211 VAL B C 1
ATOM 6112 O O . VAL B 1 211 ? -8.18 -33.531 1.474 1 98.88 211 VAL B O 1
ATOM 6115 N N . GLY B 1 212 ? -7.352 -31.484 1.386 1 98.81 212 GLY B N 1
ATOM 6116 C CA . GLY B 1 212 ? -8.586 -30.953 0.842 1 98.81 212 GLY B CA 1
ATOM 6117 C C . GLY B 1 212 ? -8.734 -31.172 -0.65 1 98.81 212 GLY B C 1
ATOM 6118 O O . GLY B 1 212 ? -7.926 -31.891 -1.257 1 98.81 212 GLY B O 1
ATOM 6119 N N . ALA B 1 213 ? -9.766 -30.625 -1.204 1 98.75 213 ALA B N 1
ATOM 6120 C CA . ALA B 1 213 ? -10.078 -30.797 -2.621 1 98.75 213 ALA B CA 1
ATOM 6121 C C . ALA B 1 213 ? -9.094 -30.016 -3.492 1 98.75 213 ALA B C 1
ATOM 6123 O O . ALA B 1 213 ? -8.805 -28.844 -3.225 1 98.75 213 ALA B O 1
ATOM 6124 N N . LEU B 1 214 ? -8.578 -30.719 -4.5 1 98.62 214 LEU B N 1
ATOM 6125 C CA . LEU B 1 214 ? -7.723 -30.141 -5.531 1 98.62 214 LEU B CA 1
ATOM 6126 C C . LEU B 1 214 ? -6.488 -29.5 -4.918 1 98.62 214 LEU B C 1
ATOM 6128 O O . LEU B 1 214 ? -6.277 -28.281 -5.051 1 98.62 214 LEU B O 1
ATOM 6132 N N . PRO B 1 215 ? -5.621 -30.281 -4.23 1 98.75 215 PRO B N 1
ATOM 6133 C CA . PRO B 1 215 ? -4.34 -29.719 -3.785 1 98.75 215 PRO B CA 1
ATOM 6134 C C . PRO B 1 215 ? -3.494 -29.203 -4.941 1 98.75 215 PRO B C 1
ATOM 6136 O O . PRO B 1 215 ? -3.02 -29.984 -5.77 1 98.75 215 PRO B O 1
ATOM 6139 N N . ASP B 1 216 ? -3.311 -27.922 -4.941 1 98 216 ASP B N 1
ATOM 6140 C CA . ASP B 1 216 ? -2.686 -27.266 -6.082 1 98 216 ASP B CA 1
ATOM 6141 C C . ASP B 1 216 ? -1.195 -27.031 -5.84 1 98 216 ASP B C 1
ATOM 6143 O O . ASP B 1 216 ? -0.398 -27.062 -6.781 1 98 216 ASP B O 1
ATOM 6147 N N . MET B 1 217 ? -0.82 -26.719 -4.598 1 98.62 217 MET B N 1
ATOM 6148 C CA . MET B 1 217 ? 0.592 -26.531 -4.285 1 98.62 217 MET B CA 1
ATOM 6149 C C . MET B 1 217 ? 0.942 -27.141 -2.932 1 98.62 217 MET B C 1
ATOM 6151 O O . MET B 1 217 ? 0.121 -27.125 -2.012 1 98.62 217 MET B O 1
ATOM 6155 N N . VAL B 1 218 ? 2.188 -27.625 -2.844 1 98.75 218 VAL B N 1
ATOM 6156 C CA . VAL B 1 218 ? 2.721 -28.156 -1.594 1 98.75 218 VAL B CA 1
ATOM 6157 C C . VAL B 1 218 ? 4.074 -27.516 -1.295 1 98.75 218 VAL B C 1
ATOM 6159 O O . VAL B 1 218 ? 4.836 -27.203 -2.213 1 98.75 218 VAL B O 1
ATOM 6162 N N . ALA B 1 219 ? 4.328 -27.297 -0.028 1 98.75 219 ALA B N 1
ATOM 6163 C CA . ALA B 1 219 ? 5.605 -26.75 0.422 1 98.75 219 ALA B CA 1
ATOM 6164 C C . ALA B 1 219 ? 6.004 -27.328 1.779 1 98.75 219 ALA B C 1
ATOM 6166 O O . ALA B 1 219 ? 5.148 -27.531 2.643 1 98.75 219 ALA B O 1
ATOM 6167 N N . PHE B 1 220 ? 7.324 -27.578 1.952 1 98.75 220 PHE B N 1
ATOM 6168 C CA . PHE B 1 220 ? 7.855 -27.859 3.281 1 98.75 220 PHE B CA 1
ATOM 6169 C C . PHE B 1 220 ? 8.148 -26.562 4.031 1 98.75 220 PHE B C 1
ATOM 6171 O O . PHE B 1 220 ? 8.547 -25.562 3.43 1 98.75 220 PHE B O 1
ATOM 6178 N N . THR B 1 221 ? 7.961 -26.625 5.344 1 98.69 221 THR B N 1
ATOM 6179 C CA . THR B 1 221 ? 8.523 -25.547 6.145 1 98.69 221 THR B CA 1
ATOM 6180 C C . THR B 1 221 ? 10.047 -25.641 6.191 1 98.69 221 THR B C 1
ATOM 6182 O O . THR B 1 221 ? 10.609 -26.734 6.043 1 98.69 221 THR B O 1
ATOM 6185 N N . PRO B 1 222 ? 10.656 -24.5 6.434 1 97.38 222 PRO B N 1
ATOM 6186 C CA . PRO B 1 222 ? 12.125 -24.484 6.434 1 97.38 222 PRO B CA 1
ATOM 6187 C C . PRO B 1 222 ? 12.719 -25.469 7.445 1 97.38 222 PRO B C 1
ATOM 6189 O O . PRO B 1 222 ? 13.805 -26.016 7.215 1 97.38 222 PRO B O 1
ATOM 6192 N N . ASP B 1 223 ? 12.078 -25.766 8.516 1 97.31 223 ASP B N 1
ATOM 6193 C CA . ASP B 1 223 ? 12.609 -26.672 9.531 1 97.31 223 ASP B CA 1
ATOM 6194 C C . ASP B 1 223 ? 12.18 -28.109 9.273 1 97.31 223 ASP B C 1
ATOM 6196 O O . ASP B 1 223 ? 12.555 -29.016 10.016 1 97.31 223 ASP B O 1
ATOM 6200 N N . GLY B 1 224 ? 11.352 -28.328 8.312 1 97.5 224 GLY B N 1
ATOM 6201 C CA . GLY B 1 224 ? 10.938 -29.656 7.922 1 97.5 224 GLY B CA 1
ATOM 6202 C C . GLY B 1 224 ? 9.844 -30.234 8.805 1 97.5 224 GLY B C 1
ATOM 6203 O O . GLY B 1 224 ? 9.453 -31.391 8.648 1 97.5 224 GLY B O 1
ATOM 6204 N N . LYS B 1 225 ? 9.336 -29.406 9.609 1 97.69 225 LYS B N 1
ATOM 6205 C CA . LYS B 1 225 ? 8.344 -29.891 10.57 1 97.69 225 LYS B CA 1
ATOM 6206 C C . LYS B 1 225 ? 6.98 -30.062 9.914 1 97.69 225 LYS B C 1
ATOM 6208 O O . LYS B 1 225 ? 6.234 -30.984 10.258 1 97.69 225 LYS B O 1
ATOM 6213 N N . TYR B 1 226 ? 6.641 -29.156 9.055 1 98.75 226 TYR B N 1
ATOM 6214 C CA . TYR B 1 226 ? 5.316 -29.188 8.445 1 98.75 226 TYR B CA 1
ATOM 6215 C C . TYR B 1 226 ? 5.41 -29.266 6.926 1 98.75 226 TYR B C 1
ATOM 6217 O O . TYR B 1 226 ? 6.406 -28.828 6.336 1 98.75 226 TYR B O 1
ATOM 6225 N N . ILE B 1 227 ? 4.406 -29.891 6.324 1 98.88 227 ILE B N 1
ATOM 6226 C CA . ILE B 1 227 ? 4.039 -29.688 4.93 1 98.88 227 ILE B CA 1
ATOM 6227 C C . ILE B 1 227 ? 2.764 -28.844 4.848 1 98.88 227 ILE B C 1
ATOM 6229 O O . ILE B 1 227 ? 1.774 -29.141 5.52 1 98.88 227 ILE B O 1
ATOM 6233 N N . VAL B 1 228 ? 2.809 -27.781 4.105 1 98.94 228 VAL B N 1
ATOM 6234 C CA . VAL B 1 228 ? 1.66 -26.906 3.908 1 98.94 228 VAL B CA 1
ATOM 6235 C C . VAL B 1 228 ? 1.105 -27.094 2.498 1 98.94 228 VAL B C 1
ATOM 6237 O O . VAL B 1 228 ? 1.858 -27.078 1.521 1 98.94 228 VAL B O 1
ATOM 6240 N N . VAL B 1 229 ? -0.205 -27.234 2.383 1 98.94 229 VAL B N 1
ATOM 6241 C CA . VAL B 1 229 ? -0.841 -27.562 1.108 1 98.94 229 VAL B CA 1
ATOM 6242 C C . VAL B 1 229 ? -1.951 -26.547 0.821 1 98.94 229 VAL B C 1
ATOM 6244 O O . VAL B 1 229 ? -2.844 -26.344 1.648 1 98.94 229 VAL B O 1
ATOM 6247 N N . ALA B 1 230 ? -1.906 -25.906 -0.27 1 98.94 230 ALA B N 1
ATOM 6248 C CA . ALA B 1 230 ? -3.018 -25.094 -0.754 1 98.94 230 ALA B CA 1
ATOM 6249 C C . ALA B 1 230 ? -4.004 -25.938 -1.56 1 98.94 230 ALA B C 1
ATOM 6251 O O . ALA B 1 230 ? -3.654 -26.469 -2.613 1 98.94 230 ALA B O 1
ATOM 6252 N N . ASN B 1 231 ? -5.191 -26.047 -1.042 1 98.88 231 ASN B N 1
ATOM 6253 C CA . ASN B 1 231 ? -6.273 -26.75 -1.718 1 98.88 231 ASN B CA 1
ATOM 6254 C C . ASN B 1 231 ? -7.238 -25.781 -2.396 1 98.88 231 ASN B C 1
ATOM 6256 O O . ASN B 1 231 ? -8.039 -25.125 -1.729 1 98.88 231 ASN B O 1
ATOM 6260 N N . GLU B 1 232 ? -7.176 -25.75 -3.648 1 98.31 232 GLU B N 1
ATOM 6261 C CA . GLU B 1 232 ? -7.852 -24.719 -4.422 1 98.31 232 GLU B CA 1
ATOM 6262 C C . GLU B 1 232 ? -9.367 -24.875 -4.355 1 98.31 232 GLU B C 1
ATOM 6264 O O . GLU B 1 232 ? -10.094 -23.891 -4.188 1 98.31 232 GLU B O 1
ATOM 6269 N N . GLY B 1 233 ? -9.812 -26.141 -4.504 1 98 233 GLY B N 1
ATOM 6270 C CA . GLY B 1 233 ? -11.25 -26.391 -4.441 1 98 233 GLY B CA 1
ATOM 6271 C C . GLY B 1 233 ? -12.023 -25.703 -5.543 1 98 233 GLY B C 1
ATOM 6272 O O . GLY B 1 233 ? -13.023 -25.031 -5.281 1 98 233 GLY B O 1
ATOM 6273 N N . GLU B 1 234 ? -11.664 -25.859 -6.781 1 97.5 234 GLU B N 1
ATOM 6274 C CA . GLU B 1 234 ? -12.359 -25.25 -7.91 1 97.5 234 GLU B CA 1
ATOM 6275 C C . GLU B 1 234 ? -13.727 -25.891 -8.125 1 97.5 234 GLU B C 1
ATOM 6277 O O . GLU B 1 234 ? -13.906 -27.078 -7.844 1 97.5 234 GLU B O 1
ATOM 6282 N N . PRO B 1 235 ? -14.641 -25.172 -8.672 1 97.94 235 PRO B N 1
ATOM 6283 C CA . PRO B 1 235 ? -15.945 -25.75 -8.992 1 97.94 235 PRO B CA 1
ATOM 6284 C C . PRO B 1 235 ? -15.891 -26.703 -10.195 1 97.94 235 PRO B C 1
ATOM 6286 O O . PRO B 1 235 ? -14.891 -26.734 -10.906 1 97.94 235 PRO B O 1
ATOM 6289 N N . ASN B 1 236 ? -16.969 -27.5 -10.289 1 97.44 236 ASN B N 1
ATOM 6290 C CA . ASN B 1 236 ? -17.094 -28.281 -11.516 1 97.44 236 ASN B CA 1
ATOM 6291 C C . ASN B 1 236 ? -17.531 -27.406 -12.695 1 97.44 236 ASN B C 1
ATOM 6293 O O . ASN B 1 236 ? -17.938 -26.266 -12.5 1 97.44 236 ASN B O 1
ATOM 6297 N N . ASP B 1 237 ? -17.438 -27.922 -13.875 1 97.12 237 ASP B N 1
ATOM 6298 C CA . ASP B 1 237 ? -17.641 -27.141 -15.094 1 97.12 237 ASP B CA 1
ATOM 6299 C C . ASP B 1 237 ? -19.031 -26.531 -15.125 1 97.12 237 ASP B C 1
ATOM 6301 O O . ASP B 1 237 ? -19.219 -25.406 -15.617 1 97.12 237 ASP B O 1
ATOM 6305 N N . ASP B 1 238 ? -20.047 -27.25 -14.602 1 96.94 238 ASP B N 1
ATOM 6306 C CA . ASP B 1 238 ? -21.422 -26.766 -14.578 1 96.94 238 ASP B CA 1
ATOM 6307 C C . ASP B 1 238 ? -21.641 -25.797 -13.43 1 96.94 238 ASP B C 1
ATOM 6309 O O . ASP B 1 238 ? -22.688 -25.156 -13.344 1 96.94 238 ASP B O 1
ATOM 6313 N N . TYR B 1 239 ? -20.656 -25.656 -12.555 1 97.12 239 TYR B N 1
ATOM 6314 C CA . TYR B 1 239 ? -20.672 -24.766 -11.398 1 97.12 239 TYR B CA 1
ATOM 6315 C C . TYR B 1 239 ? -21.781 -25.172 -10.43 1 97.12 239 TYR B C 1
ATOM 6317 O O . TYR B 1 239 ? -22.438 -24.312 -9.828 1 97.12 239 TYR B O 1
ATOM 6325 N N . THR B 1 240 ? -22.109 -26.422 -10.281 1 96.38 240 THR B N 1
ATOM 6326 C CA . THR B 1 240 ? -23.125 -26.938 -9.375 1 96.38 240 THR B CA 1
ATOM 6327 C C . THR B 1 240 ? -22.5 -27.453 -8.078 1 96.38 240 THR B C 1
ATOM 6329 O O . THR B 1 240 ? -23.188 -27.594 -7.062 1 96.38 240 THR B O 1
ATOM 6332 N N . ILE B 1 241 ? -21.266 -27.828 -8.148 1 96.75 241 ILE B N 1
ATOM 6333 C CA . ILE B 1 241 ? -20.484 -28.25 -6.984 1 96.75 241 ILE B CA 1
ATOM 6334 C C . ILE B 1 241 ? -19.266 -27.344 -6.832 1 96.75 241 ILE B C 1
ATOM 6336 O O . ILE B 1 241 ? -18.422 -27.281 -7.727 1 96.75 241 ILE B O 1
ATOM 6340 N N . ASP B 1 242 ? -19.172 -26.641 -5.812 1 97.12 242 ASP B N 1
ATOM 6341 C CA . ASP B 1 242 ? -18.078 -25.719 -5.52 1 97.12 242 ASP B CA 1
ATOM 6342 C C . ASP B 1 242 ? -17.531 -25.953 -4.113 1 97.12 242 ASP B C 1
ATOM 6344 O O . ASP B 1 242 ? -17.906 -25.25 -3.168 1 97.12 242 ASP B O 1
ATOM 6348 N N . PRO B 1 243 ? -16.609 -26.906 -4.004 1 97.19 243 PRO B N 1
ATOM 6349 C CA . PRO B 1 243 ? -16.094 -27.188 -2.666 1 97.19 243 PRO B CA 1
ATOM 6350 C C . PRO B 1 243 ? -15.359 -26 -2.049 1 97.19 243 PRO B C 1
ATOM 6352 O O . PRO B 1 243 ? -14.82 -25.156 -2.773 1 97.19 243 PRO B O 1
ATOM 6355 N N . GLU B 1 244 ? -15.32 -25.969 -0.708 1 97.62 244 GLU B N 1
ATOM 6356 C CA . GLU B 1 244 ? -14.547 -24.938 -0.029 1 97.62 244 GLU B CA 1
ATOM 6357 C C . GLU B 1 244 ? -13.055 -25.141 -0.238 1 97.62 244 GLU B C 1
ATOM 6359 O O . GLU B 1 244 ? -12.547 -26.25 -0.131 1 97.62 244 GLU B O 1
ATOM 6364 N N . GLY B 1 245 ? -12.375 -24.109 -0.641 1 98.38 245 GLY B N 1
ATOM 6365 C CA . GLY B 1 245 ? -10.922 -24.125 -0.565 1 98.38 245 GLY B CA 1
ATOM 6366 C C . GLY B 1 245 ? -10.398 -24.203 0.857 1 98.38 245 GLY B C 1
ATOM 6367 O O . GLY B 1 245 ? -11.102 -23.828 1.802 1 98.38 245 GLY B O 1
ATOM 6368 N N . SER B 1 246 ? -9.188 -24.688 1.012 1 98.81 246 SER B N 1
ATOM 6369 C CA . SER B 1 246 ? -8.602 -24.859 2.338 1 98.81 246 SER B CA 1
ATOM 6370 C C . SER B 1 246 ? -7.078 -24.891 2.27 1 98.81 246 SER B C 1
ATOM 6372 O O . SER B 1 246 ? -6.5 -24.922 1.18 1 98.81 246 SER B O 1
ATOM 6374 N N . ILE B 1 247 ? -6.496 -24.734 3.436 1 98.94 247 ILE B N 1
ATOM 6375 C CA . ILE B 1 247 ? -5.07 -25 3.605 1 98.94 247 ILE B CA 1
ATOM 6376 C C . ILE B 1 247 ? -4.863 -26.156 4.566 1 98.94 247 ILE B C 1
ATOM 6378 O O . ILE B 1 247 ? -5.324 -26.125 5.707 1 98.94 247 ILE B O 1
ATOM 6382 N N . SER B 1 248 ? -4.211 -27.188 4.086 1 98.94 248 SER B N 1
ATOM 6383 C CA . SER B 1 248 ? -3.873 -28.297 4.961 1 98.94 248 SER B CA 1
ATOM 6384 C C . SER B 1 248 ? -2.459 -28.156 5.512 1 98.94 248 SER B C 1
ATOM 6386 O O . SER B 1 248 ? -1.54 -27.766 4.789 1 98.94 248 SER B O 1
ATOM 6388 N N . VAL B 1 249 ? -2.346 -28.406 6.781 1 98.94 249 VAL B N 1
ATOM 6389 C CA . VAL B 1 249 ? -1.049 -28.453 7.449 1 98.94 249 VAL B CA 1
ATOM 6390 C C . VAL B 1 249 ? -0.784 -29.859 7.973 1 98.94 249 VAL B C 1
ATOM 6392 O O . VAL B 1 249 ? -1.49 -30.344 8.859 1 98.94 249 VAL B O 1
ATOM 6395 N N . ILE B 1 250 ? 0.198 -30.484 7.398 1 98.88 250 ILE B N 1
ATOM 6396 C CA . ILE B 1 250 ? 0.593 -31.828 7.801 1 98.88 250 ILE B CA 1
ATOM 6397 C C . ILE B 1 250 ? 1.758 -31.75 8.789 1 98.88 250 ILE B C 1
ATOM 6399 O O . ILE B 1 250 ? 2.824 -31.234 8.453 1 98.88 250 ILE B O 1
ATOM 6403 N N . ASP B 1 251 ? 1.576 -32.25 9.938 1 98.44 251 ASP B N 1
ATOM 6404 C CA . ASP B 1 251 ? 2.641 -32.375 10.93 1 98.44 251 ASP B CA 1
ATOM 6405 C C . ASP B 1 251 ? 3.414 -33.656 10.75 1 98.44 251 ASP B C 1
ATOM 6407 O O . ASP B 1 251 ? 2.902 -34.75 11.055 1 98.44 251 ASP B O 1
ATOM 6411 N N . LEU B 1 252 ? 4.629 -33.625 10.391 1 97.25 252 LEU B N 1
ATOM 6412 C CA . LEU B 1 252 ? 5.398 -34.812 10.023 1 97.25 252 LEU B CA 1
ATOM 6413 C C . LEU B 1 252 ? 5.902 -35.531 11.266 1 97.25 252 LEU B C 1
ATOM 6415 O O . LEU B 1 252 ? 6.258 -36.719 11.195 1 97.25 252 LEU B O 1
ATOM 6419 N N . GLU B 1 253 ? 6.047 -34.875 12.328 1 94.44 253 GLU B N 1
ATOM 6420 C CA . GLU B 1 253 ? 6.469 -35.5 13.562 1 94.44 253 GLU B CA 1
ATOM 6421 C C . GLU B 1 253 ? 5.383 -36.438 14.094 1 94.44 253 GLU B C 1
ATOM 6423 O O . GLU B 1 253 ? 5.68 -37.562 14.547 1 94.44 253 GLU B O 1
ATOM 6428 N N . ASN B 1 254 ? 4.141 -36.031 14.016 1 93.38 254 ASN B N 1
ATOM 6429 C CA . ASN B 1 254 ? 3.049 -36.812 14.594 1 93.38 254 ASN B CA 1
ATOM 6430 C C . ASN B 1 254 ? 2.24 -37.531 13.508 1 93.38 254 ASN B C 1
ATOM 6432 O O . ASN B 1 254 ? 1.407 -38.375 13.812 1 93.38 254 ASN B O 1
ATOM 6436 N N . GLY B 1 255 ? 2.463 -37.156 12.305 1 95.5 255 GLY B N 1
ATOM 6437 C CA . GLY B 1 255 ? 1.74 -37.75 11.195 1 95.5 255 GLY B CA 1
ATOM 6438 C C . GLY B 1 255 ? 0.284 -37.344 11.141 1 95.5 255 GLY B C 1
ATOM 6439 O O . GLY B 1 255 ? -0.576 -38.125 10.727 1 95.5 255 GLY B O 1
ATOM 6440 N N . THR B 1 256 ? -0.066 -36.156 11.547 1 97.62 256 THR B N 1
ATOM 6441 C CA . THR B 1 256 ? -1.442 -35.656 11.578 1 97.62 256 THR B CA 1
ATOM 6442 C C . THR B 1 256 ? -1.657 -34.562 10.547 1 97.62 256 THR B C 1
ATOM 6444 O O . THR B 1 256 ? -0.703 -33.906 10.117 1 97.62 256 THR B O 1
ATOM 6447 N N . VAL B 1 257 ? -2.859 -34.375 10.117 1 98.69 257 VAL B N 1
ATOM 6448 C CA . VAL B 1 257 ? -3.27 -33.344 9.172 1 98.69 257 VAL B CA 1
ATOM 6449 C C . VAL B 1 257 ? -4.324 -32.438 9.805 1 98.69 257 VAL B C 1
ATOM 6451 O O . VAL B 1 257 ? -5.305 -32.938 10.375 1 98.69 257 VAL B O 1
ATOM 6454 N N . ALA B 1 258 ? -4.098 -31.172 9.836 1 98.75 258 ALA B N 1
ATOM 6455 C CA . ALA B 1 258 ? -5.086 -30.172 10.203 1 98.75 258 ALA B CA 1
ATOM 6456 C C . ALA B 1 258 ? -5.449 -29.297 9.008 1 98.75 258 ALA B C 1
ATOM 6458 O O . ALA B 1 258 ? -4.66 -29.156 8.07 1 98.75 258 ALA B O 1
ATOM 6459 N N . HIS B 1 259 ? -6.664 -28.812 8.953 1 98.62 259 HIS B N 1
ATOM 6460 C CA . HIS B 1 259 ? -7.141 -27.969 7.859 1 98.62 259 HIS B CA 1
ATOM 6461 C C . HIS B 1 259 ? -7.539 -26.594 8.359 1 98.62 259 HIS B C 1
ATOM 6463 O O . HIS B 1 259 ? -8.242 -26.469 9.367 1 98.62 259 HIS B O 1
ATOM 6469 N N . ALA B 1 260 ? -7.055 -25.609 7.719 1 98.75 260 ALA B N 1
ATOM 6470 C CA . ALA B 1 260 ? -7.508 -24.234 7.934 1 98.75 260 ALA B CA 1
ATOM 6471 C C . ALA B 1 260 ? -8.562 -23.828 6.898 1 98.75 260 ALA B C 1
ATOM 6473 O O . ALA B 1 260 ? -8.328 -23.953 5.695 1 98.75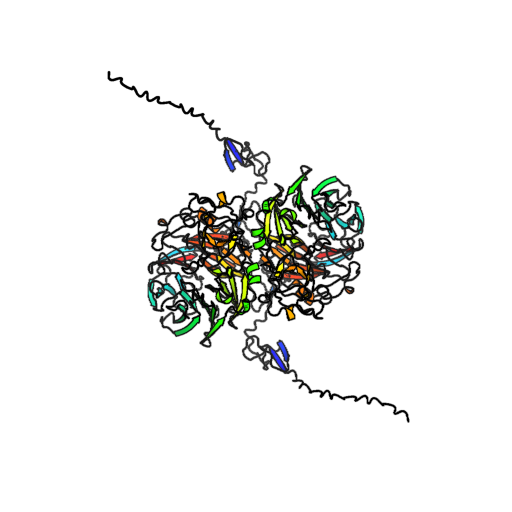 260 ALA B O 1
ATOM 6474 N N . TYR B 1 261 ? -9.688 -23.375 7.387 1 98.5 261 TYR B N 1
ATOM 6475 C CA . TYR B 1 261 ? -10.773 -22.906 6.535 1 98.5 261 TYR B CA 1
ATOM 6476 C C . TYR B 1 261 ? -11.023 -21.422 6.742 1 98.5 261 TYR B C 1
ATOM 6478 O O . TYR B 1 261 ? -10.352 -20.781 7.551 1 98.5 261 TYR B O 1
ATOM 6486 N N . PHE B 1 262 ? -12.016 -20.859 5.977 1 98.44 262 PHE B N 1
ATOM 6487 C CA . PHE B 1 262 ? -12.172 -19.406 5.93 1 98.44 262 PHE B CA 1
ATOM 6488 C C . PHE B 1 262 ? -13.523 -19 6.492 1 98.44 262 PHE B C 1
ATOM 6490 O O . PHE B 1 262 ? -13.938 -17.844 6.348 1 98.44 262 PHE B O 1
ATOM 6497 N N . SER B 1 263 ? -14.219 -19.828 7.176 1 97 263 SER B N 1
ATOM 6498 C CA . SER B 1 263 ? -15.578 -19.547 7.637 1 97 263 SER B CA 1
ATOM 6499 C C . SER B 1 263 ? -15.586 -18.344 8.594 1 97 263 SER B C 1
ATOM 6501 O O . SER B 1 263 ? -16.578 -17.609 8.656 1 97 263 SER B O 1
ATOM 6503 N N . ALA B 1 264 ? -14.5 -18.156 9.297 1 93.44 264 ALA B N 1
ATOM 6504 C CA . ALA B 1 264 ? -14.406 -17.062 10.266 1 93.44 264 ALA B CA 1
ATOM 6505 C C . ALA B 1 264 ? -14.477 -15.711 9.57 1 93.44 264 ALA B C 1
ATOM 6507 O O . ALA B 1 264 ? -14.719 -14.688 10.211 1 93.44 264 ALA B O 1
ATOM 6508 N N . PHE B 1 265 ? -14.312 -15.664 8.266 1 95.38 265 PHE B N 1
ATOM 6509 C CA . PHE B 1 265 ? -14.258 -14.398 7.539 1 95.38 265 PHE B CA 1
ATOM 6510 C C . PHE B 1 265 ? -15.555 -14.156 6.777 1 95.38 265 PHE B C 1
ATOM 6512 O O . PHE B 1 265 ? -15.703 -13.133 6.098 1 95.38 265 PHE B O 1
ATOM 6519 N N . ASN B 1 266 ? -16.562 -15.008 6.879 1 94.38 266 ASN B N 1
ATOM 6520 C CA . ASN B 1 266 ? -17.828 -14.859 6.156 1 94.38 266 ASN B CA 1
ATOM 6521 C C . ASN B 1 266 ? -18.516 -13.539 6.5 1 94.38 266 ASN B C 1
ATOM 6523 O O . ASN B 1 266 ? -19.062 -12.867 5.621 1 94.38 266 ASN B O 1
ATOM 6527 N N . SER B 1 267 ? -18.438 -13.141 7.734 1 89.5 267 SER B N 1
ATOM 6528 C CA . SER B 1 267 ? -19.109 -11.914 8.156 1 89.5 267 SER B CA 1
ATOM 6529 C C . SER B 1 267 ? -18.344 -10.68 7.727 1 89.5 267 SER B C 1
ATOM 6531 O O . SER B 1 267 ? -18.859 -9.562 7.781 1 89.5 267 SER B O 1
ATOM 6533 N N . ARG B 1 268 ? -17.109 -10.875 7.191 1 92.81 268 ARG B N 1
ATOM 6534 C CA . ARG B 1 268 ? -16.234 -9.758 6.867 1 92.81 268 ARG B CA 1
ATOM 6535 C C . ARG B 1 268 ? -16.281 -9.445 5.375 1 92.81 268 ARG B C 1
ATOM 6537 O O . ARG B 1 268 ? -15.523 -8.602 4.887 1 92.81 268 ARG B O 1
ATOM 6544 N N . ILE B 1 269 ? -17.156 -10.008 4.641 1 93.75 269 ILE B N 1
ATOM 6545 C CA . ILE B 1 269 ? -17.188 -9.969 3.184 1 93.75 269 ILE B CA 1
ATOM 6546 C C . ILE B 1 269 ? -17.281 -8.516 2.713 1 93.75 269 ILE B C 1
ATOM 6548 O O . ILE B 1 269 ? -16.562 -8.109 1.8 1 93.75 269 ILE B O 1
ATOM 6552 N N . ASN B 1 270 ? -18.156 -7.75 3.277 1 91.5 270 ASN B N 1
ATOM 6553 C CA . ASN B 1 270 ? -18.375 -6.383 2.809 1 91.5 270 ASN B CA 1
ATOM 6554 C C . ASN B 1 270 ? -17.141 -5.508 3.059 1 91.5 270 ASN B C 1
ATOM 6556 O O . ASN B 1 270 ? -16.734 -4.742 2.182 1 91.5 270 ASN B O 1
ATOM 6560 N N . ALA B 1 271 ? -16.531 -5.609 4.262 1 91.56 271 ALA B N 1
ATOM 6561 C CA . ALA B 1 271 ? -15.328 -4.844 4.566 1 91.56 271 ALA B CA 1
ATOM 6562 C C . ALA B 1 271 ? -14.188 -5.23 3.631 1 91.56 271 ALA B C 1
ATOM 6564 O O . ALA B 1 271 ? -13.445 -4.367 3.16 1 91.56 271 ALA B O 1
ATOM 6565 N N . LEU B 1 272 ? -14.023 -6.508 3.385 1 95.69 272 LEU B N 1
ATOM 6566 C CA . LEU B 1 272 ? -12.961 -6.988 2.51 1 95.69 272 LEU B CA 1
ATOM 6567 C C . LEU B 1 272 ? -13.188 -6.531 1.073 1 95.69 272 LEU B C 1
ATOM 6569 O O . LEU B 1 272 ? -12.25 -6.117 0.389 1 95.69 272 LEU B O 1
ATOM 6573 N N . ARG B 1 273 ? -14.422 -6.52 0.622 1 94.56 273 ARG B N 1
ATOM 6574 C CA . ARG B 1 273 ? -14.742 -6.035 -0.715 1 94.56 273 ARG B CA 1
ATOM 6575 C C . ARG B 1 273 ? -14.43 -4.547 -0.852 1 94.56 273 ARG B C 1
ATOM 6577 O O . ARG B 1 273 ? -13.93 -4.105 -1.89 1 94.56 273 ARG B O 1
ATOM 6584 N N . ALA B 1 274 ? -14.742 -3.836 0.182 1 91.69 274 ALA B N 1
ATOM 6585 C CA . ALA B 1 274 ? -14.484 -2.398 0.172 1 91.69 274 ALA B CA 1
ATOM 6586 C C . ALA B 1 274 ? -13 -2.105 0.015 1 91.69 274 ALA B C 1
ATOM 6588 O O . ALA B 1 274 ? -12.617 -1.003 -0.385 1 91.69 274 ALA B O 1
ATOM 6589 N N . SER B 1 275 ? -12.219 -3.168 0.307 1 93.38 275 SER B N 1
ATOM 6590 C CA . SER B 1 275 ? -10.773 -3.008 0.222 1 93.38 275 SER B CA 1
ATOM 6591 C C . SER B 1 275 ? -10.203 -3.75 -0.981 1 93.38 275 SER B C 1
ATOM 6593 O O . SER B 1 275 ? -8.992 -3.971 -1.065 1 93.38 275 SER B O 1
ATOM 6595 N N . GLY B 1 276 ? -11.023 -4.199 -1.886 1 95.81 276 GLY B N 1
ATOM 6596 C CA . GLY B 1 276 ? -10.555 -4.711 -3.168 1 95.81 276 GLY B CA 1
ATOM 6597 C C . GLY B 1 276 ? -10.508 -6.227 -3.225 1 95.81 276 GLY B C 1
ATOM 6598 O O . GLY B 1 276 ? -10.055 -6.801 -4.215 1 95.81 276 GLY B O 1
ATOM 6599 N N . PHE B 1 277 ? -10.969 -6.891 -2.133 1 97.56 277 PHE B N 1
ATOM 6600 C CA . PHE B 1 277 ? -11.133 -8.344 -2.172 1 97.56 277 PHE B CA 1
ATOM 6601 C C . PHE B 1 277 ? -12.359 -8.727 -2.994 1 97.56 277 PHE B C 1
ATOM 6603 O O . PHE B 1 277 ? -13.344 -7.992 -3.027 1 97.56 277 PHE B O 1
ATOM 6610 N N . ARG B 1 278 ? -12.32 -9.914 -3.609 1 97.94 278 ARG B N 1
ATOM 6611 C CA . ARG B 1 278 ? -13.422 -10.344 -4.461 1 97.94 278 ARG B CA 1
ATOM 6612 C C . ARG B 1 278 ? -14.109 -11.578 -3.885 1 97.94 278 ARG B C 1
ATOM 6614 O O . ARG B 1 278 ? -13.453 -12.539 -3.502 1 97.94 278 ARG B O 1
ATOM 6621 N N . VAL B 1 279 ? -15.352 -11.57 -3.73 1 97.81 279 VAL B N 1
ATOM 6622 C CA . VAL B 1 279 ? -16.266 -12.688 -3.541 1 97.81 279 VAL B CA 1
ATOM 6623 C C . VAL B 1 279 ? -17.438 -12.578 -4.516 1 97.81 279 VAL B C 1
ATOM 6625 O O . VAL B 1 279 ? -18.297 -11.711 -4.355 1 97.81 279 VAL B O 1
ATOM 6628 N N . PHE B 1 280 ? -17.484 -13.406 -5.5 1 97 280 PHE B N 1
ATOM 6629 C CA . PHE B 1 280 ? -18.344 -13.07 -6.625 1 97 280 PHE B CA 1
ATOM 6630 C C . PHE B 1 280 ? -19 -14.32 -7.199 1 97 280 PHE B C 1
ATOM 6632 O O . PHE B 1 280 ? -19.828 -14.234 -8.109 1 97 280 PHE B O 1
ATOM 6639 N N . GLY B 1 281 ? -18.578 -15.516 -6.746 1 95.94 281 GLY B N 1
ATOM 6640 C CA . GLY B 1 281 ? -19.266 -16.703 -7.199 1 95.94 281 GLY B CA 1
ATOM 6641 C C . GLY B 1 281 ? -20.766 -16.672 -6.914 1 95.94 281 GLY B C 1
ATOM 6642 O O . GLY B 1 281 ? -21.188 -16.156 -5.871 1 95.94 281 GLY B O 1
ATOM 6643 N N . PRO B 1 282 ? -21.484 -17.156 -7.805 1 94.56 282 PRO B N 1
ATOM 6644 C CA . PRO B 1 282 ? -22.938 -17.094 -7.586 1 94.56 282 PRO B CA 1
ATOM 6645 C C . PRO B 1 282 ? -23.359 -17.734 -6.273 1 94.56 282 PRO B C 1
ATOM 6647 O O . PRO B 1 282 ? -23.156 -18.938 -6.07 1 94.56 282 PRO B O 1
ATOM 6650 N N . GLY B 1 283 ? -23.938 -16.906 -5.43 1 91.62 283 GLY B N 1
ATOM 6651 C CA . GLY B 1 283 ? -24.516 -17.391 -4.184 1 91.62 283 GLY B CA 1
ATOM 6652 C C . GLY B 1 283 ? -23.469 -17.875 -3.195 1 91.62 283 GLY B C 1
ATOM 6653 O O . GLY B 1 283 ? -23.797 -18.547 -2.215 1 91.62 283 GLY B O 1
ATOM 6654 N N . ALA B 1 284 ? -22.297 -17.516 -3.361 1 94.62 284 ALA B N 1
ATOM 6655 C CA . ALA B 1 284 ? -21.219 -18.094 -2.555 1 94.62 284 ALA B CA 1
ATOM 6656 C C . ALA B 1 284 ? -20.953 -17.266 -1.309 1 94.62 284 ALA B C 1
ATOM 6658 O O . ALA B 1 284 ? -21 -16.031 -1.36 1 94.62 284 ALA B O 1
ATOM 6659 N N . SER B 1 285 ? -20.734 -17.969 -0.136 1 95.25 285 SER B N 1
ATOM 6660 C CA . SER B 1 285 ? -20.047 -17.328 0.987 1 95.25 285 SER B CA 1
ATOM 6661 C C . SER B 1 285 ? -18.578 -17.094 0.674 1 95.25 285 SER B C 1
ATOM 6663 O O . SER B 1 285 ? -18.062 -17.594 -0.331 1 95.25 285 SER B O 1
ATOM 6665 N N . LEU B 1 286 ? -17.953 -16.297 1.519 1 97.06 286 LEU B N 1
ATOM 6666 C CA . LEU B 1 286 ? -16.516 -16.109 1.335 1 97.06 286 LEU B CA 1
ATOM 6667 C C . LEU B 1 286 ? -15.773 -17.438 1.416 1 97.06 286 LEU B C 1
ATOM 6669 O O . LEU B 1 286 ? -14.93 -17.734 0.568 1 97.06 286 LEU B O 1
ATOM 6673 N N . ALA B 1 287 ? -16.109 -18.281 2.361 1 97.62 287 ALA B N 1
ATOM 6674 C CA . ALA B 1 287 ? -15.438 -19.562 2.572 1 97.62 287 ALA B CA 1
ATOM 6675 C C . ALA B 1 287 ? -15.594 -20.469 1.353 1 97.62 287 ALA B C 1
ATOM 6677 O O . ALA B 1 287 ? -14.672 -21.219 1.011 1 97.62 287 ALA B O 1
ATOM 6678 N N . MET B 1 288 ? -16.656 -20.359 0.692 1 96.5 288 MET B N 1
ATOM 6679 C CA . MET B 1 288 ? -16.922 -21.188 -0.488 1 96.5 288 MET B CA 1
ATOM 6680 C C . MET B 1 288 ? -16.188 -20.641 -1.703 1 96.5 288 MET B C 1
ATOM 6682 O O . MET B 1 288 ? -15.773 -21.406 -2.58 1 96.5 288 MET B O 1
ATOM 6686 N N . ASP B 1 289 ? -16.031 -19.359 -1.697 1 98.19 289 ASP B N 1
ATOM 6687 C CA . ASP B 1 289 ? -15.586 -18.688 -2.916 1 98.19 289 ASP B CA 1
ATOM 6688 C C . ASP B 1 289 ? -14.062 -18.688 -3.027 1 98.19 289 ASP B C 1
ATOM 6690 O O . ASP B 1 289 ? -13.508 -18.625 -4.129 1 98.19 289 ASP B O 1
ATOM 6694 N N . VAL B 1 290 ? -13.336 -18.719 -1.899 1 98.62 290 VAL B N 1
ATOM 6695 C CA . VAL B 1 290 ? -11.891 -18.562 -1.92 1 98.62 290 VAL B CA 1
ATOM 6696 C C . VAL B 1 290 ? -11.242 -19.828 -2.504 1 98.62 290 VAL B C 1
ATOM 6698 O O . VAL B 1 290 ? -11.703 -20.938 -2.25 1 98.62 290 VAL B O 1
ATOM 6701 N N . GLU B 1 291 ? -10.203 -19.656 -3.289 1 98.44 291 GLU B N 1
ATOM 6702 C CA . GLU B 1 291 ? -9.438 -20.734 -3.914 1 98.44 291 GLU B CA 1
ATOM 6703 C C . GLU B 1 291 ? -7.945 -20.594 -3.625 1 98.44 291 GLU B C 1
ATOM 6705 O O . GLU B 1 291 ? -7.199 -20.047 -4.441 1 98.44 291 GLU B O 1
ATOM 6710 N N . PRO B 1 292 ? -7.43 -21.156 -2.48 1 98.75 292 PRO B N 1
ATOM 6711 C CA . PRO B 1 292 ? -6 -21.078 -2.17 1 98.75 292 PRO B CA 1
ATOM 6712 C C . PRO B 1 292 ? -5.129 -21.703 -3.258 1 98.75 292 PRO B C 1
ATOM 6714 O O . PRO B 1 292 ? -5.422 -22.812 -3.734 1 98.75 292 PRO B O 1
ATOM 6717 N N . GLU B 1 293 ? -4.031 -21 -3.557 1 97.81 293 GLU B N 1
ATOM 6718 C CA . GLU B 1 293 ? -3.359 -21.422 -4.781 1 97.81 293 GLU B CA 1
ATOM 6719 C C . GLU B 1 293 ? -1.863 -21.625 -4.551 1 97.81 293 GLU B C 1
ATOM 6721 O O . GLU B 1 293 ? -1.274 -22.594 -5.027 1 97.81 293 GLU B O 1
ATOM 6726 N N . TYR B 1 294 ? -1.152 -20.688 -3.979 1 98.5 294 TYR B N 1
ATOM 6727 C CA . TYR B 1 294 ? 0.303 -20.719 -3.883 1 98.5 294 TYR B CA 1
ATOM 6728 C C . TYR B 1 294 ? 0.761 -20.422 -2.459 1 98.5 294 TYR B C 1
ATOM 6730 O O . TYR B 1 294 ? 0.268 -19.484 -1.823 1 98.5 294 TYR B O 1
ATOM 6738 N N . VAL B 1 295 ? 1.762 -21.188 -2.002 1 98.69 295 VAL B N 1
ATOM 6739 C CA . VAL B 1 295 ? 2.184 -21.141 -0.606 1 98.69 295 VAL B CA 1
ATOM 6740 C C . VAL B 1 295 ? 3.611 -20.609 -0.517 1 98.69 295 VAL B C 1
ATOM 6742 O O . VAL B 1 295 ? 4.465 -20.969 -1.329 1 98.69 295 VAL B O 1
ATOM 6745 N N . THR B 1 296 ? 3.84 -19.75 0.431 1 98.75 296 THR B N 1
ATOM 6746 C CA . THR B 1 296 ? 5.188 -19.484 0.918 1 98.75 296 THR B CA 1
ATOM 6747 C C . THR B 1 296 ? 5.223 -19.484 2.443 1 98.75 296 THR B C 1
ATOM 6749 O O . THR B 1 296 ? 4.184 -19.359 3.096 1 98.75 296 THR B O 1
ATOM 6752 N N . VAL B 1 297 ? 6.398 -19.781 2.98 1 98.75 297 VAL B N 1
ATOM 6753 C CA . VAL B 1 297 ? 6.531 -19.969 4.422 1 98.75 297 VAL B CA 1
ATOM 6754 C C . VAL B 1 297 ? 7.629 -19.047 4.957 1 98.75 297 VAL B C 1
ATOM 6756 O O . VAL B 1 297 ? 8.648 -18.844 4.293 1 98.75 297 VAL B O 1
ATOM 6759 N N . SER B 1 298 ? 7.391 -18.547 6.172 1 98.19 298 SER B N 1
ATOM 6760 C CA . SER B 1 298 ? 8.383 -17.703 6.836 1 98.19 298 SER B CA 1
ATOM 6761 C C . SER B 1 298 ? 9.625 -18.516 7.203 1 98.19 298 SER B C 1
ATOM 6763 O O . SER B 1 298 ? 9.547 -19.719 7.418 1 98.19 298 SER B O 1
ATOM 6765 N N . PRO B 1 299 ? 10.734 -17.812 7.359 1 95.62 299 PRO B N 1
ATOM 6766 C CA . PRO B 1 299 ? 11.984 -18.5 7.695 1 95.62 299 PRO B CA 1
ATOM 6767 C C . PRO B 1 299 ? 11.914 -19.219 9.047 1 95.62 299 PRO B C 1
ATOM 6769 O O . PRO B 1 299 ? 12.578 -20.234 9.25 1 95.62 299 PRO B O 1
ATOM 6772 N N . ASP B 1 300 ? 11.102 -18.766 9.93 1 96.38 300 ASP B N 1
ATOM 6773 C CA . ASP B 1 300 ? 11.047 -19.344 11.266 1 96.38 300 ASP B CA 1
ATOM 6774 C C . ASP B 1 300 ? 10.031 -20.484 11.336 1 96.38 300 ASP B C 1
ATOM 6776 O O . ASP B 1 300 ? 9.82 -21.078 12.398 1 96.38 300 ASP B O 1
ATOM 6780 N N . SER B 1 301 ? 9.352 -20.734 10.25 1 98.12 301 SER B N 1
ATOM 6781 C CA . SER B 1 301 ? 8.445 -21.875 10.078 1 98.12 301 SER B CA 1
ATOM 6782 C C . SER B 1 301 ? 7.184 -21.703 10.914 1 98.12 301 SER B C 1
ATOM 6784 O O . SER B 1 301 ? 6.523 -22.688 11.25 1 98.12 301 SER B O 1
ATOM 6786 N N . LYS B 1 302 ? 6.875 -20.484 11.258 1 98 302 LYS B N 1
ATOM 6787 C CA . LYS B 1 302 ? 5.711 -20.281 12.109 1 98 302 LYS B CA 1
ATOM 6788 C C . LYS B 1 302 ? 4.504 -19.828 11.297 1 98 302 LYS B C 1
ATOM 6790 O O . LYS B 1 302 ? 3.357 -20.031 11.711 1 98 302 LYS B O 1
ATOM 6795 N N . THR B 1 303 ? 4.793 -19.156 10.211 1 98.69 303 THR B N 1
ATOM 6796 C CA . THR B 1 303 ? 3.746 -18.516 9.438 1 98.69 303 THR B CA 1
ATOM 6797 C C . THR B 1 303 ? 3.836 -18.906 7.965 1 98.69 303 THR B C 1
ATOM 6799 O O . THR B 1 303 ? 4.934 -19.047 7.418 1 98.69 303 THR B O 1
ATOM 6802 N N . ALA B 1 304 ? 2.715 -19.125 7.332 1 98.88 304 ALA B N 1
ATOM 6803 C CA . ALA B 1 304 ? 2.615 -19.25 5.879 1 98.88 304 ALA B CA 1
ATOM 6804 C C . ALA B 1 304 ? 1.712 -18.172 5.293 1 98.88 304 ALA B C 1
ATOM 6806 O O . ALA B 1 304 ? 0.875 -17.594 5.996 1 98.88 304 ALA B O 1
ATOM 6807 N N . TRP B 1 305 ? 1.954 -17.797 4.137 1 98.88 305 TRP B N 1
ATOM 6808 C CA . TRP B 1 305 ? 1.061 -17 3.309 1 98.88 305 TRP B CA 1
ATOM 6809 C C . TRP B 1 305 ? 0.62 -17.766 2.07 1 98.88 305 TRP B C 1
ATOM 6811 O O . TRP B 1 305 ? 1.403 -18.516 1.49 1 98.88 305 TRP B O 1
ATOM 6821 N N . VAL B 1 306 ? -0.618 -17.562 1.685 1 98.94 306 VAL B N 1
ATOM 6822 C CA . VAL B 1 306 ? -1.19 -18.266 0.54 1 98.94 306 VAL B CA 1
ATOM 6823 C C . VAL B 1 306 ? -1.964 -17.281 -0.335 1 98.94 306 VAL B C 1
ATOM 6825 O O . VAL B 1 306 ? -2.779 -16.516 0.166 1 98.94 306 VAL B O 1
ATOM 6828 N N . THR B 1 307 ? -1.723 -17.312 -1.612 1 98.75 307 THR B N 1
ATOM 6829 C CA . THR B 1 307 ? -2.49 -16.453 -2.508 1 98.75 307 THR B CA 1
ATOM 6830 C C . THR B 1 307 ? -3.898 -17 -2.711 1 98.75 307 THR B C 1
ATOM 6832 O O . THR B 1 307 ? -4.094 -18.219 -2.738 1 98.75 307 THR B O 1
ATOM 6835 N N . LEU B 1 308 ? -4.809 -16.156 -2.785 1 98.75 308 LEU B N 1
ATOM 6836 C CA . LEU B 1 308 ? -6.176 -16.359 -3.252 1 98.75 308 LEU B CA 1
ATOM 6837 C C . LEU B 1 308 ? -6.414 -15.633 -4.574 1 98.75 308 LEU B C 1
ATOM 6839 O O . LEU B 1 308 ? -7.039 -14.57 -4.602 1 98.75 308 LEU B O 1
ATOM 6843 N N . GLN B 1 309 ? -5.961 -16.172 -5.625 1 98 309 GLN B N 1
ATOM 6844 C CA . GLN B 1 309 ? -5.727 -15.445 -6.867 1 98 309 GLN B CA 1
ATOM 6845 C C . GLN B 1 309 ? -7.012 -14.797 -7.379 1 98 309 GLN B C 1
ATOM 6847 O O . GLN B 1 309 ? -7.125 -13.57 -7.402 1 98 309 GLN B O 1
ATOM 6852 N N . GLU B 1 310 ? -8.086 -15.578 -7.59 1 98.12 310 GLU B N 1
ATOM 6853 C CA . GLU B 1 310 ? -9.305 -15.039 -8.188 1 98.12 310 GLU B CA 1
ATOM 6854 C C . GLU B 1 310 ? -10.008 -14.078 -7.23 1 98.12 310 GLU B C 1
ATOM 6856 O O . GLU B 1 310 ? -10.781 -13.219 -7.664 1 98.12 310 GLU B O 1
ATOM 6861 N N . ASN B 1 311 ? -9.68 -14.25 -5.992 1 98.69 311 ASN B N 1
ATOM 6862 C CA . ASN B 1 311 ? -10.297 -13.398 -4.98 1 98.69 311 ASN B CA 1
ATOM 6863 C C . ASN B 1 311 ? -9.469 -12.141 -4.723 1 98.69 311 ASN B C 1
ATOM 6865 O O . ASN B 1 311 ? -9.898 -11.25 -3.992 1 98.69 311 ASN B O 1
ATOM 6869 N N . ASN B 1 312 ? -8.32 -12.078 -5.324 1 98.56 312 ASN B N 1
ATOM 6870 C CA . ASN B 1 312 ? -7.465 -10.906 -5.23 1 98.56 312 ASN B CA 1
ATOM 6871 C C . ASN B 1 312 ? -7.035 -10.641 -3.789 1 98.56 312 ASN B C 1
ATOM 6873 O O . ASN B 1 312 ? -7.234 -9.539 -3.268 1 98.56 312 ASN B O 1
ATOM 6877 N N . GLY B 1 313 ? -6.422 -11.695 -3.209 1 98.56 313 GLY B N 1
ATOM 6878 C CA . GLY B 1 313 ? -6.008 -11.578 -1.821 1 98.56 313 GLY B CA 1
ATOM 6879 C C . GLY B 1 313 ? -4.891 -12.539 -1.449 1 98.56 313 GLY B C 1
ATOM 6880 O O . GLY B 1 313 ? -4.488 -13.375 -2.262 1 98.56 313 GLY B O 1
ATOM 6881 N N . ILE B 1 314 ? -4.383 -12.336 -0.196 1 98.69 314 ILE B N 1
ATOM 6882 C CA . ILE B 1 314 ? -3.42 -13.227 0.44 1 98.69 314 ILE B CA 1
ATOM 6883 C C . ILE B 1 314 ? -3.906 -13.602 1.837 1 98.69 314 ILE B C 1
ATOM 6885 O O . ILE B 1 314 ? -4.352 -12.742 2.6 1 98.69 314 ILE B O 1
ATOM 6889 N N . ALA B 1 315 ? -3.854 -14.867 2.145 1 98.81 315 ALA B N 1
ATOM 6890 C CA . ALA B 1 315 ? -4.188 -15.336 3.484 1 98.81 315 ALA B CA 1
ATOM 6891 C C . ALA B 1 315 ? -2.926 -15.57 4.312 1 98.81 315 ALA B C 1
ATOM 6893 O O . ALA B 1 315 ? -1.908 -16.031 3.789 1 98.81 315 ALA B O 1
ATOM 6894 N N . ARG B 1 316 ? -3.008 -15.219 5.543 1 98.44 316 ARG B N 1
ATOM 6895 C CA . ARG B 1 316 ? -1.963 -15.523 6.516 1 98.44 316 ARG B CA 1
ATOM 6896 C C . ARG B 1 316 ? -2.377 -16.672 7.422 1 98.44 316 ARG B C 1
ATOM 6898 O O . ARG B 1 316 ? -3.484 -16.688 7.965 1 98.44 316 ARG B O 1
ATOM 6905 N N . ILE B 1 317 ? -1.472 -17.641 7.598 1 98.81 317 ILE B N 1
ATOM 6906 C CA . ILE B 1 317 ? -1.787 -18.859 8.344 1 98.81 317 ILE B CA 1
ATOM 6907 C C . ILE B 1 317 ? -0.819 -19.016 9.516 1 98.81 317 ILE B C 1
ATOM 6909 O O . ILE B 1 317 ? 0.396 -18.891 9.344 1 98.81 317 ILE B O 1
ATOM 6913 N N . ASP B 1 318 ? -1.365 -19.25 10.641 1 98.44 318 ASP B N 1
ATOM 6914 C CA . ASP B 1 318 ? -0.57 -19.766 11.75 1 98.44 318 ASP B CA 1
ATOM 6915 C C . ASP B 1 318 ? -0.385 -21.266 11.633 1 98.44 318 ASP B C 1
ATOM 6917 O O . ASP B 1 318 ? -1.36 -22.031 11.664 1 98.44 318 ASP B O 1
ATOM 6921 N N . LEU B 1 319 ? 0.818 -21.75 11.555 1 98.62 319 LEU B N 1
ATOM 6922 C CA . LEU B 1 319 ? 1.063 -23.141 11.203 1 98.62 319 LEU B CA 1
ATOM 6923 C C . LEU B 1 319 ? 0.879 -24.047 12.422 1 98.62 319 LEU B C 1
ATOM 6925 O O . LEU B 1 319 ? 0.436 -25.188 12.289 1 98.62 319 LEU B O 1
ATOM 6929 N N . ALA B 1 320 ? 1.193 -23.562 13.555 1 97.5 320 ALA B N 1
ATOM 6930 C CA . ALA B 1 320 ? 1.065 -24.391 14.75 1 97.5 320 ALA B CA 1
ATOM 6931 C C . ALA B 1 320 ? -0.394 -24.734 15.023 1 97.5 320 ALA B C 1
ATOM 6933 O O . ALA B 1 320 ? -0.708 -25.875 15.367 1 97.5 320 ALA B O 1
ATOM 6934 N N . SER B 1 321 ? -1.299 -23.75 14.82 1 97.75 321 SER B N 1
ATOM 6935 C CA . SER B 1 321 ? -2.713 -23.969 15.094 1 97.75 321 SER B CA 1
ATOM 6936 C C . SER B 1 321 ? -3.477 -24.312 13.82 1 97.75 321 SER B C 1
ATOM 6938 O O . SER B 1 321 ? -4.645 -24.703 13.875 1 97.75 321 SER B O 1
ATOM 6940 N N . ALA B 1 322 ? -2.82 -24.203 12.656 1 98.31 322 ALA B N 1
ATOM 6941 C CA . ALA B 1 322 ? -3.471 -24.375 11.359 1 98.31 322 ALA B CA 1
ATOM 6942 C C . ALA B 1 322 ? -4.727 -23.516 11.25 1 98.31 322 ALA B C 1
ATOM 6944 O O . ALA B 1 322 ? -5.816 -24.031 10.984 1 98.31 322 ALA B O 1
ATOM 6945 N N . THR B 1 323 ? -4.484 -22.25 11.398 1 98.5 323 THR B N 1
ATOM 6946 C CA . THR B 1 323 ? -5.59 -21.297 11.383 1 98.5 323 THR B CA 1
ATOM 6947 C C . THR B 1 323 ? -5.277 -20.125 10.461 1 98.5 323 THR B C 1
ATOM 6949 O O . THR B 1 323 ? -4.156 -19.609 10.461 1 98.5 323 THR B O 1
ATOM 6952 N N . VAL B 1 324 ? -6.25 -19.797 9.641 1 98.5 324 VAL B N 1
ATOM 6953 C CA . VAL B 1 324 ? -6.141 -18.531 8.914 1 98.5 324 VAL B CA 1
ATOM 6954 C C . VAL B 1 324 ? -6.32 -17.375 9.883 1 98.5 324 VAL B C 1
ATOM 6956 O O . VAL B 1 324 ? -7.406 -17.172 10.438 1 98.5 324 VAL B O 1
ATOM 6959 N N . THR B 1 325 ? -5.312 -16.562 10 1 97.19 325 THR B N 1
ATOM 6960 C CA . THR B 1 325 ? -5.367 -15.477 10.984 1 97.19 325 THR B CA 1
ATOM 6961 C C . THR B 1 325 ? -5.789 -14.164 10.328 1 97.19 325 THR B C 1
ATOM 6963 O O . THR B 1 325 ? -6.359 -13.297 10.984 1 97.19 325 THR B O 1
ATOM 6966 N N . GLU B 1 326 ? -5.441 -14.016 9.078 1 97 326 GLU B N 1
ATOM 6967 C CA . GLU B 1 326 ? -5.758 -12.797 8.344 1 97 326 GLU B CA 1
ATOM 6968 C C . GLU B 1 326 ? -6.008 -13.086 6.867 1 97 326 GLU B C 1
ATOM 6970 O O . GLU B 1 326 ? -5.492 -14.07 6.332 1 97 326 GLU B O 1
ATOM 6975 N N . VAL B 1 327 ? -6.891 -12.297 6.262 1 97.88 327 VAL B N 1
ATOM 6976 C CA . VAL B 1 327 ? -7.047 -12.195 4.816 1 97.88 327 VAL B CA 1
ATOM 6977 C C . VAL B 1 327 ? -6.754 -10.766 4.367 1 97.88 327 VAL B C 1
ATOM 6979 O O . VAL B 1 327 ? -7.418 -9.82 4.801 1 97.88 327 VAL B O 1
ATOM 6982 N N . TYR B 1 328 ? -5.758 -10.617 3.547 1 97.06 328 TYR B N 1
ATOM 6983 C CA . TYR B 1 328 ? -5.352 -9.297 3.068 1 97.06 328 TYR B CA 1
ATOM 6984 C C . TYR B 1 328 ? -5.922 -9.023 1.682 1 97.06 328 TYR B C 1
ATOM 6986 O O . TYR B 1 328 ? -5.543 -9.68 0.708 1 97.06 328 TYR B O 1
ATOM 6994 N N . PRO B 1 329 ? -6.836 -8.016 1.583 1 97.44 329 PRO B N 1
ATOM 6995 C CA . PRO B 1 329 ? -7.223 -7.562 0.247 1 97.44 329 PRO B CA 1
ATOM 6996 C C . PRO B 1 329 ? -6.102 -6.816 -0.473 1 97.44 329 PRO B C 1
ATOM 6998 O O . PRO B 1 329 ? -5.328 -6.098 0.163 1 97.44 329 PRO B O 1
ATOM 7001 N N . LEU B 1 330 ? -6.051 -6.902 -1.773 1 97.31 330 LEU B N 1
ATOM 7002 C CA . LEU B 1 330 ? -4.875 -6.371 -2.457 1 97.31 330 LEU B CA 1
ATOM 7003 C C . LEU B 1 330 ? -5.211 -5.066 -3.172 1 97.31 330 LEU B C 1
ATOM 7005 O O . LEU B 1 330 ? -4.332 -4.434 -3.766 1 97.31 330 LEU B O 1
ATOM 7009 N N . GLY B 1 331 ? -6.449 -4.676 -3.156 1 95.75 331 GLY B N 1
ATOM 7010 C CA . GLY B 1 331 ? -6.832 -3.449 -3.84 1 95.75 331 GLY B CA 1
ATOM 7011 C C . GLY B 1 331 ? -6.832 -3.584 -5.352 1 95.75 331 GLY B C 1
ATOM 7012 O O . GLY B 1 331 ? -7.066 -4.672 -5.883 1 95.75 331 GLY B O 1
ATOM 7013 N N . VAL B 1 332 ? -6.75 -2.389 -6.055 1 96.56 332 VAL B N 1
ATOM 7014 C CA . VAL B 1 332 ? -6.793 -2.355 -7.512 1 96.56 332 VAL B CA 1
ATOM 7015 C C . VAL B 1 332 ? -5.734 -1.39 -8.039 1 96.56 332 VAL B C 1
ATOM 7017 O O . VAL B 1 332 ? -5.34 -0.452 -7.344 1 96.56 332 VAL B O 1
ATOM 7020 N N . LYS B 1 333 ? -5.27 -1.69 -9.172 1 95.44 333 LYS B N 1
ATOM 7021 C CA . LYS B 1 333 ? -4.348 -0.838 -9.922 1 95.44 333 LYS B CA 1
ATOM 7022 C C . LYS B 1 333 ? -5.098 0.078 -10.883 1 95.44 333 LYS B C 1
ATOM 7024 O O . LYS B 1 333 ? -6.016 -0.361 -11.578 1 95.44 333 LYS B O 1
ATOM 7029 N N . ASP B 1 334 ? -4.715 1.374 -10.906 1 94.88 334 ASP B N 1
ATOM 7030 C CA . ASP B 1 334 ? -5.32 2.326 -11.828 1 94.88 334 ASP B CA 1
ATOM 7031 C C . ASP B 1 334 ? -4.504 2.432 -13.117 1 94.88 334 ASP B C 1
ATOM 7033 O O . ASP B 1 334 ? -3.428 3.035 -13.125 1 94.88 334 ASP B O 1
ATOM 7037 N N . HIS B 1 335 ? -5.043 2.008 -14.203 1 96.5 335 HIS B N 1
ATOM 7038 C CA . HIS B 1 335 ? -4.309 2.02 -15.469 1 96.5 335 HIS B CA 1
ATOM 7039 C C . HIS B 1 335 ? -4.352 3.4 -16.109 1 96.5 335 HIS B C 1
ATOM 7041 O O . HIS B 1 335 ? -3.73 3.621 -17.156 1 96.5 335 HIS B O 1
ATOM 7047 N N . MET B 1 336 ? -5.012 4.332 -15.508 1 92.19 336 MET B N 1
ATOM 7048 C CA . MET B 1 336 ? -4.973 5.715 -15.977 1 92.19 336 MET B CA 1
ATOM 7049 C C . MET B 1 336 ? -3.736 6.434 -15.453 1 92.19 336 MET B C 1
ATOM 7051 O O . MET B 1 336 ? -3.381 7.508 -15.945 1 92.19 336 MET B O 1
ATOM 7055 N N . ALA B 1 337 ? -3.15 5.859 -14.445 1 89.12 337 ALA B N 1
ATOM 7056 C CA . ALA B 1 337 ? -1.928 6.461 -13.914 1 89.12 337 ALA B CA 1
ATOM 7057 C C . ALA B 1 337 ? -0.792 6.367 -14.93 1 89.12 337 ALA B C 1
ATOM 7059 O O . ALA B 1 337 ? -0.685 5.383 -15.664 1 89.12 337 ALA B O 1
ATOM 7060 N N . THR B 1 338 ? 0.122 7.293 -14.914 1 86.56 338 THR B N 1
ATOM 7061 C CA . THR B 1 338 ? 1.142 7.512 -15.938 1 86.56 338 THR B CA 1
ATOM 7062 C C . THR B 1 338 ? 2.045 6.289 -16.062 1 86.56 338 THR B C 1
ATOM 7064 O O . THR B 1 338 ? 2.479 5.945 -17.172 1 86.56 338 THR B O 1
ATOM 7067 N N . SER B 1 339 ? 2.316 5.562 -15.023 1 89.12 339 SER B N 1
ATOM 7068 C CA . SER B 1 339 ? 3.262 4.453 -15.055 1 89.12 339 SER B CA 1
ATOM 7069 C C . SER B 1 339 ? 2.539 3.113 -15.164 1 89.12 339 SER B C 1
ATOM 7071 O O . SER B 1 339 ? 3.164 2.057 -15.062 1 89.12 339 SER B O 1
ATOM 7073 N N . ASN B 1 340 ? 1.232 3.164 -15.398 1 96.12 340 ASN B N 1
ATOM 7074 C CA . ASN B 1 340 ? 0.427 1.947 -15.422 1 96.12 340 ASN B CA 1
ATOM 7075 C C . ASN B 1 340 ? -0.218 1.726 -16.781 1 96.12 340 ASN B C 1
ATOM 7077 O O . ASN B 1 340 ? -1.388 1.349 -16.875 1 96.12 340 ASN B O 1
ATOM 7081 N N . LYS B 1 341 ? 0.574 1.932 -17.844 1 96.75 341 LYS B N 1
ATOM 7082 C CA . LYS B 1 341 ? 0.053 1.794 -19.203 1 96.75 341 LYS B CA 1
ATOM 7083 C C . LYS B 1 341 ? -0.062 0.325 -19.594 1 96.75 341 LYS B C 1
ATOM 7085 O O . LYS B 1 341 ? 0.608 -0.534 -19.016 1 96.75 341 LYS B O 1
ATOM 7090 N N . LEU B 1 342 ? -0.979 0.093 -20.516 1 97.38 342 LEU B N 1
ATOM 7091 C CA . LEU B 1 342 ? -1.062 -1.242 -21.109 1 97.38 342 LEU B CA 1
ATOM 7092 C C . LEU B 1 342 ? -1.518 -1.174 -22.562 1 97.38 342 LEU B C 1
ATOM 7094 O O . LEU B 1 342 ? -2.064 -0.158 -23 1 97.38 342 LEU B O 1
ATOM 7098 N N . ASP B 1 343 ? -1.115 -2.15 -23.344 1 98.25 343 ASP B N 1
ATOM 7099 C CA . ASP B 1 343 ? -1.698 -2.396 -24.656 1 98.25 343 ASP B CA 1
ATOM 7100 C C . ASP B 1 343 ? -3.01 -3.172 -24.531 1 98.25 343 ASP B C 1
ATOM 7102 O O . ASP B 1 343 ? -3.027 -4.301 -24.047 1 98.25 343 ASP B O 1
ATOM 7106 N N . ALA B 1 344 ? -4.102 -2.6 -25.031 1 98.19 344 ALA B N 1
ATOM 7107 C CA . ALA B 1 344 ? -5.426 -3.127 -24.719 1 98.19 344 ALA B CA 1
ATOM 7108 C C . ALA B 1 344 ? -6.035 -3.846 -25.922 1 98.19 344 ALA B C 1
ATOM 7110 O O . ALA B 1 344 ? -7.117 -4.426 -25.812 1 98.19 344 ALA B O 1
ATOM 7111 N N . SER B 1 345 ? -5.328 -3.82 -27.062 1 98.5 345 SER B N 1
ATOM 7112 C CA . SER B 1 345 ? -5.926 -4.398 -28.266 1 98.5 345 SER B CA 1
ATOM 7113 C C . SER B 1 345 ? -4.891 -5.16 -29.094 1 98.5 345 SER B C 1
ATOM 7115 O O . SER B 1 345 ? -3.748 -4.719 -29.219 1 98.5 345 SER B O 1
ATOM 7117 N N . ASN B 1 346 ? -5.391 -6.242 -29.594 1 98.25 346 ASN B N 1
ATOM 7118 C CA . ASN B 1 346 ? -4.605 -6.977 -30.594 1 98.25 346 ASN B CA 1
ATOM 7119 C C . ASN B 1 346 ? -5.094 -6.707 -32 1 98.25 346 ASN B C 1
ATOM 7121 O O . ASN B 1 346 ? -4.766 -7.449 -32.938 1 98.25 346 ASN B O 1
ATOM 7125 N N . LYS B 1 347 ? -5.875 -5.668 -32.188 1 97.75 347 LYS B N 1
ATOM 7126 C CA . LYS B 1 347 ? -6.473 -5.406 -33.5 1 97.75 347 LYS B CA 1
ATOM 7127 C C . LYS B 1 347 ? -6.172 -3.986 -33.969 1 97.75 347 LYS B C 1
ATOM 7129 O O . LYS B 1 347 ? -6.82 -3.479 -34.875 1 97.75 347 LYS B O 1
ATOM 7134 N N . ASP B 1 348 ? -5.242 -3.326 -33.312 1 96.06 348 ASP B N 1
ATOM 7135 C CA . ASP B 1 348 ? -4.895 -1.971 -33.75 1 96.06 348 ASP B CA 1
ATOM 7136 C C . ASP B 1 348 ? -3.604 -1.963 -34.562 1 96.06 348 ASP B C 1
ATOM 7138 O O . ASP B 1 348 ? -3.172 -0.912 -35.031 1 96.06 348 ASP B O 1
ATOM 7142 N N . ASP B 1 349 ? -2.986 -3.027 -34.719 1 93.94 349 ASP B N 1
ATOM 7143 C CA . ASP B 1 349 ? -1.81 -3.268 -35.531 1 93.94 349 ASP B CA 1
ATOM 7144 C C . ASP B 1 349 ? -0.597 -2.508 -35 1 93.94 349 ASP B C 1
ATOM 7146 O O . ASP B 1 349 ? 0.301 -2.146 -35.781 1 93.94 349 ASP B O 1
ATOM 7150 N N . ILE B 1 350 ? -0.63 -2.113 -33.75 1 95.38 350 ILE B N 1
ATOM 7151 C CA . ILE B 1 350 ? 0.5 -1.426 -33.156 1 95.38 350 ILE B CA 1
ATOM 7152 C C . ILE B 1 350 ? 0.716 -1.95 -31.734 1 95.38 350 ILE B C 1
ATOM 7154 O O . ILE B 1 350 ? -0.247 -2.227 -31.016 1 95.38 350 ILE B O 1
ATOM 7158 N N . MET B 1 351 ? 1.952 -2.207 -31.359 1 96.5 351 MET B N 1
ATOM 7159 C CA . MET B 1 351 ? 2.33 -2.52 -29.984 1 96.5 351 MET B CA 1
ATOM 7160 C C . MET B 1 351 ? 2.611 -1.245 -29.188 1 96.5 351 MET B C 1
ATOM 7162 O O . MET B 1 351 ? 3.758 -0.801 -29.109 1 96.5 351 MET B O 1
ATOM 7166 N N . GLU B 1 352 ? 1.548 -0.708 -28.609 1 94.31 352 GLU B N 1
ATOM 7167 C CA . GLU B 1 352 ? 1.66 0.585 -27.938 1 94.31 352 GLU B CA 1
ATOM 7168 C C . GLU B 1 352 ? 1.043 0.542 -26.547 1 94.31 352 GLU B C 1
ATOM 7170 O O . GLU B 1 352 ? -0.001 -0.081 -26.344 1 94.31 352 GLU B O 1
ATOM 7175 N N . LEU B 1 353 ? 1.773 1.119 -25.672 1 97.69 353 LEU B N 1
ATOM 7176 C CA . LEU B 1 353 ? 1.287 1.252 -24.297 1 97.69 353 LEU B CA 1
ATOM 7177 C C . LEU B 1 353 ? 0.579 2.588 -24.109 1 97.69 353 LEU B C 1
ATOM 7179 O O . LEU B 1 353 ? 1.112 3.639 -24.469 1 97.69 353 LEU B O 1
ATOM 7183 N N . LYS B 1 354 ? -0.664 2.561 -23.547 1 97.12 354 LYS B N 1
ATOM 7184 C CA . LYS B 1 354 ? -1.454 3.75 -23.25 1 97.12 354 LYS B CA 1
ATOM 7185 C C . LYS B 1 354 ? -2.131 3.633 -21.875 1 97.12 354 LYS B C 1
ATOM 7187 O O . LYS B 1 354 ? -2.225 2.539 -21.312 1 97.12 354 LYS B O 1
ATOM 7192 N N . ASN B 1 355 ? -2.453 4.793 -21.359 1 95.38 355 ASN B N 1
ATOM 7193 C CA . ASN B 1 355 ? -3.344 4.812 -20.203 1 95.38 355 ASN B CA 1
ATOM 7194 C C . ASN B 1 355 ? -4.801 4.633 -20.609 1 95.38 355 ASN B C 1
ATOM 7196 O O . ASN B 1 355 ? -5.234 5.168 -21.641 1 95.38 355 ASN B O 1
ATOM 7200 N N . TRP B 1 356 ? -5.492 3.828 -19.891 1 96.81 356 TRP B N 1
ATOM 7201 C CA . TRP B 1 356 ? -6.891 3.523 -20.172 1 96.81 356 TRP B CA 1
ATOM 7202 C C . TRP B 1 356 ? -7.742 3.674 -18.922 1 96.81 356 TRP B C 1
ATOM 7204 O O . TRP B 1 356 ? -7.27 3.424 -17.812 1 96.81 356 TRP B O 1
ATOM 7214 N N . PRO B 1 357 ? -9.039 4.07 -19.062 1 95.75 357 PRO B N 1
ATOM 7215 C CA . PRO B 1 357 ? -9.938 4.176 -17.906 1 95.75 357 PRO B CA 1
ATOM 7216 C C . PRO B 1 357 ? -10.453 2.816 -17.438 1 95.75 357 PRO B C 1
ATOM 7218 O O . PRO B 1 357 ? -11.664 2.584 -17.438 1 95.75 357 PRO B O 1
ATOM 7221 N N . VAL B 1 358 ? -9.586 1.998 -17.016 1 97.62 358 VAL B N 1
ATOM 7222 C CA . VAL B 1 358 ? -9.859 0.663 -16.484 1 97.62 358 VAL B CA 1
ATOM 7223 C C . VAL B 1 358 ? -8.984 0.396 -15.266 1 97.62 358 VAL B C 1
ATOM 7225 O O . VAL B 1 358 ? -7.836 0.839 -15.211 1 97.62 358 VAL B O 1
ATOM 7228 N N . LEU B 1 359 ? -9.602 -0.196 -14.25 1 97.62 359 LEU B N 1
ATOM 7229 C CA . LEU B 1 359 ? -8.844 -0.695 -13.109 1 97.62 359 LEU B CA 1
ATOM 7230 C C . LEU B 1 359 ? -8.398 -2.133 -13.344 1 97.62 359 LEU B C 1
ATOM 7232 O O . LEU B 1 359 ? -8.945 -2.832 -14.195 1 97.62 359 LEU B O 1
ATOM 7236 N N . GLY B 1 360 ? -7.324 -2.518 -12.68 1 97.94 360 GLY B N 1
ATOM 7237 C CA . GLY B 1 360 ? -6.852 -3.891 -12.742 1 97.94 360 GLY B CA 1
ATOM 7238 C C . GLY B 1 360 ? -6.73 -4.539 -11.375 1 97.94 360 GLY B C 1
ATOM 7239 O O . GLY B 1 360 ? -6.145 -3.961 -10.453 1 97.94 360 GLY B O 1
ATOM 7240 N N . PHE B 1 361 ? -7.332 -5.723 -11.227 1 98.31 361 PHE B N 1
ATOM 7241 C CA . PHE B 1 361 ? -7.023 -6.52 -10.047 1 98.31 361 PHE B CA 1
ATOM 7242 C C . PHE B 1 361 ? -5.613 -7.094 -10.125 1 98.31 361 PHE B C 1
ATOM 7244 O O . PHE B 1 361 ? -5.148 -7.449 -11.211 1 98.31 361 PHE B O 1
ATOM 7251 N N . TYR B 1 362 ? -4.934 -7.219 -9 1 98.19 362 TYR B N 1
ATOM 7252 C CA . TYR B 1 362 ? -3.584 -7.773 -9.008 1 98.19 362 TYR B CA 1
ATOM 7253 C C . TYR B 1 362 ? -3.605 -9.266 -9.297 1 98.19 362 TYR B C 1
ATOM 7255 O O . TYR B 1 362 ? -2.76 -9.773 -10.039 1 98.19 362 TYR B O 1
ATOM 7263 N N . HIS B 1 363 ? -4.496 -10.078 -8.672 1 98.19 363 HIS B N 1
ATOM 7264 C CA . HIS B 1 363 ? -4.738 -11.477 -9 1 98.19 363 HIS B CA 1
ATOM 7265 C C . HIS B 1 363 ? -3.436 -12.273 -9.031 1 98.19 363 HIS B C 1
ATOM 7267 O O . HIS B 1 363 ? -3.129 -12.93 -10.031 1 98.19 363 HIS B O 1
ATOM 7273 N N . PRO B 1 364 ? -2.785 -12.336 -7.918 1 98.38 364 PRO B N 1
ATOM 7274 C CA . PRO B 1 364 ? -1.485 -13.008 -7.961 1 98.38 364 PRO B CA 1
ATOM 7275 C C . PRO B 1 364 ? -1.61 -14.531 -8 1 98.38 364 PRO B C 1
ATOM 7277 O O . PRO B 1 364 ? -2.445 -15.102 -7.293 1 98.38 364 PRO B O 1
ATOM 7280 N N . ASP B 1 365 ? -0.773 -15.133 -8.836 1 98 365 ASP B N 1
ATOM 7281 C CA . ASP B 1 365 ? -0.587 -16.578 -8.766 1 98 365 ASP B CA 1
ATOM 7282 C C . ASP B 1 365 ? 0.529 -16.938 -7.789 1 98 365 ASP B C 1
ATOM 7284 O O . ASP B 1 365 ? 0.292 -17.062 -6.582 1 98 365 ASP B O 1
ATOM 7288 N N . ALA B 1 366 ? 1.803 -16.828 -8.258 1 98.25 366 ALA B N 1
ATOM 7289 C CA . ALA B 1 366 ? 2.934 -17.219 -7.422 1 98.25 366 ALA B CA 1
ATOM 7290 C C . ALA B 1 366 ? 3.219 -16.172 -6.355 1 98.25 366 ALA B C 1
ATOM 7292 O O . ALA B 1 366 ? 2.914 -14.984 -6.543 1 98.25 366 ALA B O 1
ATOM 7293 N N . LEU B 1 367 ? 3.758 -16.641 -5.309 1 97.94 367 LEU B N 1
ATOM 7294 C CA . LEU B 1 367 ? 4.102 -15.883 -4.109 1 97.94 367 LEU B CA 1
ATOM 7295 C C . LEU B 1 367 ? 5.41 -16.375 -3.508 1 97.94 367 LEU B C 1
ATOM 7297 O O . LEU B 1 367 ? 5.625 -17.594 -3.391 1 97.94 367 LEU B O 1
ATOM 7301 N N . SER B 1 368 ? 6.363 -15.453 -3.203 1 98.62 368 SER B N 1
ATOM 7302 C CA . SER B 1 368 ? 7.605 -15.781 -2.518 1 98.62 368 SER B CA 1
ATOM 7303 C C . SER B 1 368 ? 7.875 -14.828 -1.362 1 98.62 368 SER B C 1
ATOM 7305 O O . SER B 1 368 ? 7.438 -13.672 -1.391 1 98.62 368 SER B O 1
ATOM 7307 N N . HIS B 1 369 ? 8.523 -15.375 -0.374 1 98.31 369 HIS B N 1
ATOM 7308 C CA . HIS B 1 369 ? 8.977 -14.586 0.768 1 98.31 369 HIS B CA 1
ATOM 7309 C C . HIS B 1 369 ? 10.461 -14.266 0.662 1 98.31 369 HIS B C 1
ATOM 7311 O O . HIS B 1 369 ? 11.25 -15.094 0.193 1 98.31 369 HIS B O 1
ATOM 7317 N N . PHE B 1 370 ? 10.867 -13.062 1.089 1 97.38 370 PHE B N 1
ATOM 7318 C CA . PHE B 1 370 ? 12.281 -12.727 1.214 1 97.38 370 PHE B CA 1
ATOM 7319 C C . PHE B 1 370 ? 12.5 -11.695 2.316 1 97.38 370 PHE B C 1
ATOM 7321 O O . PHE B 1 370 ? 11.547 -11.102 2.816 1 97.38 370 PHE B O 1
ATOM 7328 N N . THR B 1 371 ? 13.742 -11.625 2.721 1 93.56 371 THR B N 1
ATOM 7329 C CA . THR B 1 371 ? 14.109 -10.672 3.762 1 93.56 371 THR B CA 1
ATOM 7330 C C . THR B 1 371 ? 15.109 -9.648 3.229 1 93.56 371 THR B C 1
ATOM 7332 O O . THR B 1 371 ? 16.094 -10.016 2.572 1 93.56 371 THR B O 1
ATOM 7335 N N . ALA B 1 372 ? 14.797 -8.461 3.447 1 86.88 372 ALA B N 1
ATOM 7336 C CA . ALA B 1 372 ? 15.719 -7.375 3.127 1 86.88 372 ALA B CA 1
ATOM 7337 C C . ALA B 1 372 ? 15.898 -6.441 4.32 1 86.88 372 ALA B C 1
ATOM 7339 O O . ALA B 1 372 ? 14.922 -5.965 4.898 1 86.88 372 ALA B O 1
ATOM 7340 N N . ASN B 1 373 ? 17.109 -6.234 4.668 1 76 373 ASN B N 1
ATOM 7341 C CA . ASN B 1 373 ? 17.469 -5.379 5.797 1 76 373 ASN B CA 1
ATOM 7342 C C . ASN B 1 373 ? 16.719 -5.789 7.062 1 76 373 ASN B C 1
ATOM 7344 O O . ASN B 1 373 ? 16.156 -4.945 7.758 1 76 373 ASN B O 1
ATOM 7348 N N . GLY B 1 374 ? 16.594 -7.051 7.215 1 79.38 374 GLY B N 1
ATOM 7349 C CA . GLY B 1 374 ? 16.031 -7.613 8.43 1 79.38 374 GLY B CA 1
ATOM 7350 C C . GLY B 1 374 ? 14.508 -7.609 8.453 1 79.38 374 GLY B C 1
ATOM 7351 O O . GLY B 1 374 ? 13.898 -7.996 9.453 1 79.38 374 GLY B O 1
ATOM 7352 N N . VAL B 1 375 ? 13.953 -7.164 7.402 1 84.5 375 VAL B N 1
ATOM 7353 C CA . VAL B 1 375 ? 12.5 -7.086 7.32 1 84.5 375 VAL B CA 1
ATOM 7354 C C . VAL B 1 375 ? 11.984 -8.086 6.285 1 84.5 375 VAL B C 1
ATOM 7356 O O . VAL B 1 375 ? 12.57 -8.227 5.211 1 84.5 375 VAL B O 1
ATOM 7359 N N . GLY B 1 376 ? 10.922 -8.797 6.641 1 93.81 376 GLY B N 1
ATOM 7360 C CA . GLY B 1 376 ? 10.312 -9.742 5.711 1 93.81 376 GLY B CA 1
ATOM 7361 C C . GLY B 1 376 ? 9.367 -9.078 4.73 1 93.81 376 GLY B C 1
ATOM 7362 O O . GLY B 1 376 ? 8.641 -8.148 5.094 1 93.81 376 GLY B O 1
ATOM 7363 N N . TYR B 1 377 ? 9.336 -9.594 3.465 1 96.06 377 TYR B N 1
ATOM 7364 C CA . TYR B 1 377 ? 8.477 -9.125 2.389 1 96.06 377 TYR B CA 1
ATOM 7365 C C . TYR B 1 377 ? 7.898 -10.289 1.599 1 96.06 377 TYR B C 1
ATOM 7367 O O . TYR B 1 377 ? 8.391 -11.414 1.696 1 96.06 377 TYR B O 1
ATOM 7375 N N . LEU B 1 378 ? 6.832 -9.977 0.92 1 98.31 378 LEU B N 1
ATOM 7376 C CA . LEU B 1 378 ? 6.223 -10.898 -0.035 1 98.31 378 LEU B CA 1
ATOM 7377 C C . LEU B 1 378 ? 6.312 -10.344 -1.453 1 98.31 378 LEU B C 1
ATOM 7379 O O . LEU B 1 378 ? 6.141 -9.141 -1.668 1 98.31 378 LEU B O 1
ATOM 7383 N N . ILE B 1 379 ? 6.613 -11.188 -2.416 1 98.69 379 ILE B N 1
ATOM 7384 C CA . ILE B 1 379 ? 6.602 -10.797 -3.82 1 98.69 379 ILE B CA 1
ATOM 7385 C C . ILE B 1 379 ? 5.633 -11.688 -4.598 1 98.69 379 ILE B C 1
ATOM 7387 O O . ILE B 1 379 ? 5.602 -12.906 -4.391 1 98.69 379 ILE B O 1
ATOM 7391 N N . THR B 1 380 ? 4.766 -11.047 -5.406 1 98.75 380 THR B N 1
ATOM 7392 C CA . THR B 1 380 ? 3.746 -11.789 -6.137 1 98.75 380 THR B CA 1
ATOM 7393 C C . THR B 1 380 ? 3.895 -11.578 -7.641 1 98.75 380 THR B C 1
ATOM 7395 O O . THR B 1 380 ? 4.305 -10.508 -8.086 1 98.75 380 THR B O 1
ATOM 7398 N N . ALA B 1 381 ? 3.615 -12.602 -8.43 1 98.75 381 ALA B N 1
ATOM 7399 C CA . ALA B 1 381 ? 3.389 -12.516 -9.875 1 98.75 381 ALA B CA 1
ATOM 7400 C C . ALA B 1 381 ? 1.899 -12.398 -10.188 1 98.75 381 ALA B C 1
ATOM 7402 O O . ALA B 1 381 ? 1.122 -13.305 -9.883 1 98.75 381 ALA B O 1
ATOM 7403 N N . ASN B 1 382 ? 1.536 -11.32 -10.812 1 98.5 382 ASN B N 1
ATOM 7404 C CA . ASN B 1 382 ? 0.122 -11 -10.969 1 98.5 382 ASN B CA 1
ATOM 7405 C C . ASN B 1 382 ? -0.426 -11.492 -12.297 1 98.5 382 ASN B C 1
ATOM 7407 O O . ASN B 1 382 ? -0.652 -10.703 -13.219 1 98.5 382 ASN B O 1
ATOM 7411 N N . GLU B 1 383 ? -0.755 -12.711 -12.398 1 97.62 383 GLU B N 1
ATOM 7412 C CA . GLU B 1 383 ? -1.129 -13.383 -13.633 1 97.62 383 GLU B CA 1
ATOM 7413 C C . GLU B 1 383 ? -2.541 -13 -14.07 1 97.62 383 GLU B C 1
ATOM 7415 O O . GLU B 1 383 ? -2.764 -12.625 -15.219 1 97.62 383 GLU B O 1
ATOM 7420 N N . GLY B 1 384 ? -3.518 -13.172 -13.18 1 97.5 384 GLY B N 1
ATOM 7421 C CA . GLY B 1 384 ? -4.84 -12.656 -13.5 1 97.5 384 GLY B CA 1
ATOM 7422 C C . GLY B 1 384 ? -5.797 -13.734 -13.977 1 97.5 384 GLY B C 1
ATOM 7423 O O . GLY B 1 384 ? -6.578 -13.508 -14.906 1 97.5 384 GLY B O 1
ATOM 7424 N N . ASP B 1 385 ? -5.812 -14.867 -13.352 1 95.69 385 ASP B N 1
ATOM 7425 C CA . ASP B 1 385 ? -6.773 -15.898 -13.727 1 95.69 385 ASP B CA 1
ATOM 7426 C C . ASP B 1 385 ? -8.203 -15.438 -13.461 1 95.69 385 ASP B C 1
ATOM 7428 O O . ASP B 1 385 ? -8.453 -14.695 -12.508 1 95.69 385 ASP B O 1
ATOM 7432 N N . SER B 1 386 ? -9.125 -15.875 -14.352 1 96.69 386 SER B N 1
ATOM 7433 C CA . SER B 1 386 ? -10.555 -15.602 -14.242 1 96.69 386 SER B CA 1
ATOM 7434 C C . SER B 1 386 ? -11.352 -16.891 -14.062 1 96.69 386 SER B C 1
ATOM 7436 O O . SER B 1 386 ? -10.812 -17.984 -14.211 1 96.69 386 SER B O 1
ATOM 7438 N N . ARG B 1 387 ? -12.578 -16.781 -13.672 1 97.5 387 ARG B N 1
ATOM 7439 C CA . ARG B 1 387 ? -13.484 -17.922 -13.68 1 97.5 387 ARG B CA 1
ATOM 7440 C C . ARG B 1 387 ? -14.266 -17.984 -14.984 1 97.5 387 ARG B C 1
ATOM 7442 O O . ARG B 1 387 ? -15.062 -17.094 -15.281 1 97.5 387 ARG B O 1
ATOM 7449 N N . ASP B 1 388 ? -14.047 -18.938 -15.758 1 97.31 388 ASP B N 1
ATOM 7450 C CA . ASP B 1 388 ? -14.664 -19.156 -17.062 1 97.31 388 ASP B CA 1
ATOM 7451 C C . ASP B 1 388 ? -15.055 -20.625 -17.234 1 97.31 388 ASP B C 1
ATOM 7453 O O . ASP B 1 388 ? -14.305 -21.422 -17.812 1 97.31 388 ASP B O 1
ATOM 7457 N N . TYR B 1 389 ? -16.219 -20.953 -16.734 1 97.56 389 TYR B N 1
ATOM 7458 C CA . TYR B 1 389 ? -16.797 -22.281 -16.781 1 97.56 389 TYR B CA 1
ATOM 7459 C C . TYR B 1 389 ? -18.047 -22.312 -17.656 1 97.56 389 TYR B C 1
ATOM 7461 O O . TYR B 1 389 ? -18.562 -21.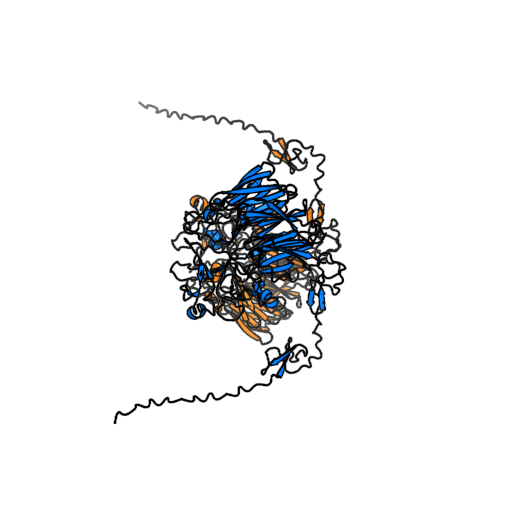25 -18.031 1 97.56 389 TYR B O 1
ATOM 7469 N N . ASP B 1 390 ? -18.531 -23.516 -18 1 97.25 390 ASP B N 1
ATOM 7470 C CA . ASP B 1 390 ? -19.766 -23.625 -18.781 1 97.25 390 ASP B CA 1
ATOM 7471 C C . ASP B 1 390 ? -20.953 -23.094 -18 1 97.25 390 ASP B C 1
ATOM 7473 O O . ASP B 1 390 ? -21.844 -22.453 -18.562 1 97.25 390 ASP B O 1
ATOM 7477 N N . GLY B 1 391 ? -20.953 -23.328 -16.719 1 97.56 391 GLY B N 1
ATOM 7478 C CA . GLY B 1 391 ? -22.078 -22.938 -15.898 1 97.56 391 GLY B CA 1
ATOM 7479 C C . GLY B 1 391 ? -21.984 -21.5 -15.414 1 97.56 391 GLY B C 1
ATOM 7480 O O . GLY B 1 391 ? -22.969 -20.938 -14.945 1 97.56 391 GLY B O 1
ATOM 7481 N N . TYR B 1 392 ? -20.828 -20.875 -15.523 1 97.5 392 TYR B N 1
ATOM 7482 C CA . TYR B 1 392 ? -20.609 -19.5 -15.086 1 97.5 392 TYR B CA 1
ATOM 7483 C C . TYR B 1 392 ? -19.328 -18.938 -15.68 1 97.5 392 TYR B C 1
ATOM 7485 O O . TYR B 1 392 ? -18.266 -19.578 -15.609 1 97.5 392 TYR B O 1
ATOM 7493 N N . SER B 1 393 ? -19.422 -17.781 -16.25 1 98.12 393 SER B N 1
ATOM 7494 C CA . SER B 1 393 ? -18.25 -17.047 -16.719 1 98.12 393 SER B CA 1
ATOM 7495 C C . SER B 1 393 ? -18.344 -15.57 -16.375 1 98.12 393 SER B C 1
ATOM 7497 O O . SER B 1 393 ? -19.406 -14.961 -16.547 1 98.12 393 SER B O 1
ATOM 7499 N N . GLU B 1 394 ? -17.266 -15.016 -15.836 1 98 394 GLU B N 1
ATOM 7500 C CA . GLU B 1 394 ? -17.234 -13.578 -15.57 1 98 394 GLU B CA 1
ATOM 7501 C C . GLU B 1 394 ? -16.609 -12.82 -16.734 1 98 394 GLU B C 1
ATOM 7503 O O . GLU B 1 394 ? -16.547 -11.594 -16.719 1 98 394 GLU B O 1
ATOM 7508 N N . GLU B 1 395 ? -16.156 -13.43 -17.766 1 98.12 395 GLU B N 1
ATOM 7509 C CA . GLU B 1 395 ? -15.375 -12.797 -18.828 1 98.12 395 GLU B CA 1
ATOM 7510 C C . GLU B 1 395 ? -16.281 -12.117 -19.844 1 98.12 395 GLU B C 1
ATOM 7512 O O . GLU B 1 395 ? -17.234 -12.734 -20.344 1 98.12 395 GLU B O 1
ATOM 7517 N N . GLU B 1 396 ? -16 -10.906 -20.078 1 98.38 396 GLU B N 1
ATOM 7518 C CA . GLU B 1 396 ? -16.625 -10.133 -21.141 1 98.38 396 GLU B CA 1
ATOM 7519 C C . GLU B 1 396 ? -15.625 -9.195 -21.812 1 98.38 396 GLU B C 1
ATOM 7521 O O . GLU B 1 396 ? -14.586 -8.875 -21.219 1 98.38 396 GLU B O 1
ATOM 7526 N N . ARG B 1 397 ? -15.828 -8.852 -22.984 1 98.69 397 ARG B N 1
ATOM 7527 C CA . ARG B 1 397 ? -15.055 -7.793 -23.609 1 98.69 397 ARG B CA 1
ATOM 7528 C C . ARG B 1 397 ? -15.727 -6.438 -23.438 1 98.69 397 ARG B C 1
ATOM 7530 O O . ARG B 1 397 ? -16.953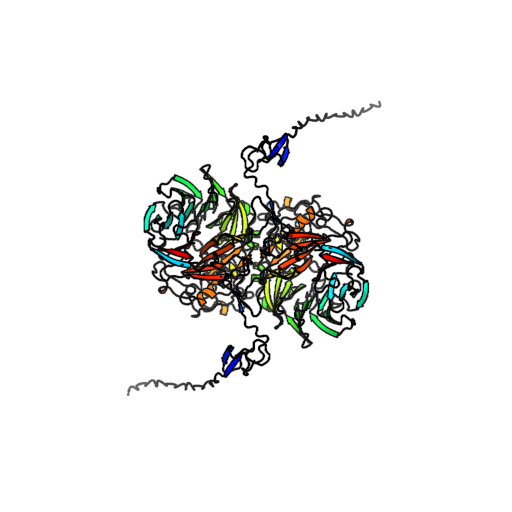 -6.352 -23.422 1 98.69 397 ARG B O 1
ATOM 7537 N N . VAL B 1 398 ? -14.945 -5.395 -23.391 1 98.75 398 VAL B N 1
ATOM 7538 C CA . VAL B 1 398 ? -15.453 -4.051 -23.141 1 98.75 398 VAL B CA 1
ATOM 7539 C C . VAL B 1 398 ? -16.484 -3.678 -24.203 1 98.75 398 VAL B C 1
ATOM 7541 O O . VAL B 1 398 ? -17.516 -3.057 -23.891 1 98.75 398 VAL B O 1
ATOM 7544 N N . LYS B 1 399 ? -16.297 -4.074 -25.438 1 98.69 399 LYS B N 1
ATOM 7545 C CA . LYS B 1 399 ? -17.172 -3.691 -26.547 1 98.69 399 LYS B CA 1
ATOM 7546 C C . LYS B 1 399 ? -18.562 -4.305 -26.359 1 98.69 399 LYS B C 1
ATOM 7548 O O . LYS B 1 399 ? -19.531 -3.826 -26.953 1 98.69 399 LYS B O 1
ATOM 7553 N N . ASP B 1 400 ? -18.703 -5.324 -25.609 1 98.5 400 ASP B N 1
ATOM 7554 C CA . ASP B 1 400 ? -19.969 -6.047 -25.469 1 98.5 400 ASP B CA 1
ATOM 7555 C C . ASP B 1 400 ? -20.75 -5.547 -24.25 1 98.5 400 ASP B C 1
ATOM 7557 O O . ASP B 1 400 ? -21.844 -6.031 -23.984 1 98.5 400 ASP B O 1
ATOM 7561 N N . LEU B 1 401 ? -20.188 -4.594 -23.516 1 98.56 401 LEU B N 1
ATOM 7562 C CA . LEU B 1 401 ? -20.812 -4.051 -22.328 1 98.56 401 LEU B CA 1
ATOM 7563 C C . LEU B 1 401 ? -21.578 -2.768 -22.641 1 98.56 401 LEU B C 1
ATOM 7565 O O . LEU B 1 401 ? -21.234 -2.055 -23.594 1 98.56 401 LEU B O 1
ATOM 7569 N N . VAL B 1 402 ? -22.656 -2.5 -21.844 1 98.44 402 VAL B N 1
ATOM 7570 C CA . VAL B 1 402 ? -23.25 -1.17 -21.812 1 98.44 402 VAL B CA 1
ATOM 7571 C C . VAL B 1 402 ? -22.516 -0.297 -20.797 1 98.44 402 VAL B C 1
ATOM 7573 O O . VAL B 1 402 ? -22.469 -0.619 -19.609 1 98.44 402 VAL B O 1
ATOM 7576 N N . LEU B 1 403 ? -21.891 0.789 -21.266 1 98.06 403 LEU B N 1
ATOM 7577 C CA . LEU B 1 403 ? -21.109 1.645 -20.391 1 98.06 403 LEU B CA 1
ATOM 7578 C C . LEU B 1 403 ? -21.906 2.852 -19.938 1 98.06 403 LEU B C 1
ATOM 7580 O O . LEU B 1 403 ? -22.688 3.42 -20.703 1 98.06 403 LEU B O 1
ATOM 7584 N N . ASP B 1 404 ? -21.781 3.215 -18.672 1 96.5 404 ASP B N 1
ATOM 7585 C CA . ASP B 1 404 ? -22.422 4.402 -18.109 1 96.5 404 ASP B CA 1
ATOM 7586 C C . ASP B 1 404 ? -21.938 5.668 -18.828 1 96.5 404 ASP B C 1
ATOM 7588 O O . ASP B 1 404 ? -20.734 5.926 -18.906 1 96.5 404 ASP B O 1
ATOM 7592 N N . PRO B 1 405 ? -22.844 6.5 -19.328 1 93.5 405 PRO B N 1
ATOM 7593 C CA . PRO B 1 405 ? -22.438 7.645 -20.141 1 93.5 405 PRO B CA 1
ATOM 7594 C C . PRO B 1 405 ? -21.734 8.734 -19.344 1 93.5 405 PRO B C 1
ATOM 7596 O O . PRO B 1 405 ? -21.031 9.57 -19.906 1 93.5 405 PRO B O 1
ATOM 7599 N N . ILE B 1 406 ? -21.922 8.781 -18.062 1 87.5 406 ILE B N 1
ATOM 7600 C CA . ILE B 1 406 ? -21.25 9.766 -17.234 1 87.5 406 ILE B CA 1
ATOM 7601 C C . ILE B 1 406 ? -19.812 9.32 -16.969 1 87.5 406 ILE B C 1
ATOM 7603 O O . ILE B 1 406 ? -18.875 10.109 -17.094 1 87.5 406 ILE B O 1
ATOM 7607 N N . ALA B 1 407 ? -19.719 8.039 -16.672 1 91 407 ALA B N 1
ATOM 7608 C CA . ALA B 1 407 ? -18.391 7.492 -16.391 1 91 407 ALA B CA 1
ATOM 7609 C C . ALA B 1 407 ? -17.562 7.395 -17.672 1 91 407 ALA B C 1
ATOM 7611 O O . ALA B 1 407 ? -16.344 7.559 -17.641 1 91 407 ALA B O 1
ATOM 7612 N N . PHE B 1 408 ? -18.25 7.121 -18.688 1 95.88 408 PHE B N 1
ATOM 7613 C CA . PHE B 1 408 ? -17.594 6.941 -19.984 1 95.88 408 PHE B CA 1
ATOM 7614 C C . PHE B 1 408 ? -18.281 7.785 -21.062 1 95.88 408 PHE B C 1
ATOM 7616 O O . PHE B 1 408 ? -18.953 7.25 -21.938 1 95.88 408 PHE B O 1
ATOM 7623 N N . PRO B 1 409 ? -17.969 9.055 -21.094 1 91.19 409 PRO B N 1
ATOM 7624 C CA . PRO B 1 409 ? -18.641 9.945 -22.047 1 91.19 409 PRO B CA 1
ATOM 7625 C C . PRO B 1 409 ? -18.266 9.641 -23.5 1 91.19 409 PRO B C 1
ATOM 7627 O O . PRO B 1 409 ? -19.016 9.984 -24.406 1 91.19 409 PRO B O 1
ATOM 7630 N N . ASP B 1 410 ? -17.172 8.992 -23.734 1 95 410 ASP B N 1
ATOM 7631 C CA . ASP B 1 410 ? -16.75 8.641 -25.078 1 95 410 ASP B CA 1
ATOM 7632 C C . ASP B 1 410 ? -16.844 7.137 -25.328 1 95 410 ASP B C 1
ATOM 7634 O O . ASP B 1 410 ? -15.977 6.551 -25.984 1 95 410 ASP B O 1
ATOM 7638 N N . ALA B 1 411 ? -17.906 6.508 -24.828 1 97 411 ALA B N 1
ATOM 7639 C CA . ALA B 1 411 ? -18.062 5.059 -24.844 1 97 411 ALA B CA 1
ATOM 7640 C C . ALA B 1 411 ? -17.984 4.516 -26.281 1 97 411 ALA B C 1
ATOM 7642 O O . ALA B 1 411 ? -17.359 3.473 -26.516 1 97 411 ALA B O 1
ATOM 7643 N N . ALA B 1 412 ? -18.594 5.199 -27.219 1 97.44 412 ALA B N 1
ATOM 7644 C CA . ALA B 1 412 ? -18.641 4.711 -28.594 1 97.44 412 ALA B CA 1
ATOM 7645 C C . ALA B 1 412 ? -17.234 4.555 -29.156 1 97.44 412 ALA B C 1
ATOM 7647 O O . ALA B 1 412 ? -16.938 3.553 -29.812 1 97.44 412 ALA B O 1
ATOM 7648 N N . THR B 1 413 ? -16.406 5.527 -28.953 1 97.75 413 THR B N 1
ATOM 7649 C CA . THR B 1 413 ? -15.023 5.477 -29.406 1 97.75 413 THR B CA 1
ATOM 7650 C C . THR B 1 413 ? -14.227 4.469 -28.594 1 97.75 413 THR B C 1
ATOM 7652 O O . THR B 1 413 ? -13.461 3.678 -29.141 1 97.75 413 THR B O 1
ATOM 7655 N N . LEU B 1 414 ? -14.422 4.449 -27.328 1 97.75 414 LEU B N 1
ATOM 7656 C CA . LEU B 1 414 ? -13.688 3.605 -26.391 1 97.75 414 LEU B CA 1
ATOM 7657 C C . LEU B 1 414 ? -13.922 2.129 -26.688 1 97.75 414 LEU B C 1
ATOM 7659 O O . LEU B 1 414 ? -13.016 1.305 -26.531 1 97.75 414 LEU B O 1
ATOM 7663 N N . GLN B 1 415 ? -15.078 1.765 -27.219 1 98.5 415 GLN B N 1
ATOM 7664 C CA . GLN B 1 415 ? -15.484 0.376 -27.391 1 98.5 415 GLN B CA 1
ATOM 7665 C C . GLN B 1 415 ? -15.094 -0.135 -28.781 1 98.5 415 GLN B C 1
ATOM 7667 O O . GLN B 1 415 ? -15.406 -1.273 -29.141 1 98.5 415 GLN B O 1
ATOM 7672 N N . GLU B 1 416 ? -14.406 0.686 -29.531 1 98.5 416 GLU B N 1
ATOM 7673 C CA . GLU B 1 416 ? -13.898 0.233 -30.828 1 98.5 416 GLU B CA 1
ATOM 7674 C C . GLU B 1 416 ? -12.805 -0.813 -30.641 1 98.5 416 GLU B C 1
ATOM 7676 O O . GLU B 1 416 ? -12.078 -0.801 -29.656 1 98.5 416 GLU B O 1
ATOM 7681 N N . ASP B 1 417 ? -12.617 -1.677 -31.672 1 98.38 417 ASP B N 1
ATOM 7682 C CA . ASP B 1 417 ? -11.68 -2.795 -31.609 1 98.38 417 ASP B CA 1
ATOM 7683 C C . ASP B 1 417 ? -10.242 -2.301 -31.516 1 98.38 417 ASP B C 1
ATOM 7685 O O . ASP B 1 417 ? -9.398 -2.951 -30.891 1 98.38 417 ASP B O 1
ATOM 7689 N N . ASP B 1 418 ? -9.953 -1.205 -32.156 1 98 418 ASP B N 1
ATOM 7690 C CA . ASP B 1 418 ? -8.578 -0.716 -32.156 1 98 418 ASP B CA 1
ATOM 7691 C C . ASP B 1 418 ? -8.312 0.222 -30.984 1 98 418 ASP B C 1
ATOM 7693 O O . ASP B 1 418 ? -7.277 0.891 -30.938 1 98 418 ASP B O 1
ATOM 7697 N N . GLN B 1 419 ? -9.273 0.327 -30.031 1 97.94 419 GLN B N 1
ATOM 7698 C CA . GLN B 1 419 ? -9.141 1.051 -28.781 1 97.94 419 GLN B CA 1
ATOM 7699 C C . GLN B 1 419 ? -9.234 0.103 -27.594 1 97.94 419 GLN B C 1
ATOM 7701 O O . GLN B 1 419 ? -8.453 -0.849 -27.484 1 97.94 419 GLN B O 1
ATOM 7706 N N . LEU B 1 420 ? -10.164 0.274 -26.703 1 98.44 420 LEU B N 1
ATOM 7707 C CA . LEU B 1 420 ? -10.273 -0.524 -25.484 1 98.44 420 LEU B CA 1
ATOM 7708 C C . LEU B 1 420 ? -11.273 -1.661 -25.672 1 98.44 420 LEU B C 1
ATOM 7710 O O . LEU B 1 420 ? -11.398 -2.535 -24.797 1 98.44 420 LEU B O 1
ATOM 7714 N N . GLY B 1 421 ? -11.938 -1.753 -26.797 1 98.75 421 GLY B N 1
ATOM 7715 C CA . GLY B 1 421 ? -13.086 -2.615 -27 1 98.75 421 GLY B CA 1
ATOM 7716 C C . GLY B 1 421 ? -12.766 -4.09 -26.859 1 98.75 421 GLY B C 1
ATOM 7717 O O . GLY B 1 421 ? -13.609 -4.879 -26.438 1 98.75 421 GLY B O 1
ATOM 7718 N N . ARG B 1 422 ? -11.562 -4.453 -27.203 1 98.69 422 ARG B N 1
ATOM 7719 C CA . ARG B 1 422 ? -11.195 -5.867 -27.234 1 98.69 422 ARG B CA 1
ATOM 7720 C C . ARG B 1 422 ? -10.766 -6.352 -25.859 1 98.69 422 ARG B C 1
ATOM 7722 O O . ARG B 1 422 ? -10.68 -7.555 -25.609 1 98.69 422 ARG B O 1
ATOM 7729 N N . LEU B 1 423 ? -10.484 -5.477 -24.938 1 98.69 423 LEU B N 1
ATOM 7730 C CA . LEU B 1 423 ? -9.945 -5.863 -23.641 1 98.69 423 LEU B CA 1
ATOM 7731 C C . LEU B 1 423 ? -10.953 -6.695 -22.859 1 98.69 423 LEU B C 1
ATOM 7733 O O . LEU B 1 423 ? -12.125 -6.328 -22.75 1 98.69 423 LEU B O 1
ATOM 7737 N N . LYS B 1 424 ? -10.492 -7.852 -22.344 1 98.44 424 LYS B N 1
ATOM 7738 C CA . LYS B 1 424 ? -11.297 -8.68 -21.469 1 98.44 424 LYS B CA 1
ATOM 7739 C C . LYS B 1 424 ? -11.383 -8.07 -20.062 1 98.44 424 LYS B C 1
ATOM 7741 O O . LYS B 1 424 ? -10.359 -7.691 -19.484 1 98.44 424 LYS B O 1
ATOM 7746 N N . VAL B 1 425 ? -12.578 -7.965 -19.547 1 98.5 425 VAL B N 1
ATOM 7747 C CA . VAL B 1 425 ? -12.859 -7.453 -18.219 1 98.5 425 VAL B CA 1
ATOM 7748 C C . VAL B 1 425 ? -13.859 -8.367 -17.516 1 98.5 425 VAL B C 1
ATOM 7750 O O . VAL B 1 425 ? -14.469 -9.234 -18.141 1 98.5 425 VAL B O 1
ATOM 7753 N N . THR B 1 426 ? -13.969 -8.242 -16.219 1 98.44 426 THR B N 1
ATOM 7754 C CA . THR B 1 426 ? -14.93 -9.047 -15.469 1 98.44 426 THR B CA 1
ATOM 7755 C C . THR B 1 426 ? -16.312 -8.414 -15.516 1 98.44 426 THR B C 1
ATOM 7757 O O . THR B 1 426 ? -16.453 -7.188 -15.438 1 98.44 426 THR B O 1
ATOM 7760 N N . SER B 1 427 ? -17.281 -9.195 -15.617 1 97.88 427 SER B N 1
ATOM 7761 C CA . SER B 1 427 ? -18.672 -8.734 -15.523 1 97.88 427 SER B CA 1
ATOM 7762 C C . SER B 1 427 ? -19.203 -8.898 -14.102 1 97.88 427 SER B C 1
ATOM 7764 O O . SER B 1 427 ? -20.328 -8.492 -13.812 1 97.88 427 SER B O 1
ATOM 7766 N N . ALA B 1 428 ? -18.375 -9.484 -13.195 1 97.25 428 ALA B N 1
ATOM 7767 C CA . ALA B 1 428 ? -18.828 -9.742 -11.828 1 97.25 428 ALA B CA 1
ATOM 7768 C C . ALA B 1 428 ? -18.859 -8.453 -11.016 1 97.25 428 ALA B C 1
ATOM 7770 O O . ALA B 1 428 ? -19.609 -8.344 -10.031 1 97.25 428 ALA B O 1
ATOM 7771 N N . GLN B 1 429 ? -18.094 -7.469 -11.383 1 95.25 429 GLN B N 1
ATOM 7772 C CA . GLN B 1 429 ? -18.031 -6.168 -10.719 1 95.25 429 GLN B CA 1
ATOM 7773 C C . GLN B 1 429 ? -18.094 -5.031 -11.734 1 95.25 429 GLN B C 1
ATOM 7775 O O . GLN B 1 429 ? -17.828 -5.234 -12.922 1 95.25 429 GLN B O 1
ATOM 7780 N N . GLY B 1 430 ? -18.391 -3.846 -11.242 1 95.69 430 GLY B N 1
ATOM 7781 C CA . GLY B 1 430 ? -18.312 -2.664 -12.086 1 95.69 430 GLY B CA 1
ATOM 7782 C C . GLY B 1 430 ? -19.656 -1.969 -12.25 1 95.69 430 GLY B C 1
ATOM 7783 O O . GLY B 1 430 ? -19.719 -0.782 -12.578 1 95.69 430 GLY B O 1
ATOM 7784 N N . ASP B 1 431 ? -20.797 -2.752 -12.258 1 95.19 431 ASP B N 1
ATOM 7785 C CA . ASP B 1 431 ? -22.125 -2.158 -12.148 1 95.19 431 ASP B CA 1
ATOM 7786 C C . ASP B 1 431 ? -22.469 -1.852 -10.695 1 95.19 431 ASP B C 1
ATOM 7788 O O . ASP B 1 431 ? -23.094 -2.67 -10.016 1 95.19 431 ASP B O 1
ATOM 7792 N N . ILE B 1 432 ? -22.172 -0.666 -10.242 1 89.38 432 ILE B N 1
ATOM 7793 C CA . ILE B 1 432 ? -22.141 -0.401 -8.805 1 89.38 432 ILE B CA 1
ATOM 7794 C C . ILE B 1 432 ? -23.531 -0.063 -8.312 1 89.38 432 ILE B C 1
ATOM 7796 O O . ILE B 1 432 ? -23.812 -0.144 -7.113 1 89.38 432 ILE B O 1
ATOM 7800 N N . ASP B 1 433 ? -24.453 0.344 -9.172 1 87 433 ASP B N 1
ATOM 7801 C CA . ASP B 1 433 ? -25.781 0.728 -8.711 1 87 433 ASP B CA 1
ATOM 7802 C C . ASP B 1 433 ? -26.844 -0.264 -9.195 1 87 433 ASP B C 1
ATOM 7804 O O . ASP B 1 433 ? -28.031 -0.077 -8.945 1 87 433 ASP B O 1
ATOM 7808 N N . GLY B 1 434 ? -26.438 -1.267 -10.016 1 90.5 434 GLY B N 1
ATOM 7809 C CA . GLY B 1 434 ? -27.297 -2.375 -10.414 1 90.5 434 GLY B CA 1
ATOM 7810 C C . GLY B 1 434 ? -28.25 -2.016 -11.539 1 90.5 434 GLY B C 1
ATOM 7811 O O . GLY B 1 434 ? -29.297 -2.662 -11.703 1 90.5 434 GLY B O 1
ATOM 7812 N N . ASP B 1 435 ? -27.953 -0.976 -12.328 1 93.38 435 ASP B N 1
ATOM 7813 C CA . ASP B 1 435 ? -28.906 -0.539 -13.352 1 93.38 435 ASP B CA 1
ATOM 7814 C C . ASP B 1 435 ? -28.594 -1.19 -14.695 1 93.38 435 ASP B C 1
ATOM 7816 O O . ASP B 1 435 ? -29.234 -0.895 -15.703 1 93.38 435 ASP B O 1
ATOM 7820 N N . GLY B 1 436 ? -27.547 -1.987 -14.742 1 94.88 436 GLY B N 1
ATOM 7821 C CA . GLY B 1 436 ? -27.281 -2.797 -15.914 1 94.88 436 GLY B CA 1
ATOM 7822 C C . GLY B 1 436 ? -26.156 -2.25 -16.766 1 94.88 436 GLY B C 1
ATOM 7823 O O . GLY B 1 436 ? -25.641 -2.943 -17.656 1 94.88 436 GLY B O 1
ATOM 7824 N N . ASP B 1 437 ? -25.75 -1.014 -16.609 1 96.62 437 ASP B N 1
ATOM 7825 C CA . ASP B 1 437 ? -24.562 -0.509 -17.297 1 96.62 437 ASP B CA 1
ATOM 7826 C C . ASP B 1 437 ? -23.359 -0.458 -16.375 1 96.62 437 ASP B C 1
ATOM 7828 O O . ASP B 1 437 ? -23.5 -0.58 -15.148 1 96.62 437 ASP B O 1
ATOM 7832 N N . TYR B 1 438 ? -22.203 -0.451 -16.891 1 97.56 438 TYR B N 1
ATOM 7833 C CA . TYR B 1 438 ? -20.984 -0.517 -16.078 1 97.56 438 TYR B CA 1
ATOM 7834 C C . TYR B 1 438 ? -20.438 0.878 -15.805 1 97.56 438 TYR B C 1
ATOM 7836 O O . TYR B 1 438 ? -20.234 1.668 -16.734 1 97.56 438 TYR B O 1
ATOM 7844 N N . ASP B 1 439 ? -20.203 1.132 -14.492 1 95.81 439 ASP B N 1
ATOM 7845 C CA . ASP B 1 439 ? -19.656 2.4 -14.008 1 95.81 439 ASP B CA 1
ATOM 7846 C C . ASP B 1 439 ? -18.141 2.346 -13.906 1 95.81 439 ASP B C 1
ATOM 7848 O O . ASP B 1 439 ? -17.484 3.383 -13.898 1 95.81 439 ASP B O 1
ATOM 7852 N N . ILE B 1 440 ? -17.625 1.215 -13.727 1 97.25 440 ILE B N 1
ATOM 7853 C CA . ILE B 1 440 ? -16.203 0.933 -13.617 1 97.25 440 ILE B CA 1
ATOM 7854 C C . ILE B 1 440 ? -15.859 -0.313 -14.43 1 97.25 440 ILE B C 1
ATOM 7856 O O . ILE B 1 440 ? -16.656 -1.249 -14.516 1 97.25 440 ILE B O 1
ATOM 7860 N N . LEU B 1 441 ? -14.727 -0.321 -15.055 1 98.25 441 LEU B N 1
ATOM 7861 C CA . LEU B 1 441 ? -14.172 -1.503 -15.711 1 98.25 441 LEU B CA 1
ATOM 7862 C C . LEU B 1 441 ? -13.016 -2.082 -14.906 1 98.25 441 LEU B C 1
ATOM 7864 O O . LEU B 1 441 ? -12.18 -1.338 -14.391 1 98.25 441 LEU B O 1
ATOM 7868 N N . TYR B 1 442 ? -13.016 -3.43 -14.727 1 98.38 442 TYR B N 1
ATOM 7869 C CA . TYR B 1 442 ? -11.938 -4.129 -14.031 1 98.38 442 TYR B CA 1
ATOM 7870 C C . TYR B 1 442 ? -11.297 -5.176 -14.93 1 98.38 442 TYR B C 1
ATOM 7872 O O . TYR B 1 442 ? -11.953 -6.137 -15.344 1 98.38 442 TYR B O 1
ATOM 7880 N N . SER B 1 443 ? -10.039 -4.992 -15.227 1 98.31 443 SER B N 1
ATOM 7881 C CA . SER B 1 443 ? -9.297 -5.992 -15.992 1 98.31 443 SER B CA 1
ATOM 7882 C C . SER B 1 443 ? -8.617 -6.996 -15.07 1 98.31 443 SER B C 1
ATOM 7884 O O . SER B 1 443 ? -8.641 -6.844 -13.844 1 98.31 443 SER B O 1
ATOM 7886 N N . TYR B 1 444 ? -7.992 -8.086 -15.695 1 97.12 444 TYR B N 1
ATOM 7887 C CA . TYR B 1 444 ? -7.395 -9.195 -14.961 1 97.12 444 TYR B CA 1
ATOM 7888 C C . TYR B 1 444 ? -5.883 -9.047 -14.883 1 97.12 444 TYR B C 1
ATOM 7890 O O . TYR B 1 444 ? -5.23 -8.719 -15.875 1 97.12 444 TYR B O 1
ATOM 7898 N N . GLY B 1 445 ? -5.227 -9.367 -13.734 1 93.25 445 GLY B N 1
ATOM 7899 C CA . GLY B 1 445 ? -3.795 -9.555 -13.562 1 93.25 445 GLY B CA 1
ATOM 7900 C C . GLY B 1 445 ? -3.016 -8.25 -13.633 1 93.25 445 GLY B C 1
ATOM 7901 O O . GLY B 1 445 ? -1.817 -8.258 -13.922 1 93.25 445 GLY B O 1
ATOM 7902 N N . ALA B 1 446 ? -3.156 -7.262 -13.102 1 93.31 446 ALA B N 1
ATOM 7903 C CA . ALA B 1 446 ? -2.543 -5.938 -13.078 1 93.31 446 ALA B CA 1
ATOM 7904 C C . ALA B 1 446 ? -1.356 -5.867 -14.031 1 93.31 446 ALA B C 1
ATOM 7906 O O . ALA B 1 446 ? -0.702 -4.824 -14.141 1 93.31 446 ALA B O 1
ATOM 7907 N N . ARG B 1 447 ? -0.872 -7.004 -14.789 1 96.62 447 ARG B N 1
ATOM 7908 C CA . ARG B 1 447 ? 0.214 -7.082 -15.766 1 96.62 447 ARG B CA 1
ATOM 7909 C C . ARG B 1 447 ? 1.543 -6.68 -15.133 1 96.62 447 ARG B C 1
ATOM 7911 O O . ARG B 1 447 ? 2.336 -5.961 -15.75 1 96.62 447 ARG B O 1
ATOM 7918 N N . SER B 1 448 ? 1.781 -7.047 -13.961 1 98.25 448 SER B N 1
ATOM 7919 C CA . SER B 1 448 ? 2.926 -6.609 -13.164 1 98.25 448 SER B CA 1
ATOM 7920 C C . SER B 1 448 ? 3.303 -7.656 -12.125 1 98.25 448 SER B C 1
ATOM 7922 O O . SER B 1 448 ? 2.678 -8.711 -12.039 1 98.25 448 SER B O 1
ATOM 7924 N N . PHE B 1 449 ? 4.445 -7.457 -11.492 1 98.62 449 PHE B N 1
ATOM 7925 C CA . PHE B 1 449 ? 4.711 -8.055 -10.188 1 98.62 449 PHE B CA 1
ATOM 7926 C C . PHE B 1 449 ? 4.688 -7.004 -9.094 1 98.62 449 PHE B C 1
ATOM 7928 O O . PHE B 1 449 ? 4.879 -5.816 -9.359 1 98.62 449 PHE B O 1
ATOM 7935 N N . SER B 1 450 ? 4.414 -7.473 -7.891 1 97.94 450 SER B N 1
ATOM 7936 C CA . SER B 1 450 ? 4.301 -6.551 -6.766 1 97.94 450 SER B CA 1
ATOM 7937 C C . SER B 1 450 ? 5.043 -7.078 -5.543 1 97.94 450 SER B C 1
ATOM 7939 O O . SER B 1 450 ? 5.262 -8.281 -5.414 1 97.94 450 SER B O 1
ATOM 7941 N N . ILE B 1 451 ? 5.5 -6.164 -4.691 1 96.88 451 ILE B N 1
ATOM 7942 C CA . ILE B 1 451 ? 6.094 -6.473 -3.395 1 96.88 451 ILE B CA 1
ATOM 7943 C C . ILE B 1 451 ? 5.215 -5.906 -2.279 1 96.88 451 ILE B C 1
ATOM 7945 O O . ILE B 1 451 ? 4.781 -4.754 -2.348 1 96.88 451 ILE B O 1
ATOM 7949 N N . TRP B 1 452 ? 4.988 -6.746 -1.338 1 96.12 452 TRP B N 1
ATOM 7950 C CA . TRP B 1 452 ? 4.121 -6.426 -0.211 1 96.12 452 TRP B CA 1
ATOM 7951 C C . TRP B 1 452 ? 4.855 -6.609 1.112 1 96.12 452 TRP B C 1
ATOM 7953 O O . TRP B 1 452 ? 5.789 -7.406 1.205 1 96.12 452 TRP B O 1
ATOM 7963 N N . THR B 1 453 ? 4.383 -5.91 2.168 1 91.38 453 THR B N 1
ATOM 7964 C CA . THR B 1 453 ? 4.773 -6.293 3.52 1 91.38 453 THR B CA 1
ATOM 7965 C C . THR B 1 453 ? 4.137 -7.621 3.91 1 91.38 453 THR B C 1
ATOM 7967 O O . THR B 1 453 ? 3.221 -8.102 3.24 1 91.38 453 THR B O 1
ATOM 7970 N N . GLU B 1 454 ? 4.586 -8.133 5.035 1 94.06 454 GLU B N 1
ATOM 7971 C CA . GLU B 1 454 ? 4.02 -9.383 5.539 1 94.06 454 GLU B CA 1
ATOM 7972 C C . GLU B 1 454 ? 2.594 -9.18 6.043 1 94.06 454 GLU B C 1
ATOM 7974 O O . GLU B 1 454 ? 1.864 -10.141 6.27 1 94.06 454 GLU B O 1
ATOM 7979 N N . THR B 1 455 ? 2.213 -7.914 6.07 1 89.5 455 THR B N 1
ATOM 7980 C CA . THR B 1 455 ? 0.871 -7.617 6.559 1 89.5 455 THR B CA 1
ATOM 7981 C C . THR B 1 455 ? -0.011 -7.086 5.434 1 89.5 455 THR B C 1
ATOM 7983 O O . THR B 1 455 ? -1.059 -6.488 5.688 1 89.5 455 THR B O 1
ATOM 7986 N N . GLY B 1 456 ? 0.475 -7.16 4.223 1 91.06 456 GLY B N 1
ATOM 7987 C CA . GLY B 1 456 ? -0.417 -6.984 3.086 1 91.06 456 GLY B CA 1
ATOM 7988 C C . GLY B 1 456 ? -0.401 -5.578 2.525 1 91.06 456 GLY B C 1
ATOM 7989 O O . GLY B 1 456 ? -1.202 -5.242 1.65 1 91.06 456 GLY B O 1
ATOM 7990 N N . SER B 1 457 ? 0.48 -4.715 2.957 1 86.31 457 SER B N 1
ATOM 7991 C CA . SER B 1 457 ? 0.59 -3.379 2.383 1 86.31 457 SER B CA 1
ATOM 7992 C C . SER B 1 457 ? 1.488 -3.379 1.15 1 86.31 457 SER B C 1
ATOM 7994 O O . SER B 1 457 ? 2.527 -4.043 1.133 1 86.31 457 SER B O 1
ATOM 7996 N N . LEU B 1 458 ? 1.098 -2.625 0.116 1 91.81 458 LEU B N 1
ATOM 7997 C CA . LEU B 1 458 ? 1.85 -2.564 -1.133 1 91.81 458 LEU B CA 1
ATOM 7998 C C . LEU B 1 458 ? 3.102 -1.71 -0.971 1 91.81 458 LEU B C 1
ATOM 8000 O O . LEU B 1 458 ? 3.012 -0.521 -0.656 1 91.81 458 LEU B O 1
ATOM 8004 N N . VAL B 1 459 ? 4.238 -2.268 -1.186 1 89.56 459 VAL B N 1
ATOM 8005 C CA . VAL B 1 459 ? 5.523 -1.586 -1.11 1 89.56 459 VAL B CA 1
ATOM 8006 C C . VAL B 1 459 ? 5.945 -1.121 -2.504 1 89.56 459 VAL B C 1
ATOM 8008 O O . VAL B 1 459 ? 6.5 -0.031 -2.66 1 89.56 459 VAL B O 1
ATOM 8011 N N . PHE B 1 460 ? 5.68 -1.972 -3.49 1 92.25 460 PHE B N 1
ATOM 8012 C CA . PHE B 1 460 ? 6.082 -1.707 -4.867 1 92.25 460 PHE B CA 1
ATOM 8013 C C . PHE B 1 460 ? 5.184 -2.457 -5.848 1 92.25 460 PHE B C 1
ATOM 8015 O O . PHE B 1 460 ? 4.773 -3.588 -5.578 1 92.25 460 PHE B O 1
ATOM 8022 N N . ASP B 1 461 ? 4.934 -1.829 -6.953 1 95.81 461 ASP B N 1
ATOM 8023 C CA . ASP B 1 461 ? 4.398 -2.459 -8.156 1 95.81 461 ASP B CA 1
ATOM 8024 C C . ASP B 1 461 ? 5.234 -2.105 -9.383 1 95.81 461 ASP B C 1
ATOM 8026 O O . ASP B 1 461 ? 5.676 -0.964 -9.531 1 95.81 461 ASP B O 1
ATOM 8030 N N . SER B 1 462 ? 5.363 -3.025 -10.289 1 97.06 462 SER B N 1
ATOM 8031 C CA . SER B 1 462 ? 6.285 -2.812 -11.398 1 97.06 462 SER B CA 1
ATOM 8032 C C . SER B 1 462 ? 5.637 -1.988 -12.5 1 97.06 462 SER B C 1
ATOM 8034 O O . SER B 1 462 ? 6.273 -1.688 -13.516 1 97.06 462 SER B O 1
ATOM 8036 N N . GLY B 1 463 ? 4.375 -1.68 -12.375 1 95.81 463 GLY B N 1
ATOM 8037 C CA . GLY B 1 463 ? 3.713 -0.849 -13.367 1 95.81 463 GLY B CA 1
ATOM 8038 C C . GLY B 1 463 ? 3.691 -1.472 -14.75 1 95.81 463 GLY B C 1
ATOM 8039 O O . GLY B 1 463 ? 3.252 -2.611 -14.922 1 95.81 463 GLY B O 1
ATOM 8040 N N . ASP B 1 464 ? 4.188 -0.718 -15.695 1 97.38 464 ASP B N 1
ATOM 8041 C CA . ASP B 1 464 ? 4.219 -1.228 -17.062 1 97.38 464 ASP B CA 1
ATOM 8042 C C . ASP B 1 464 ? 5.613 -1.728 -17.438 1 97.38 464 ASP B C 1
ATOM 8044 O O . ASP B 1 464 ? 5.953 -1.819 -18.609 1 97.38 464 ASP B O 1
ATOM 8048 N N . ASP B 1 465 ? 6.418 -2.016 -16.406 1 96.88 465 ASP B N 1
ATOM 8049 C CA . ASP B 1 465 ? 7.801 -2.428 -16.625 1 96.88 465 ASP B CA 1
ATOM 8050 C C . ASP B 1 465 ? 7.863 -3.672 -17.516 1 96.88 465 ASP B C 1
ATOM 8052 O O . ASP B 1 465 ? 8.711 -3.766 -18.406 1 96.88 465 ASP B O 1
ATOM 8056 N N . ILE B 1 466 ? 7.031 -4.621 -17.219 1 98.44 466 ILE B N 1
ATOM 8057 C CA . ILE B 1 466 ? 7.082 -5.879 -17.953 1 98.44 466 ILE B CA 1
ATOM 8058 C C . ILE B 1 466 ? 6.852 -5.613 -19.438 1 98.44 466 ILE B C 1
ATOM 8060 O O . ILE B 1 466 ? 7.598 -6.105 -20.281 1 98.44 466 ILE B O 1
ATOM 8064 N N . SER B 1 467 ? 5.855 -4.836 -19.719 1 98.06 467 SER B N 1
ATOM 8065 C CA . SER B 1 467 ? 5.574 -4.512 -21.109 1 98.06 467 SER B CA 1
ATOM 8066 C C . SER B 1 467 ? 6.707 -3.701 -21.734 1 98.06 467 SER B C 1
ATOM 8068 O O . SER B 1 467 ? 7.133 -3.979 -22.859 1 98.06 467 SER B O 1
ATOM 8070 N N . ARG B 1 468 ? 7.184 -2.719 -21.016 1 97.31 468 ARG B N 1
ATOM 8071 C CA . ARG B 1 468 ? 8.25 -1.87 -21.547 1 97.31 468 ARG B CA 1
ATOM 8072 C C . ARG B 1 468 ? 9.523 -2.678 -21.797 1 97.31 468 ARG B C 1
ATOM 8074 O O . ARG B 1 468 ? 10.164 -2.527 -22.828 1 97.31 468 ARG B O 1
ATOM 8081 N N . LYS B 1 469 ? 9.883 -3.516 -20.859 1 97.44 469 LYS B N 1
ATOM 8082 C CA . LYS B 1 469 ? 11.086 -4.324 -21 1 97.44 469 LYS B CA 1
ATOM 8083 C C . LYS B 1 469 ? 10.938 -5.348 -22.125 1 97.44 469 LYS B C 1
ATOM 8085 O O . LYS B 1 469 ? 11.906 -5.672 -22.797 1 97.44 469 LYS B O 1
ATOM 8090 N N . THR B 1 470 ? 9.773 -5.867 -22.25 1 98.25 470 THR B N 1
ATOM 8091 C CA . THR B 1 470 ? 9.547 -6.766 -23.375 1 98.25 470 THR B CA 1
ATOM 8092 C C . THR B 1 470 ? 9.773 -6.039 -24.703 1 98.25 470 THR B C 1
ATOM 8094 O O . THR B 1 470 ? 10.445 -6.555 -25.594 1 98.25 470 THR B O 1
ATOM 8097 N N . LEU B 1 471 ? 9.195 -4.867 -24.875 1 97.38 471 LEU B N 1
ATOM 8098 C CA . LEU B 1 471 ? 9.328 -4.094 -26.109 1 97.38 471 LEU B CA 1
ATOM 8099 C C . LEU B 1 471 ? 10.789 -3.717 -26.344 1 97.38 471 LEU B C 1
ATOM 8101 O O . LEU B 1 471 ? 11.227 -3.625 -27.5 1 97.38 471 LEU B O 1
ATOM 8105 N N . GLU B 1 472 ? 11.477 -3.559 -25.312 1 96.38 472 GLU B N 1
ATOM 8106 C CA . GLU B 1 472 ? 12.891 -3.207 -25.406 1 96.38 472 GLU B CA 1
ATOM 8107 C C . GLU B 1 472 ? 13.734 -4.41 -25.812 1 96.38 472 GLU B C 1
ATOM 8109 O O . GLU B 1 472 ? 14.641 -4.289 -26.641 1 96.38 472 GLU B O 1
ATOM 8114 N N . HIS B 1 473 ? 13.477 -5.578 -25.281 1 96.06 473 HIS B N 1
ATOM 8115 C CA . HIS B 1 473 ? 14.406 -6.699 -25.391 1 96.06 473 HIS B CA 1
ATOM 8116 C C . HIS B 1 473 ? 13.898 -7.73 -26.391 1 96.06 473 HIS B C 1
ATOM 8118 O O . HIS B 1 473 ? 14.695 -8.461 -27 1 96.06 473 HIS B O 1
ATOM 8124 N N . ALA B 1 474 ? 12.617 -7.812 -26.516 1 97.19 474 ALA B N 1
ATOM 8125 C CA . ALA B 1 474 ? 12.031 -8.844 -27.375 1 97.19 474 ALA B CA 1
ATOM 8126 C C . ALA B 1 474 ? 10.703 -8.391 -27.953 1 97.19 474 ALA B C 1
ATOM 8128 O O . ALA B 1 474 ? 9.688 -9.078 -27.828 1 97.19 474 ALA B O 1
ATOM 8129 N N . PRO B 1 475 ? 10.727 -7.324 -28.719 1 96.19 475 PRO B N 1
ATOM 8130 C CA . PRO B 1 475 ? 9.461 -6.797 -29.234 1 96.19 475 PRO B CA 1
ATOM 8131 C C . PRO B 1 475 ? 8.711 -7.801 -30.109 1 96.19 475 PRO B C 1
ATOM 8133 O O . PRO B 1 475 ? 7.48 -7.785 -30.156 1 96.19 475 PRO B O 1
ATOM 8136 N N . GLN B 1 476 ? 9.383 -8.75 -30.766 1 96.25 476 GLN B N 1
ATOM 8137 C CA . GLN B 1 476 ? 8.758 -9.742 -31.641 1 96.25 476 GLN B CA 1
ATOM 8138 C C . GLN B 1 476 ? 7.938 -10.742 -30.844 1 96.25 476 GLN B C 1
ATOM 8140 O O . GLN B 1 476 ? 7.148 -11.5 -31.406 1 96.25 476 GLN B O 1
ATOM 8145 N N . TYR B 1 477 ? 8.109 -10.734 -29.5 1 97.38 477 TYR B N 1
ATOM 8146 C CA . TYR B 1 477 ? 7.375 -11.672 -28.641 1 97.38 477 TYR B CA 1
ATOM 8147 C C . TYR B 1 477 ? 6.469 -10.922 -27.672 1 97.38 477 TYR B C 1
ATOM 8149 O O . TYR B 1 477 ? 6.059 -11.469 -26.656 1 97.38 477 TYR B O 1
ATOM 8157 N N . PHE B 1 478 ? 6.141 -9.648 -27.953 1 97.94 478 PHE B N 1
ATOM 8158 C CA . PHE B 1 478 ? 5.305 -8.82 -27.094 1 97.94 478 PHE B CA 1
ATOM 8159 C C . PHE B 1 478 ? 3.898 -9.398 -26.984 1 97.94 478 PHE B C 1
ATOM 8161 O O . PHE B 1 478 ? 3.221 -9.602 -27.984 1 97.94 478 PHE B O 1
ATOM 8168 N N . ASN B 1 479 ? 3.459 -9.617 -25.688 1 97.62 479 ASN B N 1
ATOM 8169 C CA . ASN B 1 479 ? 2.141 -10.172 -25.406 1 97.62 479 ASN B CA 1
ATOM 8170 C C . ASN B 1 479 ? 1.803 -11.312 -26.359 1 97.62 479 ASN B C 1
ATOM 8172 O O . ASN B 1 479 ? 0.744 -11.312 -27 1 97.62 479 ASN B O 1
ATOM 8176 N N . LEU B 1 480 ? 2.584 -12.312 -26.344 1 97.06 480 LEU B N 1
ATOM 8177 C CA . LEU B 1 480 ? 2.613 -13.367 -27.344 1 97.06 480 LEU B CA 1
ATOM 8178 C C . LEU B 1 480 ? 1.474 -14.359 -27.141 1 97.06 480 LEU B C 1
ATOM 8180 O O . LEU B 1 480 ? 1.203 -14.766 -26 1 97.06 480 LEU B O 1
ATOM 8184 N N . ASP B 1 481 ? 0.816 -14.664 -28.156 1 95.62 481 ASP B N 1
ATOM 8185 C CA . ASP B 1 481 ? -0.145 -15.766 -28.188 1 95.62 481 ASP B CA 1
ATOM 8186 C C . ASP B 1 481 ? 0.444 -17 -28.875 1 95.62 481 ASP B C 1
ATOM 8188 O O . ASP B 1 481 ? 0.668 -16.984 -30.094 1 95.62 481 ASP B O 1
ATOM 8192 N N . THR B 1 482 ? 0.715 -17.938 -28.062 1 91.62 482 THR B N 1
ATOM 8193 C CA . THR B 1 482 ? 1.307 -19.156 -28.578 1 91.62 482 THR B CA 1
ATOM 8194 C C . THR B 1 482 ? 0.362 -20.344 -28.375 1 91.62 482 THR B C 1
ATOM 8196 O O . THR B 1 482 ? -0.294 -20.453 -27.344 1 91.62 482 THR B O 1
ATOM 8199 N N . ASP B 1 483 ? 0.351 -21.219 -29.328 1 85.5 483 ASP B N 1
ATOM 8200 C CA . ASP B 1 483 ? -0.468 -22.422 -29.234 1 85.5 483 ASP B CA 1
ATOM 8201 C C . ASP B 1 483 ? 0.125 -23.406 -28.234 1 85.5 483 ASP B C 1
ATOM 8203 O O . ASP B 1 483 ? 1.333 -23.391 -27.984 1 85.5 483 ASP B O 1
ATOM 8207 N N . ASP B 1 484 ? -0.735 -24.281 -27.844 1 86.88 484 ASP B N 1
ATOM 8208 C CA . ASP B 1 484 ? -0.345 -25.25 -26.828 1 86.88 484 ASP B CA 1
ATOM 8209 C C . ASP B 1 484 ? 0.595 -26.297 -27.406 1 86.88 484 ASP B C 1
ATOM 8211 O O . ASP B 1 484 ? 1.254 -27.031 -26.656 1 86.88 484 ASP B O 1
ATOM 8215 N N . ASP B 1 485 ? 0.739 -26.359 -28.672 1 86.62 485 ASP B N 1
ATOM 8216 C CA . ASP B 1 485 ? 1.591 -27.375 -29.297 1 86.62 485 ASP B CA 1
ATOM 8217 C C . ASP B 1 485 ? 2.779 -26.734 -30 1 86.62 485 ASP B C 1
ATOM 8219 O O . ASP B 1 485 ? 3.447 -27.375 -30.812 1 86.62 485 ASP B O 1
ATOM 8223 N N . ALA B 1 486 ? 3 -25.516 -29.703 1 89.88 486 ALA B N 1
ATOM 8224 C CA . ALA B 1 486 ? 4.102 -24.812 -30.359 1 89.88 486 ALA B CA 1
ATOM 8225 C C . ALA B 1 486 ? 5.449 -25.391 -29.953 1 89.88 486 ALA B C 1
ATOM 8227 O O . ALA B 1 486 ? 5.625 -25.812 -28.797 1 89.88 486 ALA B O 1
ATOM 8228 N N . SER B 1 487 ? 6.398 -25.406 -30.875 1 90.25 487 SER B N 1
ATOM 8229 C CA . SER B 1 487 ? 7.746 -25.891 -30.594 1 90.25 487 SER B CA 1
ATOM 8230 C C . SER B 1 487 ? 8.742 -24.75 -30.516 1 90.25 487 SER B C 1
ATOM 8232 O O . SER B 1 487 ? 9.867 -24.938 -30.047 1 90.25 487 SER B O 1
ATOM 8234 N N . SER B 1 488 ? 8.227 -23.625 -30.906 1 93.5 488 SER B N 1
ATOM 8235 C CA . SER B 1 488 ? 9.07 -22.438 -30.891 1 93.5 488 SER B CA 1
ATOM 8236 C C . SER B 1 488 ? 8.234 -21.172 -30.688 1 93.5 488 SER B C 1
ATOM 8238 O O . SER B 1 488 ? 7.078 -21.109 -31.109 1 93.5 488 SER B O 1
ATOM 8240 N N . LEU B 1 489 ? 8.906 -20.172 -30.125 1 94.5 489 LEU B N 1
ATOM 8241 C CA . LEU B 1 489 ? 8.25 -18.891 -29.906 1 94.5 489 LEU B CA 1
ATOM 8242 C C . LEU B 1 489 ? 7.902 -18.234 -31.219 1 94.5 489 LEU B C 1
ATOM 8244 O O . LEU B 1 489 ? 6.953 -17.438 -31.297 1 94.5 489 LEU B O 1
ATOM 8248 N N . THR B 1 490 ? 8.68 -18.531 -32.219 1 93.44 490 THR B N 1
ATOM 8249 C CA . THR B 1 490 ? 8.508 -17.875 -33.5 1 93.44 490 THR B CA 1
ATOM 8250 C C . THR B 1 490 ? 7.176 -18.266 -34.156 1 93.44 490 THR B C 1
ATOM 8252 O O . THR B 1 490 ? 6.715 -17.625 -35.094 1 93.44 490 THR B O 1
ATOM 8255 N N . GLU B 1 491 ? 6.562 -19.266 -33.562 1 92.75 491 GLU B N 1
ATOM 8256 C CA . GLU B 1 491 ? 5.27 -19.703 -34.062 1 92.75 491 GLU B CA 1
ATOM 8257 C C . GLU B 1 491 ? 4.133 -18.891 -33.469 1 92.75 491 GLU B C 1
ATOM 8259 O O . GLU B 1 491 ? 2.99 -18.969 -33.906 1 92.75 491 GLU B O 1
ATOM 8264 N N . GLY B 1 492 ? 4.41 -18.156 -32.5 1 93.31 492 GLY B N 1
ATOM 8265 C CA . GLY B 1 492 ? 3.383 -17.375 -31.828 1 93.31 492 GLY B CA 1
ATOM 8266 C C . GLY B 1 492 ? 3.064 -16.078 -32.562 1 93.31 492 GLY B C 1
ATOM 8267 O O . GLY B 1 492 ? 3.76 -15.695 -33.5 1 93.31 492 GLY B O 1
ATOM 8268 N N . GLU B 1 493 ? 2.014 -15.477 -32.156 1 95.06 493 GLU B N 1
ATOM 8269 C CA . GLU B 1 493 ? 1.582 -14.195 -32.688 1 95.06 493 GLU B CA 1
ATOM 8270 C C . GLU B 1 493 ? 1.858 -13.055 -31.719 1 95.06 493 GLU B C 1
ATOM 8272 O O . GLU B 1 493 ? 1.212 -12.961 -30.672 1 95.06 493 GLU B O 1
ATOM 8277 N N . ALA B 1 494 ? 2.799 -12.18 -32.094 1 96.38 494 ALA B N 1
ATOM 8278 C CA . ALA B 1 494 ? 3.039 -10.984 -31.297 1 96.38 494 ALA B CA 1
ATOM 8279 C C . ALA B 1 494 ? 1.772 -10.141 -31.172 1 96.38 494 ALA B C 1
ATOM 8281 O O . ALA B 1 494 ? 0.968 -10.078 -32.094 1 96.38 494 ALA B O 1
ATOM 8282 N N . ASP B 1 495 ? 1.552 -9.539 -29.953 1 97.31 495 ASP B N 1
ATOM 8283 C CA . ASP B 1 495 ? 0.424 -8.656 -29.672 1 97.31 495 ASP B CA 1
ATOM 8284 C C . ASP B 1 495 ? -0.875 -9.445 -29.531 1 97.31 495 ASP B C 1
ATOM 8286 O O . ASP B 1 495 ? -1.953 -8.867 -29.406 1 97.31 495 ASP B O 1
ATOM 8290 N N . GLY B 1 496 ? -0.801 -10.703 -29.594 1 97.31 496 GLY B N 1
ATOM 8291 C CA . GLY B 1 496 ? -1.978 -11.555 -29.672 1 97.31 496 GLY B CA 1
ATOM 8292 C C . GLY B 1 496 ? -2.742 -11.633 -28.359 1 97.31 496 GLY B C 1
ATOM 8293 O O . GLY B 1 496 ? -3.928 -11.969 -28.344 1 97.31 496 GLY B O 1
ATOM 8294 N N . ARG B 1 497 ? -2.084 -11.273 -27.25 1 97.38 497 ARG B N 1
ATOM 8295 C CA . ARG B 1 497 ? -2.756 -11.359 -25.953 1 97.38 497 ARG B CA 1
ATOM 8296 C C . ARG B 1 497 ? -2.904 -9.984 -25.328 1 97.38 497 ARG B C 1
ATOM 8298 O O . ARG B 1 497 ? -3.162 -9.867 -24.125 1 97.38 497 ARG B O 1
ATOM 8305 N N . SER B 1 498 ? -2.703 -8.945 -26.094 1 98.19 498 SER B N 1
ATOM 8306 C CA . SER B 1 498 ? -2.893 -7.59 -25.578 1 98.19 498 SER B CA 1
ATOM 8307 C C . SER B 1 498 ? -4.328 -7.367 -25.109 1 98.19 498 SER B C 1
ATOM 8309 O O . SER B 1 498 ? -4.566 -6.625 -24.156 1 98.19 498 SER B O 1
ATOM 8311 N N . ASP B 1 499 ? -5.281 -8.039 -25.781 1 98 499 ASP B N 1
ATOM 8312 C CA . ASP B 1 499 ? -6.695 -7.871 -25.453 1 98 499 ASP B CA 1
ATOM 8313 C C . ASP B 1 499 ? -7.102 -8.797 -24.297 1 98 499 ASP B C 1
ATOM 8315 O O . ASP B 1 499 ? -8.25 -8.781 -23.859 1 98 499 ASP B O 1
ATOM 8319 N N . ASP B 1 500 ? -6.184 -9.625 -23.781 1 97.12 500 ASP B N 1
ATOM 8320 C CA . ASP B 1 500 ? -6.41 -10.539 -22.672 1 97.12 500 ASP B CA 1
ATOM 8321 C C . ASP B 1 500 ? -5.613 -10.109 -21.438 1 97.12 500 ASP B C 1
ATOM 8323 O O . ASP B 1 500 ? -5.887 -9.062 -20.844 1 97.12 500 ASP B O 1
ATOM 8327 N N . LYS B 1 501 ? -4.613 -10.859 -21.031 1 96.75 501 LYS B N 1
ATOM 8328 C CA . LYS B 1 501 ? -3.916 -10.578 -19.781 1 96.75 501 LYS B CA 1
ATOM 8329 C C . LYS B 1 501 ? -2.457 -10.211 -20.031 1 96.75 501 LYS B C 1
ATOM 8331 O O . LYS B 1 501 ? -1.676 -10.062 -19.094 1 96.75 501 LYS B O 1
ATOM 8336 N N . GLY B 1 502 ? -2.035 -9.945 -21.281 1 97.06 502 GLY B N 1
ATOM 8337 C CA . GLY B 1 502 ? -0.7 -9.492 -21.641 1 97.06 502 GLY B CA 1
ATOM 8338 C C . GLY B 1 502 ? 0.359 -10.562 -21.484 1 97.06 502 GLY B C 1
ATOM 8339 O O . GLY B 1 502 ? 0.215 -11.672 -22 1 97.06 502 GLY B O 1
ATOM 8340 N N . ALA B 1 503 ? 1.447 -10.227 -20.766 1 97.75 503 ALA B N 1
ATOM 8341 C CA . ALA B 1 503 ? 2.6 -11.117 -20.625 1 97.75 503 ALA B CA 1
ATOM 8342 C C . ALA B 1 503 ? 2.305 -12.234 -19.625 1 97.75 503 ALA B C 1
ATOM 8344 O O . ALA B 1 503 ? 3.008 -13.25 -19.594 1 97.75 503 ALA B O 1
ATOM 8345 N N . GLU B 1 504 ? 1.366 -12.062 -18.719 1 97.38 504 GLU B N 1
ATOM 8346 C CA . GLU B 1 504 ? 0.904 -13.016 -17.719 1 97.38 504 GLU B CA 1
ATOM 8347 C C . GLU B 1 504 ? 2.051 -13.484 -16.844 1 97.38 504 GLU B C 1
ATOM 8349 O O . GLU B 1 504 ? 2.441 -14.656 -16.875 1 97.38 504 GLU B O 1
ATOM 8354 N N . PRO B 1 505 ? 2.564 -12.547 -15.961 1 98.31 505 PRO B N 1
ATOM 8355 C CA . PRO B 1 505 ? 3.537 -13 -14.961 1 98.31 505 PRO B CA 1
ATOM 8356 C C . PRO B 1 505 ? 3.004 -14.133 -14.094 1 98.31 505 PRO B C 1
ATOM 8358 O O . PRO B 1 505 ? 2.041 -13.945 -13.344 1 98.31 505 PRO B O 1
ATOM 8361 N N . GLU B 1 506 ? 3.723 -15.266 -14.156 1 96.81 506 GLU B N 1
ATOM 8362 C CA . GLU B 1 506 ? 3.199 -16.531 -13.656 1 96.81 506 GLU B CA 1
ATOM 8363 C C . GLU B 1 506 ? 3.926 -16.969 -12.391 1 96.81 506 GLU B C 1
ATOM 8365 O O . GLU B 1 506 ? 3.322 -17.578 -11.5 1 96.81 506 GLU B O 1
ATOM 8370 N N . SER B 1 507 ? 5.16 -16.703 -12.305 1 97.88 507 SER B N 1
ATOM 8371 C CA . SER B 1 507 ? 5.965 -17.312 -11.25 1 97.88 507 SER B CA 1
ATOM 8372 C C . SER B 1 507 ? 6.973 -16.312 -10.688 1 97.88 507 SER B C 1
ATOM 8374 O O . SER B 1 507 ? 7.305 -15.312 -11.344 1 97.88 507 SER B O 1
ATOM 8376 N N . THR B 1 508 ? 7.344 -16.562 -9.516 1 98.38 508 THR B N 1
ATOM 8377 C CA . THR B 1 508 ? 8.422 -15.836 -8.859 1 98.38 508 THR B CA 1
ATOM 8378 C C . THR B 1 508 ? 9.336 -16.797 -8.094 1 98.38 508 THR B C 1
ATOM 8380 O O . THR B 1 508 ? 8.883 -17.844 -7.621 1 98.38 508 THR B O 1
ATOM 8383 N N . ALA B 1 509 ? 10.602 -16.469 -8.008 1 98.56 509 ALA B N 1
ATOM 8384 C CA . ALA B 1 509 ? 11.594 -17.141 -7.168 1 98.56 509 ALA B CA 1
ATOM 8385 C C . ALA B 1 509 ? 12.625 -16.141 -6.645 1 98.56 509 ALA B C 1
ATOM 8387 O O . ALA B 1 509 ? 12.914 -15.133 -7.297 1 98.56 509 ALA B O 1
ATOM 8388 N N . ILE B 1 510 ? 13.125 -16.438 -5.504 1 98.38 510 ILE B N 1
ATOM 8389 C CA . ILE B 1 510 ? 14.094 -15.562 -4.867 1 98.38 510 ILE B CA 1
ATOM 8390 C C . ILE B 1 510 ? 15.422 -16.297 -4.676 1 98.38 510 ILE B C 1
ATOM 8392 O O . ILE B 1 510 ? 15.438 -17.469 -4.273 1 98.38 510 ILE B O 1
ATOM 8396 N N . LEU B 1 511 ? 16.484 -15.664 -4.996 1 97.38 511 LEU B N 1
ATOM 8397 C CA . LEU B 1 511 ? 17.844 -16.109 -4.66 1 97.38 511 LEU B CA 1
ATOM 8398 C C . LEU B 1 511 ? 18.5 -15.164 -3.672 1 97.38 511 LEU B C 1
ATOM 8400 O O . LEU B 1 511 ? 18.688 -13.984 -3.971 1 97.38 511 LEU B O 1
ATOM 8404 N N . ASP B 1 512 ? 18.75 -15.672 -2.551 1 93.5 512 ASP B N 1
ATOM 8405 C CA . ASP B 1 512 ? 19.484 -14.922 -1.543 1 93.5 512 ASP B CA 1
ATOM 8406 C C . ASP B 1 512 ? 21 -15.078 -1.74 1 93.5 512 ASP B C 1
ATOM 8408 O O . ASP B 1 512 ? 21.547 -16.172 -1.562 1 93.5 512 ASP B O 1
ATOM 8412 N N . LEU B 1 513 ? 21.625 -14.016 -2.078 1 90.25 513 LEU B N 1
ATOM 8413 C CA . LEU B 1 513 ? 23.078 -14.047 -2.238 1 90.25 513 LEU B CA 1
ATOM 8414 C C . LEU B 1 513 ? 23.781 -13.648 -0.943 1 90.25 513 LEU B C 1
ATOM 8416 O O . LEU B 1 513 ? 24.125 -12.477 -0.754 1 90.25 513 LEU B O 1
ATOM 8420 N N . PHE B 1 514 ? 23.984 -14.586 -0.037 1 76.81 514 PHE B N 1
ATOM 8421 C CA . PHE B 1 514 ? 24.75 -14.5 1.202 1 76.81 514 PHE B CA 1
ATOM 8422 C C . PHE B 1 514 ? 24.156 -13.461 2.139 1 76.81 514 PHE B C 1
ATOM 8424 O O . PHE B 1 514 ? 24.875 -12.75 2.836 1 76.81 514 PHE B O 1
ATOM 8431 N N . GLY B 1 515 ? 22.844 -13.273 2.01 1 75.44 515 GLY B N 1
ATOM 8432 C CA . GLY B 1 515 ? 22.188 -12.305 2.883 1 75.44 515 GLY B CA 1
ATOM 8433 C C . GLY B 1 515 ? 22.453 -10.867 2.484 1 75.44 515 GLY B C 1
ATOM 8434 O O . GLY B 1 515 ? 21.922 -9.938 3.088 1 75.44 515 GLY B O 1
ATOM 8435 N N . GLU B 1 516 ? 23.156 -10.688 1.48 1 76 516 GLU B N 1
ATOM 8436 C CA . GLU B 1 516 ? 23.578 -9.352 1.082 1 76 516 GLU B CA 1
ATOM 8437 C C . GLU B 1 516 ? 22.672 -8.797 -0.021 1 76 516 GLU B C 1
ATOM 8439 O O . GLU B 1 516 ? 22.359 -7.605 -0.025 1 76 516 GLU B O 1
ATOM 8444 N N . ARG B 1 517 ? 22.359 -9.688 -0.916 1 88.25 517 ARG B N 1
ATOM 8445 C CA . ARG B 1 517 ? 21.531 -9.273 -2.047 1 88.25 517 ARG B CA 1
ATOM 8446 C C . ARG B 1 517 ? 20.375 -10.25 -2.268 1 88.25 517 ARG B C 1
ATOM 8448 O O . ARG B 1 517 ? 20.547 -11.461 -2.154 1 88.25 517 ARG B O 1
ATOM 8455 N N . GLN B 1 518 ? 19.312 -9.703 -2.527 1 94.88 518 GLN B N 1
ATOM 8456 C CA . GLN B 1 518 ? 18.141 -10.5 -2.863 1 94.88 518 GLN B CA 1
ATOM 8457 C C . GLN B 1 518 ? 17.781 -10.359 -4.34 1 94.88 518 GLN B C 1
ATOM 8459 O O . GLN B 1 518 ? 17.484 -9.258 -4.812 1 94.88 518 GLN B O 1
ATOM 8464 N N . ILE B 1 519 ? 17.812 -11.453 -5.062 1 97 519 ILE B N 1
ATOM 8465 C CA . ILE B 1 519 ? 17.547 -11.461 -6.496 1 97 519 ILE B CA 1
ATOM 8466 C C . ILE B 1 519 ? 16.203 -12.141 -6.766 1 97 519 ILE B C 1
ATOM 8468 O O . ILE B 1 519 ? 15.961 -13.266 -6.316 1 97 519 ILE B O 1
ATOM 8472 N N . ALA B 1 520 ? 15.367 -11.445 -7.457 1 98.62 520 ALA B N 1
ATOM 8473 C CA . ALA B 1 520 ? 14.062 -11.984 -7.816 1 98.62 520 ALA B CA 1
ATOM 8474 C C . ALA B 1 520 ? 14.016 -12.383 -9.289 1 98.62 520 ALA B C 1
ATOM 8476 O O . ALA B 1 520 ? 14.547 -11.672 -10.148 1 98.62 520 ALA B O 1
ATOM 8477 N N . PHE B 1 521 ? 13.43 -13.492 -9.531 1 98.88 521 PHE B N 1
ATOM 8478 C CA . PHE B 1 521 ? 13.125 -13.969 -10.875 1 98.88 521 PHE B CA 1
ATOM 8479 C C . PHE B 1 521 ? 11.625 -13.977 -11.125 1 98.88 521 PHE B C 1
ATOM 8481 O O . PHE B 1 521 ? 10.859 -14.5 -10.312 1 98.88 521 PHE B O 1
ATOM 8488 N N . ILE B 1 522 ? 11.219 -13.375 -12.227 1 98.81 522 ILE B N 1
ATOM 8489 C CA . ILE B 1 522 ? 9.812 -13.32 -12.609 1 98.81 522 ILE B CA 1
ATOM 8490 C C . ILE B 1 522 ? 9.609 -14.062 -13.93 1 98.81 522 ILE B C 1
ATOM 8492 O O . ILE B 1 522 ? 10.141 -13.656 -14.961 1 98.81 522 ILE B O 1
ATOM 8496 N N . GLY B 1 523 ? 8.797 -15.117 -13.883 1 98.69 523 GLY B N 1
ATOM 8497 C CA . GLY B 1 523 ? 8.492 -15.875 -15.086 1 98.69 523 GLY B CA 1
ATOM 8498 C C . GLY B 1 523 ? 7.262 -15.359 -15.812 1 98.69 523 GLY B C 1
ATOM 8499 O O . GLY B 1 523 ? 6.219 -15.133 -15.203 1 98.69 523 GLY B O 1
ATOM 8500 N N . LEU B 1 524 ? 7.422 -15.125 -17.109 1 98.38 524 LEU B N 1
ATOM 8501 C CA . LEU B 1 524 ? 6.336 -14.656 -17.969 1 98.38 524 LEU B CA 1
ATOM 8502 C C . LEU B 1 524 ? 5.82 -15.789 -18.844 1 98.38 524 LEU B C 1
ATOM 8504 O O . LEU B 1 524 ? 6.465 -16.156 -19.828 1 98.38 524 LEU B O 1
ATOM 8508 N N . GLU B 1 525 ? 4.641 -16.234 -18.609 1 96.38 525 GLU B N 1
ATOM 8509 C CA . GLU B 1 525 ? 4.078 -17.375 -19.312 1 96.38 525 GLU B CA 1
ATOM 8510 C C . GLU B 1 525 ? 3.889 -17.078 -20.797 1 96.38 525 GLU B C 1
ATOM 8512 O O . GLU B 1 525 ? 4.246 -17.891 -21.656 1 96.38 525 GLU B O 1
ATOM 8517 N N . ARG B 1 526 ? 3.248 -15.945 -21.234 1 93.62 526 ARG B N 1
ATOM 8518 C CA . ARG B 1 526 ? 2.873 -15.672 -22.609 1 93.62 526 ARG B CA 1
ATOM 8519 C C . ARG B 1 526 ? 3.979 -14.906 -23.344 1 93.62 526 ARG B C 1
ATOM 8521 O O . ARG B 1 526 ? 3.971 -14.812 -24.562 1 93.62 526 ARG B O 1
ATOM 8528 N N . VAL B 1 527 ? 5.027 -14.445 -22.75 1 94.75 527 VAL B N 1
ATOM 8529 C CA . VAL B 1 527 ? 6.238 -13.891 -23.359 1 94.75 527 VAL B CA 1
ATOM 8530 C C . VAL B 1 527 ? 7.359 -14.922 -23.312 1 94.75 527 VAL B C 1
ATOM 8532 O O . VAL B 1 527 ? 8.328 -14.836 -24.078 1 94.75 527 VAL B O 1
ATOM 8535 N N . SER B 1 528 ? 7.203 -15.875 -22.547 1 97.12 528 SER B N 1
ATOM 8536 C CA . SER B 1 528 ? 8.141 -16.984 -22.359 1 97.12 528 SER B CA 1
ATOM 8537 C C . SER B 1 528 ? 9.539 -16.469 -22.031 1 97.12 528 SER B C 1
ATOM 8539 O O . SER B 1 528 ? 10.508 -16.844 -22.703 1 97.12 528 SER B O 1
ATOM 8541 N N . ALA B 1 529 ? 9.602 -15.727 -21.062 1 98.31 529 ALA B N 1
ATOM 8542 C CA . ALA B 1 529 ? 10.852 -15.141 -20.578 1 98.31 529 ALA B CA 1
ATOM 8543 C C . ALA B 1 529 ? 10.906 -15.141 -19.062 1 98.31 529 ALA B C 1
ATOM 8545 O O . ALA B 1 529 ? 9.898 -15.375 -18.391 1 98.31 529 ALA B O 1
ATOM 8546 N N . VAL B 1 530 ? 12.125 -14.969 -18.578 1 98.75 530 VAL B N 1
ATOM 8547 C CA . VAL B 1 530 ? 12.344 -14.719 -17.156 1 98.75 530 VAL B CA 1
ATOM 8548 C C . VAL B 1 530 ? 13.047 -13.375 -16.969 1 98.75 530 VAL B C 1
ATOM 8550 O O . VAL B 1 530 ? 14.078 -13.109 -17.594 1 98.75 530 VAL B O 1
ATOM 8553 N N . MET B 1 531 ? 12.414 -12.531 -16.172 1 98.69 531 MET B N 1
ATOM 8554 C CA . MET B 1 531 ? 13.039 -11.266 -15.789 1 98.69 531 MET B CA 1
ATOM 8555 C C . MET B 1 531 ? 13.773 -11.391 -14.453 1 98.69 531 MET B C 1
ATOM 8557 O O . MET B 1 531 ? 13.273 -12.039 -13.531 1 98.69 531 MET B O 1
ATOM 8561 N N . VAL B 1 532 ? 15 -10.742 -14.375 1 98.31 532 VAL B N 1
ATOM 8562 C CA . VAL B 1 532 ? 15.812 -10.789 -13.164 1 98.31 532 VAL B CA 1
ATOM 8563 C C . VAL B 1 532 ? 15.906 -9.398 -12.547 1 98.31 532 VAL B C 1
ATOM 8565 O O . VAL B 1 532 ? 16.281 -8.438 -13.227 1 98.31 532 VAL B O 1
ATOM 8568 N N . TYR B 1 533 ? 15.531 -9.289 -11.305 1 97.69 533 TYR B N 1
ATOM 8569 C CA . TYR B 1 533 ? 15.578 -8.016 -10.586 1 97.69 533 TYR B CA 1
ATOM 8570 C C . TYR B 1 533 ? 16.391 -8.148 -9.305 1 97.69 533 TYR B C 1
ATOM 8572 O O . TYR B 1 533 ? 16.359 -9.195 -8.641 1 97.69 533 TYR B O 1
ATOM 8580 N N . ASP B 1 534 ? 17.141 -7.105 -8.977 1 93.94 534 ASP B N 1
ATOM 8581 C CA . ASP B 1 534 ? 17.625 -6.91 -7.609 1 93.94 534 ASP B CA 1
ATOM 8582 C C . ASP B 1 534 ? 16.562 -6.25 -6.738 1 93.94 534 ASP B C 1
ATOM 8584 O O . ASP B 1 534 ? 16.172 -5.105 -6.988 1 93.94 534 ASP B O 1
ATOM 8588 N N . VAL B 1 535 ? 16.125 -6.949 -5.688 1 95.06 535 VAL B N 1
ATOM 8589 C CA . VAL B 1 535 ? 15.047 -6.422 -4.855 1 95.06 535 VAL B CA 1
ATOM 8590 C C . VAL B 1 535 ? 15.57 -6.156 -3.443 1 95.06 535 VAL B C 1
ATOM 8592 O O . VAL B 1 535 ? 14.797 -6.133 -2.482 1 95.06 535 VAL B O 1
ATOM 8595 N N . SER B 1 536 ? 16.875 -5.93 -3.307 1 88.31 536 SER B N 1
ATOM 8596 C CA . SER B 1 536 ? 17.469 -5.637 -2.01 1 88.31 536 SER B CA 1
ATOM 8597 C C . SER B 1 536 ? 16.906 -4.352 -1.416 1 88.31 536 SER B C 1
ATOM 8599 O O . SER B 1 536 ? 16.922 -4.16 -0.198 1 88.31 536 SER B O 1
ATOM 8601 N N . THR B 1 537 ? 16.484 -3.516 -2.275 1 82.12 537 THR B N 1
ATOM 8602 C CA . THR B 1 537 ? 15.672 -2.361 -1.914 1 82.12 537 THR B CA 1
ATOM 8603 C C . THR B 1 537 ? 14.234 -2.535 -2.408 1 82.12 537 THR B C 1
ATOM 8605 O O . THR B 1 537 ? 13.906 -2.125 -3.521 1 82.12 537 THR B O 1
ATOM 8608 N N . PRO B 1 538 ? 13.359 -3.049 -1.558 1 89.81 538 PRO B N 1
ATOM 8609 C CA . PRO B 1 538 ? 12.047 -3.508 -2.014 1 89.81 538 PRO B CA 1
ATOM 8610 C C . PRO B 1 538 ? 11.219 -2.389 -2.639 1 89.81 538 PRO B C 1
ATOM 8612 O O . PRO B 1 538 ? 10.391 -2.646 -3.516 1 89.81 538 PRO B O 1
ATOM 8615 N N . GLY B 1 539 ? 11.453 -1.171 -2.293 1 84.25 539 GLY B N 1
ATOM 8616 C CA . GLY B 1 539 ? 10.695 -0.057 -2.846 1 84.25 539 GLY B CA 1
ATOM 8617 C C . GLY B 1 539 ? 11.219 0.408 -4.191 1 84.25 539 GLY B C 1
ATOM 8618 O O . GLY B 1 539 ? 10.57 1.201 -4.875 1 84.25 539 GLY B O 1
ATOM 8619 N N . ALA B 1 540 ? 12.383 -0.116 -4.547 1 84.81 540 ALA B N 1
ATOM 8620 C CA . ALA B 1 540 ? 12.992 0.315 -5.801 1 84.81 540 ALA B CA 1
ATOM 8621 C C . ALA B 1 540 ? 13.758 -0.83 -6.457 1 84.81 540 ALA B C 1
ATOM 8623 O O . ALA B 1 540 ? 14.984 -0.755 -6.617 1 84.81 540 ALA B O 1
ATOM 8624 N N . PRO B 1 541 ? 13.016 -1.801 -6.902 1 92 541 PRO B N 1
ATOM 8625 C CA . PRO B 1 541 ? 13.695 -2.898 -7.59 1 92 541 PRO B CA 1
ATOM 8626 C C . PRO B 1 541 ? 14.461 -2.434 -8.828 1 92 541 PRO B C 1
ATOM 8628 O O . PRO B 1 541 ? 14.008 -1.526 -9.531 1 92 541 PRO B O 1
ATOM 8631 N N . HIS B 1 542 ? 15.609 -3.148 -9.055 1 89.5 542 HIS B N 1
ATOM 8632 C CA . HIS B 1 542 ? 16.453 -2.82 -10.203 1 89.5 542 HIS B CA 1
ATOM 8633 C C . HIS B 1 542 ? 16.516 -3.982 -11.188 1 89.5 542 HIS B C 1
ATOM 8635 O O . HIS B 1 542 ? 16.875 -5.098 -10.82 1 89.5 542 HIS B O 1
ATOM 8641 N N . PHE B 1 543 ? 16.219 -3.672 -12.492 1 94.88 543 PHE B N 1
ATOM 8642 C CA . PHE B 1 543 ? 16.266 -4.688 -13.531 1 94.88 543 PHE B CA 1
ATOM 8643 C C . PHE B 1 543 ? 17.703 -5.078 -13.844 1 94.88 543 PHE B C 1
ATOM 8645 O O . PHE B 1 543 ? 18.562 -4.211 -14.039 1 94.88 543 PHE B O 1
ATOM 8652 N N . LEU B 1 544 ? 17.906 -6.395 -13.922 1 94.19 544 LEU B N 1
ATOM 8653 C CA . LEU B 1 544 ? 19.266 -6.871 -14.117 1 94.19 544 LEU B CA 1
ATOM 8654 C C . LEU B 1 544 ? 19.406 -7.578 -15.461 1 94.19 544 LEU B C 1
ATOM 8656 O O . LEU B 1 544 ? 20.391 -7.375 -16.172 1 94.19 544 LEU B O 1
ATOM 8660 N N . GLN B 1 545 ? 18.453 -8.43 -15.758 1 95.62 545 GLN B N 1
ATOM 8661 C CA . GLN B 1 545 ? 18.688 -9.305 -16.906 1 95.62 545 GLN B CA 1
ATOM 8662 C C . GLN B 1 545 ? 17.375 -9.789 -17.5 1 95.62 545 GLN B C 1
ATOM 8664 O O . GLN B 1 545 ? 16.375 -9.945 -16.781 1 95.62 545 GLN B O 1
ATOM 8669 N N . TRP B 1 546 ? 17.406 -9.961 -18.828 1 97.44 546 TRP B N 1
ATOM 8670 C CA . TRP B 1 546 ? 16.359 -10.617 -19.609 1 97.44 546 TRP B CA 1
ATOM 8671 C C . TRP B 1 546 ? 16.812 -11.992 -20.078 1 97.44 546 TRP B C 1
ATOM 8673 O O . TRP B 1 546 ? 17.812 -12.117 -20.781 1 97.44 546 TRP B O 1
ATOM 8683 N N . ILE B 1 547 ? 16.125 -13.094 -19.656 1 98.25 547 ILE B N 1
ATOM 8684 C CA . ILE B 1 547 ? 16.469 -14.461 -20.047 1 98.25 547 ILE B CA 1
ATOM 8685 C C . ILE B 1 547 ? 15.359 -15.039 -20.922 1 98.25 547 ILE B C 1
ATOM 8687 O O . ILE B 1 547 ? 14.188 -15.062 -20.531 1 98.25 547 ILE B O 1
ATOM 8691 N N . GLN B 1 548 ? 15.727 -15.516 -22.062 1 98 548 GLN B N 1
ATOM 8692 C CA . GLN B 1 548 ? 14.75 -16.047 -23 1 98 548 GLN B CA 1
ATOM 8693 C C . GLN B 1 548 ? 15.406 -16.969 -24.016 1 98 548 GLN B C 1
ATOM 8695 O O . GLN B 1 548 ? 16.5 -16.703 -24.5 1 98 548 GLN B O 1
ATOM 8700 N N . ARG B 1 549 ? 14.758 -18.094 -24.203 1 96.5 549 ARG B N 1
ATOM 8701 C CA . ARG B 1 549 ? 15.156 -19.031 -25.25 1 96.5 549 ARG B CA 1
ATOM 8702 C C . ARG B 1 549 ? 13.984 -19.375 -26.156 1 96.5 549 ARG B C 1
ATOM 8704 O O . ARG B 1 549 ? 12.867 -19.609 -25.672 1 96.5 549 ARG B O 1
ATOM 8711 N N . ASP B 1 550 ? 14.234 -19.547 -27.391 1 94.88 550 ASP B N 1
ATOM 8712 C CA . ASP B 1 550 ? 13.195 -19.734 -28.391 1 94.88 550 ASP B CA 1
ATOM 8713 C C . ASP B 1 550 ? 12.477 -21.062 -28.188 1 94.88 550 ASP B C 1
ATOM 8715 O O . ASP B 1 550 ? 11.305 -21.203 -28.547 1 94.88 550 ASP B O 1
ATOM 8719 N N . THR B 1 551 ? 13.133 -21.969 -27.594 1 95 551 THR B N 1
ATOM 8720 C CA . THR B 1 551 ? 12.578 -23.328 -27.516 1 95 551 THR B CA 1
ATOM 8721 C C . THR B 1 551 ? 11.961 -23.562 -26.141 1 95 551 THR B C 1
ATOM 8723 O O . THR B 1 551 ? 11.414 -24.641 -25.875 1 95 551 THR B O 1
ATOM 8726 N N . ASP B 1 552 ? 12.117 -22.703 -25.266 1 96.56 552 ASP B N 1
ATOM 8727 C CA . ASP B 1 552 ? 11.484 -22.766 -23.953 1 96.56 552 ASP B CA 1
ATOM 8728 C C . ASP B 1 552 ? 10.188 -21.969 -23.922 1 96.56 552 ASP B C 1
ATOM 8730 O O . ASP B 1 552 ? 10.219 -20.734 -23.953 1 96.56 552 ASP B O 1
ATOM 8734 N N . ILE B 1 553 ? 9.078 -22.703 -23.859 1 96.81 553 ILE B N 1
ATOM 8735 C CA . ILE B 1 553 ? 7.797 -22.016 -24.031 1 96.81 553 ILE B CA 1
ATOM 8736 C C . ILE B 1 553 ? 6.957 -22.156 -22.766 1 96.81 553 ILE B C 1
ATOM 8738 O O . ILE B 1 553 ? 6.68 -23.281 -22.312 1 96.81 553 ILE B O 1
ATOM 8742 N N . ALA B 1 554 ? 6.566 -20.969 -22.203 1 96.94 554 ALA B N 1
ATOM 8743 C CA . ALA B 1 554 ? 5.613 -20.828 -21.109 1 96.94 554 ALA B CA 1
ATOM 8744 C C . ALA B 1 554 ? 6.227 -21.281 -19.781 1 96.94 554 ALA B C 1
ATOM 8746 O O . ALA B 1 554 ? 5.785 -22.281 -19.188 1 96.94 554 ALA B O 1
ATOM 8747 N N . PRO B 1 555 ? 7.191 -20.5 -19.25 1 97.12 555 PRO B N 1
ATOM 8748 C CA . PRO B 1 555 ? 7.688 -20.812 -17.922 1 97.12 555 PRO B CA 1
ATOM 8749 C C . PRO B 1 555 ? 6.566 -20.906 -16.875 1 97.12 555 PRO B C 1
ATOM 8751 O O . PRO B 1 555 ? 5.781 -19.969 -16.734 1 97.12 555 PRO B O 1
ATOM 8754 N N . GLU B 1 556 ? 6.488 -22.031 -16.203 1 95.94 556 GLU B N 1
ATOM 8755 C CA . GLU B 1 556 ? 5.457 -22.297 -15.195 1 95.94 556 GLU B CA 1
ATOM 8756 C C . GLU B 1 556 ? 6.047 -22.297 -13.789 1 95.94 556 GLU B C 1
ATOM 8758 O O . GLU B 1 556 ? 5.488 -21.703 -12.867 1 95.94 556 GLU B O 1
ATOM 8763 N N . GLY B 1 557 ? 7.055 -23.047 -13.609 1 97.06 557 GLY B N 1
ATOM 8764 C CA . GLY B 1 557 ? 7.73 -23.125 -12.328 1 97.06 557 GLY B CA 1
ATOM 8765 C C . GLY B 1 557 ? 9.172 -22.656 -12.383 1 97.06 557 GLY B C 1
ATOM 8766 O O . GLY B 1 557 ? 9.883 -22.938 -13.344 1 97.06 557 GLY B O 1
ATOM 8767 N N . LEU B 1 558 ? 9.594 -21.891 -11.367 1 98.31 558 LEU B N 1
ATOM 8768 C CA . LEU B 1 558 ? 10.977 -21.453 -11.18 1 98.31 558 LEU B CA 1
ATOM 8769 C C . LEU B 1 558 ? 11.508 -21.906 -9.82 1 98.31 558 LEU B C 1
ATOM 8771 O O . LEU B 1 558 ? 10.805 -21.828 -8.812 1 98.31 558 LEU B O 1
ATOM 8775 N N . ILE B 1 559 ? 12.719 -22.391 -9.82 1 98.12 559 ILE B N 1
ATOM 8776 C CA . ILE B 1 559 ? 13.398 -22.562 -8.539 1 98.12 559 ILE B CA 1
ATOM 8777 C C . ILE B 1 559 ? 14.844 -22.094 -8.648 1 98.12 559 ILE B C 1
ATOM 8779 O O . ILE B 1 559 ? 15.406 -22.047 -9.742 1 98.12 559 ILE B O 1
ATOM 8783 N N . THR B 1 560 ? 15.352 -21.688 -7.57 1 98.25 560 THR B N 1
ATOM 8784 C CA . THR B 1 560 ? 16.766 -21.344 -7.461 1 98.25 560 THR B CA 1
ATOM 8785 C C . THR B 1 560 ? 17.484 -22.312 -6.531 1 98.25 560 THR B C 1
ATOM 8787 O O . THR B 1 560 ? 16.875 -22.891 -5.633 1 98.25 560 THR B O 1
ATOM 8790 N N . VAL B 1 561 ? 18.734 -22.531 -6.812 1 97.38 561 VAL B N 1
ATOM 8791 C CA . VAL B 1 561 ? 19.609 -23.328 -5.961 1 97.38 561 VAL B CA 1
ATOM 8792 C C . VAL B 1 561 ? 20.859 -22.516 -5.598 1 97.38 561 VAL B C 1
ATOM 8794 O O . VAL B 1 561 ? 21.625 -22.125 -6.477 1 97.38 561 VAL B O 1
ATOM 8797 N N . ASN B 1 562 ? 21.031 -22.281 -4.34 1 95.12 562 ASN B N 1
ATOM 8798 C CA . ASN B 1 562 ? 22.219 -21.562 -3.896 1 95.12 562 ASN B CA 1
ATOM 8799 C C . ASN B 1 562 ? 23.5 -22.359 -4.172 1 95.12 562 ASN B C 1
ATOM 8801 O O . ASN B 1 562 ? 23.484 -23.594 -4.129 1 95.12 562 ASN B O 1
ATOM 8805 N N . ARG B 1 563 ? 24.594 -21.688 -4.312 1 93.12 563 ARG B N 1
ATOM 8806 C CA . ARG B 1 563 ? 25.875 -22.297 -4.684 1 93.12 563 ARG B CA 1
ATOM 8807 C C . ARG B 1 563 ? 26.312 -23.328 -3.646 1 93.12 563 ARG B C 1
ATOM 8809 O O . ARG B 1 563 ? 26.969 -24.312 -3.98 1 93.12 563 ARG B O 1
ATOM 8816 N N . ASN B 1 564 ? 25.953 -23.156 -2.408 1 92.06 564 ASN B N 1
ATOM 8817 C CA . ASN B 1 564 ? 26.359 -24.078 -1.357 1 92.06 564 ASN B CA 1
ATOM 8818 C C . ASN B 1 564 ? 25.547 -25.359 -1.385 1 92.06 564 ASN B C 1
ATOM 8820 O O . ASN B 1 564 ? 25.922 -26.344 -0.756 1 92.06 564 ASN B O 1
ATOM 8824 N N . LYS B 1 565 ? 24.453 -25.391 -2.133 1 94.44 565 LYS B N 1
ATOM 8825 C CA . LYS B 1 565 ? 23.594 -26.562 -2.221 1 94.44 565 LYS B CA 1
ATOM 8826 C C . LYS B 1 565 ? 23.641 -27.156 -3.623 1 94.44 565 LYS B C 1
ATOM 8828 O O . LYS B 1 565 ? 23.125 -28.266 -3.844 1 94.44 565 LYS B O 1
ATOM 8833 N N . SER B 1 566 ? 24.203 -26.453 -4.512 1 95.75 566 SER B N 1
ATOM 8834 C CA . SER B 1 566 ? 24.25 -26.906 -5.895 1 95.75 566 SER B CA 1
ATOM 8835 C C . SER B 1 566 ? 25.375 -27.922 -6.109 1 95.75 566 SER B C 1
ATOM 8837 O O . SER B 1 566 ? 26.375 -27.891 -5.398 1 95.75 566 SER B O 1
ATOM 8839 N N . PRO B 1 567 ? 25.219 -28.75 -7.078 1 95.56 567 PRO B N 1
ATOM 8840 C CA . PRO B 1 567 ? 26.234 -29.781 -7.297 1 95.56 567 PRO B CA 1
ATOM 8841 C C . PRO B 1 567 ? 27.516 -29.219 -7.902 1 95.56 567 PRO B C 1
ATOM 8843 O O . PRO B 1 567 ? 28.578 -29.844 -7.785 1 95.56 567 PRO B O 1
ATOM 8846 N N . ASN B 1 568 ? 27.469 -28.078 -8.531 1 95.25 568 ASN B N 1
ATOM 8847 C CA . ASN B 1 568 ? 28.656 -27.547 -9.203 1 95.25 568 ASN B CA 1
ATOM 8848 C C . ASN B 1 568 ? 29.188 -26.312 -8.508 1 95.25 568 ASN B C 1
ATOM 8850 O O . ASN B 1 568 ? 30 -25.578 -9.07 1 95.25 568 ASN B O 1
ATOM 8854 N N . GLY B 1 569 ? 28.656 -25.938 -7.402 1 93.56 569 GLY B N 1
ATOM 8855 C CA . GLY B 1 569 ? 29.156 -24.828 -6.594 1 93.56 569 GLY B CA 1
ATOM 8856 C C . GLY B 1 569 ? 28.766 -23.469 -7.129 1 93.56 569 GLY B C 1
ATOM 8857 O O . GLY B 1 569 ? 29.344 -22.453 -6.734 1 93.56 569 GLY B O 1
ATOM 8858 N N . LYS B 1 570 ? 27.828 -23.453 -8.023 1 94.06 570 LYS B N 1
ATOM 8859 C CA . LYS B 1 570 ? 27.328 -22.203 -8.562 1 94.06 570 LYS B CA 1
ATOM 8860 C C . LYS B 1 570 ? 25.844 -22.016 -8.219 1 94.06 570 LYS B C 1
ATOM 8862 O O . LYS B 1 570 ? 25.141 -22.984 -7.969 1 94.06 570 LYS B O 1
ATOM 8867 N N . ASP B 1 571 ? 25.453 -20.75 -8.148 1 95.88 571 ASP B N 1
ATOM 8868 C CA . ASP B 1 571 ? 24.031 -20.484 -8.023 1 95.88 571 ASP B CA 1
ATOM 8869 C C . ASP B 1 571 ? 23.281 -20.875 -9.305 1 95.88 571 ASP B C 1
ATOM 8871 O O . ASP B 1 571 ? 23.75 -20.578 -10.406 1 95.88 571 ASP B O 1
ATOM 8875 N N . LEU B 1 572 ? 22.141 -21.531 -9.164 1 98.06 572 LEU B N 1
ATOM 8876 C CA . LEU B 1 572 ? 21.406 -22 -10.336 1 98.06 572 LEU B CA 1
ATOM 8877 C C . LEU B 1 572 ? 20 -21.406 -10.359 1 98.06 572 LEU B C 1
ATOM 8879 O O . LEU B 1 572 ? 19.422 -21.141 -9.312 1 98.06 572 LEU B O 1
ATOM 8883 N N . LEU B 1 573 ? 19.484 -21.141 -11.516 1 98.62 573 LEU B N 1
ATOM 8884 C CA . LEU B 1 573 ? 18.078 -20.969 -11.844 1 98.62 573 LEU B CA 1
ATOM 8885 C C . LEU B 1 573 ? 17.578 -22.109 -12.711 1 98.62 573 LEU B C 1
ATOM 8887 O O . LEU B 1 573 ? 18.172 -22.438 -13.727 1 98.62 573 LEU B O 1
ATOM 8891 N N . ILE B 1 574 ? 16.547 -22.781 -12.273 1 98.75 574 ILE B N 1
ATOM 8892 C CA . ILE B 1 574 ? 15.93 -23.859 -13.023 1 98.75 574 ILE B CA 1
ATOM 8893 C C . ILE B 1 574 ? 14.508 -23.469 -13.43 1 98.75 574 ILE B C 1
ATOM 8895 O O . ILE B 1 574 ? 13.688 -23.109 -12.578 1 98.75 574 ILE B O 1
ATOM 8899 N N . VAL B 1 575 ? 14.242 -23.531 -14.695 1 98.62 575 VAL B N 1
ATOM 8900 C CA . VAL B 1 575 ? 12.977 -23.078 -15.258 1 98.62 575 VAL B CA 1
ATOM 8901 C C . VAL B 1 575 ? 12.242 -24.266 -15.891 1 98.62 575 VAL B C 1
ATOM 8903 O O . VAL B 1 575 ? 12.75 -24.906 -16.812 1 98.62 575 VAL B O 1
ATOM 8906 N N . SER B 1 576 ? 11.047 -24.562 -15.422 1 98.19 576 SER B N 1
ATOM 8907 C CA . SER B 1 576 ? 10.164 -25.547 -16.016 1 98.19 576 SER B CA 1
ATOM 8908 C C . SER B 1 576 ? 9.164 -24.906 -16.969 1 98.19 576 SER B C 1
ATOM 8910 O O . SER B 1 576 ? 8.414 -24 -16.578 1 98.19 576 SER B O 1
ATOM 8912 N N . ASN B 1 577 ? 9.141 -25.359 -18.172 1 97.19 577 ASN B N 1
ATOM 8913 C CA . ASN B 1 577 ? 8.305 -24.766 -19.219 1 97.19 577 ASN B CA 1
ATOM 8914 C C . ASN B 1 577 ? 7.172 -25.719 -19.625 1 97.19 577 ASN B C 1
ATOM 8916 O O . ASN B 1 577 ? 7.418 -26.75 -20.266 1 97.19 577 ASN B O 1
ATOM 8920 N N . GLU B 1 578 ? 5.992 -25.328 -19.438 1 94.94 578 GLU B N 1
ATOM 8921 C CA . GLU B 1 578 ? 4.871 -26.266 -19.484 1 94.94 578 GLU B CA 1
ATOM 8922 C C . GLU B 1 578 ? 4.469 -26.578 -20.922 1 94.94 578 GLU B C 1
ATOM 8924 O O . GLU B 1 578 ? 3.992 -27.688 -21.219 1 94.94 578 GLU B O 1
ATOM 8929 N N . VAL B 1 579 ? 4.621 -25.625 -21.828 1 94.06 579 VAL B N 1
ATOM 8930 C CA . VAL B 1 579 ? 4.168 -25.859 -23.188 1 94.06 579 VAL B CA 1
ATOM 8931 C C . VAL B 1 579 ? 5.203 -26.688 -23.953 1 94.06 579 VAL B C 1
ATOM 8933 O O . VAL B 1 579 ? 4.863 -27.688 -24.594 1 94.06 579 VAL B O 1
ATOM 8936 N N . SER B 1 580 ? 6.477 -26.375 -23.781 1 94.88 580 SER B N 1
ATOM 8937 C CA . SER B 1 580 ? 7.523 -27.078 -24.516 1 94.88 580 SER B CA 1
ATOM 8938 C C . SER B 1 580 ? 7.93 -28.375 -23.812 1 94.88 580 SER B C 1
ATOM 8940 O O . SER B 1 580 ? 8.578 -29.234 -24.406 1 94.88 580 SER B O 1
ATOM 8942 N N . GLY B 1 581 ? 7.605 -28.5 -22.562 1 95.5 581 GLY B N 1
ATOM 8943 C CA . GLY B 1 581 ? 8.016 -29.656 -21.797 1 95.5 581 GLY B CA 1
ATOM 8944 C C . GLY B 1 581 ? 9.5 -29.688 -21.484 1 95.5 581 GLY B C 1
ATOM 8945 O O . GLY B 1 581 ? 10.062 -30.734 -21.172 1 95.5 581 GLY B O 1
ATOM 8946 N N . THR B 1 582 ? 10.156 -28.594 -21.656 1 96.88 582 THR B N 1
ATOM 8947 C CA . THR B 1 582 ? 11.594 -28.484 -21.391 1 96.88 582 THR B CA 1
ATOM 8948 C C . THR B 1 582 ? 11.844 -27.969 -19.984 1 96.88 582 THR B C 1
ATOM 8950 O O . THR B 1 582 ? 11.008 -27.266 -19.406 1 96.88 582 THR B O 1
ATOM 8953 N N . VAL B 1 583 ? 12.922 -28.391 -19.391 1 98.38 583 VAL B N 1
ATOM 8954 C CA . VAL B 1 583 ? 13.477 -27.828 -18.172 1 98.38 583 VAL B CA 1
ATOM 8955 C C . VAL B 1 583 ? 14.883 -27.297 -18.422 1 98.38 583 VAL B C 1
ATOM 8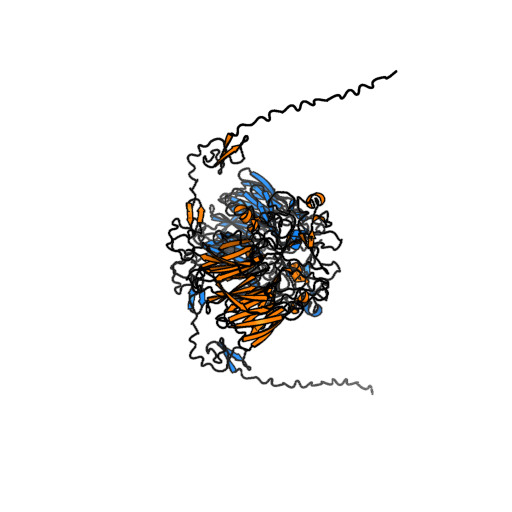957 O O . VAL B 1 583 ? 15.781 -28.062 -18.781 1 98.38 583 VAL B O 1
ATOM 8960 N N . SER B 1 584 ? 15.047 -26 -18.297 1 98.62 584 SER B N 1
ATOM 8961 C CA . SER B 1 584 ? 16.312 -25.375 -18.594 1 98.62 584 SER B CA 1
ATOM 8962 C C . SER B 1 584 ? 17.016 -24.891 -17.328 1 98.62 584 SER B C 1
ATOM 8964 O O . SER B 1 584 ? 16.375 -24.391 -16.406 1 98.62 584 SER B O 1
ATOM 8966 N N . ILE B 1 585 ? 18.344 -25.094 -17.312 1 98.62 585 ILE B N 1
ATOM 8967 C CA . ILE B 1 585 ? 19.188 -24.766 -16.172 1 98.62 585 ILE B CA 1
ATOM 8968 C C . ILE B 1 585 ? 20.141 -23.625 -16.547 1 98.62 585 ILE B C 1
ATOM 8970 O O . ILE B 1 585 ? 20.812 -23.688 -17.578 1 98.62 585 ILE B O 1
ATOM 8974 N N . TYR B 1 586 ? 20.109 -22.594 -15.75 1 98.5 586 TYR B N 1
ATOM 8975 C CA . TYR B 1 586 ? 21.016 -21.469 -15.859 1 98.5 586 TYR B CA 1
ATOM 8976 C C . TYR B 1 586 ? 21.922 -21.375 -14.641 1 98.5 586 TYR B C 1
ATOM 8978 O O . TYR B 1 586 ? 21.547 -21.781 -13.539 1 98.5 586 TYR B O 1
ATOM 8986 N N . GLN B 1 587 ? 23.188 -20.875 -14.828 1 97.25 587 GLN B N 1
ATOM 8987 C CA . GLN B 1 587 ? 24.094 -20.703 -13.711 1 97.25 587 GLN B CA 1
ATOM 8988 C C . GLN B 1 587 ? 24.625 -19.266 -13.648 1 97.25 587 GLN B C 1
ATOM 8990 O O . GLN B 1 587 ? 24.797 -18.609 -14.688 1 97.25 587 GLN B O 1
ATOM 8995 N N . ASN B 1 588 ? 24.797 -18.797 -12.414 1 94.69 588 ASN B N 1
ATOM 8996 C CA . ASN B 1 588 ? 25.422 -17.484 -12.211 1 94.69 588 ASN B CA 1
ATOM 8997 C C . ASN B 1 588 ? 26.938 -17.547 -12.453 1 94.69 588 ASN B C 1
ATOM 8999 O O . ASN B 1 588 ? 27.641 -18.328 -11.812 1 94.69 588 ASN B O 1
ATOM 9003 N N . THR B 1 589 ? 27.531 -16.906 -13.422 1 84 589 THR B N 1
ATOM 9004 C CA . THR B 1 589 ? 28.938 -17.016 -13.812 1 84 589 THR B CA 1
ATOM 9005 C C . THR B 1 589 ? 29.797 -16.094 -12.953 1 84 589 THR B C 1
ATOM 9007 O O . THR B 1 589 ? 31.031 -16.156 -13.008 1 84 589 THR B O 1
ATOM 9010 N N . GLN B 1 590 ? 29.297 -15.305 -12.195 1 66.19 590 GLN B N 1
ATOM 9011 C CA . GLN B 1 590 ? 30.188 -14.461 -11.391 1 66.19 590 GLN B CA 1
ATOM 9012 C C . GLN B 1 590 ? 30.297 -14.992 -9.969 1 66.19 590 GLN B C 1
ATOM 9014 O O . GLN B 1 590 ? 29.406 -15.688 -9.484 1 66.19 590 GLN B O 1
#

Solvent-accessible surface area (backbone atoms only — not comparable to full-atom values): 58285 Å² total; per-residue (Å²): 135,83,81,77,83,76,81,79,80,79,77,81,78,78,80,77,77,75,76,74,70,81,74,57,65,61,40,69,21,11,37,12,89,78,68,73,67,38,1,41,68,89,42,65,46,70,34,60,57,81,51,90,55,33,25,78,42,54,72,51,73,83,53,66,84,53,45,69,52,39,64,20,11,34,18,88,69,54,76,68,32,3,38,69,90,39,59,46,76,33,50,59,80,48,92,57,31,24,77,45,51,65,44,63,89,54,80,70,49,85,49,74,39,85,56,31,70,42,75,69,47,47,54,41,21,15,33,26,59,24,66,26,67,71,60,30,34,35,39,27,26,12,49,68,77,20,14,33,41,30,27,44,33,62,45,59,69,61,57,41,80,74,50,71,43,86,71,37,52,39,52,18,36,24,45,56,90,39,31,34,41,32,16,18,32,30,95,52,47,63,36,56,14,34,38,40,28,27,32,54,78,80,65,42,77,74,49,75,42,76,44,45,16,24,24,40,24,40,39,60,29,75,79,60,50,34,39,42,30,21,6,20,11,57,54,46,56,65,57,83,49,57,35,52,18,29,35,29,35,32,35,62,86,80,68,44,72,42,68,18,58,43,65,90,46,43,52,42,48,59,58,38,39,64,41,34,24,51,74,71,52,87,90,50,52,46,27,39,49,38,34,27,43,21,69,31,58,38,85,84,47,50,39,35,39,30,20,19,22,77,27,19,31,37,35,32,31,37,54,89,77,30,34,60,75,46,76,31,39,65,30,69,42,58,19,59,42,89,61,27,32,47,40,34,22,58,63,51,90,57,95,52,71,39,62,42,93,36,33,16,33,42,14,28,43,23,41,36,62,51,68,40,94,89,37,64,32,32,38,32,10,8,26,24,69,76,61,76,39,85,52,47,61,34,75,37,38,46,48,79,52,53,64,28,58,70,52,35,73,55,45,76,64,42,33,31,53,62,40,46,8,44,22,38,25,46,67,75,53,31,44,79,84,70,79,76,36,32,52,37,47,35,32,45,2,49,40,26,43,36,30,26,39,82,82,48,44,44,44,30,67,47,34,27,46,59,58,51,49,32,53,72,75,39,50,80,38,29,21,18,37,62,62,66,79,43,71,38,55,85,75,31,37,52,35,56,19,19,18,53,39,31,36,24,25,35,15,39,33,66,42,69,45,86,85,72,38,32,35,37,37,38,21,16,30,36,46,21,31,36,42,32,30,40,42,52,45,60,71,59,60,39,85,71,46,84,46,73,50,59,58,44,32,25,32,47,21,55,42,59,37,54,27,93,60,32,69,80,60,35,35,33,42,39,39,17,8,18,34,30,3,26,38,36,34,26,34,36,76,84,139,83,80,76,83,77,80,80,79,80,80,81,79,78,80,79,78,75,74,76,72,79,74,60,69,60,39,68,23,10,37,14,89,80,68,73,68,38,1,41,66,89,44,62,46,71,34,65,57,82,51,88,56,33,25,77,41,55,72,49,72,82,54,67,84,55,43,68,53,37,64,18,9,34,18,86,67,54,76,69,34,4,37,69,90,40,60,46,75,33,49,56,80,48,91,58,32,24,77,44,51,64,44,63,90,55,81,70,50,85,47,73,39,86,57,32,70,44,74,71,47,46,54,40,20,14,34,26,59,23,64,26,67,71,62,30,33,36,39,26,26,13,49,67,78,20,14,33,42,31,27,43,33,62,45,59,70,62,58,39,80,74,49,71,44,86,72,38,53,40,51,19,36,24,46,58,88,39,30,34,41,32,15,19,33,32,94,52,46,61,37,56,14,32,37,41,29,28,32,54,80,78,64,43,78,73,49,74,42,78,46,45,15,25,24,39,24,40,40,61,29,73,80,60,50,35,38,42,31,20,6,20,11,55,52,46,57,64,57,81,48,56,35,52,18,30,35,30,35,31,34,64,86,79,70,44,70,42,67,20,61,43,65,89,47,42,53,42,50,60,57,38,40,66,41,34,24,52,73,70,52,87,92,50,52,46,28,39,50,39,35,26,44,21,67,31,58,39,84,82,47,50,38,34,39,31,20,18,23,76,27,19,31,39,36,34,31,37,55,90,77,30,34,59,75,45,75,31,40,64,30,68,41,57,19,57,40,90,60,28,33,46,41,34,23,58,64,52,88,57,97,52,73,40,63,41,94,37,34,16,33,42,15,29,42,23,41,34,63,51,69,40,94,88,38,63,32,33,38,32,9,10,25,24,69,76,61,76,40,84,53,48,60,34,75,38,37,48,47,79,52,52,64,28,59,71,51,34,73,56,44,76,65,42,34,31,53,61,39,46,8,43,21,38,26,45,68,76,53,31,45,79,84,71,82,76,34,34,52,39,46,36,32,47,2,49,39,23,42,37,30,25,39,82,82,47,43,44,43,30,67,48,34,28,45,59,59,51,49,32,53,72,76,38,50,79,38,29,21,18,37,62,62,68,80,42,74,39,56,84,74,30,37,51,33,54,18,18,19,54,39,31,36,24,24,35,16,40,33,66,43,69,45,87,85,71,38,33,35,37,36,38,21,17,28,36,46,21,31,36,40,32,29,41,42,52,46,61,71,59,62,40,84,70,47,82,44,72,49,58,59,46,32,25,32,46,22,56,40,58,36,53,29,91,60,32,69,80,61,36,34,32,42,40,39,17,8,18,32,32,4,26,39,38,35,26,34,37,76,83

Organism: NCBI:txid346377

InterPro domains:
  IPR011044 Quinoprotein amine dehydrogenase, beta chain-like [SSF50969] (180-587)
  IPR015943 WD40/YVTN repeat-like-containing domain superfamily [G3DSA:2.130.10.10] (97-344)
  IPR052956 Mesenchyme-associated surface protein [PTHR46928] (124-587)
  IPR055188 Choice-of-anchor I domain [PF22494] (127-538)

Radius of gyration: 33.34 Å; Cα contacts (8 Å, |Δi|>4): 3419; chains: 2; bounding box: 98×91×160 Å

Secondary structure (DSSP, 8-state):
--------------------------EEEEE-TT-SS--EEEEEEEESS--TTEES--------S----EEEEE-TTSSS---TTSEEEESS--TTEES----SS-TT---EEEEEEEE--STTS---EEEETTTTEEEEEETTTTEEEEEE-SSTTS-EEEEEE--SSEEEEEEETTEEEEEE--SSTTSEEEEEEEETTT--EEEEEEEEESEEEEEE-TTSSEEEEEE--PPPTTSS--PPPEEEEEETTTTEEEEE--GGGGGGHHHHHHTT----STT--HHHH----EEEE-TTSSEEEEEEGGGTEEEEEETTTTEEEEEEE--EEETTSTT--B---SSSSS---B--S-EEE-----EEEEEETTEEEEEEE------B-SS-B-EEEGGGSPBPTTT-TTHHHHTSTTTTTT-EEESSSS-SSSSSSBSS-EESSTTSEEEEETTS-EEEE-TTHHHHHHHHH-GGGTT-B--TT-SSGGGSBTTTTTTTTTT-EEEEEEEEETTTEEEEEEEETTTTEEEEEE-SSTTS-EEEEEEE-TT---EEEEEEE-TTTSTTSS-EEEEEETTTTEEEEEEE--/--------------------------EEEEE-TT-SS--EEEEEEEESS--TTEES--------S----EEEEE-TTSSS---TTSEEEESS--TTEES----SS-TT---EEEEEEEE--STTS---EEEETTTTEEEEEETTTTEEEEEE-SSTTS-EEEEEE---SEEEEEEETTEEEEEE--SSTTSEEEEEEEETTT--EEEEEEEEESEEEEEE-TTSSEEEEEE--PPPTTSS--PPPEEEEEETTTTEEEEE--GGGGGGHHHHHHTT----STT--HHHH----EEEE-TTSSEEEEEEGGGTEEEEEETTTTEEEEEEE--EEETTSTT--B---SSSSS---B--S-EEE-----EEEEEETTEEEEEEE------B-SS-B-EEEGGGSPBPTTT-TTHHHHTSTTTTTT-EEESSSS-SSSSSSBSS-EESSTTSEEEEETTS-EEEE-TTHHHHHHHHH-GGGTT-B--TT-SSGGGSBTTTTTTTTTT-EEEEEEEEETTTEEEEEEEETTTTEEEEEE-SSTTS-EEEEEEE-TT---EEEEEEE-TTTSTTSS-EEEEEETTTTEEEEEEE--

pLDDT: mean 87.83, std 19.07, range [20.12, 98.94]

Foldseek 3Di:
DPDDPPPPPPPPPPPPPPPPPPPLFFQWWAAQPPPPQAGDPVRIDTDSDHDPRTHNHNCPPCCVVPLFFAWWAAQLPPPQAGCPLRTDGDSDHDPRTHRHNPPDPPLPDFDKDFQDKDFQDFFQQFFAWEAALQQQWIWGQGQVQAWIFIWRVLPVNDIDTDDTDNPGRWQEWYDDHQKIWTWHADPPQQAWTKIWMAGNNVRDTDDIGTDHGRFRYWYAALVRQKIKTWHFQDADQLNPRQAFTWIWIAGPVVRDIDIEFDVVCQVVVVVLVVQAFDDQRVPDGPRRRFGWAEWEADNVRQKIWTDRQQRLWIWIAGRVVRYGPDIAHQHKAQQQDPLAWAQAALPQPDLDTDRDQAIERQRFHYKYWDDAPNFIKIKTQQQFDFDDHPNDGQKDFLLPFAADCVLPVPSVVCLDRNHNVLAIFGNSDQCPPPPRHGNHTYAGNSLWMFMGGPRNHTLDTNRCVVQVVCCVPPQQQWQWADDLQDQWSNRTHHSPCSNHRTQRFAYKEWDQSVNSWIKMWIAGFSSGWIWIWTCSPVNDIHTRDIGHDGRQHGFNYWYWDALVSRSNSFIKIWTTGNSNSMIIIITGPD/DPPDPPPPPPPPPPPPPPPPPPPLFFAWWAAQPVPPQAGDPVRIDTDSDHDPRTHNHNPPPCVVVPLFFAWWAAQLPPPQAGCPLRTDGDSDHDPRTHRHNPPDPPLPDFDKDFQDKDFQDFFQQFFAWEAELQQQWIWGDGQVQAWIFIWRVLPVNDIDTDDTDNPGRWQEWYDDHQKIWTWHADPPQQAWTKIWMAGNNVRDTDDIDTDHGRFRYWYAALVRQKIKTWHFQDADQLNPRQAFTWIWIAGPVVRDIDIEFDPVCQVVVVVLVVQAFDDQRVPDGPRRRFGWAEWEADNVRQKIWTDRQQRLWIWIAGRVVRYGPDIAHQHKAQQQDPLAWAQAALPQPDLDTDRDQAIERQRFHYKYWDDAPRFIKIKTQQQFDFDDHPNDGQKDFLLPFAADCVLPVPSVVCLDRNHNVLAIFGNSDQCPPPPRHGNHTYAGNSLWMFMGGPRNHTLDTNRCVVQVVCCVPPQQQWQWADDLRDQWSNRTHHSPCSNHRTQRFAYKEWDQSVVSWIKMWIAGFSSGWIWIWTCSPVNDIHTRDIGHDGRAHGFNYWYWDALVSRSNSFIKIWTIGNSNSMIIIITGPD